Protein 2PJU (pdb70)

Organism: Escherichia coli (strain K12) (NCBI:txid83333)

InterPro domains:
  IPR002078 RNA polymerase sigma factor 54 interaction domain [PF00158] (219-393)
  IPR002078 RNA polymerase sigma factor 54 interaction domain [PS50045] (218-460)
  IPR002197 DNA binding HTH domain, Fis-type [PF02954] (498-527)
  IPR003593 AAA+ ATPase domain [SM00382] (238-391)
  IPR009057 Homedomain-like superfamily [SSF46689] (444-527)
  IPR010524 Signal transduction response regulator, propionate catabolism activator, N-terminal [PF06506] (35-196)
  IPR012704 Signal transduction response regulator, propionate catabolism, transcriptional regulator PrpR [TIGR02329] (8-528)
  IPR025943 Sigma-54 interaction domain, ATP-binding site 2 [PS00676] (313-328)
  IPR025944 Sigma-54 interaction domain, conserved site [PS00688] (444-453)
  IPR027417 P-loop containing nucleoside triphosphate hydrolase [G3DSA:3.40.50.300] (220-397)
  IPR027417 P-loop containing nucleoside triphosphate hydrolase [SSF52540] (217-461)
  IPR058031 NorR-like, AAA+ ATPase lid domain [PF25601] (399-461)

Sequence (766 aa):
KPVIWTVSVTRLFELFRDISLEFDHLANITPIQLGFEKAVTYIRKKLANERCDAIIAAGSNGAYLKSRLSVPVILIKPSGYDDVLQFLAKAGKLTSSIGVVTYQETIPALVAFQKTFNLRLDQRSYITEEDARGQINELKANGTEAVVGAGLITDLAEEAGMTGIFIYSAATVRQAFSDALDMTRMSKPVIWTVSVTRLFELFRDISLEFDHLANITPIQLGFEKAVTYIRKKLANERCDAIIAAGSNGAYLKSRLSVPVILIKPSGYDVLQFLAKAGKLTSSIGVVTYQETIPALVAFQKTRLDQRSYITEEDARGQINELKANGTEAVVGAGLITDLAEEAGMTGIFIYSAATVRQAFSDALDMTRMSLKPVIWTVSVTRLFELFRDISLEFDHLANITPIQLGFEKAVTYIRKKLANERCDAIIAAGSNGAYLKSRLSVVPVILIKPSGYDVLQFLAKAGKLTSSIGVVTYQETIPALVAFQKTFNLRLDQRSYITEEDARGQINELKANGTEAVVGAGLITDLAEEAGMTGIFIYSAATVRQAFSDALDMTRMSLRKPVIWTVSVTRLFELFRDISLEFDHLANITPIQLGFEKAVTYIRKKLANERCDAIIAAGSNGAYLKSRLSVPVILIKPSGYDVLQFLAKAGKLTSSIGVVTYQETIPALVAFQKTFNLRLDQRSYITEEDARGQINELKANGTEAVVGAGLITDLAEEAGMTGIFIYSAATVRQAFSDALDMTRMSLRHNTHDATTRYVLEGHHHHHH

Solvent-accessible surface area: 36904 Å² total; per-residue (Å²): 119,35,18,0,3,2,0,5,75,93,70,19,41,94,27,4,129,75,8,14,122,75,17,70,131,79,1,73,31,50,78,5,106,56,21,96,124,157,0,9,79,102,0,132,157,29,58,84,134,88,157,16,41,0,0,0,0,8,30,58,21,0,51,51,0,53,88,110,17,126,18,29,2,11,34,10,154,28,52,0,52,11,5,0,35,85,0,6,113,78,49,17,5,85,25,25,1,0,2,1,17,99,115,130,48,26,105,36,0,49,38,4,46,162,61,48,134,37,136,7,50,36,45,46,31,114,68,94,142,60,0,108,28,39,3,94,91,0,98,95,83,56,8,91,6,0,1,0,38,17,59,0,0,61,12,0,93,145,27,62,11,75,16,24,33,12,20,1,30,54,26,0,91,91,5,0,37,40,0,25,58,4,32,181,35,101,137,2,27,0,2,2,1,5,72,78,77,21,27,84,25,3,121,74,2,16,127,74,20,90,117,80,1,78,35,50,75,10,99,52,15,77,97,140,0,5,69,98,0,134,136,31,55,84,139,85,136,18,17,0,0,1,0,10,26,22,20,0,27,54,0,113,84,110,19,121,14,39,10,36,59,7,159,39,11,0,27,2,0,16,27,71,2,27,169,46,62,50,79,126,12,21,5,0,3,1,8,54,106,128,53,10,109,7,0,95,15,12,81,181,77,167,36,51,44,46,44,18,110,69,97,139,59,0,105,32,34,5,92,93,0,74,90,99,50,9,78,0,0,0,0,33,18,58,1,4,49,10,0,48,36,23,37,11,45,15,11,30,1,8,10,43,65,30,0,95,102,20,0,45,75,3,4,32,26,0,121,27,12,117,152,4,28,0,1,4,1,6,70,67,82,22,28,81,28,3,103,70,1,19,132,76,19,92,103,79,1,83,37,48,76,11,102,53,18,93,127,150,0,10,74,92,0,123,124,26,46,75,60,67,134,5,3,0,0,0,0,9,26,22,20,0,29,59,0,112,88,107,9,63,2,4,14,34,53,6,154,36,11,0,19,1,0,0,21,52,0,26,132,44,58,50,40,120,15,23,2,0,2,1,8,56,112,118,62,7,115,13,0,85,26,1,50,144,33,45,133,13,134,37,51,48,45,45,19,114,70,107,143,56,0,104,31,39,5,84,89,0,100,86,102,49,12,75,0,0,0,0,36,14,56,2,3,70,5,0,91,122,17,70,15,48,15,11,28,1,6,12,39,59,27,0,97,105,24,0,47,78,3,2,30,27,0,109,10,6,69,131,123,34,23,0,2,4,1,6,80,87,92,6,40,96,29,2,118,70,6,13,125,76,17,68,134,74,1,74,32,50,80,5,52,10,13,85,122,134,0,2,93,44,0,116,122,34,54,84,142,84,147,13,37,0,0,0,0,11,33,61,14,0,50,66,0,45,96,104,10,89,13,15,0,11,47,5,152,38,44,0,53,18,5,1,52,71,0,7,131,38,58,64,0,85,24,15,1,0,3,1,15,101,96,126,59,19,104,37,0,62,44,0,38,156,54,37,119,25,136,7,56,34,49,44,28,94,53,95,140,57,0,112,31,41,3,94,90,0,91,92,103,49,9,86,1,0,2,0,41,10,58,1,10,62,13,0,102,148,29,63,6,51,21,19,46,11,24,3,32,50,21,0,94,104,4,0,39,41,0,22,54,4,15,146,11,42,104,85,27,119,78,43,122,90,146,112,163,103,36,89,112,21,65,48,119,127,133,221

CATH classification: 3.40.50.2300 (+1 more: 3.40.50.10660)

Foldseek 3Di:
DAEEEEEEADPVLVLLVVLCVVCVVPYNYHYDDDFAPVCLVVVVVVVVPDDHQEYEYEDPRQVRVCVRDPRHYLYQDFALVLVCVLCVVVVNFQPQEEEEEEPDWHVNNVVVCVVVVGNYHYYYAHDLVRLLVVLVVCLVVPRAEYEYDDSNQVSCVVSVHHYDYRQDSVSSNVSVVVSSVVSVVD/DAEEEEEEADPVLVLLVVLVVVCVVLYNYHYDHDFAPRVLVVVVVVVVPDDHLEYEYEFQRQVRDCVRDPHHYQYQYFDLVLVVVQCVVVVNPPFQEEEEGEPDWDPVNVVVVVCNYHYYYANDLVRLLVVLVVCVVVRGAEYEYADSNQVSNVVSPHHYTYRDDSVSSNVSVVVVSVVSVVVD/DAEEEEEEADPVLVLCVVQVVVCVVLYPYDYDHDFAPVCLVVVVVVVVPDDHQEYEYEFQRLVNNCVRDDHHYQYQDQDPVLVVVQCVVVVNQAFQEEEEGEPDWDPVVVVVCVVSVGNYDYYYDNDLVRLLVVLVVCVVVPGAEYEYDDSNLVNCVVSPHHYTYRDDSVSVNVSVVVVSVVSVVVVD/DAAEEEEEQACVLVLLVVLVVVCVVPYHYHYDNDFAPVVLVVVVVVVVPDDHQEYEYEDPRQVRNCVRDPRHYLYQYQALVVQCVQCVVVPNQQDQEEEEEEPDWHPSVVVVCVVVVHNYHYYYAHDLVRLLVVLVVCLVVPRAEYEYDDSNQVSNVVSNHHYDYRDDSVSSNVSSVVSSVVSVVVVCPVVVVPVPPCVVVPVCVVVD

Radius of gyration: 39.36 Å; Cα contacts (8 Å, |Δi|>4): 1333; chains: 4; bounding box: 69×87×114 Å

Secondary structure (DSSP, 8-state):
--EEEEE--HHHHHHHHHHHTTTTTT-EEEEE---HHHHHHHHHHHTTTS--SEEEEEHHHHHHHHTT-SS-EEEE---HHHHHHHHHHTT-TTS-EEEEEESS--HHHHHHHHHHT--EEEEEESSHHHHHHHHHHHHHTT--EEEESHHHHHHHHHTTSEEEESS-HHHHHHHHHHHHHHHHH-/--EEEEE--HHHHHHHHHHHHHHTTTSEEEEE---HHHHHHHHHHHHTTS--SEEEEEHHHHHHHHHH-SS-EEEEPP-HHHHHHHHHHHT-TTS-EEEEEESS--TTHHHHHH--EEEEEESSHHHHHHHHHHHHTTT--EEEESHHHHHHHHHHTSEEEES--HHHHHHHHHHHHHHHHHH-/--EEEEE--HHHHHHHHHHHHHHTTTSEEEEE---HHHHHHHHHHHHHHS--SEEEEEHHHHHHHHHH-SS-EEEEPPPHHHHHHHHHHHT-TTSEEEEEEESS--TTHHHHHHHHT-EEEEEEESSHHHHHHHHHHHHHTT--EEEESHHHHHHHHHTTSEEEES--HHHHHHHHHHHHHHHHHHH-/--EEEEE-SSTHHHHHHHHHTTTTTTSEEEEE---HHHHHHHHHHHHTT---SEEEEEHHHHHHHHTT-SS-EEEE---HHHHHHHHHHTT-TTSEEEEEEESS--HHHHHHHHHHT-EEEEEEESSHHHHHHHHHHHHHTT--EEEESHHHHHHHHHTTSEEEESS-HHHHHHHHHHHHHHHHHHHHHHHHHH--HHHHTTGGGG--

Nearest PDB structures (foldseek):
  2pju-assembly1_B  TM=1.005E+00  e=1.654E-36  Escherichia coli
  2pju-assembly1_A  TM=8.634E-01  e=1.116E-32  Escherichia coli
  2pju-assembly2_D  TM=8.473E-01  e=3.843E-31  Escherichia coli
  2q5c-assembly1_A  TM=7.437E-01  e=3.460E-11  Clostridium acetobutylicum ATCC 824
  6bxm-assembly1_A  TM=3.015E-01  e=1.559E-01  Candidatus Methanoperedens nitratireducens

GO terms:
  GO:0003700 DNA-binding transcription factor activity (F, IDA)
  GO:0045892 negative regulation of DNA-templated transcription (P, IDA)
  GO:0045893 positive regulation of DNA-templated transcription (P, IDA)
  GO:0009314 response to radiation (P, IMP)

Structure (mmCIF, N/CA/C/O backbone):
data_2PJU
#
_entry.id   2PJU
#
_cell.length_a   35.657
_cell.length_b   58.545
_cell.length_c   103.576
_cell.angle_alpha   85.030
_cell.angle_beta   88.560
_cell.angle_gamma   86.940
#
_symmetry.space_group_name_H-M   'P 1'
#
loop_
_entity.id
_entity.type
_entity.pdbx_description
1 polymer 'Propionate catabolism operon regulatory protein'
2 water water
#
loop_
_atom_site.group_PDB
_atom_site.id
_atom_site.type_symbol
_atom_site.label_atom_id
_atom_site.label_alt_id
_atom_site.label_comp_id
_atom_site.label_asym_id
_atom_site.label_entity_id
_atom_site.label_seq_id
_atom_site.pdbx_PDB_ins_code
_atom_site.Cartn_x
_atom_site.Cartn_y
_atom_site.Cartn_z
_atom_site.occupancy
_atom_site.B_iso_or_equiv
_atom_site.auth_seq_id
_atom_site.auth_comp_id
_atom_site.auth_asym_id
_atom_site.auth_atom_id
_atom_site.pdbx_PDB_model_num
ATOM 1 N N . LYS A 1 13 ? 45.481 2.585 88.759 1.00 42.29 11 LYS A N 1
ATOM 2 C CA . LYS A 1 13 ? 44.984 3.964 89.048 1.00 42.43 11 LYS A CA 1
ATOM 3 C C . LYS A 1 13 ? 43.483 3.889 89.329 1.00 41.36 11 LYS A C 1
ATOM 4 O O . LYS A 1 13 ? 42.772 3.172 88.638 1.00 41.53 11 LYS A O 1
ATOM 10 N N . PRO A 1 14 ? 42.991 4.636 90.332 1.00 40.71 12 PRO A N 1
ATOM 11 C CA . PRO A 1 14 ? 41.530 4.753 90.499 1.00 39.78 12 PRO A CA 1
ATOM 12 C C . PRO A 1 14 ? 40.780 5.100 89.189 1.00 38.76 12 PRO A C 1
ATOM 13 O O . PRO A 1 14 ? 41.263 5.878 88.355 1.00 37.44 12 PRO A O 1
ATOM 17 N N . VAL A 1 15 ? 39.605 4.506 89.021 1.00 38.36 13 VAL A N 1
ATOM 18 C CA . VAL A 1 15 ? 38.755 4.747 87.859 1.00 37.41 13 VAL A CA 1
ATOM 19 C C . VAL A 1 15 ? 37.644 5.730 88.237 1.00 37.21 13 VAL A C 1
ATOM 20 O O . VAL A 1 15 ? 36.867 5.458 89.150 1.00 37.45 13 VAL A O 1
ATOM 24 N N . ILE A 1 16 ? 37.588 6.868 87.538 1.00 36.19 14 ILE A N 1
ATOM 25 C CA . ILE A 1 16 ? 36.581 7.913 87.775 1.00 34.54 14 ILE A CA 1
ATOM 26 C C . ILE A 1 16 ? 35.763 8.178 86.521 1.00 35.14 14 ILE A C 1
ATOM 27 O O . ILE A 1 16 ? 36.326 8.424 85.447 1.00 35.68 14 ILE A O 1
ATOM 32 N N . TRP A 1 17 ? 34.441 8.147 86.649 1.00 34.65 15 TRP A N 1
ATOM 33 C CA . TRP A 1 17 ? 33.564 8.558 85.552 1.00 34.75 15 TRP A CA 1
ATOM 34 C C . TRP A 1 17 ? 32.893 9.843 85.949 1.00 34.47 15 TRP A C 1
ATOM 35 O O . TRP A 1 17 ? 32.298 9.901 87.000 1.00 34.39 15 TRP A O 1
ATOM 46 N N . THR A 1 18 ? 33.014 10.883 85.118 1.00 34.56 16 THR A N 1
ATOM 47 C CA . THR A 1 18 ? 32.359 12.150 85.414 1.00 34.76 16 THR A CA 1
ATOM 48 C C . THR A 1 18 ? 31.058 12.137 84.610 1.00 34.71 16 THR A C 1
ATOM 49 O O . THR A 1 18 ? 31.040 11.617 83.510 1.00 34.38 16 THR A O 1
ATOM 53 N N . VAL A 1 19 ? 29.977 12.675 85.175 1.00 34.96 17 VAL A N 1
ATOM 54 C CA . VAL A 1 19 ? 28.696 12.776 84.468 1.00 35.33 17 VAL A CA 1
ATOM 55 C C . VAL A 1 19 ? 28.246 14.235 84.456 1.00 35.64 17 VAL A C 1
ATOM 56 O O . VAL A 1 19 ? 27.994 14.808 85.502 1.00 35.28 17 VAL A O 1
ATOM 60 N N . SER A 1 20 ? 28.146 14.808 83.257 1.00 36.76 18 SER A N 1
ATOM 61 C CA . SER A 1 20 ? 27.851 16.237 83.056 1.00 37.53 18 SER A CA 1
ATOM 62 C C . SER A 1 20 ? 27.451 16.589 81.619 1.00 37.20 18 SER A C 1
ATOM 63 O O . SER A 1 20 ? 27.651 15.807 80.684 1.00 37.93 18 SER A O 1
ATOM 66 N N . VAL A 1 21 ? 26.871 17.771 81.446 1.00 37.32 19 VAL A N 1
ATOM 67 C CA . VAL A 1 21 ? 26.581 18.312 80.115 1.00 38.49 19 VAL A CA 1
ATOM 68 C C . VAL A 1 21 ? 27.055 19.771 80.043 1.00 38.97 19 VAL A C 1
ATOM 69 O O . VAL A 1 21 ? 27.341 20.374 81.075 1.00 39.02 19 VAL A O 1
ATOM 73 N N . THR A 1 22 ? 27.096 20.305 78.818 1.00 39.68 20 THR A N 1
ATOM 74 C CA . THR A 1 22 ? 27.300 21.717 78.497 1.00 40.99 20 THR A CA 1
ATOM 75 C C . THR A 1 22 ? 28.500 22.363 79.213 1.00 41.02 20 THR A C 1
ATOM 76 O O . THR A 1 22 ? 29.601 21.844 79.118 1.00 40.84 20 THR A O 1
ATOM 80 N N . ARG A 1 23 ? 28.298 23.481 79.907 1.00 41.47 21 ARG A N 1
ATOM 81 C CA . ARG A 1 23 ? 29.425 24.181 80.568 1.00 41.77 21 ARG A CA 1
ATOM 82 C C . ARG A 1 23 ? 30.156 23.311 81.564 1.00 40.99 21 ARG A C 1
ATOM 83 O O . ARG A 1 23 ? 31.372 23.395 81.676 1.00 40.35 21 ARG A O 1
ATOM 91 N N . LEU A 1 24 ? 29.397 22.530 82.352 1.00 40.87 22 LEU A N 1
ATOM 92 C CA . LEU A 1 24 ? 30.028 21.677 83.371 1.00 39.92 22 LEU A CA 1
ATOM 93 C C . LEU A 1 24 ? 30.870 20.592 82.722 1.00 38.91 22 LEU A C 1
ATOM 94 O O . LEU A 1 24 ? 31.966 20.292 83.185 1.00 38.60 22 LEU A O 1
ATOM 99 N N . PHE A 1 25 ? 30.357 20.001 81.646 1.00 38.91 23 PHE A N 1
ATOM 100 C CA . PHE A 1 25 ? 31.145 19.059 80.845 1.00 38.77 23 PHE A CA 1
ATOM 101 C C . PHE A 1 25 ? 32.473 19.667 80.390 1.00 39.27 23 PHE A C 1
ATOM 102 O O . PHE A 1 25 ? 33.517 19.007 80.477 1.00 38.14 23 PHE A O 1
ATOM 110 N N . GLU A 1 26 ? 32.422 20.917 79.892 1.00 40.10 24 GLU A N 1
ATOM 111 C CA . GLU A 1 26 ? 33.623 21.674 79.454 1.00 41.53 24 GLU A CA 1
ATOM 112 C C . GLU A 1 26 ? 34.612 21.854 80.619 1.00 40.05 24 GLU A C 1
ATOM 113 O O . GLU A 1 26 ? 35.799 21.608 80.490 1.00 38.84 24 GLU A O 1
ATOM 119 N N . LEU A 1 27 ? 34.095 22.309 81.758 1.00 39.43 25 LEU A N 1
ATOM 120 C CA . LEU A 1 27 ? 34.909 22.487 82.959 1.00 39.13 25 LEU A CA 1
ATOM 121 C C . LEU A 1 27 ? 35.536 21.180 83.455 1.00 39.14 25 LEU A C 1
ATOM 122 O O . LEU A 1 27 ? 36.730 21.152 83.740 1.00 38.84 25 LEU A O 1
ATOM 127 N N . PHE A 1 28 ? 34.731 20.118 83.553 1.00 39.18 26 PHE A N 1
ATOM 128 C CA . PHE A 1 28 ? 35.230 18.776 83.940 1.00 39.50 26 PHE A CA 1
ATOM 129 C C . PHE A 1 28 ? 36.378 18.324 83.042 1.00 39.56 26 PHE A C 1
ATOM 130 O O . PHE A 1 28 ? 37.379 17.819 83.523 1.00 39.07 26 PHE A O 1
ATOM 138 N N . ARG A 1 29 ? 36.232 18.504 81.726 1.00 39.95 27 ARG A N 1
ATOM 139 C CA . ARG A 1 29 ? 37.281 18.175 80.764 1.00 41.19 27 ARG A CA 1
ATOM 140 C C . ARG A 1 29 ? 38.571 18.951 81.060 1.00 40.72 27 ARG A C 1
ATOM 141 O O . ARG A 1 29 ? 39.654 18.360 81.111 1.00 40.27 27 ARG A O 1
ATOM 149 N N . ASP A 1 30 ? 38.440 20.274 81.234 1.00 40.71 28 ASP A N 1
ATOM 150 C CA . ASP A 1 30 ? 39.563 21.183 81.581 1.00 40.70 28 ASP A CA 1
ATOM 151 C C . ASP A 1 30 ? 40.309 20.701 82.819 1.00 39.49 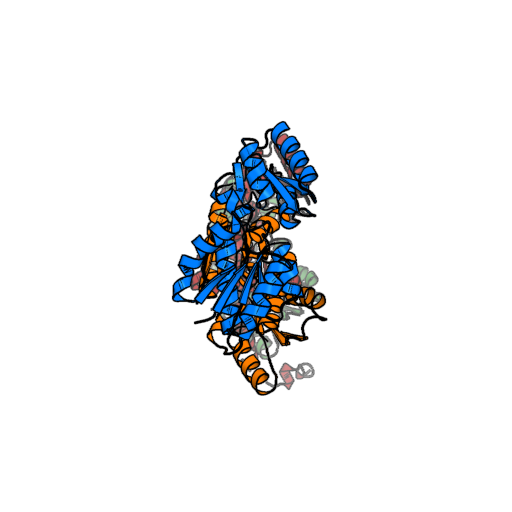28 ASP A C 1
ATOM 152 O O . ASP A 1 30 ? 41.518 20.508 82.800 1.00 39.11 28 ASP A O 1
ATOM 157 N N . ILE A 1 31 ? 39.559 20.499 83.898 1.00 38.68 29 ILE A N 1
ATOM 158 C CA . ILE A 1 31 ? 40.157 20.124 85.169 1.00 38.09 29 ILE A CA 1
ATOM 159 C C . ILE A 1 31 ? 40.725 18.696 85.185 1.00 38.36 29 ILE A C 1
ATOM 160 O O . ILE A 1 31 ? 41.769 18.453 85.791 1.00 36.63 29 ILE A O 1
ATOM 165 N N . SER A 1 32 ? 40.054 17.756 84.511 1.00 38.11 30 SER A N 1
ATOM 166 C CA . SER A 1 32 ? 40.524 16.362 84.504 1.00 38.96 30 SER A CA 1
ATOM 167 C C . SER A 1 32 ? 41.954 16.184 83.923 1.00 40.05 30 SER A C 1
ATOM 168 O O . SER A 1 32 ? 42.655 15.206 84.251 1.00 39.91 30 SER A O 1
ATOM 171 N N . LEU A 1 33 ? 42.385 17.149 83.102 1.00 40.14 31 LEU A N 1
ATOM 172 C CA . LEU A 1 33 ? 43.724 17.183 82.517 1.00 41.42 31 LEU A CA 1
ATOM 173 C C . LEU A 1 33 ? 44.788 17.269 83.613 1.00 40.55 31 LEU A C 1
ATOM 174 O O . LEU A 1 33 ? 45.908 16.802 83.437 1.00 39.81 31 LEU A O 1
ATOM 179 N N . GLU A 1 34 ? 44.390 17.838 84.754 1.00 39.83 32 GLU A N 1
ATOM 180 C CA . GLU A 1 34 ? 45.237 17.981 85.933 1.00 38.96 32 GLU A CA 1
ATOM 181 C C . GLU A 1 34 ? 45.350 16.661 86.704 1.00 37.84 32 GLU A C 1
ATOM 182 O O . GLU A 1 34 ? 46.230 16.511 87.552 1.00 37.71 32 GLU A O 1
ATOM 188 N N . PHE A 1 35 ? 44.426 15.734 86.447 1.00 36.60 33 PHE A N 1
ATOM 189 C CA . PHE A 1 35 ? 44.362 14.461 87.192 1.00 35.73 33 PHE A CA 1
ATOM 190 C C . PHE A 1 35 ? 44.588 13.203 86.369 1.00 34.91 33 PHE A C 1
ATOM 191 O O . PHE A 1 35 ? 44.575 12.116 86.924 1.00 35.00 33 PHE A O 1
ATOM 199 N N . ASP A 1 36 ? 44.806 13.352 85.066 1.00 34.84 34 ASP A N 1
ATOM 200 C CA . ASP A 1 36 ? 45.050 12.217 84.148 1.00 35.23 34 ASP A CA 1
ATOM 201 C C . ASP A 1 36 ? 46.124 11.232 84.590 1.00 34.21 34 ASP A C 1
ATOM 202 O O . ASP A 1 36 ? 46.022 10.033 84.346 1.00 33.49 34 ASP A O 1
ATOM 207 N N . HIS A 1 37 ? 47.152 11.742 85.250 1.00 34.05 35 HIS A N 1
ATOM 208 C CA . HIS A 1 37 ? 48.229 10.904 85.735 1.00 33.62 35 HIS A CA 1
ATOM 209 C C . HIS A 1 37 ? 47.874 10.196 87.031 1.00 33.98 35 HIS A C 1
ATOM 210 O O . HIS A 1 37 ? 48.591 9.300 87.448 1.00 33.81 35 HIS A O 1
ATOM 217 N N . LEU A 1 38 ? 46.779 10.611 87.670 1.00 34.66 36 LEU A N 1
ATOM 218 C CA . LEU A 1 38 ? 46.371 10.053 88.968 1.00 35.51 36 LEU A CA 1
ATOM 219 C C . LEU A 1 38 ? 45.138 9.145 88.880 1.00 35.94 36 LEU A C 1
ATOM 220 O O . LEU A 1 38 ? 44.915 8.287 89.748 1.00 36.68 36 LEU A O 1
ATOM 225 N N . ALA A 1 39 ? 44.352 9.318 87.827 1.00 35.78 37 ALA A N 1
ATOM 226 C CA . ALA A 1 39 ? 43.107 8.585 87.671 1.00 36.19 37 ALA A CA 1
ATOM 227 C C . ALA A 1 39 ? 42.847 8.281 86.216 1.00 36.44 37 ALA A C 1
ATOM 228 O O . ALA A 1 39 ? 43.309 9.022 85.331 1.00 36.48 37 ALA A O 1
ATOM 230 N N . ASN A 1 40 ? 42.130 7.178 85.969 1.00 36.98 38 ASN A N 1
ATOM 231 C CA . ASN A 1 40 ? 41.583 6.898 84.631 1.00 37.50 38 ASN A CA 1
ATOM 232 C C . ASN A 1 40 ? 40.184 7.525 84.594 1.00 36.77 38 ASN A C 1
ATOM 233 O O . ASN A 1 40 ? 39.256 7.025 85.203 1.00 36.63 38 ASN A O 1
ATOM 238 N N . ILE A 1 41 ? 40.071 8.667 83.926 1.00 36.33 39 ILE A N 1
ATOM 239 C CA . ILE A 1 41 ? 38.843 9.446 83.909 1.00 36.04 39 ILE A CA 1
ATOM 240 C C . ILE A 1 41 ? 38.124 9.211 82.569 1.00 36.39 39 ILE A C 1
ATOM 241 O O . ILE A 1 41 ? 38.739 9.327 81.524 1.00 35.92 39 ILE A O 1
ATOM 246 N N . THR A 1 42 ? 36.836 8.849 82.619 1.00 35.98 40 THR A N 1
ATOM 247 C CA . THR A 1 42 ? 36.019 8.758 81.420 1.00 36.02 40 THR A CA 1
ATOM 248 C C . THR A 1 42 ? 34.858 9.737 81.592 1.00 36.35 40 THR A C 1
ATOM 249 O O . THR A 1 42 ? 34.159 9.674 82.603 1.00 35.80 40 THR A O 1
ATOM 253 N N . PRO A 1 43 ? 34.683 10.672 80.627 1.00 36.66 41 PRO A N 1
ATOM 254 C CA . PRO A 1 43 ? 33.533 11.580 80.657 1.00 36.73 41 PRO A CA 1
ATOM 255 C C . PRO A 1 43 ? 32.243 10.923 80.130 1.00 37.04 41 PRO A C 1
ATOM 256 O O . PRO A 1 43 ? 32.255 10.268 79.082 1.00 35.43 41 PRO A O 1
ATOM 260 N N . ILE A 1 44 ? 31.143 11.080 80.869 1.00 37.15 42 ILE A N 1
ATOM 261 C CA . ILE A 1 44 ? 29.828 10.626 80.383 1.00 36.63 42 ILE A CA 1
ATOM 262 C C . ILE A 1 44 ? 28.946 11.870 80.175 1.00 37.03 42 ILE A C 1
ATOM 263 O O . ILE A 1 44 ? 28.799 12.690 81.070 1.00 37.45 42 ILE A O 1
ATOM 268 N N . GLN A 1 45 ? 28.391 12.024 78.990 1.00 36.10 43 GLN A N 1
ATOM 269 C CA . GLN A 1 45 ? 27.623 13.217 78.671 1.00 37.25 43 GLN A CA 1
ATOM 270 C C . GLN A 1 45 ? 26.123 12.873 78.627 1.00 36.04 43 GLN A C 1
ATOM 271 O O . GLN A 1 45 ? 25.480 12.872 77.561 1.00 36.15 43 GLN A O 1
ATOM 277 N N . LEU A 1 46 ? 25.580 12.562 79.817 1.00 35.04 44 LEU A N 1
ATOM 278 C CA . LEU A 1 46 ? 24.204 12.145 79.999 1.00 33.45 44 LEU A CA 1
ATOM 279 C C . LEU A 1 46 ? 23.693 12.668 81.338 1.00 33.97 44 LEU A C 1
ATOM 280 O O . LEU A 1 46 ? 24.408 13.350 82.048 1.00 32.71 44 LEU A O 1
ATOM 285 N N . GLY A 1 47 ? 22.451 12.335 81.674 1.00 33.76 45 GLY A N 1
ATOM 286 C CA . GLY A 1 47 ? 21.914 12.711 82.969 1.00 34.67 45 GLY A CA 1
ATOM 287 C C . GLY A 1 47 ? 20.752 11.834 83.323 1.00 34.66 45 GLY A C 1
ATOM 288 O O . GLY A 1 47 ? 20.202 11.155 82.458 1.00 34.99 45 GLY A O 1
ATOM 289 N N . PHE A 1 48 ? 20.411 11.821 84.612 1.00 35.16 46 PHE A N 1
ATOM 290 C CA . PHE A 1 48 ? 19.189 11.189 85.098 1.00 35.15 46 PHE A CA 1
ATOM 291 C C . PHE A 1 48 ? 19.064 9.711 84.696 1.00 35.13 46 PHE A C 1
ATOM 292 O O . PHE A 1 48 ? 20.057 8.986 84.793 1.00 35.89 46 PHE A O 1
ATOM 300 N N . GLU A 1 49 ? 17.886 9.251 84.256 1.00 34.93 47 GLU A N 1
ATOM 301 C CA . GLU A 1 49 ? 17.673 7.832 83.933 1.00 34.36 47 GLU A CA 1
ATOM 302 C C . GLU A 1 49 ? 18.558 7.242 82.853 1.00 33.39 47 GLU A C 1
ATOM 303 O O . GLU A 1 49 ? 18.869 6.043 82.883 1.00 33.41 47 GLU A O 1
ATOM 309 N N . LYS A 1 50 ? 18.847 8.046 81.840 1.00 32.73 48 LYS A N 1
ATOM 310 C CA . LYS A 1 50 ? 19.694 7.618 80.729 1.00 32.70 48 LYS A CA 1
ATOM 311 C C . LYS A 1 50 ? 21.125 7.381 81.210 1.00 32.06 48 LYS A C 1
ATOM 312 O O . LYS A 1 50 ? 21.759 6.404 80.808 1.00 31.02 48 LYS A O 1
ATOM 318 N N . ALA A 1 51 ? 21.615 8.278 82.075 1.00 31.80 49 ALA A N 1
ATOM 319 C CA . ALA A 1 51 ? 22.917 8.094 82.737 1.00 31.90 49 ALA A CA 1
ATOM 320 C C . ALA A 1 51 ? 22.913 6.841 83.606 1.00 32.20 49 ALA A C 1
ATOM 321 O O . ALA A 1 51 ? 23.821 6.023 83.531 1.00 32.33 49 ALA A O 1
ATOM 323 N N . VAL A 1 52 ? 21.871 6.660 84.416 1.00 33.21 50 VAL A N 1
ATOM 324 C CA . VAL A 1 52 ? 21.769 5.466 85.269 1.00 33.92 50 VAL A CA 1
ATOM 325 C C . VAL A 1 52 ? 21.842 4.165 84.453 1.00 34.74 50 VAL A C 1
ATOM 326 O O . VAL A 1 52 ? 22.575 3.249 84.807 1.00 35.16 50 VAL A O 1
ATOM 330 N N . THR A 1 53 ? 21.069 4.100 83.375 1.00 35.75 51 THR A N 1
ATOM 331 C CA . THR A 1 53 ? 21.027 2.950 82.466 1.00 36.29 51 THR A CA 1
ATOM 332 C C . THR A 1 53 ? 22.384 2.657 81.809 1.00 36.26 51 THR A C 1
ATOM 333 O O . THR A 1 53 ? 22.845 1.516 81.793 1.00 36.05 51 THR A O 1
ATOM 337 N N . TYR A 1 54 ? 23.011 3.704 81.273 1.00 36.87 52 TYR A N 1
ATOM 338 C CA . TYR A 1 54 ? 24.337 3.627 80.664 1.00 37.29 52 TYR A CA 1
ATOM 339 C C . TYR A 1 54 ? 25.382 3.145 81.671 1.00 37.58 52 TYR A C 1
ATOM 340 O O . TYR A 1 54 ? 26.192 2.263 81.366 1.00 37.32 52 TYR A O 1
ATOM 349 N N . ILE A 1 55 ? 25.363 3.749 82.863 1.00 37.97 53 ILE A N 1
ATOM 350 C CA . ILE A 1 55 ? 26.338 3.447 83.919 1.00 38.46 53 ILE A CA 1
ATOM 351 C C . ILE A 1 55 ? 26.169 2.008 84.427 1.00 38.43 53 ILE A C 1
ATOM 352 O O . ILE A 1 55 ? 27.160 1.302 84.626 1.00 37.61 53 ILE A O 1
ATOM 357 N N . ARG A 1 56 ? 24.920 1.587 84.628 1.00 38.92 54 ARG A N 1
ATOM 358 C CA . ARG A 1 56 ? 24.622 0.222 85.078 1.00 40.40 54 ARG A CA 1
ATOM 359 C C . ARG A 1 56 ? 25.068 -0.803 84.029 1.00 40.84 54 ARG A C 1
ATOM 360 O O . ARG A 1 56 ? 25.640 -1.843 84.381 1.00 40.34 54 ARG A O 1
ATOM 368 N N . LYS A 1 57 ? 24.827 -0.494 82.750 1.00 41.32 55 LYS A N 1
ATOM 369 C CA . LYS A 1 57 ? 25.281 -1.374 81.657 1.00 42.19 55 LYS A CA 1
ATOM 370 C C . LYS A 1 57 ? 26.791 -1.340 81.458 1.00 42.23 55 LYS A C 1
ATOM 371 O O . LYS A 1 57 ? 27.371 -2.311 80.986 1.00 42.87 55 LYS A O 1
ATOM 377 N N . LYS A 1 58 ? 27.422 -0.229 81.828 1.00 42.36 56 LYS A N 1
ATOM 378 C CA . LYS A 1 58 ? 28.868 -0.108 81.737 1.00 42.47 56 LYS A CA 1
ATOM 379 C C . LYS A 1 58 ? 29.537 -0.902 82.863 1.00 42.67 56 LYS A C 1
ATOM 380 O O . LYS A 1 58 ? 30.587 -1.512 82.661 1.00 42.69 56 LYS A O 1
ATOM 386 N N . LEU A 1 59 ? 28.905 -0.886 84.035 1.00 42.51 57 LEU A N 1
ATOM 387 C CA . LEU A 1 59 ? 29.381 -1.556 85.244 1.00 43.50 57 LEU A CA 1
ATOM 388 C C . LEU A 1 59 ? 29.295 -3.084 85.204 1.00 43.95 57 LEU A C 1
ATOM 389 O O . LEU A 1 59 ? 29.809 -3.755 86.101 1.00 43.74 57 LEU A O 1
ATOM 394 N N . ALA A 1 60 ? 28.609 -3.631 84.205 1.00 44.73 58 ALA A N 1
ATOM 395 C CA . ALA A 1 60 ? 28.602 -5.084 84.007 1.00 45.48 58 ALA A CA 1
ATOM 396 C C . ALA A 1 60 ? 29.964 -5.577 83.499 1.00 45.80 58 ALA A C 1
ATOM 397 O O . ALA A 1 60 ? 30.370 -6.700 83.783 1.00 45.99 58 ALA A O 1
ATOM 399 N N . ASN A 1 61 ? 30.674 -4.727 82.766 1.00 46.11 59 ASN A N 1
ATOM 400 C CA . ASN A 1 61 ? 31.935 -5.126 82.151 1.00 46.81 59 ASN A CA 1
ATOM 401 C C . ASN A 1 61 ? 33.197 -4.512 82.777 1.00 46.86 59 ASN A C 1
ATOM 402 O O . ASN A 1 61 ? 34.280 -5.097 82.695 1.00 46.57 59 ASN A O 1
ATOM 407 N N . GLU A 1 62 ? 33.054 -3.345 83.409 1.00 46.80 60 GLU A N 1
ATOM 408 C CA . GLU A 1 62 ? 34.206 -2.632 83.962 1.00 47.11 60 GLU A CA 1
ATOM 409 C C . GLU A 1 62 ? 33.928 -2.008 85.320 1.00 46.96 60 GLU A C 1
ATOM 410 O O . GLU A 1 62 ? 32.781 -1.649 85.633 1.00 47.67 60 GLU A O 1
ATOM 416 N N . ARG A 1 63 ? 34.985 -1.907 86.122 1.00 46.32 61 ARG A N 1
ATOM 417 C CA . ARG A 1 63 ? 34.908 -1.338 87.464 1.00 46.57 61 ARG A CA 1
ATOM 418 C C . ARG A 1 63 ? 34.920 0.182 87.401 1.00 44.66 61 ARG A C 1
ATOM 419 O O . ARG A 1 63 ? 35.437 0.782 86.461 1.00 44.47 61 ARG A O 1
ATOM 427 N N . CYS A 1 64 ? 34.336 0.793 88.417 1.00 43.57 62 CYS A N 1
ATOM 428 C CA . CYS A 1 64 ? 34.416 2.233 88.608 1.00 42.27 62 CYS A CA 1
ATOM 429 C C . CYS A 1 64 ? 34.543 2.475 90.107 1.00 41.48 62 CYS A C 1
ATOM 430 O O . CYS A 1 64 ? 33.816 1.881 90.893 1.00 41.60 62 CYS A O 1
ATOM 433 N N . ASP A 1 65 ? 35.492 3.321 90.491 1.00 40.40 63 ASP A N 1
ATOM 434 C CA . ASP A 1 65 ? 35.743 3.630 91.892 1.00 39.39 63 ASP A CA 1
ATOM 435 C C . ASP A 1 65 ? 34.893 4.809 92.382 1.00 38.27 63 ASP A C 1
ATOM 436 O O . ASP A 1 65 ? 34.466 4.827 93.528 1.00 37.88 63 ASP A O 1
ATOM 441 N N . ALA A 1 66 ? 34.663 5.789 91.514 1.00 37.24 64 ALA A N 1
ATOM 442 C CA . ALA A 1 66 ? 33.830 6.945 91.863 1.00 36.48 64 ALA A CA 1
ATOM 443 C C . ALA A 1 66 ? 33.213 7.633 90.648 1.00 36.03 64 ALA A C 1
ATOM 444 O O . ALA A 1 66 ? 33.817 7.712 89.582 1.00 36.10 64 ALA A O 1
ATOM 446 N N . ILE A 1 67 ? 32.003 8.138 90.829 1.00 35.62 65 ILE A N 1
ATOM 447 C CA . ILE A 1 67 ? 31.357 9.037 89.878 1.00 34.88 65 ILE A CA 1
ATOM 448 C C . ILE A 1 67 ? 31.442 10.448 90.428 1.00 35.18 65 ILE A C 1
ATOM 449 O O . ILE A 1 67 ? 31.442 10.640 91.644 1.00 34.98 65 ILE A O 1
ATOM 454 N N . ILE A 1 68 ? 31.626 11.426 89.539 1.00 34.74 66 ILE A N 1
ATOM 455 C CA . ILE A 1 68 ? 31.560 12.827 89.941 1.00 34.12 66 ILE A CA 1
ATOM 456 C C . ILE A 1 68 ? 30.452 13.512 89.142 1.00 34.43 66 ILE A C 1
ATOM 457 O O . ILE A 1 68 ? 30.386 13.421 87.916 1.00 33.42 66 ILE A O 1
ATOM 462 N N . ALA A 1 69 ? 29.564 14.170 89.865 1.00 33.99 67 ALA A N 1
ATOM 463 C CA . ALA A 1 69 ? 28.416 14.815 89.256 1.00 35.87 67 ALA A CA 1
ATOM 464 C C . ALA A 1 69 ? 28.017 16.023 90.119 1.00 36.02 67 ALA A C 1
ATOM 465 O O . ALA A 1 69 ? 28.575 16.231 91.192 1.00 35.54 67 ALA A O 1
ATOM 467 N N . ALA A 1 70 ? 27.052 16.799 89.642 1.00 37.10 68 ALA A N 1
ATOM 468 C CA . ALA A 1 70 ? 26.693 18.066 90.280 1.00 37.31 68 ALA A CA 1
ATOM 469 C C . ALA A 1 70 ? 25.184 18.241 90.224 1.00 37.72 68 ALA A C 1
ATOM 470 O O . ALA A 1 70 ? 24.509 17.675 89.361 1.00 37.64 68 ALA A O 1
ATOM 472 N N . GLY A 1 71 ? 24.673 19.045 91.151 1.00 38.25 69 GLY A N 1
ATOM 473 C CA . GLY A 1 71 ? 23.300 19.538 91.136 1.00 37.08 69 GLY A CA 1
ATOM 474 C C . GLY A 1 71 ? 22.258 18.476 91.243 1.00 36.54 69 GLY A C 1
ATOM 475 O O . GLY A 1 71 ? 22.494 17.426 91.816 1.00 36.07 69 GLY A O 1
ATOM 476 N N . SER A 1 72 ? 21.107 18.758 90.632 1.00 36.95 70 SER A N 1
ATOM 477 C CA . SER A 1 72 ? 19.966 17.862 90.603 1.00 37.28 70 SER A CA 1
ATOM 478 C C . SER A 1 72 ? 20.295 16.527 89.927 1.00 35.70 70 SER A C 1
ATOM 479 O O . SER A 1 72 ? 19.908 15.471 90.420 1.00 35.20 70 SER A O 1
ATOM 482 N N . ASN A 1 73 ? 21.028 16.569 88.820 1.00 35.96 71 ASN A N 1
ATOM 483 C CA . ASN A 1 73 ? 21.517 15.340 88.164 1.00 34.65 71 ASN A CA 1
ATOM 484 C C . ASN A 1 73 ? 22.306 14.451 89.131 1.00 34.05 71 ASN A C 1
ATOM 485 O O . ASN A 1 73 ? 22.041 13.269 89.270 1.00 33.08 71 ASN A O 1
ATOM 490 N N . GLY A 1 74 ? 23.307 15.020 89.779 1.00 34.51 72 GLY A N 1
ATOM 491 C CA . GLY A 1 74 ? 24.154 14.243 90.695 1.00 33.79 72 GLY A CA 1
ATOM 492 C C . GLY A 1 74 ? 23.422 13.723 91.912 1.00 34.50 72 GLY A C 1
ATOM 493 O O . GLY A 1 74 ? 23.685 12.612 92.366 1.00 34.58 72 GLY A O 1
ATOM 494 N N . ALA A 1 75 ? 22.495 14.519 92.448 1.00 34.55 73 ALA A N 1
ATOM 495 C CA . ALA A 1 75 ? 21.663 14.075 93.571 1.00 35.26 73 ALA A CA 1
ATOM 496 C C . ALA A 1 75 ? 20.820 12.844 93.181 1.00 35.83 73 ALA A C 1
ATOM 497 O O . ALA A 1 75 ? 20.622 11.932 93.984 1.00 35.58 73 ALA A O 1
ATOM 499 N N . TYR A 1 76 ? 20.316 12.840 91.952 1.00 35.11 74 TYR A N 1
ATOM 500 C CA . TYR A 1 76 ? 19.539 11.704 91.457 1.00 35.08 74 TYR A CA 1
ATOM 501 C C . TYR A 1 76 ? 20.429 10.460 91.303 1.00 34.59 74 TYR A C 1
ATOM 502 O O . TYR A 1 76 ? 20.082 9.370 91.725 1.00 34.35 74 TYR A O 1
ATOM 511 N N . LEU A 1 77 ? 21.581 10.628 90.683 1.00 35.11 75 LEU A N 1
ATOM 512 C CA . LEU A 1 77 ? 22.547 9.518 90.537 1.00 36.85 75 LEU A CA 1
ATOM 513 C C . LEU A 1 77 ? 23.007 8.940 91.880 1.00 37.42 75 LEU A C 1
ATOM 514 O O . LEU A 1 77 ? 23.120 7.723 92.032 1.00 37.44 75 LEU A O 1
ATOM 519 N N . LYS A 1 78 ? 23.299 9.821 92.834 1.00 38.76 76 LYS A N 1
ATOM 520 C CA . LYS A 1 78 ? 23.733 9.401 94.179 1.00 40.63 76 LYS A CA 1
ATOM 521 C C . LYS A 1 78 ? 22.732 8.463 94.877 1.00 41.73 76 LYS A C 1
ATOM 522 O O . LYS A 1 78 ? 23.152 7.491 95.524 1.00 41.57 76 LYS A O 1
ATOM 528 N N . SER A 1 79 ? 21.425 8.716 94.729 1.00 42.31 77 SER A N 1
ATOM 529 C CA . SER A 1 79 ? 20.448 7.860 95.397 1.00 44.16 77 SER A CA 1
ATOM 530 C C . SER A 1 79 ? 20.118 6.576 94.630 1.00 44.52 77 SER A C 1
ATOM 531 O O . SER A 1 79 ? 19.356 5.751 95.124 1.00 44.89 77 SER A O 1
ATOM 534 N N . ARG A 1 80 ? 20.701 6.400 93.444 1.00 44.65 78 ARG A N 1
ATOM 535 C CA . ARG A 1 80 ? 20.330 5.270 92.578 1.00 44.39 78 ARG A CA 1
ATOM 536 C C . ARG A 1 80 ? 21.475 4.337 92.197 1.00 44.05 78 ARG A C 1
ATOM 537 O O . ARG A 1 80 ? 21.256 3.235 91.701 1.00 44.13 78 ARG A O 1
ATOM 545 N N . LEU A 1 81 ? 22.706 4.773 92.441 1.00 43.78 79 LEU A N 1
ATOM 546 C CA . LEU A 1 81 ? 23.859 3.948 92.135 1.00 43.61 79 LEU A CA 1
ATOM 547 C C . LEU A 1 81 ? 24.483 3.497 93.444 1.00 43.87 79 LEU A C 1
ATOM 548 O O . LEU A 1 81 ? 24.460 4.237 94.433 1.00 43.97 79 LEU A O 1
ATOM 553 N N . SER A 1 82 ? 25.046 2.295 93.456 1.00 44.04 80 SER A N 1
ATOM 554 C CA . SER A 1 82 ? 25.809 1.848 94.628 1.00 44.63 80 SER A CA 1
ATOM 555 C C . SER A 1 82 ? 27.326 2.088 94.459 1.00 44.23 80 SER A C 1
ATOM 556 O O . SER A 1 82 ? 28.120 1.786 95.355 1.00 44.90 80 SER A O 1
ATOM 559 N N . VAL A 1 83 ? 27.715 2.638 93.305 1.00 42.96 81 VAL A N 1
ATOM 560 C CA . VAL A 1 83 ? 29.032 3.271 93.139 1.00 41.73 81 VAL A CA 1
ATOM 561 C C . VAL A 1 83 ? 29.002 4.617 93.882 1.00 40.15 81 VAL A C 1
ATOM 562 O O . VAL A 1 83 ? 28.000 5.329 93.822 1.00 40.19 81 VAL A O 1
ATOM 566 N N . PRO A 1 84 ? 30.081 4.946 94.613 1.00 38.83 82 PRO A N 1
ATOM 567 C CA . PRO A 1 84 ? 30.146 6.260 95.272 1.00 37.90 82 PRO A CA 1
ATOM 568 C C . PRO A 1 84 ? 30.028 7.409 94.267 1.00 37.63 82 PRO A C 1
ATOM 569 O O . PRO A 1 84 ? 30.691 7.393 93.220 1.00 36.63 82 PRO A O 1
ATOM 573 N N . VAL A 1 85 ? 29.180 8.382 94.588 1.00 36.88 83 VAL A N 1
ATOM 574 C CA . VAL A 1 85 ? 29.027 9.571 93.781 1.00 37.56 83 VAL A CA 1
ATOM 575 C C . VAL A 1 85 ? 29.503 10.777 94.602 1.00 37.90 83 VAL A C 1
ATOM 576 O O . VAL A 1 85 ? 28.980 11.055 95.671 1.00 38.05 83 VAL A O 1
ATOM 580 N N . ILE A 1 86 ? 30.519 11.461 94.109 1.00 38.20 84 ILE A N 1
ATOM 581 C CA . ILE A 1 86 ? 30.976 12.691 94.737 1.00 38.84 84 ILE A CA 1
ATOM 582 C C . ILE A 1 86 ? 30.152 13.800 94.123 1.00 38.60 84 ILE A C 1
ATOM 583 O O . ILE A 1 86 ? 30.153 14.031 92.909 1.00 37.00 84 ILE A O 1
ATOM 588 N N . LEU A 1 87 ? 29.394 14.444 94.985 1.00 38.21 85 LEU A N 1
ATOM 589 C CA . LEU A 1 87 ? 28.386 15.346 94.521 1.00 40.03 85 LEU A CA 1
ATOM 590 C C . LEU A 1 87 ? 28.928 16.752 94.692 1.00 40.08 85 LEU A C 1
ATOM 591 O O . LEU A 1 87 ? 29.205 17.173 95.807 1.00 40.75 85 LEU A O 1
ATOM 596 N N . ILE A 1 88 ? 29.087 17.473 93.588 1.00 40.64 86 ILE A N 1
ATOM 597 C CA . ILE A 1 88 ? 29.477 18.872 93.662 1.00 41.99 86 ILE A CA 1
ATOM 598 C C . ILE A 1 88 ? 28.246 19.757 93.976 1.00 43.69 86 ILE A C 1
ATOM 599 O O . ILE A 1 88 ? 27.279 19.799 93.199 1.00 43.06 86 ILE A O 1
ATOM 604 N N . LYS A 1 89 ? 28.301 20.448 95.117 1.00 45.39 87 LYS A N 1
ATOM 605 C CA . LYS A 1 89 ? 27.318 21.476 95.484 1.00 47.42 87 LYS A CA 1
ATOM 606 C C . LYS A 1 89 ? 28.088 22.746 95.850 1.00 48.34 87 LYS A C 1
ATOM 607 O O . LYS A 1 89 ? 28.856 22.763 96.832 1.00 48.93 87 LYS A O 1
ATOM 613 N N . PRO A 1 90 ? 27.884 23.821 95.083 1.00 48.74 88 PRO A N 1
ATOM 614 C CA . PRO A 1 90 ? 28.569 25.104 95.315 1.00 49.16 88 PRO A CA 1
ATOM 615 C C . PRO A 1 90 ? 28.210 25.705 96.664 1.00 48.26 88 PRO A C 1
ATOM 616 O O . PRO A 1 90 ? 27.058 25.645 97.090 1.00 47.66 88 PRO A O 1
ATOM 620 N N . SER A 1 91 ? 29.217 26.197 97.369 1.00 48.04 89 SER A N 1
ATOM 621 C CA . SER A 1 91 ? 28.948 26.902 98.591 1.00 48.06 89 SER A CA 1
ATOM 622 C C . SER A 1 91 ? 29.000 28.385 98.261 1.00 46.66 89 SER A C 1
ATOM 623 O O . SER A 1 91 ? 29.587 28.783 97.243 1.00 45.66 89 SER A O 1
ATOM 626 N N . GLY A 1 92 ? 28.349 29.167 99.118 1.00 45.70 90 GLY A N 1
ATOM 627 C CA . GLY A 1 92 ? 28.508 30.612 99.168 1.00 44.87 90 GLY A CA 1
ATOM 628 C C . GLY A 1 92 ? 29.966 31.009 99.260 1.00 43.56 90 GLY A C 1
ATOM 629 O O . GLY A 1 92 ? 30.368 32.004 98.679 1.00 43.96 90 GLY A O 1
ATOM 630 N N . TYR A 1 93 ? 30.758 30.213 99.973 1.00 42.65 91 TYR A N 1
ATOM 631 C CA . TYR A 1 93 ? 32.165 30.530 100.213 1.00 41.46 91 TYR A CA 1
ATOM 632 C C . TYR A 1 93 ? 32.957 30.402 98.909 1.00 40.59 91 TYR A C 1
ATOM 633 O O . TYR A 1 93 ? 33.856 31.215 98.657 1.00 39.71 91 TYR A O 1
ATOM 642 N N A ASP A 1 94 ? 32.649 29.411 98.075 0.50 40.18 92 ASP A N 1
ATOM 643 N N B ASP A 1 94 ? 32.605 29.393 98.102 0.50 40.15 92 ASP A N 1
ATOM 644 C CA A ASP A 1 94 ? 33.305 29.371 96.765 0.50 39.83 92 ASP A CA 1
ATOM 645 C CA B ASP A 1 94 ? 33.139 29.206 96.739 0.50 39.86 92 ASP A CA 1
ATOM 646 C C A ASP A 1 94 ? 32.813 30.490 95.834 0.50 39.44 92 ASP A C 1
ATOM 647 C C B ASP A 1 94 ? 32.781 30.384 95.821 0.50 39.44 92 ASP A C 1
ATOM 648 O O A ASP A 1 94 ? 33.607 31.062 95.074 0.50 39.35 92 ASP A O 1
ATOM 649 O O B ASP A 1 94 ? 33.623 30.886 95.066 0.50 39.34 92 ASP A O 1
ATOM 658 N N . VAL A 1 95 ? 31.513 30.781 95.875 1.00 38.95 93 VAL A N 1
ATOM 659 C CA . VAL A 1 95 ? 30.973 31.902 95.098 1.00 39.01 93 VAL A CA 1
ATOM 660 C C . VAL A 1 95 ? 31.669 33.222 95.479 1.00 38.96 93 VAL A C 1
ATOM 661 O O . VAL A 1 95 ? 32.132 33.958 94.607 1.00 38.24 93 VAL A O 1
ATOM 665 N N . LEU A 1 96 ? 31.764 33.496 96.779 1.00 39.33 94 LEU A N 1
ATOM 666 C CA . LEU A 1 96 ? 32.383 34.718 97.258 1.00 40.45 94 LEU A CA 1
ATOM 667 C C . LEU A 1 96 ? 33.836 34.799 96.810 1.00 42.24 94 LEU A C 1
ATOM 668 O O . LEU A 1 96 ? 34.327 35.865 96.447 1.00 42.60 94 LEU A O 1
ATOM 673 N N . GLN A 1 97 ? 34.519 33.660 96.833 1.00 44.52 95 GLN A N 1
ATOM 674 C CA . GLN A 1 97 ? 35.916 33.596 96.420 1.00 46.79 95 GLN A CA 1
ATOM 675 C C . GLN A 1 97 ? 36.078 33.920 94.938 1.00 48.00 95 GLN A C 1
ATOM 676 O O . GLN A 1 97 ? 36.905 34.748 94.580 1.00 48.59 95 GLN A O 1
ATOM 682 N N . PHE A 1 98 ? 35.261 33.291 94.099 1.00 49.72 96 PHE A N 1
ATOM 683 C CA . PHE A 1 98 ? 35.262 33.567 92.664 1.00 51.50 96 PHE A CA 1
ATOM 684 C C . PHE A 1 98 ? 34.962 35.035 92.382 1.00 51.48 96 PHE A C 1
ATOM 685 O O . PHE A 1 98 ? 35.704 35.679 91.636 1.00 51.87 96 PHE A O 1
ATOM 693 N N . LEU A 1 99 ? 33.910 35.567 93.010 1.00 51.09 97 LEU A N 1
ATOM 694 C CA . LEU A 1 99 ? 33.618 37.002 92.940 1.00 50.60 97 LEU A CA 1
ATOM 695 C C . LEU A 1 99 ? 34.796 37.888 93.373 1.00 51.27 97 LEU A C 1
ATOM 696 O O . LEU A 1 99 ? 35.246 38.728 92.588 1.00 51.37 97 LEU A O 1
ATOM 701 N N . ALA A 1 100 ? 35.303 37.715 94.597 1.00 51.41 98 ALA A N 1
ATOM 702 C CA . ALA A 1 100 ? 36.379 38.601 95.090 1.00 52.08 98 ALA A CA 1
ATOM 703 C C . ALA A 1 100 ? 37.653 38.534 94.237 1.00 52.27 98 ALA A C 1
ATOM 704 O O . ALA A 1 100 ? 38.302 39.561 94.013 1.00 52.65 98 ALA A O 1
ATOM 706 N N . LYS A 1 101 ? 37.998 37.334 93.765 1.00 52.68 99 LYS A N 1
ATOM 707 C CA . LYS A 1 101 ? 39.118 37.153 92.837 1.00 52.93 99 LYS A CA 1
ATOM 708 C C . LYS A 1 101 ? 38.952 38.006 91.574 1.00 52.68 99 LYS A C 1
ATOM 709 O O . LYS A 1 101 ? 39.874 38.727 91.182 1.00 52.93 99 LYS A O 1
ATOM 715 N N . ALA A 1 102 ? 37.770 37.932 90.962 1.00 52.26 100 ALA A N 1
ATOM 716 C CA . ALA A 1 102 ? 37.423 38.743 89.795 1.00 51.30 100 ALA A CA 1
ATOM 717 C C . ALA A 1 102 ? 37.145 40.215 90.137 1.00 50.74 100 ALA A C 1
ATOM 718 O O . ALA A 1 102 ? 36.740 40.991 89.268 1.00 50.79 100 ALA A O 1
ATOM 720 N N . GLY A 1 103 ? 37.356 40.594 91.400 1.00 49.94 101 GLY A N 1
ATOM 721 C CA . GLY A 1 103 ? 37.103 41.963 91.880 1.00 48.76 101 GLY A CA 1
ATOM 722 C C . GLY A 1 103 ? 35.665 42.428 91.685 1.00 47.73 101 GLY A C 1
ATOM 723 O O . GLY A 1 103 ? 35.383 43.629 91.696 1.00 47.59 101 GLY A O 1
ATOM 724 N N . LYS A 1 104 ? 34.752 41.478 91.501 1.00 46.30 102 LYS A N 1
ATOM 725 C CA . LYS A 1 104 ? 33.343 41.807 91.321 1.00 45.16 102 LYS A CA 1
ATOM 726 C C . LYS A 1 104 ? 32.529 41.779 92.620 1.00 44.41 102 LYS A C 1
ATOM 727 O O . LYS A 1 104 ? 31.326 42.015 92.586 1.00 44.01 102 LYS A O 1
ATOM 729 N N . LEU A 1 105 ? 33.174 41.519 93.762 1.00 43.85 103 LEU A N 1
ATOM 730 C CA . LEU A 1 105 ? 32.443 41.304 95.023 1.00 43.62 103 LEU A CA 1
ATOM 731 C C . LEU A 1 105 ? 31.668 42.543 95.475 1.00 44.05 103 LEU A C 1
ATOM 732 O O . LEU A 1 105 ? 30.654 42.445 96.174 1.00 44.79 103 LEU A O 1
ATOM 737 N N . THR A 1 106 ? 32.141 43.709 95.054 1.00 43.87 104 THR A N 1
ATOM 738 C CA . THR A 1 106 ? 31.555 44.978 95.465 1.00 43.74 104 THR A CA 1
ATOM 739 C C . THR A 1 106 ? 30.710 45.622 94.343 1.00 43.07 104 THR A C 1
ATOM 740 O O . THR A 1 106 ? 30.290 46.787 94.436 1.00 42.93 104 THR A O 1
ATOM 744 N N . SER A 1 107 ? 30.455 44.843 93.293 1.00 42.49 105 SER A N 1
ATOM 745 C CA . SER A 1 107 ? 29.656 45.279 92.140 1.00 41.58 105 SER A CA 1
ATOM 746 C C . SER A 1 107 ? 28.196 44.885 92.303 1.00 41.23 105 SER A C 1
ATOM 747 O O . SER A 1 107 ? 27.817 44.291 93.320 1.00 41.13 105 SER A O 1
ATOM 750 N N . SER A 1 108 ? 27.376 45.202 91.298 1.00 40.18 106 SER A N 1
ATOM 751 C CA . SER A 1 108 ? 25.981 44.770 91.296 1.00 39.75 106 SER A CA 1
ATOM 752 C C . SER A 1 108 ? 25.879 43.330 90.777 1.00 38.98 106 SER A C 1
ATOM 753 O O . SER A 1 108 ? 25.837 43.088 89.569 1.00 38.98 106 SER A O 1
ATOM 756 N N . ILE A 1 109 ? 25.849 42.372 91.702 1.00 38.23 107 ILE A N 1
ATOM 757 C CA . ILE A 1 109 ? 25.825 40.971 91.359 1.00 37.26 107 ILE A CA 1
ATOM 758 C C . ILE A 1 109 ? 24.427 40.406 91.596 1.00 37.04 107 ILE A C 1
ATOM 759 O O . ILE A 1 109 ? 23.761 40.799 92.555 1.00 36.42 107 ILE A O 1
ATOM 764 N N . GLY A 1 110 ? 24.003 39.489 90.716 1.00 35.45 108 GLY A N 1
ATOM 765 C CA . GLY A 1 110 ? 22.799 38.694 90.913 1.00 34.17 108 GLY A CA 1
ATOM 766 C C . GLY A 1 110 ? 23.155 37.227 91.140 1.00 34.22 108 GLY A C 1
ATOM 767 O O . GLY A 1 110 ? 24.147 36.714 90.611 1.00 34.21 108 GLY A O 1
ATOM 768 N N . VAL A 1 111 ? 22.365 36.531 91.938 1.00 34.01 109 VAL A N 1
ATOM 769 C CA . VAL A 1 111 ? 22.584 35.088 92.082 1.00 34.57 109 VAL A CA 1
ATOM 770 C C . VAL A 1 111 ? 21.239 34.409 91.880 1.00 34.88 109 VAL A C 1
ATOM 771 O O . VAL A 1 111 ? 20.288 34.733 92.568 1.00 33.88 109 VAL A O 1
ATOM 775 N N . VAL A 1 112 ? 21.138 33.512 90.901 1.00 35.56 110 VAL A N 1
ATOM 776 C CA . VAL A 1 112 ? 19.862 32.788 90.705 1.00 35.93 110 VAL A CA 1
ATOM 777 C C . VAL A 1 112 ? 20.087 31.289 90.746 1.00 36.20 110 VAL A C 1
ATOM 778 O O . VAL A 1 112 ? 20.806 30.728 89.894 1.00 35.10 110 VAL A O 1
ATOM 782 N N . THR A 1 113 ? 19.474 30.648 91.749 1.00 35.85 111 THR A N 1
ATOM 783 C CA . THR A 1 113 ? 19.710 29.233 91.996 1.00 37.02 111 THR A CA 1
ATOM 784 C C . THR A 1 113 ? 18.410 28.412 91.983 1.00 37.38 111 THR A C 1
ATOM 785 O O . THR A 1 113 ? 17.320 28.919 92.252 1.00 36.95 111 THR A O 1
ATOM 789 N N . TYR A 1 114 ? 18.559 27.142 91.637 1.00 38.15 112 TYR A N 1
ATOM 790 C CA . TYR A 1 114 ? 17.459 26.199 91.527 1.00 38.61 112 TYR A CA 1
ATOM 791 C C . TYR A 1 114 ? 16.848 25.933 92.896 1.00 39.21 112 TYR A C 1
ATOM 792 O O . TYR A 1 114 ? 17.545 25.570 93.843 1.00 39.14 112 TYR A O 1
ATOM 801 N N . GLN A 1 115 ? 15.537 26.167 92.982 1.00 40.19 113 GLN A N 1
ATOM 802 C CA . GLN A 1 115 ? 14.689 25.813 94.123 1.00 42.15 113 GLN A CA 1
ATOM 803 C C . GLN A 1 115 ? 14.871 26.687 95.358 1.00 41.96 113 GLN A C 1
ATOM 804 O O . GLN A 1 115 ? 13.900 27.102 95.947 1.00 41.92 113 GLN A O 1
ATOM 810 N N . GLU A 1 116 ? 16.107 26.983 95.743 1.00 42.44 114 GLU A N 1
ATOM 811 C CA . GLU A 1 116 ? 16.334 27.819 96.926 1.00 43.25 114 GLU A CA 1
ATOM 812 C C . GLU A 1 116 ? 17.625 28.622 96.807 1.00 42.60 114 GLU A C 1
ATOM 813 O O . GLU A 1 116 ? 18.529 28.260 96.032 1.00 41.28 114 GLU A O 1
ATOM 819 N N . THR A 1 117 ? 17.690 29.730 97.542 1.00 41.73 115 THR A N 1
ATOM 820 C CA . THR A 1 117 ? 18.916 30.510 97.655 1.00 42.14 115 THR A CA 1
ATOM 821 C C . THR A 1 117 ? 19.940 29.778 98.555 1.00 42.56 115 THR A C 1
ATOM 822 O O . THR A 1 117 ? 19.634 28.722 99.113 1.00 42.46 115 THR A O 1
ATOM 826 N N . ILE A 1 118 ? 21.147 30.335 98.685 1.00 42.61 116 ILE A N 1
ATOM 827 C CA . ILE A 1 118 ? 22.213 29.744 99.501 1.00 42.32 116 ILE A CA 1
ATOM 828 C C . ILE A 1 118 ? 22.349 30.535 100.797 1.00 42.67 116 ILE A C 1
ATOM 829 O O . ILE A 1 118 ? 22.676 31.726 100.767 1.00 42.38 116 ILE A O 1
ATOM 834 N N . PRO A 1 119 ? 22.083 29.878 101.943 1.00 42.73 117 PRO A N 1
ATOM 835 C CA . PRO A 1 119 ? 22.036 30.571 103.250 1.00 42.71 117 PRO A CA 1
ATOM 836 C C . PRO A 1 119 ? 23.359 31.236 103.657 1.00 42.39 117 PRO A C 1
ATOM 837 O O . PRO A 1 119 ? 23.332 32.331 104.203 1.00 41.74 117 PRO A O 1
ATOM 841 N N . ALA A 1 120 ? 24.494 30.582 103.382 1.00 42.48 118 ALA A N 1
ATOM 842 C CA . ALA A 1 120 ? 25.814 31.187 103.623 1.00 42.17 118 ALA A CA 1
ATOM 843 C C . ALA A 1 120 ? 25.999 32.497 102.839 1.00 41.78 118 ALA A C 1
ATOM 844 O O . ALA A 1 120 ? 26.578 33.452 103.349 1.00 41.58 118 ALA A O 1
ATOM 846 N N . LEU A 1 121 ? 25.485 32.528 101.612 1.00 41.29 119 LEU A N 1
ATOM 847 C CA . LEU A 1 121 ? 25.484 33.732 100.780 1.00 41.14 119 LEU A CA 1
ATOM 848 C C . LEU A 1 121 ? 24.455 34.757 101.301 1.00 40.57 119 LEU A C 1
ATOM 849 O O . LEU A 1 121 ? 24.752 35.969 101.363 1.00 39.71 119 LEU A O 1
ATOM 854 N N . VAL A 1 122 ? 23.263 34.284 101.684 1.00 39.73 120 VAL A N 1
ATOM 855 C CA . VAL A 1 122 ? 22.240 35.186 102.215 1.00 39.87 120 VAL A CA 1
ATOM 856 C C . VAL A 1 122 ? 22.799 35.907 103.449 1.00 40.01 120 VAL A C 1
ATOM 857 O O . VAL A 1 122 ? 22.648 37.124 103.559 1.00 41.04 120 VAL A O 1
ATOM 861 N N . ALA A 1 123 ? 23.455 35.145 104.334 1.00 39.67 121 ALA A N 1
ATOM 862 C CA . ALA A 1 123 ? 24.082 35.646 105.576 1.00 39.84 121 ALA A CA 1
ATOM 863 C C . ALA A 1 123 ? 25.212 36.654 105.343 1.00 39.81 121 ALA A C 1
ATOM 864 O O . ALA A 1 123 ? 25.256 37.698 106.009 1.00 39.59 121 ALA A O 1
ATOM 866 N N . PHE A 1 124 ? 26.122 36.343 104.416 1.00 39.58 122 PHE A N 1
ATOM 867 C CA . PHE A 1 124 ? 27.244 37.227 104.098 1.00 40.00 122 PHE A CA 1
ATOM 868 C C . PHE A 1 124 ? 26.747 38.557 103.530 1.00 40.84 122 PHE A C 1
ATOM 869 O O . PHE A 1 124 ? 27.276 39.626 103.875 1.00 40.64 122 PHE A O 1
ATOM 877 N N . GLN A 1 125 ? 25.733 38.483 102.660 1.00 41.17 123 GLN A N 1
ATOM 878 C CA . GLN A 1 125 ? 25.022 39.655 102.172 1.00 41.96 123 GLN A CA 1
ATOM 879 C C . GLN A 1 125 ? 24.441 40.472 103.334 1.00 42.23 123 GLN A C 1
ATOM 880 O O . GLN A 1 125 ? 24.586 41.698 103.346 1.00 42.41 123 GLN A O 1
ATOM 886 N N . LYS A 1 126 ? 23.796 39.790 104.292 1.00 42.40 124 LYS A N 1
ATOM 887 C CA . LYS A 1 126 ? 23.248 40.412 105.517 1.00 43.17 124 LYS A CA 1
ATOM 888 C C . LYS A 1 126 ? 24.295 41.215 106.277 1.00 42.57 124 LYS A C 1
ATOM 889 O O . LYS A 1 126 ? 24.085 42.390 106.571 1.00 42.90 124 LYS A O 1
ATOM 895 N N . THR A 1 127 ? 25.415 40.560 106.587 1.00 42.09 125 THR A N 1
ATOM 896 C CA . THR A 1 127 ? 26.490 41.143 107.392 1.00 41.69 125 THR A CA 1
ATOM 897 C C . THR A 1 127 ? 27.231 42.269 106.674 1.00 41.46 125 THR A C 1
ATOM 898 O O . THR A 1 127 ? 27.457 43.329 107.258 1.00 40.47 125 THR A O 1
ATOM 902 N N . PHE A 1 128 ? 27.584 42.046 105.406 1.00 41.41 126 PHE A N 1
ATOM 903 C CA . PHE A 1 128 ? 28.435 42.994 104.678 1.00 41.82 126 PHE A CA 1
ATOM 904 C C . PHE A 1 128 ? 27.727 44.072 103.832 1.00 42.31 126 PHE A C 1
ATOM 905 O O . PHE A 1 128 ? 28.404 44.839 103.145 1.00 42.39 126 PHE A O 1
ATOM 913 N N . ASN A 1 129 ? 26.392 44.148 103.919 1.00 42.97 127 ASN A N 1
ATOM 914 C CA . ASN A 1 129 ? 25.566 45.106 103.137 1.00 43.40 127 ASN A CA 1
ATOM 915 C C . ASN A 1 129 ? 26.068 45.264 101.692 1.00 43.78 127 ASN A C 1
ATOM 916 O O . ASN A 1 129 ? 26.308 46.378 101.210 1.00 44.02 127 ASN A O 1
ATOM 921 N N . LEU A 1 130 ? 26.246 44.127 101.022 1.00 43.43 128 LEU A N 1
ATOM 922 C CA . LEU A 1 130 ? 26.808 44.091 99.679 1.00 43.86 128 LEU A CA 1
ATOM 923 C C . LEU A 1 130 ? 25.684 44.135 98.645 1.00 43.91 128 LEU A C 1
ATOM 924 O O . LEU A 1 130 ? 24.508 44.144 99.014 1.00 44.18 128 LEU A O 1
ATOM 929 N N . ARG A 1 131 ? 26.023 44.179 97.359 1.00 43.87 129 ARG A N 1
ATOM 930 C CA . ARG A 1 131 ? 24.978 44.214 96.338 1.00 43.75 129 ARG A CA 1
ATOM 931 C C . ARG A 1 131 ? 24.861 42.853 95.655 1.00 43.45 129 ARG A C 1
ATOM 932 O O . ARG A 1 131 ? 25.128 42.706 94.458 1.00 42.93 129 ARG A O 1
ATOM 940 N N . LEU A 1 132 ? 24.470 41.863 96.456 1.00 43.14 130 LEU A N 1
ATOM 941 C CA . LEU A 1 132 ? 24.275 40.480 95.994 1.00 43.23 130 LEU A CA 1
ATOM 942 C C . LEU A 1 132 ? 22.797 40.151 96.082 1.00 42.81 130 LEU A C 1
ATOM 943 O O . LEU A 1 132 ? 22.280 39.851 97.161 1.00 43.06 130 LEU A O 1
ATOM 948 N N . ASP A 1 133 ? 22.131 40.246 94.936 1.00 42.77 131 ASP A N 1
ATOM 949 C CA . ASP A 1 133 ? 20.673 40.099 94.785 1.00 42.65 131 ASP A CA 1
ATOM 950 C C . ASP A 1 133 ? 20.326 38.631 94.498 1.00 42.59 131 ASP A C 1
ATOM 951 O O . ASP A 1 133 ? 20.470 38.146 93.376 1.00 42.07 131 ASP A O 1
ATOM 956 N N . GLN A 1 134 ? 19.849 37.932 95.516 1.00 42.31 132 GLN A N 1
ATOM 957 C CA . GLN A 1 134 ? 19.755 36.474 95.442 1.00 41.68 132 GLN A CA 1
ATOM 958 C C . GLN A 1 134 ? 18.314 36.015 95.197 1.00 41.36 132 GLN A C 1
ATOM 959 O O . GLN A 1 134 ? 17.382 36.447 95.880 1.00 40.58 132 GLN A O 1
ATOM 965 N N . ARG A 1 135 ? 18.149 35.161 94.188 1.00 40.47 133 ARG A N 1
ATOM 966 C CA . ARG A 1 135 ? 16.842 34.725 93.712 1.00 40.29 133 ARG A CA 1
ATOM 967 C C . ARG A 1 135 ? 16.867 33.228 93.446 1.00 39.51 133 ARG A C 1
ATOM 968 O O . ARG A 1 135 ? 17.934 32.657 93.227 1.00 39.11 133 ARG A O 1
ATOM 976 N N . SER A 1 136 ? 15.694 32.606 93.440 1.00 39.03 134 SER A N 1
ATOM 977 C CA . SER A 1 136 ? 15.561 31.189 93.075 1.00 38.63 134 SER A CA 1
ATOM 978 C C . SER A 1 136 ? 14.630 30.998 91.861 1.00 38.28 134 SER A C 1
ATOM 979 O O . SER A 1 136 ? 13.917 31.938 91.459 1.00 37.80 134 SER A O 1
ATOM 982 N N . TYR A 1 137 ? 14.649 29.795 91.278 1.00 37.05 135 TYR A N 1
ATOM 983 C CA . TYR A 1 137 ? 13.754 29.452 90.159 1.00 36.23 135 TYR A CA 1
ATOM 984 C C . TYR A 1 137 ? 13.494 27.936 90.163 1.00 36.20 135 TYR A C 1
ATOM 985 O O . TYR A 1 137 ? 14.237 27.180 90.785 1.00 35.86 135 TYR A O 1
ATOM 994 N N . ILE A 1 138 ? 12.446 27.505 89.463 1.00 36.42 136 ILE A N 1
ATOM 995 C CA . ILE A 1 138 ? 12.187 26.079 89.206 1.00 36.33 136 ILE A CA 1
ATOM 996 C C . ILE A 1 138 ? 12.214 25.796 87.683 1.00 36.21 136 ILE A C 1
ATOM 997 O O . ILE A 1 138 ? 12.896 24.890 87.227 1.00 35.96 136 ILE A O 1
ATOM 1002 N N . THR A 1 139 ? 11.491 26.596 86.912 1.00 35.90 137 THR A N 1
ATOM 1003 C CA . THR A 1 139 ? 11.293 26.348 85.488 1.00 36.69 137 THR A CA 1
ATOM 1004 C C . THR A 1 139 ? 12.074 27.376 84.647 1.00 37.57 137 THR A C 1
ATOM 1005 O O . THR A 1 139 ? 12.499 28.409 85.167 1.00 37.26 137 THR A O 1
ATOM 1009 N N . GLU A 1 140 ? 12.243 27.092 83.358 1.00 38.00 138 GLU A N 1
ATOM 1010 C CA . GLU A 1 140 ? 12.904 28.033 82.445 1.00 40.53 138 GLU A CA 1
ATOM 1011 C C . GLU A 1 140 ? 12.196 29.394 82.397 1.00 39.38 138 GLU A C 1
ATOM 1012 O O . GLU A 1 140 ? 12.830 30.446 82.395 1.00 39.22 138 GLU A O 1
ATOM 1018 N N . GLU A 1 141 ? 10.873 29.351 82.349 1.00 39.28 139 GLU A N 1
ATOM 1019 C CA . GLU A 1 141 ? 10.038 30.538 82.425 1.00 39.04 139 GLU A CA 1
ATOM 1020 C C . GLU A 1 141 ? 10.323 31.365 83.691 1.00 38.17 139 GLU A C 1
ATOM 1021 O O . GLU A 1 141 ? 10.484 32.581 83.613 1.00 38.16 139 GLU A O 1
ATOM 1027 N N . ASP A 1 142 ? 10.416 30.695 84.842 1.00 37.55 140 ASP A N 1
ATOM 1028 C CA . ASP A 1 142 ? 10.838 31.306 86.118 1.00 37.50 140 ASP A CA 1
ATOM 1029 C C . ASP A 1 142 ? 12.192 32.018 85.969 1.00 36.70 140 ASP A C 1
ATOM 1030 O O . ASP A 1 142 ? 12.328 33.196 86.292 1.00 36.81 140 ASP A O 1
ATOM 1035 N N . ALA A 1 143 ? 13.177 31.272 85.494 1.00 35.21 141 ALA A N 1
ATOM 1036 C CA . ALA A 1 143 ? 14.548 31.756 85.319 1.00 35.36 141 ALA A CA 1
ATOM 1037 C C . ALA A 1 143 ? 14.616 32.988 84.378 1.00 35.17 141 ALA A C 1
ATOM 1038 O O . ALA A 1 143 ? 15.303 33.979 84.684 1.00 34.38 141 ALA A O 1
ATOM 1040 N N . ARG A 1 144 ? 13.907 32.911 83.250 1.00 34.69 142 ARG A N 1
ATOM 1041 C CA . ARG A 1 144 ? 13.775 34.048 82.330 1.00 35.22 142 ARG A CA 1
ATOM 1042 C C . ARG A 1 144 ? 13.280 35.313 82.995 1.00 35.20 142 ARG A C 1
ATOM 1043 O O . ARG A 1 144 ? 13.908 36.353 82.835 1.00 35.26 142 ARG A O 1
ATOM 1051 N N . GLY A 1 145 ? 12.175 35.221 83.745 1.00 35.09 143 GLY A N 1
ATOM 1052 C CA . GLY A 1 145 ? 11.657 36.353 84.494 1.00 35.35 143 GLY A CA 1
ATOM 1053 C C . GLY A 1 145 ? 12.606 36.889 85.555 1.00 35.67 143 GLY A C 1
ATOM 1054 O O . GLY A 1 145 ? 12.686 38.090 85.743 1.00 36.44 143 GLY A O 1
ATOM 1055 N N . GLN A 1 146 ? 13.326 36.018 86.263 1.00 35.20 144 GLN A N 1
ATOM 1056 C CA . GLN A 1 146 ? 14.305 36.494 87.252 1.00 35.14 144 GLN A CA 1
ATOM 1057 C C . GLN A 1 146 ? 15.469 37.232 86.593 1.00 34.93 144 GLN A C 1
ATOM 1058 O O . GLN A 1 146 ? 15.882 38.279 87.083 1.00 35.06 144 GLN A O 1
ATOM 1064 N N . ILE A 1 147 ? 15.976 36.689 85.483 1.00 33.47 145 ILE A N 1
ATOM 1065 C CA . ILE A 1 147 ? 16.962 37.374 84.640 1.00 33.68 145 ILE A CA 1
ATOM 1066 C C . ILE A 1 147 ? 16.472 38.739 84.102 1.00 33.90 145 ILE A C 1
ATOM 1067 O O . ILE A 1 147 ? 17.214 39.719 84.093 1.00 34.71 145 ILE A O 1
ATOM 1072 N N . ASN A 1 148 ? 15.245 38.794 83.617 1.00 34.37 146 ASN A N 1
ATOM 1073 C CA . ASN A 1 148 ? 14.702 40.042 83.084 1.00 35.37 146 ASN A CA 1
ATOM 1074 C C . ASN A 1 148 ? 14.592 41.077 84.185 1.00 34.83 146 ASN A C 1
ATOM 1075 O O . ASN A 1 148 ? 14.934 42.233 83.985 1.00 35.09 146 ASN A O 1
ATOM 1080 N N . GLU A 1 149 ? 14.181 40.639 85.373 1.00 35.55 147 GLU A N 1
ATOM 1081 C CA . GLU A 1 149 ? 14.135 41.519 86.542 1.00 35.91 147 GLU A CA 1
ATOM 1082 C C . GLU A 1 149 ? 15.525 42.032 86.942 1.00 35.32 147 GLU A C 1
ATOM 1083 O O . GLU A 1 149 ? 15.693 43.222 87.187 1.00 34.84 147 GLU A O 1
ATOM 1089 N N . LEU A 1 150 ? 16.521 41.146 86.996 1.00 34.60 148 LEU A N 1
ATOM 1090 C CA . LEU A 1 150 ? 17.903 41.591 87.258 1.00 34.92 148 LEU A CA 1
ATOM 1091 C C . LEU A 1 150 ? 18.463 42.566 86.194 1.00 35.06 148 LEU A C 1
ATOM 1092 O O . LEU A 1 150 ? 19.143 43.548 86.522 1.00 34.51 148 LEU A O 1
ATOM 1097 N N . LYS A 1 151 ? 18.208 42.277 84.921 1.00 35.09 149 LYS A N 1
ATOM 1098 C CA . LYS A 1 151 ? 18.633 43.166 83.849 1.00 35.93 149 LYS A CA 1
ATOM 1099 C C . LYS A 1 151 ? 18.044 44.555 84.093 1.00 36.87 149 LYS A C 1
ATOM 1100 O O . LYS A 1 151 ? 18.761 45.570 84.086 1.00 36.70 149 LYS A O 1
ATOM 1106 N N . ALA A 1 152 ? 16.739 44.585 84.357 1.00 37.41 150 ALA A N 1
ATOM 1107 C CA . ALA A 1 152 ? 16.005 45.853 84.470 1.00 37.96 150 ALA A CA 1
ATOM 1108 C C . ALA A 1 152 ? 16.433 46.709 85.675 1.00 38.29 150 ALA A C 1
ATOM 1109 O O . ALA A 1 152 ? 16.224 47.926 85.671 1.00 37.95 150 ALA A O 1
ATOM 1111 N N . ASN A 1 153 ? 17.046 46.093 86.687 1.00 39.07 151 ASN A N 1
ATOM 1112 C CA . ASN A 1 153 ? 17.599 46.869 87.815 1.00 39.64 151 ASN A CA 1
ATOM 1113 C C . ASN A 1 153 ? 19.130 47.145 87.846 1.00 39.11 151 ASN A C 1
ATOM 1114 O O . ASN A 1 153 ? 19.681 47.491 88.894 1.00 39.60 151 ASN A O 1
ATOM 1119 N N . GLY A 1 154 ? 19.796 47.034 86.698 1.00 38.33 152 GLY A N 1
ATOM 1120 C CA . GLY A 1 154 ? 21.207 47.420 86.577 1.00 37.77 152 GLY A CA 1
ATOM 1121 C C . GLY A 1 154 ? 22.226 46.360 86.985 1.00 37.99 152 GLY A C 1
ATOM 1122 O O . GLY A 1 154 ? 23.433 46.654 87.137 1.00 37.70 152 GLY A O 1
ATOM 1123 N N . THR A 1 155 ? 21.757 45.123 87.164 1.00 37.46 153 THR A N 1
ATOM 1124 C CA . THR A 1 155 ? 22.642 44.035 87.589 1.00 37.03 153 THR A CA 1
ATOM 1125 C C . THR A 1 155 ? 23.659 43.835 86.490 1.00 37.06 153 THR A C 1
ATOM 1126 O O . THR A 1 155 ? 23.302 43.844 85.315 1.00 37.05 153 THR A O 1
ATOM 1130 N N . GLU A 1 156 ? 24.933 43.710 86.852 1.00 36.99 154 GLU A N 1
ATOM 1131 C CA . GLU A 1 156 ? 25.974 43.514 85.832 1.00 37.14 154 GLU A CA 1
ATOM 1132 C C . GLU A 1 156 ? 26.428 42.082 85.621 1.00 36.04 154 GLU A C 1
ATOM 1133 O O . GLU A 1 156 ? 26.944 41.745 84.567 1.00 36.01 154 GLU A O 1
ATOM 1139 N N . ALA A 1 157 ? 26.261 41.241 86.626 1.00 35.27 155 ALA A N 1
ATOM 1140 C CA . ALA A 1 157 ? 26.792 39.882 86.544 1.00 35.05 155 ALA A CA 1
ATOM 1141 C C . ALA A 1 157 ? 25.854 38.963 87.292 1.00 34.71 155 ALA A C 1
ATOM 1142 O O . ALA A 1 157 ? 25.290 39.351 88.306 1.00 33.27 155 ALA A O 1
ATOM 1144 N N . VAL A 1 158 ? 25.657 37.756 86.779 1.00 34.42 156 VAL A N 1
ATOM 1145 C CA . VAL A 1 158 ? 24.753 36.836 87.458 1.00 34.47 156 VAL A CA 1
ATOM 1146 C C . VAL A 1 158 ? 25.456 35.523 87.649 1.00 34.89 156 VAL A C 1
ATOM 1147 O O . VAL A 1 158 ? 25.996 34.971 86.686 1.00 35.74 156 VAL A O 1
ATOM 1151 N N . VAL A 1 159 ? 25.409 35.021 88.887 1.00 34.71 157 VAL A N 1
ATOM 1152 C CA . VAL A 1 159 ? 25.948 33.726 89.235 1.00 34.08 157 VAL A CA 1
ATOM 1153 C C . VAL A 1 159 ? 24.873 32.649 89.165 1.00 33.99 157 VAL A C 1
ATOM 1154 O O . VAL A 1 159 ? 23.794 32.794 89.740 1.00 34.15 157 VAL A O 1
ATOM 1158 N N . GLY A 1 160 ? 25.174 31.564 88.466 1.00 34.08 158 GLY A N 1
ATOM 1159 C CA . GLY A 1 160 ? 24.237 30.449 88.379 1.00 34.75 158 GLY A CA 1
ATOM 1160 C C . GLY A 1 160 ? 24.834 29.309 87.595 1.00 35.52 158 GLY A C 1
ATOM 1161 O O . GLY A 1 160 ? 25.980 29.398 87.148 1.00 34.73 158 GLY A O 1
ATOM 1162 N N . ALA A 1 161 ? 24.045 28.240 87.445 1.00 36.26 159 ALA A N 1
ATOM 1163 C CA . ALA A 1 161 ? 24.415 27.064 86.661 1.00 37.53 159 ALA A CA 1
ATOM 1164 C C . ALA A 1 161 ? 24.200 27.329 85.168 1.00 37.84 159 ALA A C 1
ATOM 1165 O O . ALA A 1 161 ? 24.213 28.485 84.732 1.00 37.94 159 ALA A O 1
ATOM 1167 N N . GLY A 1 162 ? 24.044 26.285 84.363 1.00 37.78 160 GLY A N 1
ATOM 1168 C CA . GLY A 1 162 ? 24.149 26.454 82.911 1.00 37.69 160 GLY A CA 1
ATOM 1169 C C . GLY A 1 162 ? 23.126 27.374 82.257 1.00 38.02 160 GLY A C 1
ATOM 1170 O O . GLY A 1 162 ? 23.492 28.288 81.514 1.00 38.24 160 GLY A O 1
ATOM 1171 N N . LEU A 1 163 ? 21.846 27.113 82.529 1.00 37.14 161 LEU A N 1
ATOM 1172 C CA . LEU A 1 163 ? 20.748 27.917 82.047 1.00 36.98 161 LEU A CA 1
ATOM 1173 C C . LEU A 1 163 ? 20.846 29.393 82.478 1.00 36.70 161 LEU A C 1
ATOM 1174 O O . LEU A 1 163 ? 20.658 30.282 81.670 1.00 36.62 161 LEU A O 1
ATOM 1179 N N . ILE A 1 164 ? 21.105 29.638 83.757 1.00 36.87 162 ILE A N 1
ATOM 1180 C CA . ILE A 1 164 ? 21.221 31.017 84.270 1.00 37.11 162 ILE A CA 1
ATOM 1181 C C . ILE A 1 164 ? 22.410 31.771 83.658 1.00 36.87 162 ILE A C 1
ATOM 1182 O O . ILE A 1 164 ? 22.264 32.922 83.242 1.00 36.00 162 ILE A O 1
ATOM 1187 N N . THR A 1 165 ? 23.570 31.120 83.547 1.00 36.87 163 THR A N 1
ATOM 1188 C CA . THR A 1 165 ? 24.723 31.814 82.959 1.00 37.05 163 THR A CA 1
ATOM 1189 C C . THR A 1 165 ? 24.514 32.155 81.472 1.00 36.35 163 THR A C 1
ATOM 1190 O O . THR A 1 165 ? 24.913 33.233 81.029 1.00 35.22 163 THR A O 1
ATOM 1194 N N . ASP A 1 166 ? 23.873 31.241 80.731 1.00 35.68 164 ASP A N 1
ATOM 1195 C CA . ASP A 1 166 ? 23.515 31.441 79.329 1.00 35.69 164 ASP A CA 1
ATOM 1196 C C . ASP A 1 166 ? 22.531 32.625 79.178 1.00 35.30 164 ASP A C 1
ATOM 1197 O O . ASP A 1 166 ? 22.752 33.518 78.396 1.00 35.20 164 ASP A O 1
ATOM 1202 N N . LEU A 1 167 ? 21.433 32.580 79.926 1.00 33.42 165 LEU A N 1
ATOM 1203 C CA . LEU A 1 167 ? 20.427 33.632 79.921 1.00 33.04 165 LEU A CA 1
ATOM 1204 C C . LEU A 1 167 ? 20.988 35.000 80.261 1.00 32.53 165 LEU A C 1
ATOM 1205 O O . LEU A 1 167 ? 20.620 35.999 79.646 1.00 32.26 165 LEU A O 1
ATOM 1210 N N . ALA A 1 168 ? 21.868 35.035 81.258 1.00 32.31 166 ALA A N 1
ATOM 1211 C CA . ALA A 1 168 ? 22.576 36.239 81.652 1.00 32.11 166 ALA A CA 1
ATOM 1212 C C . ALA A 1 168 ? 23.407 36.800 80.496 1.00 32.63 166 ALA A C 1
ATOM 1213 O O . ALA A 1 168 ? 23.323 37.996 80.200 1.00 31.16 166 ALA A O 1
ATOM 1215 N N . GLU A 1 169 ? 24.201 35.948 79.844 1.00 33.09 167 GLU A N 1
ATOM 1216 C CA . GLU A 1 169 ? 24.982 36.392 78.661 1.00 34.29 167 GLU A CA 1
ATOM 1217 C C . GLU A 1 169 ? 24.109 36.937 77.499 1.00 33.48 167 GLU A C 1
ATOM 1218 O O . GLU A 1 169 ? 24.395 37.991 76.924 1.00 32.00 167 GLU A O 1
ATOM 1224 N N . GLU A 1 170 ? 23.025 36.231 77.187 1.00 34.19 168 GLU A N 1
ATOM 1225 C CA . GLU A 1 170 ? 22.091 36.685 76.151 1.00 35.20 168 GLU A CA 1
ATOM 1226 C C . GLU A 1 170 ? 21.457 38.030 76.517 1.00 34.60 168 GLU A C 1
ATOM 1227 O O . GLU A 1 170 ? 21.113 38.820 75.629 1.00 34.07 168 GLU A O 1
ATOM 1233 N N . ALA A 1 171 ? 21.297 38.266 77.821 1.00 33.68 169 ALA A N 1
ATOM 1234 C CA . ALA A 1 171 ? 20.704 39.496 78.333 1.00 33.72 169 ALA A CA 1
ATOM 1235 C C . ALA A 1 171 ? 21.727 40.636 78.393 1.00 33.83 169 ALA A C 1
ATOM 1236 O O . ALA A 1 171 ? 21.376 41.753 78.725 1.00 34.96 169 ALA A O 1
ATOM 1238 N N . GLY A 1 172 ? 22.974 40.367 78.022 1.00 32.83 170 GLY A N 1
ATOM 1239 C CA . GLY A 1 172 ? 24.019 41.404 78.028 1.00 33.56 170 GLY A CA 1
ATOM 1240 C C . GLY A 1 172 ? 24.689 41.651 79.384 1.00 32.97 170 GLY A C 1
ATOM 1241 O O . GLY A 1 172 ? 25.328 42.677 79.580 1.00 33.78 170 GLY A O 1
ATOM 1242 N N . MET A 1 173 ? 24.534 40.709 80.313 1.00 32.56 171 MET A N 1
ATOM 1243 C CA . MET A 1 173 ? 25.217 40.741 81.607 1.00 31.46 171 MET A CA 1
ATOM 1244 C C . MET A 1 173 ? 26.371 39.711 81.609 1.00 32.78 171 MET A C 1
ATOM 1245 O O . MET A 1 173 ? 26.454 38.885 80.718 1.00 33.55 171 MET A O 1
ATOM 1250 N N . THR A 1 174 ? 27.270 39.777 82.587 1.00 33.49 172 THR A N 1
ATOM 1251 C CA . THR A 1 174 ? 28.299 38.751 82.732 1.00 34.10 172 THR A CA 1
ATOM 1252 C C . THR A 1 174 ? 27.664 37.543 83.401 1.00 34.58 172 THR A C 1
ATOM 1253 O O . THR A 1 174 ? 27.006 37.676 84.424 1.00 35.74 172 THR A O 1
ATOM 1257 N N . GLY A 1 175 ? 27.789 36.377 82.773 1.00 34.87 173 GLY A N 1
ATOM 1258 C CA . GLY A 1 175 ? 27.439 35.102 83.424 1.00 34.74 173 GLY A CA 1
ATOM 1259 C C . GLY A 1 175 ? 28.633 34.491 84.133 1.00 35.25 173 GLY A C 1
ATOM 1260 O O . GLY A 1 175 ? 29.696 34.242 83.525 1.00 35.21 173 GLY A O 1
ATOM 1261 N N . ILE A 1 176 ? 28.474 34.257 85.430 1.00 35.14 174 ILE A N 1
ATOM 1262 C CA . ILE A 1 176 ? 29.534 33.645 86.231 1.00 35.47 174 ILE A CA 1
ATOM 1263 C C . ILE A 1 176 ? 29.072 32.226 86.613 1.00 35.64 174 ILE A C 1
ATOM 1264 O O . ILE A 1 176 ? 28.129 32.061 87.380 1.00 35.01 174 ILE A O 1
ATOM 1269 N N . PHE A 1 177 ? 29.728 31.215 86.055 1.00 35.30 175 PHE A N 1
ATOM 1270 C CA . PHE A 1 177 ? 29.298 29.845 86.245 1.00 36.31 175 PHE A CA 1
ATOM 1271 C C . PHE A 1 177 ? 29.498 29.502 87.729 1.00 36.67 175 PHE A C 1
ATOM 1272 O O . PHE A 1 177 ? 30.557 29.776 88.304 1.00 37.22 175 PHE A O 1
ATOM 1280 N N . ILE A 1 178 ? 28.456 28.984 88.366 1.00 36.53 176 ILE A N 1
ATOM 1281 C CA . ILE A 1 178 ? 28.480 28.796 89.820 1.00 37.49 176 ILE A CA 1
ATOM 1282 C C . ILE A 1 178 ? 29.492 27.729 90.249 1.00 37.67 176 ILE A C 1
ATOM 1283 O O . ILE A 1 178 ? 29.917 27.714 91.405 1.00 37.08 176 ILE A O 1
ATOM 1288 N N . TYR A 1 179 ? 29.874 26.849 89.324 1.00 37.82 177 TYR A N 1
ATOM 1289 C CA . TYR A 1 179 ? 30.907 25.846 89.635 1.00 40.21 177 TYR A CA 1
ATOM 1290 C C . TYR A 1 179 ? 32.251 26.410 89.203 1.00 39.87 177 TYR A C 1
ATOM 1291 O O . TYR A 1 179 ? 32.460 26.634 88.018 1.00 39.92 177 TYR A O 1
ATOM 1300 N N . SER A 1 180 ? 33.138 26.667 90.162 1.00 39.95 178 SER A N 1
ATOM 1301 C CA . SER A 1 180 ? 34.493 27.123 89.834 1.00 39.59 178 SER A CA 1
ATOM 1302 C C . SER A 1 180 ? 35.453 25.952 89.576 1.00 38.86 178 SER A C 1
ATOM 1303 O O . SER A 1 180 ? 35.157 24.792 89.916 1.00 38.82 178 SER A O 1
ATOM 1306 N N . ALA A 1 181 ? 36.598 26.275 88.977 1.00 37.26 179 ALA A N 1
ATOM 1307 C CA . ALA A 1 181 ? 37.716 25.353 88.817 1.00 36.22 179 ALA A CA 1
ATOM 1308 C C . ALA A 1 181 ? 38.120 24.711 90.152 1.00 36.07 179 ALA A C 1
ATOM 1309 O O . ALA A 1 181 ? 38.286 23.498 90.225 1.00 35.36 179 ALA A O 1
ATOM 1311 N N . ALA A 1 182 ? 38.289 25.549 91.188 1.00 35.06 180 ALA A N 1
ATOM 1312 C CA . ALA A 1 182 ? 38.588 25.108 92.549 1.00 35.25 180 ALA A CA 1
ATOM 1313 C C . ALA A 1 182 ? 37.607 24.057 93.092 1.00 34.91 180 ALA A C 1
ATOM 1314 O O . ALA A 1 182 ? 38.040 23.042 93.606 1.00 32.97 180 ALA A O 1
ATOM 1316 N N . THR A 1 183 ? 36.295 24.265 92.933 1.00 36.65 181 THR A N 1
ATOM 1317 C CA . THR A 1 183 ? 35.329 23.268 93.421 1.00 37.72 181 THR A CA 1
ATOM 1318 C C . THR A 1 183 ? 35.349 21.953 92.650 1.00 37.75 181 THR A C 1
ATOM 1319 O O . THR A 1 183 ? 35.165 20.886 93.242 1.00 38.84 181 THR A O 1
ATOM 1323 N N . VAL A 1 184 ? 35.560 22.014 91.341 1.00 37.31 182 VAL A N 1
ATOM 1324 C CA . VAL A 1 184 ? 35.725 20.796 90.545 1.00 37.12 182 VAL A CA 1
ATOM 1325 C C . VAL A 1 184 ? 37.037 20.065 90.936 1.00 36.56 182 VAL A C 1
ATOM 1326 O O . VAL A 1 184 ? 37.070 18.849 91.082 1.00 36.61 182 VAL A O 1
ATOM 1330 N N . ARG A 1 185 ? 38.107 20.827 91.122 1.00 36.02 183 ARG A N 1
ATOM 1331 C CA . ARG A 1 185 ? 39.398 20.276 91.482 1.00 35.78 183 ARG A CA 1
ATOM 1332 C C . ARG A 1 185 ? 39.337 19.515 92.822 1.00 36.22 183 ARG A C 1
ATOM 1333 O O . ARG A 1 185 ? 39.913 18.409 92.958 1.00 35.22 183 ARG A O 1
ATOM 1341 N N . GLN A 1 186 ? 38.651 20.128 93.799 1.00 36.18 184 GLN A N 1
ATOM 1342 C CA . GLN A 1 186 ? 38.332 19.523 95.095 1.00 36.37 184 GLN A CA 1
ATOM 1343 C C . GLN A 1 186 ? 37.558 18.195 94.961 1.00 36.04 184 GLN A C 1
ATOM 1344 O O . GLN A 1 186 ? 37.846 17.233 95.680 1.00 36.08 184 GLN A O 1
ATOM 1350 N N . ALA A 1 187 ? 36.589 18.147 94.055 1.00 34.98 185 ALA A N 1
ATOM 1351 C CA . ALA A 1 187 ? 35.829 16.925 93.799 1.00 35.45 185 ALA A CA 1
ATOM 1352 C C . ALA A 1 187 ? 36.716 15.786 93.294 1.00 35.00 185 ALA A C 1
ATOM 1353 O O . ALA A 1 187 ? 36.577 14.673 93.736 1.00 36.09 185 ALA A O 1
ATOM 1355 N N . PHE A 1 188 ? 37.623 16.071 92.364 1.00 35.48 186 PHE A N 1
ATOM 1356 C CA . PHE A 1 188 ? 38.633 15.080 91.953 1.00 35.50 186 PHE A CA 1
ATOM 1357 C C . PHE A 1 188 ? 39.499 14.614 93.107 1.00 35.38 186 PHE A C 1
ATOM 1358 O O . PHE A 1 188 ? 39.763 13.433 93.248 1.00 35.66 186 PHE A O 1
ATOM 1366 N N . SER A 1 189 ? 39.927 15.540 93.955 1.00 36.13 187 SER A N 1
ATOM 1367 C CA . SER A 1 189 ? 40.765 15.193 95.102 1.00 36.69 187 SER A CA 1
ATOM 1368 C C . SER A 1 189 ? 40.041 14.373 96.146 1.00 36.50 187 SER A C 1
ATOM 1369 O O . SER A 1 189 ? 40.635 13.494 96.755 1.00 36.67 187 SER A O 1
ATOM 1372 N N . ASP A 1 190 ? 38.771 14.692 96.374 1.00 37.34 188 ASP A N 1
ATOM 1373 C CA . ASP A 1 190 ? 37.913 13.921 97.281 1.00 37.69 188 ASP A CA 1
ATOM 1374 C C . ASP A 1 190 ? 37.689 12.479 96.780 1.00 37.40 188 ASP A C 1
ATOM 1375 O O . ASP A 1 190 ? 37.681 11.541 97.578 1.00 37.95 188 ASP A O 1
ATOM 1380 N N . ALA A 1 191 ? 37.469 12.316 95.471 1.00 36.92 189 ALA A N 1
ATOM 1381 C CA . ALA A 1 191 ? 37.334 10.981 94.858 1.00 36.34 189 ALA A CA 1
ATOM 1382 C C . ALA A 1 191 ? 38.601 10.150 95.053 1.00 35.94 189 ALA A C 1
ATOM 1383 O O . ALA A 1 191 ? 38.527 8.971 95.373 1.00 35.18 189 ALA A O 1
ATOM 1385 N N . LEU A 1 192 ? 39.759 10.778 94.862 1.00 35.66 190 LEU A N 1
ATOM 1386 C CA . LEU A 1 192 ? 41.057 10.115 95.080 1.00 36.13 190 LEU A CA 1
ATOM 1387 C C . LEU A 1 192 ? 41.272 9.755 96.547 1.00 36.09 190 LEU A C 1
ATOM 1388 O O . LEU A 1 192 ? 41.608 8.617 96.868 1.00 35.51 190 LEU A O 1
ATOM 1393 N N . ASP A 1 193 ? 41.082 10.725 97.434 1.00 36.35 191 ASP A N 1
ATOM 1394 C CA . ASP A 1 193 ? 41.100 10.477 98.876 1.00 37.24 191 ASP A CA 1
ATOM 1395 C C . ASP A 1 193 ? 40.165 9.326 99.325 1.00 37.14 191 ASP A C 1
ATOM 1396 O O . ASP A 1 193 ? 40.596 8.405 100.028 1.00 37.03 191 ASP A O 1
ATOM 1401 N N . MET A 1 194 ? 38.890 9.397 98.944 1.00 36.62 192 MET A N 1
ATOM 1402 C CA . MET A 1 194 ? 37.912 8.324 99.257 1.00 36.88 192 MET A CA 1
ATOM 1403 C C . MET A 1 194 ? 38.453 6.960 98.801 1.00 37.62 192 MET A C 1
ATOM 1404 O O . MET A 1 194 ? 38.445 5.995 99.558 1.00 36.99 192 MET A O 1
ATOM 1409 N N . THR A 1 195 ? 38.888 6.894 97.538 1.00 38.57 193 THR A N 1
ATOM 1410 C CA . THR A 1 195 ? 39.423 5.679 96.944 1.00 40.02 193 THR A CA 1
ATOM 1411 C C . THR A 1 195 ? 40.596 5.129 97.770 1.00 40.19 193 THR A C 1
ATOM 1412 O O . THR A 1 195 ? 40.669 3.934 98.028 1.00 40.65 193 THR A O 1
ATOM 1416 N N . ARG A 1 196 ? 41.482 6.023 98.196 1.00 40.30 194 ARG A N 1
ATOM 1417 C CA . ARG A 1 196 ? 42.583 5.705 99.077 1.00 41.51 194 ARG A CA 1
ATOM 1418 C C . ARG A 1 196 ? 42.111 5.165 100.441 1.00 40.98 194 ARG A C 1
ATOM 1419 O O . ARG A 1 196 ? 42.703 4.217 100.969 1.00 40.99 194 ARG A O 1
ATOM 1427 N N . MET A 1 197 ? 41.048 5.753 100.995 1.00 40.23 195 MET A N 1
ATOM 1428 C CA . MET A 1 197 ? 40.447 5.273 102.241 1.00 39.68 195 MET A CA 1
ATOM 1429 C C . MET A 1 197 ? 39.986 3.807 102.174 1.00 41.52 195 MET A C 1
ATOM 1430 O O . MET A 1 197 ? 40.130 3.072 103.159 1.00 41.50 195 MET A O 1
ATOM 1435 N N . SER A 1 198 ? 39.437 3.373 101.035 1.00 43.32 196 SER A N 1
ATOM 1436 C CA . SER A 1 198 ? 39.031 1.953 100.868 1.00 44.78 196 SER A CA 1
ATOM 1437 C C . SER A 1 198 ? 40.234 1.012 100.902 1.00 45.24 196 SER A C 1
ATOM 1438 O O . SER A 1 198 ? 40.656 0.548 101.968 1.00 46.25 196 SER A O 1
ATOM 1441 N N . LYS B 1 13 ? 27.405 1.480 108.656 1.00 46.41 11 LYS B N 1
ATOM 1442 C CA . LYS B 1 13 ? 27.346 2.749 109.472 1.00 45.60 11 LYS B CA 1
ATOM 1443 C C . LYS B 1 13 ? 28.717 3.095 110.069 1.00 44.10 11 LYS B C 1
ATOM 1444 O O . LYS B 1 13 ? 29.223 2.366 110.942 1.00 44.08 11 LYS B O 1
ATOM 1450 N N . PRO B 1 14 ? 29.298 4.228 109.637 1.00 42.30 12 PRO B N 1
ATOM 1451 C CA . PRO B 1 14 ? 30.668 4.600 109.987 1.00 41.11 12 PRO B CA 1
ATOM 1452 C C . PRO B 1 14 ? 30.942 4.651 111.486 1.00 39.31 12 PRO B C 1
ATOM 1453 O O . PRO B 1 14 ? 30.091 5.056 112.264 1.00 37.99 12 PRO B O 1
ATOM 1457 N N . VAL B 1 15 ? 32.155 4.258 111.861 1.00 38.74 13 VAL B N 1
ATOM 1458 C CA . VAL B 1 15 ? 32.662 4.411 113.226 1.00 37.84 13 VAL B CA 1
ATOM 1459 C C . VAL B 1 15 ? 33.677 5.579 113.153 1.00 37.77 13 VAL B C 1
ATOM 1460 O O . VAL B 1 15 ? 34.704 5.479 112.502 1.00 38.00 13 VAL B O 1
ATOM 1464 N N . ILE B 1 16 ? 33.366 6.683 113.816 1.00 37.14 14 ILE B N 1
ATOM 1465 C CA . ILE B 1 16 ? 34.164 7.906 113.756 1.00 36.35 14 ILE B CA 1
ATOM 1466 C C . ILE B 1 16 ? 34.671 8.279 115.139 1.00 36.45 14 ILE B C 1
ATOM 1467 O O . ILE B 1 16 ? 33.894 8.265 116.114 1.00 36.73 14 ILE B O 1
ATOM 1472 N N . TRP B 1 17 ? 35.969 8.583 115.237 1.00 35.75 15 TRP B N 1
ATOM 1473 C CA . TRP B 1 17 ? 36.507 9.162 116.471 1.00 35.82 15 TRP B CA 1
ATOM 1474 C C . TRP B 1 17 ? 36.851 10.634 116.251 1.00 35.31 15 TRP B C 1
ATOM 1475 O O . TRP B 1 17 ? 37.577 10.981 115.359 1.00 36.45 15 TRP B O 1
ATOM 1486 N N . THR B 1 18 ? 36.323 11.495 117.090 1.00 35.25 16 THR B N 1
ATOM 1487 C CA . THR B 1 18 ? 36.623 12.900 116.955 1.00 34.95 16 THR B CA 1
ATOM 1488 C C . THR B 1 18 ? 37.711 13.118 117.975 1.00 35.21 16 THR B C 1
ATOM 1489 O O . THR B 1 18 ? 37.672 12.525 119.056 1.00 35.14 16 THR B O 1
ATOM 1493 N N . VAL B 1 19 ? 38.732 13.880 117.593 1.00 34.78 17 VAL B N 1
ATOM 1494 C CA . VAL B 1 19 ? 39.846 14.158 118.487 1.00 35.35 17 VAL B CA 1
ATOM 1495 C C . VAL B 1 19 ? 40.070 15.668 118.562 1.00 36.41 17 VAL B C 1
ATOM 1496 O O . VAL B 1 19 ? 40.402 16.327 117.551 1.00 35.46 17 VAL B O 1
ATOM 1500 N N . SER B 1 20 ? 39.863 16.198 119.765 1.00 37.90 18 SER B N 1
ATOM 1501 C CA . SER B 1 20 ? 39.951 17.634 120.024 1.00 40.58 18 SER B CA 1
ATOM 1502 C C . SER B 1 20 ? 39.979 17.914 121.528 1.00 42.03 18 SER B C 1
ATOM 1503 O O . SER B 1 20 ? 39.696 17.036 122.348 1.00 41.62 18 SER B O 1
ATOM 1506 N N . VAL B 1 21 ? 40.325 19.147 121.873 1.00 43.69 19 VAL B N 1
ATOM 1507 C CA . VAL B 1 21 ? 40.336 19.600 123.259 1.00 45.02 19 VAL B CA 1
ATOM 1508 C C . VAL B 1 21 ? 39.546 20.924 123.365 1.00 45.29 19 VAL B C 1
ATOM 1509 O O . VAL B 1 21 ? 39.271 21.575 122.351 1.00 44.86 19 VAL B O 1
ATOM 1513 N N . THR B 1 22 ? 39.169 21.280 124.593 1.00 45.52 20 THR B N 1
ATOM 1514 C CA . THR B 1 22 ? 38.556 22.579 124.955 1.00 46.08 20 THR B CA 1
ATOM 1515 C C . THR B 1 22 ? 37.495 23.167 123.976 1.00 45.82 20 THR B C 1
ATOM 1516 O O . THR B 1 22 ? 36.425 22.562 123.804 1.00 45.66 20 THR B O 1
ATOM 1520 N N . ARG B 1 23 ? 37.773 24.328 123.360 1.00 44.61 21 ARG B N 1
ATOM 1521 C CA . ARG B 1 23 ? 36.772 25.023 122.521 1.00 44.12 21 ARG B CA 1
ATOM 1522 C C . ARG B 1 23 ? 36.273 24.196 121.350 1.00 42.62 21 ARG B C 1
ATOM 1523 O O . ARG B 1 23 ? 35.066 24.103 121.122 1.00 42.75 21 ARG B O 1
ATOM 1531 N N . LEU B 1 24 ? 37.202 23.620 120.597 1.00 41.00 22 LEU B N 1
ATOM 1532 C CA . LEU B 1 24 ? 36.845 22.785 119.456 1.00 40.68 22 LEU B CA 1
ATOM 1533 C C . LEU B 1 24 ? 36.114 21.506 119.897 1.00 39.58 22 LEU B C 1
ATOM 1534 O O . LEU B 1 24 ? 35.172 21.078 119.252 1.00 38.31 22 LEU B O 1
ATOM 1539 N N . PHE B 1 25 ? 36.575 20.898 120.987 1.00 39.75 23 PHE B N 1
ATOM 1540 C CA . PHE B 1 25 ? 35.870 19.776 121.609 1.00 39.31 23 PHE B CA 1
ATOM 1541 C C . PHE B 1 25 ? 34.368 20.065 121.855 1.00 39.52 23 PHE B C 1
ATOM 1542 O O . PHE B 1 25 ? 33.507 19.221 121.576 1.00 38.42 23 PHE B O 1
ATOM 1550 N N . GLU B 1 26 ? 34.077 21.254 122.389 1.00 40.34 24 GLU B N 1
ATOM 1551 C CA . GLU B 1 26 ? 32.713 21.698 122.696 1.00 41.44 24 GLU B CA 1
ATOM 1552 C C . GLU B 1 26 ? 31.859 21.778 121.431 1.00 39.62 24 GLU B C 1
ATOM 1553 O O . GLU B 1 26 ? 30.703 21.361 121.410 1.00 38.64 24 GLU B O 1
ATOM 1559 N N . LEU B 1 27 ? 32.460 22.312 120.373 1.00 39.40 25 LEU B N 1
ATOM 1560 C CA . LEU B 1 27 ? 31.824 22.412 119.051 1.00 38.50 25 LEU B CA 1
ATOM 1561 C C . LEU B 1 27 ? 31.566 21.033 118.449 1.00 37.63 25 LEU B C 1
ATOM 1562 O O . LEU B 1 27 ? 30.463 20.758 117.962 1.00 37.22 25 LEU B O 1
ATOM 1567 N N . PHE B 1 28 ? 32.588 20.175 118.463 1.00 36.12 26 PHE B N 1
ATOM 1568 C CA . PHE B 1 28 ? 32.439 18.800 117.981 1.00 36.16 26 PHE B CA 1
ATOM 1569 C C . PHE B 1 28 ? 31.314 18.066 118.732 1.00 35.78 26 PHE B C 1
ATOM 1570 O O . PHE B 1 28 ? 30.576 17.296 118.136 1.00 35.86 26 PHE B O 1
ATOM 1578 N N . ARG B 1 29 ? 31.202 18.301 120.042 1.00 36.38 27 ARG B N 1
ATOM 1579 C CA . ARG B 1 29 ? 30.194 17.636 120.898 1.00 36.69 27 ARG B CA 1
ATOM 1580 C C . ARG B 1 29 ? 28.768 17.998 120.490 1.00 36.94 27 ARG B C 1
ATOM 1581 O O . ARG B 1 29 ? 27.908 17.114 120.361 1.00 36.85 27 ARG B O 1
ATOM 1589 N N . ASP B 1 30 ? 28.547 19.300 120.301 1.00 37.04 28 ASP B N 1
ATOM 1590 C CA . ASP B 1 30 ? 27.291 19.875 119.811 1.00 37.52 28 ASP B CA 1
ATOM 1591 C C . ASP B 1 30 ? 26.941 19.315 118.434 1.00 36.23 28 ASP B C 1
ATOM 1592 O O . ASP B 1 30 ? 25.824 18.843 118.204 1.00 35.56 28 ASP B O 1
ATOM 1597 N N . ILE B 1 31 ? 27.920 19.306 117.531 1.00 36.81 29 ILE B N 1
ATOM 1598 C CA . ILE B 1 31 ? 27.683 18.867 116.142 1.00 37.11 29 ILE B CA 1
ATOM 1599 C C . ILE B 1 31 ? 27.485 17.342 116.024 1.00 37.16 29 ILE B C 1
ATOM 1600 O O . ILE B 1 31 ? 26.661 16.872 115.225 1.00 36.09 29 ILE B O 1
ATOM 1605 N N . SER B 1 32 ? 28.224 16.566 116.823 1.00 36.81 30 SER B N 1
ATOM 1606 C CA . SER B 1 32 ? 27.996 15.110 116.862 1.00 36.12 30 SER B CA 1
ATOM 1607 C C . SER B 1 32 ? 26.530 14.742 117.207 1.00 36.19 30 SER B C 1
ATOM 1608 O O . SER B 1 32 ? 26.027 13.747 116.709 1.00 36.39 30 SER B O 1
ATOM 1611 N N . LEU B 1 33 ? 25.863 15.518 118.055 1.00 36.47 31 LEU B N 1
ATOM 1612 C CA . LEU B 1 33 ? 24.438 15.277 118.380 1.00 36.94 31 LEU B CA 1
ATOM 1613 C C . LEU B 1 33 ? 23.533 15.290 117.142 1.00 36.91 31 LEU B C 1
ATOM 1614 O O . LEU B 1 33 ? 22.455 14.718 117.152 1.00 37.47 31 LEU B O 1
ATOM 1619 N N . GLU B 1 34 ? 23.969 15.956 116.080 1.00 36.53 32 GLU B N 1
ATOM 1620 C CA . GLU B 1 34 ? 23.160 16.078 114.863 1.00 37.08 32 GLU B CA 1
ATOM 1621 C C . GLU B 1 34 ? 23.415 14.912 113.930 1.00 36.69 32 GLU B C 1
ATOM 1622 O O . GLU B 1 34 ? 22.641 14.679 113.007 1.00 36.42 32 GLU B O 1
ATOM 1628 N N . PHE B 1 35 ? 24.505 14.188 114.187 1.00 36.08 33 PHE B N 1
ATOM 1629 C CA . PHE B 1 35 ? 24.965 13.099 113.323 1.00 36.66 33 PHE B CA 1
ATOM 1630 C C . PHE B 1 35 ? 24.887 11.702 113.948 1.00 37.84 33 PHE B C 1
ATOM 1631 O O . PHE B 1 35 ? 25.292 10.724 113.329 1.00 37.67 33 PHE B O 1
ATOM 1639 N N . ASP B 1 36 ? 24.301 11.601 115.144 1.00 39.64 34 ASP B N 1
ATOM 1640 C CA . ASP B 1 36 ? 24.373 10.363 115.936 1.00 41.70 34 ASP B CA 1
ATOM 1641 C C . ASP B 1 36 ? 23.599 9.153 115.370 1.00 41.34 34 ASP B C 1
ATOM 1642 O O . ASP B 1 36 ? 23.825 8.017 115.779 1.00 42.08 34 ASP B O 1
ATOM 1647 N N . HIS B 1 37 ? 22.703 9.405 114.430 1.00 41.06 35 HIS B N 1
ATOM 1648 C CA . HIS B 1 37 ? 21.935 8.361 113.773 1.00 40.72 35 HIS B CA 1
ATOM 1649 C C . HIS B 1 37 ? 22.653 7.858 112.518 1.00 40.95 35 HIS B C 1
ATOM 1650 O O . HIS B 1 37 ? 22.264 6.822 111.938 1.00 40.65 35 HIS B O 1
ATOM 1657 N N . LEU B 1 38 ? 23.682 8.604 112.109 1.00 39.78 36 LEU B N 1
ATOM 1658 C CA . LEU B 1 38 ? 24.396 8.385 110.855 1.00 40.37 36 LEU B CA 1
ATOM 1659 C C . LEU B 1 38 ? 25.788 7.776 111.076 1.00 40.02 36 LEU B C 1
ATOM 1660 O O . LEU B 1 38 ? 26.320 7.128 110.194 1.00 41.38 36 LEU B O 1
ATOM 1665 N N . ALA B 1 39 ? 26.358 7.967 112.260 1.00 39.11 37 ALA B N 1
ATOM 1666 C CA . ALA B 1 39 ? 27.645 7.364 112.618 1.00 38.66 37 ALA B CA 1
ATOM 1667 C C . ALA B 1 39 ? 27.633 6.981 114.087 1.00 38.25 37 ALA B C 1
ATOM 1668 O O . ALA B 1 39 ? 26.827 7.517 114.865 1.00 37.41 37 ALA B O 1
ATOM 1670 N N . ASN B 1 40 ? 28.520 6.052 114.453 1.00 38.01 38 ASN B N 1
ATOM 1671 C CA . ASN B 1 40 ? 28.843 5.787 115.856 1.00 37.78 38 ASN B CA 1
ATOM 1672 C C . ASN B 1 40 ? 30.045 6.658 116.227 1.00 36.98 38 ASN B C 1
ATOM 1673 O O . ASN B 1 40 ? 31.183 6.365 115.864 1.00 36.02 38 ASN B O 1
ATOM 1678 N N . ILE B 1 41 ? 29.785 7.752 116.927 1.00 36.59 39 ILE B N 1
ATOM 1679 C CA . ILE B 1 41 ? 30.830 8.732 117.208 1.00 37.28 39 ILE B CA 1
ATOM 1680 C C . ILE B 1 41 ? 31.359 8.595 118.638 1.00 36.77 39 ILE B C 1
ATOM 1681 O O . ILE B 1 41 ? 30.584 8.500 119.586 1.00 36.58 39 ILE B O 1
ATOM 1686 N N . THR B 1 42 ? 32.680 8.569 118.776 1.00 35.95 40 THR B N 1
ATOM 1687 C CA . THR B 1 42 ? 33.329 8.563 120.083 1.00 36.02 40 THR B CA 1
ATOM 1688 C C . THR B 1 42 ? 34.253 9.782 120.163 1.00 35.59 40 THR B C 1
ATOM 1689 O O . THR B 1 42 ? 35.157 9.916 119.360 1.00 34.78 40 THR B O 1
ATOM 1693 N N . PRO B 1 43 ? 33.991 10.679 121.127 1.00 36.12 41 PRO B N 1
ATOM 1694 C CA . PRO B 1 43 ? 34.866 11.816 121.338 1.00 36.26 41 PRO B CA 1
ATOM 1695 C C . PRO B 1 43 ? 36.138 11.456 122.111 1.00 36.59 41 PRO B C 1
ATOM 1696 O O . PRO B 1 43 ? 36.086 10.757 123.132 1.00 36.34 41 PRO B O 1
ATOM 1700 N N . ILE B 1 44 ? 37.286 11.929 121.632 1.00 36.75 42 ILE B N 1
ATOM 1701 C CA . ILE B 1 44 ? 38.540 11.723 122.386 1.00 37.46 42 ILE B CA 1
ATOM 1702 C C . ILE B 1 44 ? 39.165 13.084 122.690 1.00 37.24 42 ILE B C 1
ATOM 1703 O O . ILE B 1 44 ? 39.516 13.821 121.778 1.00 38.01 42 ILE B O 1
ATOM 1708 N N . GLN B 1 45 ? 39.265 13.415 123.971 1.00 36.66 43 GLN B N 1
ATOM 1709 C CA . GLN B 1 45 ? 39.707 14.741 124.385 1.00 36.24 43 GLN B CA 1
ATOM 1710 C C . GLN B 1 45 ? 41.197 14.745 124.692 1.00 35.21 43 GLN B C 1
ATOM 1711 O O . GLN B 1 45 ? 41.585 14.825 125.832 1.00 33.87 43 GLN B O 1
ATOM 1717 N N . LEU B 1 46 ? 42.012 14.601 123.643 1.00 34.31 44 LEU B N 1
ATOM 1718 C CA . LEU B 1 46 ? 43.455 14.430 123.755 1.00 34.44 44 LEU B CA 1
ATOM 1719 C C . LEU B 1 46 ? 44.122 15.141 122.592 1.00 34.42 44 LEU B C 1
ATOM 1720 O O . LEU B 1 46 ? 43.469 15.439 121.599 1.00 34.95 44 LEU B O 1
ATOM 1725 N N . GLY B 1 47 ? 45.418 15.404 122.706 1.00 35.50 45 GLY B N 1
ATOM 1726 C CA . GLY B 1 47 ? 46.175 16.006 121.613 1.00 35.62 45 GLY B CA 1
ATOM 1727 C C . GLY B 1 47 ? 47.579 15.430 121.565 1.00 36.50 45 GLY B C 1
ATOM 1728 O O . GLY B 1 47 ? 48.128 15.062 122.597 1.00 36.50 45 GLY B O 1
ATOM 1729 N N . PHE B 1 48 ? 48.136 15.335 120.352 1.00 36.84 46 PHE B N 1
ATOM 1730 C CA . PHE B 1 48 ? 49.561 15.085 120.117 1.00 36.94 46 PHE B CA 1
ATOM 1731 C C . PHE B 1 48 ? 50.019 13.715 120.549 1.00 37.38 46 PHE B C 1
ATOM 1732 O O . PHE B 1 48 ? 49.339 12.748 120.271 1.00 37.19 46 PHE B O 1
ATOM 1740 N N . GLU B 1 49 ? 51.183 13.630 121.183 1.00 37.88 47 GLU B N 1
ATOM 1741 C CA . GLU B 1 49 ? 51.749 12.358 121.622 1.00 38.50 47 GLU B CA 1
ATOM 1742 C C . GLU B 1 49 ? 50.784 11.528 122.518 1.00 37.69 47 GLU B C 1
ATOM 1743 O O . GLU B 1 49 ? 50.601 10.327 122.304 1.00 36.58 47 GLU B O 1
ATOM 1749 N N . LYS B 1 50 ? 50.177 12.196 123.497 1.00 37.44 48 LYS B N 1
ATOM 1750 C CA . LYS B 1 50 ? 49.172 11.615 124.386 1.00 37.45 48 LYS B CA 1
ATOM 1751 C C . LYS B 1 50 ? 47.980 11.014 123.600 1.00 36.79 48 LYS B C 1
ATOM 1752 O O . LYS B 1 50 ? 47.523 9.898 123.906 1.00 36.77 48 LYS B O 1
ATOM 1758 N N . ALA B 1 51 ? 47.509 11.743 122.584 1.00 35.41 49 ALA B N 1
ATOM 1759 C CA . ALA B 1 51 ? 46.432 11.278 121.678 1.00 35.34 49 ALA B CA 1
ATOM 1760 C C . ALA B 1 51 ? 46.861 10.088 120.848 1.00 34.77 49 ALA B C 1
ATOM 1761 O O . ALA B 1 51 ? 46.136 9.096 120.761 1.00 35.14 49 ALA B O 1
ATOM 1763 N N . VAL B 1 52 ? 48.045 10.167 120.250 1.00 33.74 50 VAL B N 1
ATOM 1764 C CA . VAL B 1 52 ? 48.523 9.068 119.429 1.00 33.49 50 VAL B CA 1
ATOM 1765 C C . VAL B 1 52 ? 48.733 7.802 120.260 1.00 33.31 50 VAL B C 1
ATOM 1766 O O . VAL B 1 52 ? 48.326 6.711 119.855 1.00 32.59 50 VAL B O 1
ATOM 1770 N N . THR B 1 53 ? 49.352 7.961 121.425 1.00 33.32 51 THR B N 1
ATOM 1771 C CA . THR B 1 53 ? 49.583 6.846 122.351 1.00 34.05 51 THR B CA 1
ATOM 1772 C C . THR B 1 53 ? 48.267 6.131 122.719 1.00 33.69 51 THR B C 1
ATOM 1773 O O . THR B 1 53 ? 48.155 4.905 122.616 1.00 33.93 51 THR B O 1
ATOM 1777 N N . TYR B 1 54 ? 47.279 6.900 123.150 1.00 33.91 52 TYR B N 1
ATOM 1778 C CA . TYR B 1 54 ? 45.986 6.332 123.477 1.00 34.75 52 TYR B CA 1
ATOM 1779 C C . TYR B 1 54 ? 45.243 5.739 122.266 1.00 34.66 52 TYR B C 1
ATOM 1780 O O . TYR B 1 54 ? 44.727 4.621 122.331 1.00 35.42 52 TYR B O 1
ATOM 1789 N N . ILE B 1 55 ? 45.172 6.481 121.178 1.00 34.83 53 ILE B N 1
ATOM 1790 C CA . ILE B 1 55 ? 44.466 6.005 119.995 1.00 35.23 53 ILE B CA 1
ATOM 1791 C C . ILE B 1 55 ? 45.038 4.679 119.498 1.00 36.12 53 ILE B C 1
ATOM 1792 O O . ILE B 1 55 ? 44.266 3.781 119.150 1.00 35.69 53 ILE B O 1
ATOM 1797 N N . ARG B 1 56 ? 46.376 4.556 119.487 1.00 36.37 54 ARG B N 1
ATOM 1798 C CA . ARG B 1 56 ? 47.035 3.299 119.117 1.00 37.62 54 ARG B CA 1
ATOM 1799 C C . ARG B 1 56 ? 46.595 2.116 119.987 1.00 37.72 54 ARG B C 1
ATOM 1800 O O . ARG B 1 56 ? 46.409 1.001 119.480 1.00 37.87 54 ARG B O 1
ATOM 1808 N N . LYS B 1 57 ? 46.453 2.357 121.291 1.00 37.68 55 LYS B N 1
ATOM 1809 C CA . LYS B 1 57 ? 45.976 1.336 122.210 1.00 38.54 55 LYS B CA 1
ATOM 1810 C C . LYS B 1 57 ? 44.531 0.972 121.902 1.00 38.34 55 LYS B C 1
ATOM 1811 O O . LYS B 1 57 ? 44.194 -0.203 121.794 1.00 37.63 55 LYS B O 1
ATOM 1817 N N . LYS B 1 58 ? 43.682 1.988 121.739 1.00 38.42 56 LYS B N 1
ATOM 1818 C CA . LYS B 1 58 ? 42.266 1.760 121.401 1.00 38.22 56 LYS B CA 1
ATOM 1819 C C . LYS B 1 58 ? 42.067 0.990 120.080 1.00 38.72 56 LYS B C 1
ATOM 1820 O O . LYS B 1 58 ? 41.215 0.107 120.002 1.00 37.57 56 LYS B O 1
ATOM 1826 N N . LEU B 1 59 ? 42.829 1.351 119.047 1.00 39.91 57 LEU B N 1
ATOM 1827 C CA . LEU B 1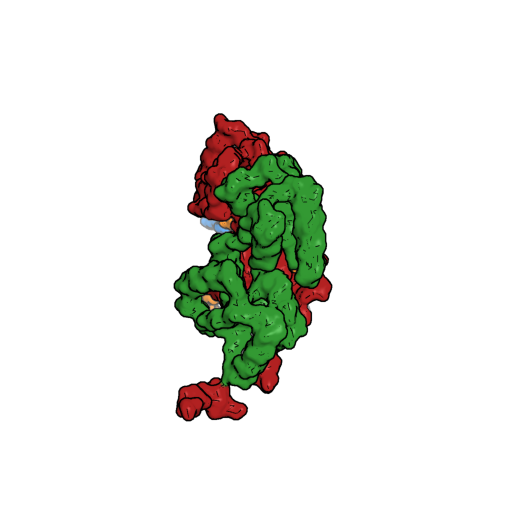 59 ? 42.775 0.663 117.745 1.00 42.00 57 LEU B CA 1
ATOM 1828 C C . LEU B 1 59 ? 43.050 -0.832 117.817 1.00 43.17 57 LEU B C 1
ATOM 1829 O O . LEU B 1 59 ? 42.540 -1.599 116.995 1.00 43.86 57 LEU B O 1
ATOM 1834 N N . ALA B 1 60 ? 43.854 -1.239 118.798 1.00 44.04 58 ALA B N 1
ATOM 1835 C CA . ALA B 1 60 ? 44.160 -2.648 119.030 1.00 44.43 58 ALA B CA 1
ATOM 1836 C C . ALA B 1 60 ? 42.935 -3.464 119.478 1.00 45.24 58 ALA B C 1
ATOM 1837 O O . ALA B 1 60 ? 42.934 -4.685 119.352 1.00 44.83 58 ALA B O 1
ATOM 1839 N N . ASN B 1 61 ? 41.892 -2.800 119.986 1.00 45.57 59 ASN B N 1
ATOM 1840 C CA . ASN B 1 61 ? 40.690 -3.520 120.451 1.00 45.91 59 ASN B CA 1
ATOM 1841 C C . ASN B 1 61 ? 39.395 -3.163 119.714 1.00 46.07 59 ASN B C 1
ATOM 1842 O O . ASN B 1 61 ? 38.426 -3.940 119.743 1.00 46.02 59 ASN B O 1
ATOM 1847 N N . GLU B 1 62 ? 39.386 -1.996 119.069 1.00 45.83 60 GLU B N 1
ATOM 1848 C CA . GLU B 1 62 ? 38.185 -1.438 118.419 1.00 46.52 60 GLU B CA 1
ATOM 1849 C C . GLU B 1 62 ? 38.417 -0.927 116.984 1.00 45.42 60 GLU B C 1
ATOM 1850 O O . GLU B 1 62 ? 39.484 -0.394 116.666 1.00 44.90 60 GLU B O 1
ATOM 1856 N N . ARG B 1 63 ? 37.388 -1.079 116.147 1.00 44.93 61 ARG B N 1
ATOM 1857 C CA . ARG B 1 63 ? 37.370 -0.563 114.774 1.00 44.79 61 ARG B CA 1
ATOM 1858 C C . ARG B 1 63 ? 37.306 0.956 114.793 1.00 43.20 61 ARG B C 1
ATOM 1859 O O . ARG B 1 63 ? 36.628 1.544 115.624 1.00 42.93 61 ARG B O 1
ATOM 1867 N N . CYS B 1 64 ? 38.029 1.589 113.885 1.00 42.11 62 CYS B N 1
ATOM 1868 C CA . CYS B 1 64 ? 37.806 3.001 113.611 1.00 41.00 62 CYS B CA 1
ATOM 1869 C C . CYS B 1 64 ? 37.792 3.183 112.110 1.00 40.01 62 CYS B C 1
ATOM 1870 O O . CYS B 1 64 ? 38.730 2.759 111.440 1.00 39.71 62 CYS B O 1
ATOM 1873 N N . ASP B 1 65 ? 36.751 3.823 111.578 1.00 38.30 63 ASP B N 1
ATOM 1874 C CA . ASP B 1 65 ? 36.709 4.071 110.146 1.00 37.47 63 ASP B CA 1
ATOM 1875 C C . ASP B 1 65 ? 37.418 5.354 109.747 1.00 36.98 63 ASP B C 1
ATOM 1876 O O . ASP B 1 65 ? 38.031 5.413 108.692 1.00 35.83 63 ASP B O 1
ATOM 1881 N N . ALA B 1 66 ? 37.277 6.391 110.563 1.00 35.56 64 ALA B N 1
ATOM 1882 C CA . ALA B 1 66 ? 38.003 7.651 110.339 1.00 35.40 64 ALA B CA 1
ATOM 1883 C C . ALA B 1 66 ? 38.053 8.482 111.605 1.00 34.71 64 ALA B C 1
ATOM 1884 O O . ALA B 1 66 ? 37.226 8.360 112.490 1.00 33.19 64 ALA B O 1
ATOM 1886 N N . ILE B 1 67 ? 39.057 9.334 111.659 1.00 35.61 65 ILE B N 1
ATOM 1887 C CA . ILE B 1 67 ? 39.176 10.299 112.721 1.00 36.19 65 ILE B CA 1
ATOM 1888 C C . ILE B 1 67 ? 38.865 11.664 112.182 1.00 36.64 65 ILE B C 1
ATOM 1889 O O . ILE B 1 67 ? 39.237 12.002 111.048 1.00 37.24 65 ILE B O 1
ATOM 1894 N N . ILE B 1 68 ? 38.179 12.469 112.979 1.00 37.14 66 ILE B N 1
ATOM 1895 C CA . ILE B 1 68 ? 37.968 13.862 112.563 1.00 37.46 66 ILE B CA 1
ATOM 1896 C C . ILE B 1 68 ? 38.794 14.749 113.500 1.00 37.34 66 ILE B C 1
ATOM 1897 O O . ILE B 1 68 ? 38.686 14.626 114.707 1.00 36.44 66 ILE B O 1
ATOM 1902 N N . ALA B 1 69 ? 39.617 15.631 112.934 1.00 36.77 67 ALA B N 1
ATOM 1903 C CA . ALA B 1 69 ? 40.472 16.491 113.747 1.00 36.86 67 ALA B CA 1
ATOM 1904 C C . ALA B 1 69 ? 40.750 17.776 112.977 1.00 36.65 67 ALA B C 1
ATOM 1905 O O . ALA B 1 69 ? 40.153 18.009 111.904 1.00 36.76 67 ALA B O 1
ATOM 1907 N N . ALA B 1 70 ? 41.663 18.591 113.502 1.00 35.70 68 ALA B N 1
ATOM 1908 C CA . ALA B 1 70 ? 41.870 19.937 112.995 1.00 35.72 68 ALA B CA 1
ATOM 1909 C C . ALA B 1 70 ? 43.233 20.479 113.413 1.00 35.51 68 ALA B C 1
ATOM 1910 O O . ALA B 1 70 ? 43.818 20.044 114.411 1.00 35.36 68 ALA B O 1
ATOM 1912 N N . GLY B 1 71 ? 43.705 21.431 112.629 1.00 35.00 69 GLY B N 1
ATOM 1913 C CA . GLY B 1 71 ? 44.933 22.158 112.882 1.00 36.43 69 GLY B CA 1
ATOM 1914 C C . GLY B 1 71 ? 46.171 21.338 113.172 1.00 36.69 69 GLY B C 1
ATOM 1915 O O . GLY B 1 71 ? 46.398 20.258 112.584 1.00 35.91 69 GLY B O 1
ATOM 1916 N N . SER B 1 72 ? 46.927 21.860 114.126 1.00 36.37 70 SER B N 1
ATOM 1917 C CA . SER B 1 72 ? 48.221 21.320 114.518 1.00 37.85 70 SER B CA 1
ATOM 1918 C C . SER B 1 72 ? 48.098 19.893 115.036 1.00 37.67 70 SER B C 1
ATOM 1919 O O . SER B 1 72 ? 48.875 19.018 114.649 1.00 36.79 70 SER B O 1
ATOM 1922 N N . ASN B 1 73 ? 47.143 19.683 115.944 1.00 36.88 71 ASN B N 1
ATOM 1923 C CA . ASN B 1 73 ? 46.852 18.333 116.446 1.00 37.78 71 ASN B CA 1
ATOM 1924 C C . ASN B 1 73 ? 46.444 17.367 115.325 1.00 36.85 71 ASN B C 1
ATOM 1925 O O . ASN B 1 73 ? 46.933 16.234 115.243 1.00 36.83 71 ASN B O 1
ATOM 1930 N N . GLY B 1 74 ? 45.558 17.828 114.453 1.00 36.57 72 GLY B N 1
ATOM 1931 C CA . GLY B 1 74 ? 45.082 17.010 113.340 1.00 35.59 72 GLY B CA 1
ATOM 1932 C C . GLY B 1 74 ? 46.220 16.564 112.430 1.00 35.38 72 GLY B C 1
ATOM 1933 O O . GLY B 1 74 ? 46.248 15.416 111.969 1.00 35.62 72 GLY B O 1
ATOM 1934 N N . ALA B 1 75 ? 47.160 17.467 112.149 1.00 34.35 73 ALA B N 1
ATOM 1935 C CA . ALA B 1 75 ? 48.310 17.114 111.313 1.00 34.47 73 ALA B CA 1
ATOM 1936 C C . ALA B 1 75 ? 49.226 16.121 112.028 1.00 34.62 73 ALA B C 1
ATOM 1937 O O . ALA B 1 75 ? 49.781 15.250 111.388 1.00 34.35 73 ALA B O 1
ATOM 1939 N N . TYR B 1 76 ? 49.395 16.274 113.352 1.00 34.45 74 TYR B N 1
ATOM 1940 C CA . TYR B 1 76 ? 50.226 15.345 114.129 1.00 34.59 74 TYR B CA 1
ATOM 1941 C C . TYR B 1 76 ? 49.644 13.919 114.064 1.00 35.39 74 TYR B C 1
ATOM 1942 O O . TYR B 1 76 ? 50.375 12.979 113.847 1.00 35.05 74 TYR B O 1
ATOM 1951 N N . LEU B 1 77 ? 48.323 13.784 114.217 1.00 35.62 75 LEU B N 1
ATOM 1952 C CA . LEU B 1 77 ? 47.656 12.481 114.138 1.00 36.21 75 LEU B CA 1
ATOM 1953 C C . LEU B 1 77 ? 47.765 11.840 112.764 1.00 36.55 75 LEU B C 1
ATOM 1954 O O . LEU B 1 77 ? 48.028 10.633 112.648 1.00 36.41 75 LEU B O 1
ATOM 1959 N N . LYS B 1 78 ? 47.517 12.641 111.730 1.00 36.41 76 LYS B N 1
ATOM 1960 C CA . LYS B 1 78 ? 47.513 12.170 110.362 1.00 36.31 76 LYS B CA 1
ATOM 1961 C C . LYS B 1 78 ? 48.884 11.623 109.946 1.00 36.62 76 LYS B C 1
ATOM 1962 O O . LYS B 1 78 ? 48.962 10.604 109.245 1.00 35.61 76 LYS B O 1
ATOM 1968 N N . SER B 1 79 ? 49.961 12.295 110.373 1.00 36.30 77 SER B N 1
ATOM 1969 C CA . SER B 1 79 ? 51.299 11.795 110.089 1.00 37.00 77 SER B CA 1
ATOM 1970 C C . SER B 1 79 ? 51.681 10.557 110.921 1.00 36.69 77 SER B C 1
ATOM 1971 O O . SER B 1 79 ? 52.631 9.877 110.582 1.00 36.69 77 SER B O 1
ATOM 1974 N N . ARG B 1 80 ? 50.965 10.279 112.009 1.00 36.86 78 ARG B N 1
ATOM 1975 C CA . ARG B 1 80 ? 51.360 9.170 112.910 1.00 37.61 78 ARG B CA 1
ATOM 1976 C C . ARG B 1 80 ? 50.515 7.898 112.805 1.00 37.78 78 ARG B C 1
ATOM 1977 O O . ARG B 1 80 ? 50.950 6.828 113.251 1.00 37.82 78 ARG B O 1
ATOM 1985 N N . LEU B 1 81 ? 49.327 8.016 112.230 1.00 37.74 79 LEU B N 1
ATOM 1986 C CA . LEU B 1 81 ? 48.316 6.958 112.305 1.00 38.86 79 LEU B CA 1
ATOM 1987 C C . LEU B 1 81 ? 47.972 6.327 110.953 1.00 39.97 79 LEU B C 1
ATOM 1988 O O . LEU B 1 81 ? 47.975 6.992 109.922 1.00 39.86 79 LEU B O 1
ATOM 1993 N N . SER B 1 82 ? 47.676 5.033 110.979 1.00 41.79 80 SER B N 1
ATOM 1994 C CA . SER B 1 82 ? 47.295 4.294 109.775 1.00 43.55 80 SER B CA 1
ATOM 1995 C C . SER B 1 82 ? 45.767 4.292 109.544 1.00 43.88 80 SER B C 1
ATOM 1996 O O . SER B 1 82 ? 45.283 3.683 108.581 1.00 44.93 80 SER B O 1
ATOM 1999 N N . VAL B 1 83 ? 45.018 4.957 110.422 1.00 42.64 81 VAL B N 1
ATOM 2000 C CA . VAL B 1 83 ? 43.596 5.205 110.192 1.00 42.43 81 VAL B CA 1
ATOM 2001 C C . VAL B 1 83 ? 43.421 6.557 109.453 1.00 41.38 81 VAL B C 1
ATOM 2002 O O . VAL B 1 83 ? 44.211 7.477 109.678 1.00 41.91 81 VAL B O 1
ATOM 2006 N N . PRO B 1 84 ? 42.431 6.661 108.537 1.00 40.06 82 PRO B N 1
ATOM 2007 C CA . PRO B 1 84 ? 42.195 7.952 107.882 1.00 39.47 82 PRO B CA 1
ATOM 2008 C C . PRO B 1 84 ? 41.901 9.062 108.882 1.00 38.48 82 PRO B C 1
ATOM 2009 O O . PRO B 1 84 ? 41.153 8.852 109.831 1.00 36.84 82 PRO B O 1
ATOM 2013 N N . VAL B 1 85 ? 42.528 10.220 108.674 1.00 38.81 83 VAL B N 1
ATOM 2014 C CA . VAL B 1 85 ? 42.305 11.399 109.528 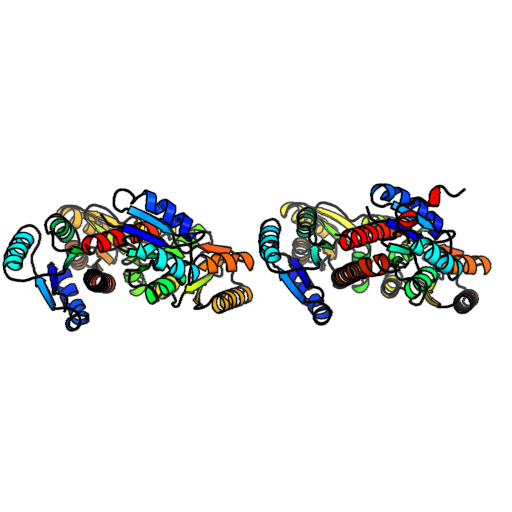1.00 38.74 83 VAL B CA 1
ATOM 2015 C C . VAL B 1 85 ? 41.726 12.475 108.609 1.00 39.09 83 VAL B C 1
ATOM 2016 O O . VAL B 1 85 ? 42.345 12.833 107.582 1.00 37.25 83 VAL B O 1
ATOM 2020 N N . ILE B 1 86 ? 40.516 12.944 108.946 1.00 39.09 84 ILE B N 1
ATOM 2021 C CA . ILE B 1 86 ? 39.869 14.014 108.152 1.00 38.69 84 ILE B CA 1
ATOM 2022 C C . ILE B 1 86 ? 40.010 15.352 108.843 1.00 38.95 84 ILE B C 1
ATOM 2023 O O . ILE B 1 86 ? 39.549 15.530 109.963 1.00 38.14 84 ILE B O 1
ATOM 2028 N N . LEU B 1 87 ? 40.642 16.298 108.165 1.00 39.16 85 LEU B N 1
ATOM 2029 C CA . LEU B 1 87 ? 40.983 17.578 108.788 1.00 40.23 85 LEU B CA 1
ATOM 2030 C C . LEU B 1 87 ? 40.029 18.698 108.412 1.00 40.77 85 LEU B C 1
ATOM 2031 O O . LEU B 1 87 ? 39.727 18.912 107.241 1.00 41.49 85 LEU B O 1
ATOM 2036 N N . ILE B 1 88 ? 39.567 19.424 109.414 1.00 41.77 86 ILE B N 1
ATOM 2037 C CA . ILE B 1 88 ? 38.759 20.596 109.168 1.00 42.62 86 ILE B CA 1
ATOM 2038 C C . ILE B 1 88 ? 39.688 21.785 109.005 1.00 42.52 86 ILE B C 1
ATOM 2039 O O . ILE B 1 88 ? 40.475 22.114 109.898 1.00 43.27 86 ILE B O 1
ATOM 2044 N N . LYS B 1 89 ? 39.565 22.424 107.860 1.00 43.17 87 LYS B N 1
ATOM 2045 C CA . LYS B 1 89 ? 40.383 23.563 107.487 1.00 44.27 87 LYS B CA 1
ATOM 2046 C C . LYS B 1 89 ? 39.685 24.805 107.982 1.00 43.66 87 LYS B C 1
ATOM 2047 O O . LYS B 1 89 ? 38.456 24.875 107.917 1.00 44.16 87 LYS B O 1
ATOM 2053 N N . PRO B 1 90 ? 40.455 25.781 108.500 1.00 42.78 88 PRO B N 1
ATOM 2054 C CA . PRO B 1 90 ? 39.871 27.094 108.792 1.00 42.15 88 PRO B CA 1
ATOM 2055 C C . PRO B 1 90 ? 39.389 27.812 107.510 1.00 41.55 88 PRO B C 1
ATOM 2056 O O . PRO B 1 90 ? 40.028 27.723 106.467 1.00 41.31 88 PRO B O 1
ATOM 2060 N N . SER B 1 91 ? 38.267 28.512 107.617 1.00 40.43 89 SER B N 1
ATOM 2061 C CA . SER B 1 91 ? 37.640 29.165 106.486 1.00 40.27 89 SER B CA 1
ATOM 2062 C C . SER B 1 91 ? 37.792 30.692 106.571 1.00 39.18 89 SER B C 1
ATOM 2063 O O . SER B 1 91 ? 37.551 31.285 107.614 1.00 39.99 89 SER B O 1
ATOM 2066 N N . GLY B 1 92 ? 38.195 31.316 105.476 1.00 38.37 90 GLY B N 1
ATOM 2067 C CA . GLY B 1 92 ? 38.213 32.785 105.369 1.00 37.50 90 GLY B CA 1
ATOM 2068 C C . GLY B 1 92 ? 36.844 33.421 105.547 1.00 36.85 90 GLY B C 1
ATOM 2069 O O . GLY B 1 92 ? 36.731 34.586 105.941 1.00 36.40 90 GLY B O 1
ATOM 2070 N N . TYR B 1 93 ? 35.806 32.655 105.230 1.00 36.45 91 TYR B N 1
ATOM 2071 C CA . TYR B 1 93 ? 34.413 33.029 105.488 1.00 36.60 91 TYR B CA 1
ATOM 2072 C C . TYR B 1 93 ? 34.112 33.156 106.983 1.00 36.53 91 TYR B C 1
ATOM 2073 O O . TYR B 1 93 ? 33.406 34.082 107.382 1.00 36.17 91 TYR B O 1
ATOM 2082 N N . ASP B 1 94 ? 34.607 32.201 107.781 1.00 36.28 92 ASP B N 1
ATOM 2083 C CA . ASP B 1 94 ? 34.504 32.239 109.245 1.00 36.73 92 ASP B CA 1
ATOM 2084 C C . ASP B 1 94 ? 35.291 33.405 109.851 1.00 36.76 92 ASP B C 1
ATOM 2085 O O . ASP B 1 94 ? 34.814 34.058 110.778 1.00 36.08 92 ASP B O 1
ATOM 2090 N N . VAL B 1 95 ? 36.506 33.636 109.347 1.00 36.96 93 VAL B N 1
ATOM 2091 C CA . VAL B 1 95 ? 37.299 34.804 109.747 1.00 36.95 93 VAL B CA 1
ATOM 2092 C C . VAL B 1 95 ? 36.468 36.090 109.591 1.00 37.56 93 VAL B C 1
ATOM 2093 O O . VAL B 1 95 ? 36.369 36.898 110.526 1.00 37.68 93 VAL B O 1
ATOM 2097 N N . LEU B 1 96 ? 35.843 36.275 108.433 1.00 37.59 94 LEU B N 1
ATOM 2098 C CA . LEU B 1 96 ? 35.076 37.507 108.195 1.00 37.89 94 LEU B CA 1
ATOM 2099 C C . LEU B 1 96 ? 33.802 37.590 109.039 1.00 38.02 94 LEU B C 1
ATOM 2100 O O . LEU B 1 96 ? 33.576 38.589 109.715 1.00 37.71 94 LEU B O 1
ATOM 2105 N N . GLN B 1 97 ? 33.011 36.526 109.034 1.00 38.65 95 GLN B N 1
ATOM 2106 C CA . GLN B 1 97 ? 31.770 36.456 109.811 1.00 39.66 95 GLN B CA 1
ATOM 2107 C C . GLN B 1 97 ? 31.946 36.595 111.320 1.00 40.17 95 GLN B C 1
ATOM 2108 O O . GLN B 1 97 ? 31.173 37.302 111.966 1.00 39.67 95 GLN B O 1
ATOM 2114 N N . PHE B 1 98 ? 32.944 35.915 111.886 1.00 40.83 96 PHE B N 1
ATOM 2115 C CA . PHE B 1 98 ? 33.220 36.070 113.319 1.00 41.72 96 PHE B CA 1
ATOM 2116 C C . PHE B 1 98 ? 33.887 37.387 113.724 1.00 41.06 96 PHE B C 1
ATOM 2117 O O . PHE B 1 98 ? 33.611 37.900 114.805 1.00 41.15 96 PHE B O 1
ATOM 2125 N N . LEU B 1 99 ? 34.704 37.964 112.847 1.00 40.62 97 LEU B N 1
ATOM 2126 C CA . LEU B 1 99 ? 35.120 39.370 112.990 1.00 40.77 97 LEU B CA 1
ATOM 2127 C C . LEU B 1 99 ? 33.918 40.320 113.043 1.00 41.33 97 LEU B C 1
ATOM 2128 O O . LEU B 1 99 ? 33.845 41.195 113.909 1.00 41.52 97 LEU B O 1
ATOM 2133 N N . ALA B 1 100 ? 32.981 40.142 112.113 1.00 41.83 98 ALA B N 1
ATOM 2134 C CA . ALA B 1 100 ? 31.761 40.937 112.071 1.00 42.43 98 ALA B CA 1
ATOM 2135 C C . ALA B 1 100 ? 30.943 40.753 113.351 1.00 42.83 98 ALA B C 1
ATOM 2136 O O . ALA B 1 100 ? 30.410 41.719 113.906 1.00 42.67 98 ALA B O 1
ATOM 2138 N N . LYS B 1 101 ? 30.885 39.514 113.826 1.00 42.87 99 LYS B N 1
ATOM 2139 C CA . LYS B 1 101 ? 30.101 39.164 115.006 1.00 43.97 99 LYS B CA 1
ATOM 2140 C C . LYS B 1 101 ? 30.679 39.783 116.298 1.00 43.84 99 LYS B C 1
ATOM 2141 O O . LYS B 1 101 ? 29.928 40.178 117.198 1.00 43.51 99 LYS B O 1
ATOM 2147 N N . ALA B 1 102 ? 32.008 39.886 116.350 1.00 43.89 100 ALA B N 1
ATOM 2148 C CA . ALA B 1 102 ? 32.728 40.405 117.514 1.00 44.25 100 ALA B CA 1
ATOM 2149 C C . ALA B 1 102 ? 32.775 41.930 117.566 1.00 44.17 100 ALA B C 1
ATOM 2150 O O . ALA B 1 102 ? 33.175 42.507 118.574 1.00 44.27 100 ALA B O 1
ATOM 2152 N N . GLY B 1 103 ? 32.380 42.571 116.470 1.00 44.19 101 GLY B N 1
ATOM 2153 C CA . GLY B 1 103 ? 32.445 44.017 116.339 1.00 44.15 101 GLY B CA 1
ATOM 2154 C C . GLY B 1 103 ? 33.868 44.500 116.133 1.00 44.35 101 GLY B C 1
ATOM 2155 O O . GLY B 1 103 ? 34.258 45.556 116.660 1.00 44.10 101 GLY B O 1
ATOM 2156 N N . LYS B 1 104 ? 34.636 43.737 115.350 1.00 44.48 102 LYS B N 1
ATOM 2157 C CA . LYS B 1 104 ? 36.068 44.006 115.152 1.00 44.61 102 LYS B CA 1
ATOM 2158 C C . LYS B 1 104 ? 36.517 44.309 113.715 1.00 44.26 102 LYS B C 1
ATOM 2159 O O . LYS B 1 104 ? 37.720 44.395 113.465 1.00 44.23 102 LYS B O 1
ATOM 2165 N N . LEU B 1 105 ? 35.577 44.485 112.783 1.00 44.08 103 LEU B N 1
ATOM 2166 C CA . LEU B 1 105 ? 35.933 44.652 111.359 1.00 43.85 103 LEU B CA 1
ATOM 2167 C C . LEU B 1 105 ? 36.796 45.879 111.072 1.00 43.68 103 LEU B C 1
ATOM 2168 O O . LEU B 1 105 ? 37.533 45.906 110.087 1.00 43.65 103 LEU B O 1
ATOM 2173 N N . THR B 1 106 ? 36.710 46.881 111.944 1.00 43.21 104 THR B N 1
ATOM 2174 C CA . THR B 1 106 ? 37.488 48.105 111.801 1.00 42.93 104 THR B CA 1
ATOM 2175 C C . THR B 1 106 ? 38.608 48.216 112.848 1.00 42.34 104 THR B C 1
ATOM 2176 O O . THR B 1 106 ? 39.173 49.289 113.062 1.00 42.40 104 THR B O 1
ATOM 2180 N N . SER B 1 107 ? 38.930 47.088 113.478 1.00 41.71 105 SER B N 1
ATOM 2181 C CA . SER B 1 107 ? 40.026 47.002 114.448 1.00 40.62 105 SER B CA 1
ATOM 2182 C C . SER B 1 107 ? 41.311 46.518 113.787 1.00 39.54 105 SER B C 1
ATOM 2183 O O . SER B 1 107 ? 41.290 46.024 112.658 1.00 39.44 105 SER B O 1
ATOM 2186 N N . SER B 1 108 ? 42.428 46.685 114.489 1.00 38.73 106 SER B N 1
ATOM 2187 C CA . SER B 1 108 ? 43.705 46.147 114.048 1.00 37.89 106 SER B CA 1
ATOM 2188 C C . SER B 1 108 ? 43.663 44.638 114.280 1.00 37.21 106 SER B C 1
ATOM 2189 O O . SER B 1 108 ? 43.610 44.185 115.422 1.00 37.36 106 SER B O 1
ATOM 2192 N N . ILE B 1 109 ? 43.646 43.866 113.194 1.00 36.35 107 ILE B N 1
ATOM 2193 C CA . ILE B 1 109 ? 43.419 42.409 113.267 1.00 35.40 107 ILE B CA 1
ATOM 2194 C C . ILE B 1 109 ? 44.624 41.556 112.887 1.00 34.62 107 ILE B C 1
ATOM 2195 O O . ILE B 1 109 ? 45.309 41.832 111.909 1.00 34.16 107 ILE B O 1
ATOM 2200 N N . GLY B 1 110 ? 44.849 40.499 113.667 1.00 33.99 108 GLY B N 1
ATOM 2201 C CA . GLY B 1 110 ? 45.791 39.452 113.320 1.00 33.09 108 GLY B CA 1
ATOM 2202 C C . GLY B 1 110 ? 45.035 38.162 113.081 1.00 33.06 108 GLY B C 1
ATOM 2203 O O . GLY B 1 110 ? 43.984 37.927 113.688 1.00 33.44 108 GLY B O 1
ATOM 2204 N N . VAL B 1 111 ? 45.549 37.335 112.179 1.00 31.99 109 VAL B N 1
ATOM 2205 C CA . VAL B 1 111 ? 45.030 35.983 111.985 1.00 32.54 109 VAL B CA 1
ATOM 2206 C C . VAL B 1 111 ? 46.230 35.054 112.028 1.00 32.32 109 VAL B C 1
ATOM 2207 O O . VAL B 1 111 ? 47.211 35.286 111.307 1.00 32.36 109 VAL B O 1
ATOM 2211 N N . VAL B 1 112 ? 46.182 34.032 112.886 1.00 32.40 110 VAL B N 1
ATOM 2212 C CA . VAL B 1 112 ? 47.289 33.074 112.988 1.00 32.14 110 VAL B CA 1
ATOM 2213 C C . VAL B 1 112 ? 46.770 31.642 112.878 1.00 33.07 110 VAL B C 1
ATOM 2214 O O . VAL B 1 112 ? 45.987 31.166 113.727 1.00 31.43 110 VAL B O 1
ATOM 2218 N N . THR B 1 113 ? 47.241 30.959 111.834 1.00 33.50 111 THR B N 1
ATOM 2219 C CA . THR B 1 113 ? 46.836 29.585 111.557 1.00 34.27 111 THR B CA 1
ATOM 2220 C C . THR B 1 113 ? 48.057 28.670 111.506 1.00 35.32 111 THR B C 1
ATOM 2221 O O . THR B 1 113 ? 49.171 29.114 111.215 1.00 35.23 111 THR B O 1
ATOM 2225 N N . TYR B 1 114 ? 47.832 27.392 111.793 1.00 36.89 112 TYR B N 1
ATOM 2226 C CA . TYR B 1 114 ? 48.875 26.390 111.716 1.00 38.37 112 TYR B CA 1
ATOM 2227 C C . TYR B 1 114 ? 49.384 26.243 110.280 1.00 39.66 112 TYR B C 1
ATOM 2228 O O . TYR B 1 114 ? 48.589 26.078 109.360 1.00 39.87 112 TYR B O 1
ATOM 2237 N N . GLN B 1 115 ? 50.706 26.368 110.109 1.00 41.09 113 GLN B N 1
ATOM 2238 C CA . GLN B 1 115 ? 51.432 25.963 108.883 1.00 42.56 113 GLN B CA 1
ATOM 2239 C C . GLN B 1 115 ? 51.248 26.915 107.709 1.00 43.07 113 GLN B C 1
ATOM 2240 O O . GLN B 1 115 ? 52.212 27.329 107.076 1.00 42.66 113 GLN B O 1
ATOM 2246 N N . GLU B 1 116 ? 49.998 27.249 107.428 1.00 44.02 114 GLU B N 1
ATOM 2247 C CA . GLU B 1 116 ? 49.665 28.057 106.278 1.00 45.42 114 GLU B CA 1
ATOM 2248 C C . GLU B 1 116 ? 48.685 29.148 106.653 1.00 44.57 114 GLU B C 1
ATOM 2249 O O . GLU B 1 116 ? 47.809 28.956 107.502 1.00 44.24 114 GLU B O 1
ATOM 2255 N N . THR B 1 117 ? 48.883 30.288 106.004 1.00 43.85 115 THR B N 1
ATOM 2256 C CA . THR B 1 117 ? 47.923 31.371 105.845 1.00 43.65 115 THR B CA 1
ATOM 2257 C C . THR B 1 117 ? 46.674 30.871 105.085 1.00 43.28 115 THR B C 1
ATOM 2258 O O . THR B 1 117 ? 46.714 29.806 104.458 1.00 43.46 115 THR B O 1
ATOM 2262 N N . ILE B 1 118 ? 45.566 31.606 105.174 1.00 42.72 116 ILE B N 1
ATOM 2263 C CA . ILE B 1 118 ? 44.338 31.247 104.465 1.00 42.39 116 ILE B CA 1
ATOM 2264 C C . ILE B 1 118 ? 44.316 31.982 103.114 1.00 42.91 116 ILE B C 1
ATOM 2265 O O . ILE B 1 118 ? 44.112 33.199 103.069 1.00 42.40 116 ILE B O 1
ATOM 2270 N N . PRO B 1 119 ? 44.504 31.238 102.005 1.00 43.30 117 PRO B N 1
ATOM 2271 C CA . PRO B 1 119 ? 44.763 31.895 100.716 1.00 43.66 117 PRO B CA 1
ATOM 2272 C C . PRO B 1 119 ? 43.578 32.745 100.257 1.00 43.49 117 PRO B C 1
ATOM 2273 O O . PRO B 1 119 ? 43.769 33.769 99.623 1.00 43.54 117 PRO B O 1
ATOM 2277 N N . ALA B 1 120 ? 42.371 32.321 100.617 1.00 43.98 118 ALA B N 1
ATOM 2278 C CA . ALA B 1 120 ? 41.140 33.047 100.301 1.00 44.51 118 ALA B CA 1
ATOM 2279 C C . ALA B 1 120 ? 41.034 34.459 100.905 1.00 44.95 118 ALA B C 1
ATOM 2280 O O . ALA B 1 120 ? 40.334 35.305 100.360 1.00 44.52 118 ALA B O 1
ATOM 2282 N N . LEU B 1 121 ? 41.721 34.701 102.029 1.00 45.75 119 LEU B N 1
ATOM 2283 C CA . LEU B 1 121 ? 41.622 35.970 102.752 1.00 46.33 119 LEU B CA 1
ATOM 2284 C C . LEU B 1 121 ? 42.333 37.125 102.079 1.00 47.05 119 LEU B C 1
ATOM 2285 O O . LEU B 1 121 ? 41.970 38.278 102.293 1.00 47.24 119 LEU B O 1
ATOM 2290 N N . VAL B 1 122 ? 43.346 36.807 101.275 1.00 47.93 120 VAL B N 1
ATOM 2291 C CA . VAL B 1 122 ? 44.123 37.790 100.514 1.00 48.77 120 VAL B CA 1
ATOM 2292 C C . VAL B 1 122 ? 43.287 38.591 99.506 1.00 49.25 120 VAL B C 1
ATOM 2293 O O . VAL B 1 122 ? 43.564 39.771 99.252 1.00 49.51 120 VAL B O 1
ATOM 2297 N N . ALA B 1 123 ? 42.272 37.945 98.934 1.00 49.66 121 ALA B N 1
ATOM 2298 C CA . ALA B 1 123 ? 41.355 38.609 98.009 1.00 49.69 121 ALA B CA 1
ATOM 2299 C C . ALA B 1 123 ? 40.250 39.357 98.760 1.00 49.73 121 ALA B C 1
ATOM 2300 O O . ALA B 1 123 ? 39.823 40.422 98.324 1.00 49.72 121 ALA B O 1
ATOM 2302 N N . PHE B 1 124 ? 39.791 38.797 99.881 1.00 49.90 122 PHE B N 1
ATOM 2303 C CA . PHE B 1 124 ? 38.729 39.421 100.680 1.00 50.04 122 PHE B CA 1
ATOM 2304 C C . PHE B 1 124 ? 39.146 40.725 101.369 1.00 50.34 122 PHE B C 1
ATOM 2305 O O . PHE B 1 124 ? 38.350 41.665 101.429 1.00 50.29 122 PHE B O 1
ATOM 2313 N N . GLN B 1 125 ? 40.369 40.782 101.902 1.00 50.47 123 GLN B N 1
ATOM 2314 C CA . GLN B 1 125 ? 40.840 42.007 102.571 1.00 50.69 123 GLN B CA 1
ATOM 2315 C C . GLN B 1 125 ? 41.309 43.050 101.556 1.00 50.72 123 GLN B C 1
ATOM 2316 O O . GLN B 1 125 ? 41.282 44.257 101.837 1.00 50.62 123 GLN B O 1
ATOM 2322 N N . LYS B 1 126 ? 41.718 42.573 100.377 1.00 50.75 124 LYS B N 1
ATOM 2323 C CA . LYS B 1 126 ? 41.914 43.426 99.203 1.00 50.74 124 LYS B CA 1
ATOM 2324 C C . LYS B 1 126 ? 40.593 44.017 98.706 1.00 50.37 124 LYS B C 1
ATOM 2325 O O . LYS B 1 126 ? 40.593 45.047 98.040 1.00 50.51 124 LYS B O 1
ATOM 2331 N N . THR B 1 127 ? 39.484 43.344 99.006 1.00 49.96 125 THR B N 1
ATOM 2332 C CA . THR B 1 127 ? 38.149 43.879 98.760 1.00 49.51 125 THR B CA 1
ATOM 2333 C C . THR B 1 127 ? 37.681 44.579 100.039 1.00 49.45 125 THR B C 1
ATOM 2334 O O . THR B 1 127 ? 37.051 45.651 99.946 1.00 49.36 125 THR B O 1
ATOM 2338 N N . ARG B 1 131 ? 42.521 46.033 107.673 1.00 40.60 129 ARG B N 1
ATOM 2339 C CA . ARG B 1 131 ? 43.657 46.106 108.590 1.00 41.38 129 ARG B CA 1
ATOM 2340 C C . ARG B 1 131 ? 43.909 44.740 109.221 1.00 41.66 129 ARG B C 1
ATOM 2341 O O . ARG B 1 131 ? 43.506 44.496 110.360 1.00 41.79 129 ARG B O 1
ATOM 2349 N N . LEU B 1 132 ? 44.610 43.879 108.479 1.00 42.08 130 LEU B N 1
ATOM 2350 C CA . LEU B 1 132 ? 44.645 42.439 108.730 1.00 42.44 130 LEU B CA 1
ATOM 2351 C C . LEU B 1 132 ? 46.039 41.839 108.505 1.00 42.46 130 LEU B C 1
ATOM 2352 O O . LEU B 1 132 ? 46.518 41.775 107.370 1.00 42.74 130 LEU B O 1
ATOM 2357 N N . ASP B 1 133 ? 46.662 41.378 109.588 1.00 41.76 131 ASP B N 1
ATOM 2358 C CA . ASP B 1 133 ? 48.012 40.813 109.561 1.00 41.20 131 ASP B CA 1
ATOM 2359 C C . ASP B 1 133 ? 47.935 39.285 109.658 1.00 40.84 131 ASP B C 1
ATOM 2360 O O . ASP B 1 133 ? 47.650 38.730 110.732 1.00 40.82 131 ASP B O 1
ATOM 2365 N N . GLN B 1 134 ? 48.201 38.613 108.538 1.00 39.90 132 GLN B N 1
ATOM 2366 C CA . GLN B 1 134 ? 48.060 37.164 108.450 1.00 39.00 132 GLN B CA 1
ATOM 2367 C C . GLN B 1 134 ? 49.384 36.437 108.652 1.00 38.28 132 GLN B C 1
ATOM 2368 O O . GLN B 1 134 ? 50.341 36.652 107.897 1.00 37.37 132 GLN B O 1
ATOM 2374 N N . ARG B 1 135 ? 49.408 35.582 109.681 1.00 37.11 133 ARG B N 1
ATOM 2375 C CA . ARG B 1 135 ? 50.598 34.870 110.126 1.00 37.01 133 ARG B CA 1
ATOM 2376 C C . ARG B 1 135 ? 50.308 33.363 110.217 1.00 37.05 133 ARG B C 1
ATOM 2377 O O . ARG B 1 135 ? 49.145 32.927 110.173 1.00 35.93 133 ARG B O 1
ATOM 2385 N N . SER B 1 136 ? 51.379 32.584 110.354 1.00 37.19 134 SER B N 1
ATOM 2386 C CA . SER B 1 136 ? 51.287 31.140 110.542 1.00 38.25 134 SER B CA 1
ATOM 2387 C C . SER B 1 136 ? 52.281 30.672 111.603 1.00 38.19 134 SER B C 1
ATOM 2388 O O . SER B 1 136 ? 53.257 31.363 111.899 1.00 38.29 134 SER B O 1
ATOM 2391 N N . TYR B 1 137 ? 52.031 29.497 112.167 1.00 38.42 135 TYR B N 1
ATOM 2392 C CA . TYR B 1 137 ? 52.938 28.904 113.146 1.00 38.84 135 TYR B CA 1
ATOM 2393 C C . TYR B 1 137 ? 53.069 27.40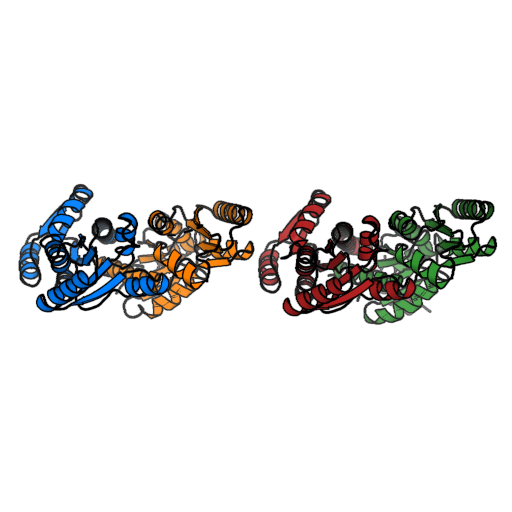0 112.887 1.00 39.19 135 TYR B C 1
ATOM 2394 O O . TYR B 1 137 ? 52.243 26.815 112.199 1.00 39.40 135 TYR B O 1
ATOM 2403 N N . ILE B 1 138 ? 54.113 26.795 113.443 1.00 40.00 136 ILE B N 1
ATOM 2404 C CA . ILE B 1 138 ? 54.327 25.349 113.381 1.00 40.56 136 ILE B CA 1
ATOM 2405 C C . ILE B 1 138 ? 54.291 24.807 114.812 1.00 40.42 136 ILE B C 1
ATOM 2406 O O . ILE B 1 138 ? 53.532 23.871 115.112 1.00 41.11 136 ILE B O 1
ATOM 2411 N N . THR B 1 139 ? 55.094 25.425 115.682 1.00 40.02 137 THR B N 1
ATOM 2412 C CA . THR B 1 139 ? 55.264 25.002 117.066 1.00 39.56 137 THR B CA 1
ATOM 2413 C C . THR B 1 139 ? 54.551 25.971 118.016 1.00 40.28 137 THR B C 1
ATOM 2414 O O . THR B 1 139 ? 54.140 27.049 117.612 1.00 40.08 137 THR B O 1
ATOM 2418 N N . GLU B 1 140 ? 54.421 25.585 119.278 1.00 40.71 138 GLU B N 1
ATOM 2419 C CA . GLU B 1 140 ? 53.885 26.473 120.297 1.00 41.77 138 GLU B CA 1
ATOM 2420 C C . GLU B 1 140 ? 54.772 27.725 120.520 1.00 41.67 138 GLU B C 1
ATOM 2421 O O . GLU B 1 140 ? 54.259 28.843 120.652 1.00 41.25 138 GLU B O 1
ATOM 2427 N N . GLU B 1 141 ? 56.096 27.547 120.526 1.00 41.87 139 GLU B N 1
ATOM 2428 C CA . GLU B 1 141 ? 57.021 28.693 120.576 1.00 41.50 139 GLU B CA 1
ATOM 2429 C C . GLU B 1 141 ? 56.815 29.646 119.399 1.00 40.74 139 GLU B C 1
ATOM 2430 O O . GLU B 1 141 ? 56.775 30.857 119.600 1.00 40.88 139 GLU B O 1
ATOM 2436 N N . ASP B 1 142 ? 56.662 29.117 118.182 1.00 39.88 140 ASP B N 1
ATOM 2437 C CA . ASP B 1 142 ? 56.274 29.967 117.041 1.00 39.45 140 ASP B CA 1
ATOM 2438 C C . ASP B 1 142 ? 55.003 30.762 117.371 1.00 38.90 140 ASP B C 1
ATOM 2439 O O . ASP B 1 142 ? 54.950 31.969 117.148 1.00 38.43 140 ASP B O 1
ATOM 2444 N N . ALA B 1 143 ? 53.987 30.071 117.895 1.00 38.39 141 ALA B N 1
ATOM 2445 C CA . ALA B 1 143 ? 52.675 30.681 118.181 1.00 38.18 141 ALA B CA 1
ATOM 2446 C C . ALA B 1 143 ? 52.794 31.873 119.143 1.00 38.31 141 ALA B C 1
ATOM 2447 O O . ALA B 1 143 ? 52.276 32.963 118.865 1.00 37.74 141 ALA B O 1
ATOM 2449 N N . ARG B 1 144 ? 53.486 31.653 120.261 1.00 38.55 142 ARG B N 1
ATOM 2450 C CA . ARG B 1 144 ? 53.761 32.707 121.255 1.00 39.16 142 ARG B CA 1
ATOM 2451 C C . ARG B 1 144 ? 54.572 33.843 120.637 1.00 39.09 142 ARG B C 1
ATOM 2452 O O . ARG B 1 144 ? 54.299 35.017 120.890 1.00 39.31 142 ARG B O 1
ATOM 2460 N N . GLY B 1 145 ? 55.544 33.488 119.800 1.00 38.60 143 GLY B N 1
ATOM 2461 C CA . GLY B 1 145 ? 56.288 34.475 119.022 1.00 39.44 143 GLY B CA 1
ATOM 2462 C C . GLY B 1 145 ? 55.443 35.401 118.158 1.00 39.52 143 GLY B C 1
ATOM 2463 O O . GLY B 1 145 ? 55.675 36.608 118.142 1.00 39.47 143 GLY B O 1
ATOM 2464 N N . GLN B 1 146 ? 54.466 34.833 117.446 1.00 39.81 144 GLN B N 1
ATOM 2465 C CA . GLN B 1 146 ? 53.560 35.601 116.587 1.00 40.15 144 GLN B CA 1
ATOM 2466 C C . GLN B 1 146 ? 52.609 36.451 117.416 1.00 39.76 144 GLN B C 1
ATOM 2467 O O . GLN B 1 146 ? 52.341 37.603 117.074 1.00 39.87 144 GLN B O 1
ATOM 2473 N N . ILE B 1 147 ? 52.101 35.868 118.498 1.00 39.25 145 ILE B N 1
ATOM 2474 C CA . ILE B 1 147 ? 51.193 36.559 119.407 1.00 38.85 145 ILE B CA 1
ATOM 2475 C C . ILE B 1 147 ? 51.902 37.761 120.017 1.00 39.38 145 ILE B C 1
ATOM 2476 O O . ILE B 1 147 ? 51.345 38.856 120.045 1.00 38.99 145 ILE B O 1
ATOM 2481 N N . ASN B 1 148 ? 53.140 37.555 120.466 1.00 39.95 146 ASN B N 1
ATOM 2482 C CA . ASN B 1 148 ? 53.968 38.644 120.994 1.00 40.73 146 ASN B CA 1
ATOM 2483 C C . ASN B 1 148 ? 54.302 39.744 120.000 1.00 40.77 146 ASN B C 1
ATOM 2484 O O . ASN B 1 148 ? 54.276 40.919 120.360 1.00 40.96 146 ASN B O 1
ATOM 2489 N N . GLU B 1 149 ? 54.606 39.370 118.759 1.00 41.19 147 GLU B N 1
ATOM 2490 C CA . GLU B 1 149 ? 54.826 40.357 117.693 1.00 41.92 147 GLU B CA 1
ATOM 2491 C C . GLU B 1 149 ? 53.555 41.143 117.387 1.00 41.49 147 GLU B C 1
ATOM 2492 O O . GLU B 1 149 ? 53.610 42.347 117.138 1.00 41.76 147 GLU B O 1
ATOM 2498 N N . LEU B 1 150 ? 52.414 40.453 117.424 1.00 41.09 148 LEU B N 1
ATOM 2499 C CA . LEU B 1 150 ? 51.113 41.078 117.181 1.00 40.51 148 LEU B CA 1
ATOM 2500 C C . LEU B 1 150 ? 50.752 42.093 118.272 1.00 40.00 148 LEU B C 1
ATOM 2501 O O . LEU B 1 150 ? 50.359 43.222 117.965 1.00 39.78 148 LEU B O 1
ATOM 2506 N N . LYS B 1 151 ? 50.919 41.698 119.534 1.00 39.73 149 LYS B N 1
ATOM 2507 C CA . LYS B 1 151 ? 50.739 42.602 120.675 1.00 39.56 149 LYS B CA 1
ATOM 2508 C C . LYS B 1 151 ? 51.645 43.843 120.556 1.00 39.44 149 LYS B C 1
ATOM 2509 O O . LYS B 1 151 ? 51.201 44.955 120.841 1.00 39.22 149 LYS B O 1
ATOM 2515 N N . ALA B 1 152 ? 52.884 43.639 120.097 1.00 39.15 150 ALA B N 1
ATOM 2516 C CA . ALA B 1 152 ? 53.880 44.716 119.927 1.00 39.66 150 ALA B CA 1
ATOM 2517 C C . ALA B 1 152 ? 53.595 45.667 118.758 1.00 39.64 150 ALA B C 1
ATOM 2518 O O . ALA B 1 152 ? 54.229 46.711 118.635 1.00 40.01 150 ALA B O 1
ATOM 2520 N N . ASN B 1 153 ? 52.657 45.293 117.895 1.00 39.82 151 ASN B N 1
ATOM 2521 C CA . ASN B 1 153 ? 52.294 46.108 116.735 1.00 39.74 151 ASN B CA 1
ATOM 2522 C C . ASN B 1 153 ? 50.983 46.866 116.930 1.00 39.14 151 ASN B C 1
ATOM 2523 O O . ASN B 1 153 ? 50.474 47.474 115.990 1.00 39.08 151 ASN B O 1
ATOM 2528 N N . GLY B 1 154 ? 50.438 46.811 118.144 1.00 38.53 152 GLY B N 1
ATOM 2529 C CA . GLY B 1 154 ? 49.141 47.423 118.462 1.00 37.88 152 GLY B CA 1
ATOM 2530 C C . GLY B 1 154 ? 47.914 46.679 117.940 1.00 37.17 152 GLY B C 1
ATOM 2531 O O . GLY B 1 154 ? 46.872 47.286 117.692 1.00 37.51 152 GLY B O 1
ATOM 2532 N N . THR B 1 155 ? 48.027 45.364 117.773 1.00 36.56 153 THR B N 1
ATOM 2533 C CA . THR B 1 155 ? 46.904 44.549 117.305 1.00 35.13 153 THR B CA 1
ATOM 2534 C C . THR B 1 155 ? 45.879 44.407 118.430 1.00 34.92 153 THR B C 1
ATOM 2535 O O . THR B 1 155 ? 46.259 44.216 119.573 1.00 35.05 153 THR B O 1
ATOM 2539 N N . GLU B 1 156 ? 44.590 44.510 118.106 1.00 34.79 154 GLU B N 1
ATOM 2540 C CA . GLU B 1 156 ? 43.514 44.467 119.120 1.00 34.76 154 GLU B CA 1
ATOM 2541 C C . GLU B 1 156 ? 42.826 43.121 119.254 1.00 34.43 154 GLU B C 1
ATOM 2542 O O . GLU B 1 156 ? 42.439 42.726 120.354 1.00 34.04 154 GLU B O 1
ATOM 2548 N N . ALA B 1 157 ? 42.638 42.440 118.127 1.00 34.09 155 ALA B N 1
ATOM 2549 C CA . ALA B 1 157 ? 41.972 41.146 118.113 1.00 34.08 155 ALA B CA 1
ATOM 2550 C C . ALA B 1 157 ? 42.719 40.150 117.223 1.00 33.78 155 ALA B C 1
ATOM 2551 O O . ALA B 1 157 ? 43.301 40.522 116.206 1.00 33.63 155 ALA B O 1
ATOM 2553 N N . VAL B 1 158 ? 42.725 38.888 117.633 1.00 33.39 156 VAL B N 1
ATOM 2554 C CA . VAL B 1 158 ? 43.428 37.854 116.895 1.00 33.50 156 VAL B CA 1
ATOM 2555 C C . VAL B 1 158 ? 42.501 36.672 116.709 1.00 33.43 156 VAL B C 1
ATOM 2556 O O . VAL B 1 158 ? 41.962 36.139 117.693 1.00 33.54 156 VAL B O 1
ATOM 2560 N N . VAL B 1 159 ? 42.349 36.261 115.451 1.00 33.54 157 VAL B N 1
ATOM 2561 C CA . VAL B 1 159 ? 41.509 35.122 115.073 1.00 33.27 157 VAL B CA 1
ATOM 2562 C C . VAL B 1 159 ? 42.415 33.917 114.863 1.00 33.69 157 VAL B C 1
ATOM 2563 O O . VAL B 1 159 ? 43.408 33.993 114.159 1.00 33.43 157 VAL B O 1
ATOM 2567 N N . GLY B 1 160 ? 42.067 32.801 115.497 1.00 34.16 158 GLY B N 1
ATOM 2568 C CA . GLY B 1 160 ? 42.803 31.564 115.330 1.00 34.45 158 GLY B CA 1
ATOM 2569 C C . GLY B 1 160 ? 42.005 30.486 116.021 1.00 34.86 158 GLY B C 1
ATOM 2570 O O . GLY B 1 160 ? 40.872 30.726 116.468 1.00 35.28 158 GLY B O 1
ATOM 2571 N N . ALA B 1 161 ? 42.589 29.299 116.084 1.00 34.31 159 ALA B N 1
ATOM 2572 C CA . ALA B 1 161 ? 42.006 28.189 116.786 1.00 34.46 159 ALA B CA 1
ATOM 2573 C C . ALA B 1 161 ? 42.286 28.248 118.312 1.00 34.94 159 ALA B C 1
ATOM 2574 O O . ALA B 1 161 ? 42.562 29.321 118.875 1.00 34.70 159 ALA B O 1
ATOM 2576 N N . GLY B 1 162 ? 42.185 27.105 118.990 1.00 35.63 160 GLY B N 1
ATOM 2577 C CA . GLY B 1 162 ? 42.196 27.085 120.467 1.00 36.24 160 GLY B CA 1
ATOM 2578 C C . GLY B 1 162 ? 43.436 27.687 121.112 1.00 36.22 160 GLY B C 1
ATOM 2579 O O . GLY B 1 162 ? 43.340 28.481 122.037 1.00 36.49 160 GLY B O 1
ATOM 2580 N N . LEU B 1 163 ? 44.604 27.324 120.601 1.00 36.35 161 LEU B N 1
ATOM 2581 C CA . LEU B 1 163 ? 45.855 27.766 121.179 1.00 36.12 161 LEU B CA 1
ATOM 2582 C C . LEU B 1 163 ? 46.057 29.281 121.006 1.00 35.76 161 LEU B C 1
ATOM 2583 O O . LEU B 1 163 ? 46.320 30.005 121.984 1.00 36.47 161 LEU B O 1
ATOM 2588 N N . ILE B 1 164 ? 45.903 29.752 119.768 1.00 34.77 162 ILE B N 1
ATOM 2589 C CA . ILE B 1 164 ? 46.037 31.176 119.416 1.00 33.52 162 ILE B CA 1
ATOM 2590 C C . ILE B 1 164 ? 45.016 32.048 120.155 1.00 33.60 162 ILE B C 1
ATOM 2591 O O . ILE B 1 164 ? 45.339 33.147 120.596 1.00 33.64 162 ILE B O 1
ATOM 2596 N N . THR B 1 165 ? 43.789 31.551 120.280 1.00 33.04 163 THR B N 1
ATOM 2597 C CA . THR B 1 165 ? 42.730 32.252 121.009 1.00 33.95 163 THR B CA 1
ATOM 2598 C C . THR B 1 165 ? 43.083 32.426 122.488 1.00 33.75 163 THR B C 1
ATOM 2599 O O . THR B 1 165 ? 42.937 33.529 123.029 1.00 32.73 163 THR B O 1
ATOM 2603 N N . ASP B 1 166 ? 43.546 31.345 123.126 1.00 33.96 164 ASP B N 1
ATOM 2604 C CA . ASP B 1 166 ? 44.038 31.393 124.524 1.00 34.15 164 ASP B CA 1
ATOM 2605 C C . ASP B 1 166 ? 45.180 32.398 124.672 1.00 33.55 164 ASP B C 1
ATOM 2606 O O . ASP B 1 166 ? 45.149 33.269 125.544 1.00 32.72 164 ASP B O 1
ATOM 2611 N N . LEU B 1 167 ? 46.191 32.255 123.815 1.00 33.53 165 LEU B N 1
ATOM 2612 C CA . LEU B 1 167 ? 47.361 33.136 123.829 1.00 33.37 165 LEU B CA 1
ATOM 2613 C C . LEU B 1 167 ? 46.996 34.608 123.646 1.00 33.03 165 LEU B C 1
ATOM 2614 O O . LEU B 1 167 ? 47.502 35.460 124.370 1.00 32.87 165 LEU B O 1
ATOM 2619 N N . ALA B 1 168 ? 46.123 34.902 122.677 1.00 33.16 166 ALA B N 1
ATOM 2620 C CA . ALA B 1 168 ? 45.699 36.275 122.417 1.00 32.68 166 ALA B CA 1
ATOM 2621 C C . ALA B 1 168 ? 45.068 36.879 123.668 1.00 32.83 166 ALA B C 1
ATOM 2622 O O . ALA B 1 168 ? 45.394 37.988 124.051 1.00 31.74 166 ALA B O 1
ATOM 2624 N N . GLU B 1 169 ? 44.163 36.124 124.288 1.00 33.79 167 GLU B N 1
ATOM 2625 C CA . GLU B 1 169 ? 43.445 36.551 125.492 1.00 34.37 167 GLU B CA 1
ATOM 2626 C C . GLU B 1 169 ? 44.437 36.783 126.616 1.00 34.29 167 GLU B C 1
ATOM 2627 O O . GLU B 1 169 ? 44.407 37.832 127.283 1.00 34.28 167 GLU B O 1
ATOM 2633 N N . GLU B 1 170 ? 45.348 35.825 126.810 1.00 34.37 168 GLU B N 1
ATOM 2634 C CA . GLU B 1 170 ? 46.320 35.928 127.911 1.00 35.02 168 GLU B CA 1
ATOM 2635 C C . GLU B 1 170 ? 47.275 37.116 127.731 1.00 34.83 168 GLU B C 1
ATOM 2636 O O . GLU B 1 170 ? 47.772 37.660 128.712 1.00 34.60 168 GLU B O 1
ATOM 2642 N N . ALA B 1 171 ? 47.465 37.522 126.473 1.00 34.55 169 ALA B N 1
ATOM 2643 C CA . ALA B 1 171 ? 48.329 38.625 126.083 1.00 34.61 169 ALA B CA 1
ATOM 2644 C C . ALA B 1 171 ? 47.650 39.977 126.277 1.00 34.47 169 ALA B C 1
ATOM 2645 O O . ALA B 1 171 ? 48.321 41.014 126.278 1.00 34.51 169 ALA B O 1
ATOM 2647 N N . GLY B 1 172 ? 46.323 39.958 126.433 1.00 33.71 170 GLY B N 1
ATOM 2648 C CA . GLY B 1 172 ? 45.560 41.180 126.673 1.00 32.89 170 GLY B CA 1
ATOM 2649 C C . GLY B 1 172 ? 44.796 41.651 125.453 1.00 32.48 170 GLY B C 1
ATOM 2650 O O . GLY B 1 172 ? 44.268 42.758 125.435 1.00 31.60 170 GLY B O 1
ATOM 2651 N N . MET B 1 173 ? 44.728 40.784 124.443 1.00 32.54 171 MET B N 1
ATOM 2652 C CA . MET B 1 173 ? 43.967 41.050 123.223 1.00 32.28 171 MET B CA 1
ATOM 2653 C C . MET B 1 173 ? 42.641 40.314 123.243 1.00 33.11 171 MET B C 1
ATOM 2654 O O . MET B 1 173 ? 42.387 39.484 124.126 1.00 32.98 171 MET B O 1
ATOM 2659 N N . THR B 1 174 ? 41.787 40.635 122.273 1.00 34.07 172 THR B N 1
ATOM 2660 C CA . THR B 1 174 ? 40.575 39.875 122.031 1.00 34.67 172 THR B CA 1
ATOM 2661 C C . THR B 1 174 ? 40.917 38.642 121.192 1.00 34.87 172 THR B C 1
ATOM 2662 O O . THR B 1 174 ? 41.359 38.753 120.044 1.00 35.61 172 THR B O 1
ATOM 2666 N N . GLY B 1 175 ? 40.678 37.469 121.754 1.00 35.09 173 GLY B N 1
ATOM 2667 C CA . GLY B 1 175 ? 40.816 36.222 121.011 1.00 35.12 173 GLY B CA 1
ATOM 2668 C C . GLY B 1 175 ? 39.472 35.858 120.417 1.00 35.54 173 GLY B C 1
ATOM 2669 O O . GLY B 1 175 ? 38.464 35.865 121.121 1.00 35.54 173 GLY B O 1
ATOM 2670 N N . ILE B 1 176 ? 39.469 35.557 119.113 1.00 35.65 174 ILE B N 1
ATOM 2671 C CA . ILE B 1 176 ? 38.264 35.177 118.361 1.00 35.67 174 ILE B CA 1
ATOM 2672 C C . ILE B 1 176 ? 38.459 33.803 117.740 1.00 35.18 174 ILE B C 1
ATOM 2673 O O . ILE B 1 176 ? 39.342 33.613 116.922 1.00 35.08 174 ILE B O 1
ATOM 2678 N N . PHE B 1 177 ? 37.638 32.846 118.163 1.00 35.20 175 PHE B N 1
ATOM 2679 C CA . PHE B 1 177 ? 37.780 31.458 117.734 1.00 35.05 175 PHE B CA 1
ATOM 2680 C C . PHE B 1 177 ? 37.355 31.329 116.269 1.00 34.91 175 PHE B C 1
ATOM 2681 O O . PHE B 1 177 ? 36.279 31.782 115.859 1.00 34.14 175 PHE B O 1
ATOM 2689 N N . ILE B 1 178 ? 38.234 30.714 115.494 1.00 35.15 176 ILE B N 1
ATOM 2690 C CA . ILE B 1 178 ? 38.146 30.709 114.036 1.00 36.37 176 ILE B CA 1
ATOM 2691 C C . ILE B 1 178 ? 37.080 29.744 113.443 1.00 37.21 176 ILE B C 1
ATOM 2692 O O . ILE B 1 178 ? 36.696 29.879 112.292 1.00 37.87 176 ILE B O 1
ATOM 2697 N N . TYR B 1 179 ? 36.600 28.793 114.231 1.00 38.24 177 TYR B N 1
ATOM 2698 C CA . TYR B 1 179 ? 35.572 27.837 113.742 1.00 38.50 177 TYR B CA 1
ATOM 2699 C C . TYR B 1 179 ? 34.165 28.152 114.206 1.00 38.27 177 TYR B C 1
ATOM 2700 O O . TYR B 1 179 ? 33.934 28.483 115.369 1.00 38.90 177 TYR B O 1
ATOM 2709 N N . SER B 1 180 ? 33.227 28.068 113.269 1.00 37.67 178 SER B N 1
ATOM 2710 C CA . SER B 1 180 ? 31.817 28.250 113.567 1.00 36.97 178 SER B CA 1
ATOM 2711 C C . SER B 1 180 ? 31.073 26.908 113.501 1.00 37.36 178 SER B C 1
ATOM 2712 O O . SER B 1 180 ? 31.522 25.972 112.825 1.00 36.57 178 SER B O 1
ATOM 2715 N N . ALA B 1 181 ? 29.924 26.850 114.169 1.00 36.72 179 ALA B N 1
ATOM 2716 C CA . ALA B 1 181 ? 29.019 25.704 114.105 1.00 37.25 179 ALA B CA 1
ATOM 2717 C C . ALA B 1 181 ? 28.796 25.249 112.658 1.00 37.29 179 ALA B C 1
ATOM 2718 O O . ALA B 1 181 ? 28.933 24.067 112.340 1.00 37.65 179 ALA B O 1
ATOM 2720 N N . ALA B 1 182 ? 28.437 26.202 111.804 1.00 37.07 180 ALA B N 1
ATOM 2721 C CA . ALA B 1 182 ? 28.138 25.956 110.389 1.00 37.86 180 ALA B CA 1
ATOM 2722 C C . ALA B 1 182 ? 29.267 25.252 109.623 1.00 37.49 180 ALA B C 1
ATOM 2723 O O . ALA B 1 182 ? 29.015 24.275 108.921 1.00 38.60 180 ALA B O 1
ATOM 2725 N N . THR B 1 183 ? 30.505 25.715 109.777 1.00 37.92 181 THR B N 1
ATOM 2726 C CA . THR B 1 183 ? 31.661 25.064 109.132 1.00 37.60 181 THR B CA 1
ATOM 2727 C C . THR B 1 183 ? 31.887 23.665 109.692 1.00 37.50 181 THR B C 1
ATOM 2728 O O . THR B 1 183 ? 32.163 22.723 108.951 1.00 37.44 181 THR B O 1
ATOM 2732 N N . VAL B 1 184 ? 31.796 23.527 111.011 1.00 36.25 182 VAL B N 1
ATOM 2733 C CA . VAL B 1 184 ? 31.974 22.230 111.613 1.00 36.19 182 VAL B CA 1
ATOM 2734 C C . VAL B 1 184 ? 30.889 21.238 111.153 1.00 35.67 182 VAL B C 1
ATOM 2735 O O . VAL B 1 184 ? 31.211 20.109 110.795 1.00 35.56 182 VAL B O 1
ATOM 2739 N N . ARG B 1 185 ? 29.630 21.680 111.157 1.00 35.42 183 ARG B N 1
ATOM 2740 C CA . ARG B 1 185 ? 28.482 20.909 110.666 1.00 35.91 183 ARG B CA 1
ATOM 2741 C C . ARG B 1 185 ? 28.702 20.421 109.235 1.00 36.40 183 ARG B C 1
ATOM 2742 O O . ARG B 1 185 ? 28.493 19.229 108.937 1.00 36.35 183 ARG B O 1
ATOM 2750 N N . GLN B 1 186 ? 29.095 21.333 108.342 1.00 37.05 184 GLN B N 1
ATOM 2751 C CA . GLN B 1 186 ? 29.353 20.933 106.943 1.00 37.44 184 GLN B CA 1
ATOM 2752 C C . GLN B 1 186 ? 30.506 19.932 106.863 1.00 36.75 184 GLN B C 1
ATOM 2753 O O . GLN B 1 186 ? 30.419 18.967 106.124 1.00 36.47 184 GLN B O 1
ATOM 2759 N N . ALA B 1 187 ? 31.583 20.171 107.616 1.00 36.02 185 ALA B N 1
ATOM 2760 C CA . ALA B 1 187 ? 32.736 19.275 107.577 1.00 36.22 185 ALA B CA 1
ATOM 2761 C C . ALA B 1 187 ? 32.331 17.887 108.074 1.00 36.41 185 ALA B C 1
ATOM 2762 O O . ALA B 1 187 ? 32.760 16.897 107.505 1.00 36.68 185 ALA B O 1
ATOM 2764 N N . PHE B 1 188 ? 31.492 17.820 109.114 1.00 35.82 186 PHE B N 1
ATOM 2765 C CA . PHE B 1 188 ? 31.009 16.531 109.633 1.00 36.16 186 PHE B CA 1
ATOM 2766 C C . PHE B 1 188 ? 30.197 15.804 108.600 1.00 35.43 186 PHE B C 1
ATOM 2767 O O . PHE B 1 188 ? 30.389 14.624 108.413 1.00 35.53 186 PHE B O 1
ATOM 2775 N N . SER B 1 189 ? 29.291 16.525 107.941 1.00 35.50 187 SER B N 1
ATOM 2776 C CA . SER B 1 189 ? 28.465 15.977 106.845 1.00 36.65 187 SER B CA 1
ATOM 2777 C C . SER B 1 189 ? 29.321 15.397 105.713 1.00 36.47 187 SER B C 1
ATOM 2778 O O . SER B 1 189 ? 29.080 14.282 105.248 1.00 36.36 187 SER B O 1
ATOM 2781 N N . ASP B 1 190 ? 30.325 16.158 105.271 1.00 36.75 188 ASP B N 1
ATOM 2782 C CA . ASP B 1 190 ? 31.192 15.682 104.195 1.00 36.95 188 ASP B CA 1
ATOM 2783 C C . ASP B 1 190 ? 32.024 14.490 104.634 1.00 35.60 188 ASP B C 1
ATOM 2784 O O . ASP B 1 190 ? 32.171 13.546 103.875 1.00 35.90 188 ASP B O 1
ATOM 2789 N N . ALA B 1 191 ? 32.555 14.535 105.851 1.00 35.36 189 ALA B N 1
ATOM 2790 C CA . ALA B 1 191 ? 33.375 13.437 106.377 1.00 36.01 189 ALA B CA 1
ATOM 2791 C C . ALA B 1 191 ? 32.604 12.117 106.528 1.00 36.12 189 ALA B C 1
ATOM 2792 O O . ALA B 1 191 ? 33.138 11.037 106.219 1.00 35.85 189 ALA B O 1
ATOM 2794 N N . LEU B 1 192 ? 31.371 12.198 107.017 1.00 36.23 190 LEU B N 1
ATOM 2795 C CA . LEU B 1 192 ? 30.545 10.985 107.108 1.00 38.83 190 LEU B CA 1
ATOM 2796 C C . LEU B 1 192 ? 30.196 10.422 105.732 1.00 38.03 190 LEU B C 1
ATOM 2797 O O . LEU B 1 192 ? 30.238 9.201 105.528 1.00 39.15 190 LEU B O 1
ATOM 2802 N N . ASP B 1 193 ? 29.862 11.300 104.792 1.00 37.88 191 ASP B N 1
ATOM 2803 C CA . ASP B 1 193 ? 29.668 10.913 103.372 1.00 38.46 191 ASP B CA 1
ATOM 2804 C C . ASP B 1 193 ? 30.894 10.168 102.818 1.00 37.54 191 ASP B C 1
ATOM 2805 O O . ASP B 1 193 ? 30.789 9.030 102.361 1.00 38.04 191 ASP B O 1
ATOM 2810 N N . MET B 1 194 ? 32.060 10.791 102.896 1.00 38.06 192 MET B N 1
ATOM 2811 C CA . MET B 1 194 ? 33.328 10.170 102.458 1.00 38.89 192 MET B CA 1
ATOM 2812 C C . MET B 1 194 ? 33.601 8.793 103.100 1.00 37.47 192 MET B C 1
ATOM 2813 O O . MET B 1 194 ? 33.971 7.819 102.409 1.00 37.15 192 MET B O 1
ATOM 2818 N N . THR B 1 195 ? 33.421 8.730 104.412 1.00 36.63 193 THR B N 1
ATOM 2819 C CA . THR B 1 195 ? 33.612 7.486 105.165 1.00 37.07 193 THR B CA 1
ATOM 2820 C C . THR B 1 195 ? 32.602 6.437 104.739 1.00 36.74 193 THR B C 1
ATOM 2821 O O . THR B 1 195 ? 32.970 5.320 104.511 1.00 36.70 193 THR B O 1
ATOM 2825 N N . ARG B 1 196 ? 31.338 6.822 104.582 1.00 37.38 194 ARG B N 1
ATOM 2826 C CA . ARG B 1 196 ? 30.297 5.905 104.123 1.00 38.83 194 ARG B CA 1
ATOM 2827 C C . ARG B 1 196 ? 30.611 5.436 102.703 1.00 38.35 194 ARG B C 1
ATOM 2828 O O . ARG B 1 196 ? 30.581 4.234 102.422 1.00 38.46 194 ARG B O 1
ATOM 2836 N N . MET B 1 197 ? 30.951 6.368 101.811 1.00 38.28 195 MET B N 1
ATOM 2837 C CA . MET B 1 197 ? 31.351 5.979 100.440 1.00 38.25 195 MET B CA 1
ATOM 2838 C C . MET B 1 197 ? 32.532 5.004 100.496 1.00 38.92 195 MET B C 1
ATOM 2839 O O . MET B 1 197 ? 32.559 4.009 99.798 1.00 38.44 195 MET B O 1
ATOM 2844 N N . SER B 1 198 ? 33.481 5.286 101.376 1.00 40.77 196 SER B N 1
ATOM 2845 C CA . SER B 1 198 ? 34.668 4.447 101.558 1.00 42.32 196 SER B CA 1
ATOM 2846 C C . SER B 1 198 ? 34.442 2.996 102.031 1.00 43.41 196 SER B C 1
ATOM 2847 O O . SER B 1 198 ? 35.305 2.130 101.832 1.00 42.82 196 SER B O 1
ATOM 2850 N N . LEU B 1 199 ? 33.293 2.733 102.652 1.00 44.68 197 LEU B N 1
ATOM 2851 C CA . LEU B 1 199 ? 32.997 1.401 103.200 1.00 45.81 197 LEU B CA 1
ATOM 2852 C C . LEU B 1 199 ? 32.421 0.400 102.196 1.00 46.33 197 LEU B C 1
ATOM 2853 O O . LEU B 1 199 ? 31.475 0.695 101.459 1.00 47.43 197 LEU B O 1
ATOM 2858 N N . LYS C 1 13 ? 48.207 35.291 163.378 1.00 40.73 11 LYS C N 1
ATOM 2859 C CA . LYS C 1 13 ? 48.545 36.686 163.782 1.00 40.14 11 LYS C CA 1
ATOM 2860 C C . LYS C 1 13 ? 50.063 36.809 163.916 1.00 39.29 11 LYS C C 1
ATOM 2861 O O . LYS C 1 13 ? 50.694 35.983 164.596 1.00 39.48 11 LYS C O 1
ATOM 2867 N N . PRO C 1 14 ? 50.666 37.813 163.250 1.00 38.21 12 PRO C N 1
ATOM 2868 C CA . PRO C 1 14 ? 52.107 38.049 163.491 1.00 37.60 12 PRO C CA 1
ATOM 2869 C C . PRO C 1 14 ? 52.437 38.369 164.959 1.00 36.90 12 PRO C C 1
ATOM 2870 O O . PRO C 1 14 ? 51.677 39.042 165.646 1.00 36.02 12 PRO C O 1
ATOM 2874 N N . VAL C 1 15 ? 53.564 37.856 165.436 1.00 37.02 13 VAL C N 1
ATOM 2875 C CA . VAL C 1 15 ? 54.079 38.213 166.766 1.00 36.49 13 VAL C CA 1
ATOM 2876 C C . VAL C 1 15 ? 55.049 39.387 166.581 1.00 36.41 13 VAL C C 1
ATOM 2877 O O . VAL C 1 15 ? 56.108 39.236 165.946 1.00 36.11 13 VAL C O 1
ATOM 2881 N N . ILE C 1 16 ? 54.720 40.547 167.148 1.00 36.08 14 ILE C N 1
ATOM 2882 C CA . ILE C 1 16 ? 55.523 41.760 166.905 1.00 34.71 14 ILE C CA 1
ATOM 2883 C C . ILE C 1 16 ? 56.072 42.373 168.195 1.00 35.09 14 ILE C C 1
ATOM 2884 O O . ILE C 1 16 ? 55.303 42.637 169.119 1.00 33.30 14 ILE C O 1
ATOM 2889 N N . TRP C 1 17 ? 57.391 42.629 168.269 1.00 33.95 15 TRP C N 1
ATOM 2890 C CA . TRP C 1 17 ? 57.895 43.441 169.392 1.00 34.39 15 TRP C CA 1
ATOM 2891 C C . TRP C 1 17 ? 58.227 44.877 169.001 1.00 34.63 15 TRP C C 1
ATOM 2892 O O . TRP C 1 17 ? 58.893 45.108 167.999 1.00 33.08 15 TRP C O 1
ATOM 2903 N N . THR C 1 18 ? 57.737 45.856 169.772 1.00 34.36 16 THR C N 1
ATOM 2904 C CA . THR C 1 18 ? 58.059 47.259 169.447 1.00 35.60 16 THR C CA 1
ATOM 2905 C C . THR C 1 18 ? 59.093 47.755 170.462 1.00 36.12 16 THR C C 1
ATOM 2906 O O . THR C 1 18 ? 59.011 47.417 171.639 1.00 37.06 16 THR C O 1
ATOM 2910 N N . VAL C 1 19 ? 60.118 48.459 169.995 1.00 36.31 17 VAL C N 1
ATOM 2911 C CA . VAL C 1 19 ? 61.222 48.845 170.884 1.00 36.59 17 VAL C CA 1
ATOM 2912 C C . VAL C 1 19 ? 61.435 50.318 170.715 1.00 37.09 17 VAL C C 1
ATOM 2913 O O . VAL C 1 19 ? 61.708 50.813 169.603 1.00 36.59 17 VAL C O 1
ATOM 2917 N N . SER C 1 20 ? 61.254 51.019 171.823 1.00 38.71 18 SER C N 1
ATOM 2918 C CA . SER C 1 20 ? 61.255 52.483 171.856 1.00 40.48 18 SER C CA 1
ATOM 2919 C C . SER C 1 20 ? 61.274 52.939 173.292 1.00 41.68 18 SER C C 1
ATOM 2920 O O . SER C 1 20 ? 61.044 52.158 174.207 1.00 41.33 18 SER C O 1
ATOM 2923 N N . VAL C 1 21 ? 61.582 54.212 173.479 1.00 43.18 19 VAL C N 1
ATOM 2924 C CA . VAL C 1 21 ? 61.576 54.831 174.806 1.00 44.68 19 VAL C CA 1
ATOM 2925 C C . VAL C 1 21 ? 60.851 56.166 174.665 1.00 44.75 19 VAL C C 1
ATOM 2926 O O . VAL C 1 21 ? 60.671 56.680 173.545 1.00 43.57 19 VAL C O 1
ATOM 2930 N N . THR C 1 22 ? 60.404 56.676 175.804 1.00 45.35 20 THR C N 1
ATOM 2931 C CA . THR C 1 22 ? 59.900 58.043 175.955 1.00 47.04 20 THR C CA 1
ATOM 2932 C C . THR C 1 22 ? 58.806 58.448 174.942 1.00 46.35 20 THR C C 1
ATOM 2933 O O . THR C 1 22 ? 57.728 57.864 174.990 1.00 46.07 20 THR C O 1
ATOM 2937 N N . ARG C 1 23 ? 59.061 59.429 174.056 1.00 45.59 21 ARG C N 1
ATOM 2938 C CA . ARG C 1 23 ? 58.008 59.980 173.178 1.00 45.55 21 ARG C CA 1
ATOM 2939 C C . ARG C 1 23 ? 57.555 58.976 172.141 1.00 43.54 21 ARG C C 1
ATOM 2940 O O . ARG C 1 23 ? 56.360 58.769 171.955 1.00 43.47 21 ARG C O 1
ATOM 2948 N N . LEU C 1 24 ? 58.511 58.368 171.449 1.00 42.41 22 LEU C N 1
ATOM 2949 C CA . LEU C 1 24 ? 58.188 57.352 170.478 1.00 42.30 22 LEU C CA 1
ATOM 2950 C C . LEU C 1 24 ? 57.435 56.209 171.168 1.00 41.87 22 LEU C C 1
ATOM 2951 O O . LEU C 1 24 ? 56.474 55.709 170.605 1.00 41.83 22 LEU C O 1
ATOM 2956 N N . PHE C 1 25 ? 57.828 55.865 172.409 1.00 41.64 23 PHE C N 1
ATOM 2957 C CA . PHE C 1 25 ? 57.177 54.797 173.174 1.00 41.22 23 PHE C CA 1
ATOM 2958 C C . PHE C 1 25 ? 55.683 55.072 173.345 1.00 40.85 23 PHE C C 1
ATOM 2959 O O . PHE C 1 25 ? 54.862 54.159 173.238 1.00 40.37 23 PHE C O 1
ATOM 2967 N N . GLU C 1 26 ? 55.338 56.331 173.607 1.00 40.07 24 GLU C N 1
ATOM 2968 C CA . GLU C 1 26 ? 53.953 56.714 173.883 1.00 40.10 24 GLU C CA 1
ATOM 2969 C C . GLU C 1 26 ? 53.099 56.591 172.631 1.00 38.63 24 GLU C C 1
ATOM 2970 O O . GLU C 1 26 ? 51.966 56.090 172.707 1.00 36.88 24 GLU C O 1
ATOM 2976 N N . LEU C 1 27 ? 53.671 57.037 171.503 1.00 36.29 25 LEU C N 1
ATOM 2977 C CA . LEU C 1 27 ? 53.084 56.909 170.168 1.00 37.27 25 LEU C CA 1
ATOM 2978 C C . LEU C 1 27 ? 52.916 55.443 169.770 1.00 36.19 25 LEU C C 1
ATOM 2979 O O . LEU C 1 27 ? 51.868 55.069 169.296 1.00 36.38 25 LEU C O 1
ATOM 2984 N N . PHE C 1 28 ? 53.963 54.635 169.950 1.00 35.62 26 PHE C N 1
ATOM 2985 C CA . PHE C 1 28 ? 53.881 53.185 169.722 1.00 36.23 26 PHE C CA 1
ATOM 2986 C C . PHE C 1 28 ? 52.718 52.563 170.504 1.00 37.42 26 PHE C C 1
ATOM 2987 O O . PHE C 1 28 ? 51.932 51.785 169.958 1.00 37.63 26 PHE C O 1
ATOM 2995 N N . ARG C 1 29 ? 52.593 52.954 171.769 1.00 37.78 27 ARG C N 1
ATOM 2996 C CA . ARG C 1 29 ? 51.567 52.451 172.671 1.00 39.50 27 ARG C CA 1
ATOM 2997 C C . ARG C 1 29 ? 50.141 52.813 172.219 1.00 38.93 27 ARG C C 1
ATOM 2998 O O . ARG C 1 29 ? 49.270 51.951 172.156 1.00 38.01 27 ARG C O 1
ATOM 3006 N N . ASP C 1 30 ? 49.908 54.086 171.915 1.00 39.37 28 ASP C N 1
ATOM 3007 C CA . ASP C 1 30 ? 48.644 54.533 171.326 1.00 40.00 28 ASP C CA 1
ATOM 3008 C C . ASP C 1 30 ? 48.272 53.703 170.073 1.00 38.87 28 ASP C C 1
ATOM 3009 O O . ASP C 1 30 ? 47.171 53.177 169.988 1.00 37.93 28 ASP C O 1
ATOM 3014 N N . ILE C 1 31 ? 49.202 53.607 169.116 1.00 38.36 29 ILE C N 1
ATOM 3015 C CA . ILE C 1 31 ? 48.955 52.970 167.813 1.00 37.60 29 ILE C CA 1
ATOM 3016 C C . ILE C 1 31 ? 48.744 51.464 167.883 1.00 37.93 29 ILE C C 1
ATOM 3017 O O . ILE C 1 31 ? 47.908 50.914 167.175 1.00 36.50 29 ILE C O 1
ATOM 3022 N N . SER C 1 32 ? 49.521 50.793 168.723 1.00 37.88 30 SER C N 1
ATOM 3023 C CA . SER C 1 32 ? 49.402 49.362 168.857 1.00 39.32 30 SER C CA 1
ATOM 3024 C C . SER C 1 32 ? 48.010 48.928 169.414 1.00 39.16 30 SER C C 1
ATOM 3025 O O . SER C 1 32 ? 47.529 47.852 169.101 1.00 38.54 30 SER C O 1
ATOM 3028 N N . LEU C 1 33 ? 47.333 49.797 170.167 1.00 39.11 31 LEU C N 1
ATOM 3029 C CA . LEU C 1 33 ? 45.946 49.554 170.561 1.00 39.82 31 LEU C CA 1
ATOM 3030 C C . LEU C 1 33 ? 45.005 49.416 169.354 1.00 39.27 31 LEU C C 1
ATOM 3031 O O . LEU C 1 33 ? 43.944 48.807 169.456 1.00 39.24 31 LEU C O 1
ATOM 3036 N N . GLU C 1 34 ? 45.380 50.017 168.226 1.00 38.62 32 GLU C N 1
ATOM 3037 C CA . GLU C 1 34 ? 44.560 49.968 167.005 1.00 38.08 32 GLU C CA 1
ATOM 3038 C C . GLU C 1 34 ? 44.756 48.653 166.247 1.00 37.30 32 GLU C C 1
ATOM 3039 O O . GLU C 1 34 ? 43.903 48.270 165.446 1.00 36.86 32 GLU C O 1
ATOM 3045 N N . PHE C 1 35 ? 45.872 47.977 166.521 1.00 36.05 33 PHE C N 1
ATOM 3046 C CA . PHE C 1 35 ? 46.277 46.767 165.787 1.00 36.49 33 PHE C CA 1
ATOM 3047 C C . PHE C 1 35 ? 46.324 45.517 166.642 1.00 37.26 33 PHE C C 1
ATOM 3048 O O . PHE C 1 35 ? 46.736 44.453 166.158 1.00 36.53 33 PHE C O 1
ATOM 3056 N N . ASP C 1 36 ? 45.867 45.650 167.893 1.00 38.39 34 ASP C N 1
ATOM 3057 C CA . ASP C 1 36 ? 45.979 44.615 168.933 1.00 40.65 34 ASP C CA 1
ATOM 3058 C C . ASP C 1 36 ? 45.237 43.337 168.566 1.00 40.24 34 ASP C C 1
ATOM 3059 O O . ASP C 1 36 ? 45.539 42.264 169.085 1.00 41.18 34 ASP C O 1
ATOM 3064 N N . HIS C 1 37 ? 44.254 43.474 167.688 1.00 39.73 35 HIS C N 1
ATOM 3065 C CA . HIS C 1 37 ? 43.457 42.357 167.199 1.00 39.50 35 HIS C CA 1
ATOM 3066 C C . HIS C 1 37 ? 44.071 41.727 165.946 1.00 39.38 35 HIS C C 1
ATOM 3067 O O . HIS C 1 37 ? 43.615 40.683 165.503 1.00 40.11 35 HIS C O 1
ATOM 3074 N N . LEU C 1 38 ? 45.067 42.384 165.359 1.00 39.33 36 LEU C N 1
ATOM 3075 C CA . LEU C 1 38 ? 45.712 41.935 164.107 1.00 39.00 36 LEU C CA 1
ATOM 3076 C C . LEU C 1 38 ? 47.115 41.340 164.318 1.00 38.78 36 LEU C C 1
ATOM 3077 O O . LEU C 1 38 ? 47.657 40.662 163.435 1.00 39.45 36 LEU C O 1
ATOM 3082 N N . ALA C 1 39 ? 47.701 41.600 165.482 1.00 37.82 37 ALA C N 1
ATOM 3083 C CA . ALA C 1 39 ? 49.023 41.088 165.853 1.00 36.94 37 ALA C CA 1
ATOM 3084 C C . ALA C 1 39 ? 49.068 40.925 167.365 1.00 37.32 37 ALA C C 1
ATOM 3085 O O . ALA C 1 39 ? 48.299 41.569 168.086 1.00 37.59 37 ALA C O 1
ATOM 3087 N N . ASN C 1 40 ? 49.953 40.059 167.843 1.00 37.04 38 ASN C N 1
ATOM 3088 C CA . ASN C 1 40 ? 50.293 39.991 169.254 1.00 37.03 38 ASN C CA 1
ATOM 3089 C C . ASN C 1 40 ? 51.508 40.895 169.493 1.00 35.85 38 ASN C C 1
ATOM 3090 O O . ASN C 1 40 ? 52.617 40.559 169.105 1.00 34.24 38 ASN C O 1
ATOM 3095 N N . ILE C 1 41 ? 51.285 42.059 170.098 1.00 35.29 39 ILE C N 1
ATOM 3096 C CA . ILE C 1 41 ? 52.321 43.099 170.186 1.00 34.59 39 ILE C CA 1
ATOM 3097 C C . ILE C 1 41 ? 52.834 43.155 171.620 1.00 34.95 39 ILE C C 1
ATOM 3098 O O . ILE C 1 41 ? 52.048 43.222 172.577 1.00 32.82 39 ILE C O 1
ATOM 3103 N N . THR C 1 42 ? 54.152 43.071 171.772 1.00 34.36 40 THR C N 1
ATOM 3104 C CA . THR C 1 42 ? 54.753 43.245 173.071 1.00 34.58 40 THR C CA 1
ATOM 3105 C C . THR C 1 42 ? 55.615 44.507 172.991 1.00 35.34 40 THR C C 1
ATOM 3106 O O . THR C 1 42 ? 56.571 44.535 172.218 1.00 34.60 40 THR C O 1
ATOM 3110 N N . PRO C 1 43 ? 55.310 45.531 173.807 1.00 35.67 41 PRO C N 1
ATOM 3111 C CA . PRO C 1 43 ? 56.222 46.693 173.846 1.00 36.09 41 PRO C CA 1
ATOM 3112 C C . PRO C 1 43 ? 57.475 46.470 174.745 1.00 36.31 41 PRO C C 1
ATOM 3113 O O . PRO C 1 43 ? 57.392 45.834 175.808 1.00 34.95 41 PRO C O 1
ATOM 3117 N N . ILE C 1 44 ? 58.633 46.949 174.285 1.00 36.33 42 ILE C N 1
ATOM 3118 C CA . ILE C 1 44 ? 59.870 46.866 175.062 1.00 35.66 42 ILE C CA 1
ATOM 3119 C C . ILE C 1 44 ? 60.474 48.276 175.151 1.00 37.38 42 ILE C C 1
ATOM 3120 O O . ILE C 1 44 ? 60.782 48.913 174.133 1.00 37.82 42 ILE C O 1
ATOM 3125 N N . GLN C 1 45 ? 60.582 48.774 176.375 1.00 37.14 43 GLN C N 1
ATOM 3126 C CA . GLN C 1 45 ? 60.934 50.156 176.596 1.00 37.46 43 GLN C CA 1
ATOM 3127 C C . GLN C 1 45 ? 62.430 50.266 176.932 1.00 36.75 43 GLN C C 1
ATOM 3128 O O . GLN C 1 45 ? 62.787 50.578 178.055 1.00 36.77 43 GLN C O 1
ATOM 3134 N N . LEU C 1 46 ? 63.267 49.941 175.949 1.00 35.98 44 LEU C N 1
ATOM 3135 C CA . LEU C 1 46 ? 64.718 49.853 176.085 1.00 35.76 44 LEU C CA 1
ATOM 3136 C C . LEU C 1 46 ? 65.395 50.389 174.828 1.00 36.15 44 LEU C C 1
ATOM 3137 O O . LEU C 1 46 ? 64.751 50.506 173.777 1.00 35.99 44 LEU C O 1
ATOM 3142 N N . GLY C 1 47 ? 66.689 50.693 174.914 1.00 36.14 45 GLY C N 1
ATOM 3143 C CA . GLY C 1 47 ? 67.465 51.096 173.725 1.00 36.36 45 GLY C CA 1
ATOM 3144 C C . GLY C 1 47 ? 68.877 50.532 173.713 1.00 36.80 45 GLY C C 1
ATOM 3145 O O . GLY C 1 47 ? 69.380 50.095 174.740 1.00 36.22 45 GLY C O 1
ATOM 3146 N N . PHE C 1 48 ? 69.482 50.484 172.524 1.00 37.15 46 PHE C N 1
ATOM 3147 C CA . PHE C 1 48 ? 70.916 50.205 172.367 1.00 37.29 46 PHE C CA 1
ATOM 3148 C C . PHE C 1 48 ? 71.377 48.926 173.081 1.00 37.27 46 PHE C C 1
ATOM 3149 O O . PHE C 1 48 ? 70.724 47.890 172.905 1.00 37.01 46 PHE C O 1
ATOM 3157 N N . GLU C 1 49 ? 72.466 48.964 173.863 1.00 37.82 47 GLU C N 1
ATOM 3158 C CA . GLU C 1 49 ? 73.023 47.705 174.425 1.00 38.86 47 GLU C CA 1
ATOM 3159 C C . GLU C 1 49 ? 72.064 46.933 175.353 1.00 36.78 47 GLU C C 1
ATOM 3160 O O . GLU C 1 49 ? 71.961 45.723 175.257 1.00 35.44 47 GLU C O 1
ATOM 3166 N N . LYS C 1 50 ? 71.369 47.654 176.230 1.00 36.63 48 LYS C N 1
ATOM 3167 C CA . LYS C 1 50 ? 70.337 47.096 177.130 1.00 36.82 48 LYS C CA 1
ATOM 3168 C C . LYS C 1 50 ? 69.208 46.391 176.398 1.00 34.83 48 LYS C C 1
ATOM 3169 O O . LYS C 1 50 ? 68.777 45.333 176.801 1.00 33.92 48 LYS C O 1
ATOM 3175 N N . ALA C 1 51 ? 68.721 47.004 175.330 1.00 34.48 49 ALA C N 1
ATOM 3176 C CA . ALA C 1 51 ? 67.695 46.401 174.478 1.00 33.89 49 ALA C CA 1
ATOM 3177 C C . ALA C 1 51 ? 68.200 45.111 173.842 1.00 33.89 49 ALA C C 1
ATOM 3178 O O . ALA C 1 51 ? 67.543 44.084 173.953 1.00 34.54 49 ALA C O 1
ATOM 3180 N N . VAL C 1 52 ? 69.365 45.154 173.184 1.00 33.84 50 VAL C N 1
ATOM 3181 C CA . VAL C 1 52 ? 69.930 43.950 172.552 1.00 32.83 50 VAL C CA 1
ATOM 3182 C C . VAL C 1 52 ? 70.137 42.825 173.560 1.00 33.21 50 VAL C C 1
ATOM 3183 O O . VAL C 1 52 ? 69.788 41.675 173.291 1.00 32.15 50 VAL C O 1
ATOM 3187 N N . THR C 1 53 ? 70.701 43.155 174.718 1.00 34.32 51 THR C N 1
ATOM 3188 C CA . THR C 1 53 ? 70.970 42.141 175.751 1.00 35.01 51 THR C CA 1
ATOM 3189 C C . THR C 1 53 ? 69.653 41.465 176.175 1.00 34.96 51 THR C C 1
ATOM 3190 O O . THR C 1 53 ? 69.575 40.248 176.197 1.00 34.74 51 THR C O 1
ATOM 3194 N N . TYR C 1 54 ? 68.614 42.257 176.457 1.00 34.50 52 TYR C N 1
ATOM 3195 C CA . TYR C 1 54 ? 67.337 41.697 176.884 1.00 34.26 52 TYR C CA 1
ATOM 3196 C C . TYR C 1 54 ? 66.631 40.917 175.752 1.00 34.50 52 TYR C C 1
ATOM 3197 O O . TYR C 1 54 ? 66.140 39.787 175.964 1.00 33.47 52 TYR C O 1
ATOM 3206 N N . ILE C 1 55 ? 66.613 41.512 174.555 1.00 34.18 53 ILE C N 1
ATOM 3207 C CA . ILE C 1 55 ? 65.933 40.919 173.397 1.00 34.05 53 ILE C CA 1
ATOM 3208 C C . ILE C 1 55 ? 66.514 39.547 173.018 1.00 33.66 53 ILE C C 1
ATOM 3209 O O . ILE C 1 55 ? 65.767 38.619 172.753 1.00 33.54 53 ILE C O 1
ATOM 3214 N N . ARG C 1 56 ? 67.826 39.400 173.054 1.00 34.07 54 ARG C N 1
ATOM 3215 C CA . ARG C 1 56 ? 68.470 38.080 172.808 1.00 34.78 54 ARG C CA 1
ATOM 3216 C C . ARG C 1 56 ? 68.002 36.999 173.780 1.00 34.72 54 ARG C C 1
ATOM 3217 O O . ARG C 1 56 ? 67.801 35.834 173.384 1.00 34.59 54 ARG C O 1
ATOM 3225 N N . LYS C 1 57 ? 67.881 37.369 175.060 1.00 34.64 55 LYS C N 1
ATOM 3226 C CA . LYS C 1 57 ? 67.370 36.455 176.090 1.00 33.91 55 LYS C CA 1
ATOM 3227 C C . LYS C 1 57 ? 65.934 36.060 175.777 1.00 33.29 55 LYS C C 1
ATOM 3228 O O . LYS C 1 57 ? 65.578 34.895 175.828 1.00 33.16 55 LYS C O 1
ATOM 3234 N N . LYS C 1 58 ? 65.097 37.058 175.492 1.00 33.15 56 LYS C N 1
ATOM 3235 C CA . LYS C 1 58 ? 63.701 36.830 175.157 1.00 33.35 56 LYS C CA 1
ATOM 3236 C C . LYS C 1 58 ? 63.542 35.966 173.892 1.00 34.32 56 LYS C C 1
ATOM 3237 O O . LYS C 1 58 ? 62.662 35.085 173.845 1.00 34.46 56 LYS C O 1
ATOM 3243 N N . LEU C 1 59 ? 64.374 36.241 172.886 1.00 34.14 57 LEU C N 1
ATOM 3244 C CA . LEU C 1 59 ? 64.414 35.474 171.613 1.00 35.50 57 LEU C CA 1
ATOM 3245 C C . LEU C 1 59 ? 64.809 34.002 171.779 1.00 36.20 57 LEU C C 1
ATOM 3246 O O . LEU C 1 59 ? 64.337 33.127 171.030 1.00 36.02 57 LEU C O 1
ATOM 3251 N N . ALA C 1 60 ? 65.682 33.735 172.745 1.00 37.07 58 ALA C N 1
ATOM 3252 C CA . ALA C 1 60 ? 66.032 32.349 173.098 1.00 38.37 58 ALA C CA 1
ATOM 3253 C C . ALA C 1 60 ? 64.812 31.576 173.622 1.00 39.32 58 ALA C C 1
ATOM 3254 O O . ALA C 1 60 ? 64.795 30.348 173.567 1.00 40.37 58 ALA C O 1
ATOM 3256 N N . ASN C 1 61 ? 63.800 32.290 174.127 1.00 40.04 59 ASN C N 1
ATOM 3257 C CA . ASN C 1 61 ? 62.638 31.664 174.759 1.00 41.46 59 ASN C CA 1
ATOM 3258 C C . ASN C 1 61 ? 61.354 31.756 173.928 1.00 42.14 59 ASN C C 1
ATOM 3259 O O . ASN C 1 61 ? 60.515 30.859 173.993 1.00 42.80 59 ASN C O 1
ATOM 3264 N N . GLU C 1 62 ? 61.188 32.835 173.165 1.00 42.63 60 GLU C N 1
ATOM 3265 C CA . GLU C 1 62 ? 59.911 33.099 172.458 1.00 43.27 60 GLU C CA 1
ATOM 3266 C C . GLU C 1 62 ? 60.052 33.457 171.003 1.00 42.69 60 GLU C C 1
ATOM 3267 O O . GLU C 1 62 ? 61.052 34.051 170.593 1.00 41.87 60 GLU C O 1
ATOM 3273 N N . ARG C 1 63 ? 58.996 33.146 170.249 1.00 42.93 61 ARG C N 1
ATOM 3274 C CA . ARG C 1 63 ? 58.840 33.572 168.860 1.00 43.54 61 ARG C CA 1
ATOM 3275 C C . ARG C 1 63 ? 58.745 35.090 168.785 1.00 42.20 61 ARG C C 1
ATOM 3276 O O . ARG C 1 63 ? 58.069 35.738 169.587 1.00 41.47 61 ARG C O 1
ATOM 3284 N N . CYS C 1 64 ? 59.437 35.647 167.812 1.00 41.61 62 CYS C N 1
ATOM 3285 C CA . CYS C 1 64 ? 59.195 37.001 167.382 1.00 40.48 62 CYS C CA 1
ATOM 3286 C C . CYS C 1 64 ? 59.244 36.980 165.867 1.00 40.23 62 CYS C C 1
ATOM 3287 O O . CYS C 1 64 ? 60.226 36.484 165.277 1.00 39.80 62 CYS C O 1
ATOM 3290 N N . ASP C 1 65 ? 58.198 37.496 165.222 1.00 38.54 63 ASP C N 1
ATOM 3291 C CA . ASP C 1 65 ? 58.213 37.532 163.767 1.00 37.78 63 ASP C CA 1
ATOM 3292 C C . ASP C 1 65 ? 58.952 38.773 163.238 1.00 37.06 63 ASP C C 1
ATOM 3293 O O . ASP C 1 65 ? 59.593 38.705 162.207 1.00 36.06 63 ASP C O 1
ATOM 3298 N N . ALA C 1 66 ? 58.797 39.908 163.922 1.00 36.03 64 ALA C N 1
ATOM 3299 C CA . ALA C 1 66 ? 59.436 41.136 163.515 1.00 35.70 64 ALA C CA 1
ATOM 3300 C C . ALA C 1 66 ? 59.474 42.101 164.680 1.00 35.42 64 ALA C C 1
ATOM 3301 O O . ALA C 1 66 ? 58.638 42.046 165.589 1.00 34.69 64 ALA C O 1
ATOM 3303 N N . ILE C 1 67 ? 60.461 42.988 164.646 1.00 35.64 65 ILE C N 1
ATOM 3304 C CA . ILE C 1 67 ? 60.566 44.094 165.616 1.00 36.47 65 ILE C CA 1
ATOM 3305 C C . ILE C 1 67 ? 60.271 45.379 164.862 1.00 36.03 65 ILE C C 1
ATOM 3306 O O . ILE C 1 67 ? 60.692 45.527 163.720 1.00 36.52 65 ILE C O 1
ATOM 3311 N N . ILE C 1 68 ? 59.548 46.291 165.486 1.00 36.18 66 ILE C N 1
ATOM 3312 C CA . ILE C 1 68 ? 59.361 47.619 164.923 1.00 37.25 66 ILE C CA 1
ATOM 3313 C C . ILE C 1 68 ? 60.185 48.606 165.767 1.00 37.09 66 ILE C C 1
ATOM 3314 O O . ILE C 1 68 ? 60.048 48.671 166.982 1.00 36.07 66 ILE C O 1
ATOM 3319 N N . ALA C 1 69 ? 61.052 49.363 165.102 1.00 37.57 67 ALA C N 1
ATOM 3320 C CA . ALA C 1 69 ? 61.848 50.371 165.802 1.00 37.36 67 ALA C CA 1
ATOM 3321 C C . ALA C 1 69 ? 62.128 51.549 164.885 1.00 37.49 67 ALA C C 1
ATOM 3322 O O . ALA C 1 69 ? 61.554 51.649 163.781 1.00 36.33 67 ALA C O 1
ATOM 3324 N N . ALA C 1 70 ? 62.985 52.455 165.333 1.00 37.53 68 ALA C N 1
ATOM 3325 C CA . ALA C 1 70 ? 63.279 53.658 164.544 1.00 38.30 68 ALA C CA 1
ATOM 3326 C C . ALA C 1 70 ? 64.647 54.234 164.870 1.00 38.51 68 ALA C C 1
ATOM 3327 O O . ALA C 1 70 ? 65.227 53.954 165.937 1.00 38.29 68 ALA C O 1
ATOM 3329 N N . GLY C 1 71 ? 65.129 55.053 163.937 1.00 38.60 69 GLY C N 1
ATOM 3330 C CA . GLY C 1 71 ? 66.360 55.824 164.067 1.00 38.20 69 GLY C CA 1
ATOM 3331 C C . GLY C 1 71 ? 67.584 55.070 164.547 1.00 37.54 69 GLY C C 1
ATOM 3332 O O . GLY C 1 71 ? 67.796 53.921 164.172 1.00 36.76 69 GLY C O 1
ATOM 3333 N N . SER C 1 72 ? 68.356 55.737 165.401 1.00 36.71 70 SER C N 1
ATOM 3334 C CA . SER C 1 72 ? 69.649 55.232 165.887 1.00 37.47 70 SER C CA 1
ATOM 3335 C C . SER C 1 72 ? 69.517 53.890 166.597 1.00 36.18 70 SER C C 1
ATOM 3336 O O . SER C 1 72 ? 70.288 52.982 166.338 1.00 35.35 70 SER C O 1
ATOM 3339 N N . ASN C 1 73 ? 68.536 53.804 167.506 1.00 35.75 71 ASN C N 1
ATOM 3340 C CA . ASN C 1 73 ? 68.214 52.587 168.245 1.00 36.12 71 ASN C CA 1
ATOM 3341 C C . ASN C 1 73 ? 67.810 51.451 167.321 1.00 35.89 71 ASN C C 1
ATOM 3342 O O . ASN C 1 73 ? 68.342 50.343 167.408 1.00 35.10 71 ASN C O 1
ATOM 3347 N N . GLY C 1 74 ? 66.899 51.749 166.389 1.00 36.01 72 GLY C N 1
ATOM 3348 C CA . GLY C 1 74 ? 66.472 50.770 165.411 1.00 35.12 72 GLY C CA 1
ATOM 3349 C C . GLY C 1 74 ? 67.613 50.202 164.574 1.00 36.18 72 GLY C C 1
ATOM 3350 O O . GLY C 1 74 ? 67.662 48.986 164.288 1.00 35.10 72 GLY C O 1
ATOM 3351 N N . ALA C 1 75 ? 68.531 51.078 164.170 1.00 35.62 73 ALA C N 1
ATOM 3352 C CA . ALA C 1 75 ? 69.690 50.664 163.398 1.00 35.96 73 ALA C CA 1
ATOM 3353 C C . ALA C 1 75 ? 70.643 49.808 164.225 1.00 35.67 73 ALA C C 1
ATOM 3354 O O . ALA C 1 75 ? 71.230 48.862 163.697 1.00 35.53 73 ALA C O 1
ATOM 3356 N N . TYR C 1 76 ? 70.793 50.146 165.508 1.00 35.53 74 TYR C N 1
ATOM 3357 C CA . TYR C 1 76 ? 71.625 49.362 166.460 1.00 34.55 74 TYR C CA 1
ATOM 3358 C C . TYR C 1 76 ? 71.048 47.946 166.577 1.00 34.70 74 TYR C C 1
ATOM 3359 O O . TYR C 1 76 ? 71.775 46.952 166.511 1.00 34.29 74 TYR C O 1
ATOM 3368 N N . LEU C 1 77 ? 69.731 47.859 166.708 1.00 34.64 75 LEU C N 1
ATOM 3369 C CA . LEU C 1 77 ? 69.040 46.580 166.811 1.00 35.52 75 LEU C CA 1
ATOM 3370 C C . LEU C 1 77 ? 69.195 45.743 165.547 1.00 35.78 75 LEU C C 1
ATOM 3371 O O . LEU C 1 77 ? 69.465 44.530 165.599 1.00 35.14 75 LEU C O 1
ATOM 3376 N N . LYS C 1 78 ? 68.983 46.391 164.410 1.00 36.27 76 LYS C N 1
ATOM 3377 C CA . LYS C 1 78 ? 69.032 45.731 163.113 1.00 37.47 76 LYS C CA 1
ATOM 3378 C C . LYS C 1 78 ? 70.379 45.037 162.808 1.00 37.88 76 LYS C C 1
ATOM 3379 O O . LYS C 1 78 ? 70.416 43.894 162.303 1.00 37.88 76 LYS C O 1
ATOM 3385 N N . SER C 1 79 ? 71.480 45.706 163.135 1.00 37.82 77 SER C N 1
ATOM 3386 C CA . SER C 1 79 ? 72.800 45.111 162.899 1.00 38.90 77 SER C CA 1
ATOM 3387 C C . SER C 1 79 ? 73.118 43.981 163.877 1.00 38.62 77 SER C C 1
ATOM 3388 O O . SER C 1 79 ? 73.927 43.120 163.565 1.00 39.02 77 SER C O 1
ATOM 3391 N N . ARG C 1 80 ? 72.460 43.961 165.038 1.00 38.44 78 ARG C N 1
ATOM 3392 C CA . ARG C 1 80 ? 72.826 42.997 166.088 1.00 38.98 78 ARG C CA 1
ATOM 3393 C C . ARG C 1 80 ? 71.954 41.745 166.255 1.00 39.14 78 ARG C C 1
ATOM 3394 O O . ARG C 1 80 ? 72.412 40.739 166.808 1.00 39.78 78 ARG C O 1
ATOM 3402 N N . LEU C 1 81 ? 70.725 41.787 165.760 1.00 38.85 79 LEU C N 1
ATOM 3403 C CA . LEU C 1 81 ? 69.773 40.704 166.007 1.00 39.46 79 LEU C CA 1
ATOM 3404 C C . LEU C 1 81 ? 69.436 39.927 164.743 1.00 40.62 79 LEU C C 1
ATOM 3405 O O . LEU C 1 81 ? 69.514 40.446 163.641 1.00 40.21 79 LEU C O 1
ATOM 3410 N N . SER C 1 82 ? 69.036 38.676 164.921 1.00 42.44 80 SER C N 1
ATOM 3411 C CA . SER C 1 82 ? 68.720 37.822 163.779 1.00 44.10 80 SER C CA 1
ATOM 3412 C C . SER C 1 82 ? 67.313 38.101 163.173 1.00 43.74 80 SER C C 1
ATOM 3413 O O . SER C 1 82 ? 67.126 38.017 161.938 1.00 45.48 80 SER C O 1
ATOM 3416 N N A VAL C 1 83 ? 66.370 38.445 164.044 0.50 42.52 81 VAL C N 1
ATOM 3417 N N B VAL C 1 83 ? 66.354 38.426 164.037 0.50 42.64 81 VAL C N 1
ATOM 3418 C CA A VAL C 1 83 ? 64.984 38.812 163.714 0.50 40.93 81 VAL C CA 1
ATOM 3419 C CA B VAL C 1 83 ? 64.977 38.722 163.623 0.50 41.15 81 VAL C CA 1
ATOM 3420 C C A VAL C 1 83 ? 64.876 40.034 162.781 0.50 40.52 81 VAL C C 1
ATOM 3421 C C B VAL C 1 83 ? 64.863 39.997 162.783 0.50 40.65 81 VAL C C 1
ATOM 3422 O O A VAL C 1 83 ? 65.687 40.956 162.881 0.50 40.36 81 VAL C O 1
ATOM 3423 O O B VAL C 1 83 ? 65.656 40.924 162.956 0.50 40.50 81 VAL C O 1
ATOM 3430 N N . PRO C 1 84 ? 63.890 40.025 161.847 1.00 39.89 82 PRO C N 1
ATOM 3431 C CA . PRO C 1 84 ? 63.610 41.194 161.014 1.00 39.09 82 PRO C CA 1
ATOM 3432 C C . PRO C 1 84 ? 63.315 42.427 161.873 1.00 37.88 82 PRO C C 1
ATOM 3433 O O . PRO C 1 84 ? 62.577 42.337 162.855 1.00 37.10 82 PRO C O 1
ATOM 3437 N N . VAL C 1 85 ? 63.956 43.539 161.532 1.00 37.40 83 VAL C N 1
ATOM 3438 C CA . VAL C 1 85 ? 63.752 44.789 162.242 1.00 37.62 83 VAL C CA 1
ATOM 3439 C C . VAL C 1 85 ? 63.201 45.722 161.188 1.00 38.27 83 VAL C C 1
ATOM 3440 O O . VAL C 1 85 ? 63.784 45.886 160.114 1.00 38.78 83 VAL C O 1
ATOM 3444 N N . ILE C 1 86 ? 62.034 46.291 161.477 1.00 38.31 84 ILE C N 1
ATOM 3445 C CA . ILE C 1 86 ? 61.365 47.163 160.532 1.00 38.35 84 ILE C CA 1
ATOM 3446 C C . ILE C 1 86 ? 61.483 48.581 161.085 1.00 38.89 84 ILE C C 1
ATOM 3447 O O . ILE C 1 86 ? 61.019 48.882 162.188 1.00 37.72 84 ILE C O 1
ATOM 3452 N N . LEU C 1 87 ? 62.115 49.450 160.301 1.00 39.44 85 LEU C N 1
ATOM 3453 C CA . LEU C 1 87 ? 62.386 50.819 160.758 1.00 40.79 85 LEU C CA 1
ATOM 3454 C C . LEU C 1 87 ? 61.344 51.769 160.255 1.00 40.99 85 LEU C C 1
ATOM 3455 O O . LEU C 1 87 ? 60.937 51.698 159.087 1.00 41.56 85 LEU C O 1
ATOM 3460 N N . ILE C 1 88 ? 60.928 52.671 161.128 1.00 42.02 86 ILE C N 1
ATOM 3461 C CA . ILE C 1 88 ? 60.053 53.751 160.728 1.00 43.43 86 ILE C CA 1
ATOM 3462 C C . ILE C 1 88 ? 60.903 54.947 160.374 1.00 44.36 86 ILE C C 1
ATOM 3463 O O . ILE C 1 88 ? 61.670 55.458 161.206 1.00 45.03 86 ILE C O 1
ATOM 3468 N N . LYS C 1 89 ? 60.744 55.383 159.135 1.00 43.98 87 LYS C N 1
ATOM 3469 C CA . LYS C 1 89 ? 61.543 56.435 158.561 1.00 44.41 87 LYS C CA 1
ATOM 3470 C C . LYS C 1 89 ? 60.905 57.777 158.871 1.00 43.18 87 LYS C C 1
ATOM 3471 O O . LYS C 1 89 ? 59.673 57.896 158.873 1.00 42.30 87 LYS C O 1
ATOM 3477 N N . PRO C 1 90 ? 61.746 58.779 159.173 1.00 42.43 88 PRO C N 1
ATOM 3478 C CA . PRO C 1 90 ? 61.233 60.123 159.417 1.00 41.73 88 PRO C CA 1
ATOM 3479 C C . PRO C 1 90 ? 60.721 60.689 158.077 1.00 41.94 88 PRO C C 1
ATOM 3480 O O . PRO C 1 90 ? 61.389 60.535 157.044 1.00 40.32 88 PRO C O 1
ATOM 3484 N N . SER C 1 91 ? 59.548 61.322 158.129 1.00 41.43 89 SER C N 1
ATOM 3485 C CA . SER C 1 91 ? 58.834 61.842 156.957 1.00 41.76 89 SER C CA 1
ATOM 3486 C C . SER C 1 91 ? 58.956 63.360 156.788 1.00 40.67 89 SER C C 1
ATOM 3487 O O . SER C 1 91 ? 58.764 64.109 157.741 1.00 40.92 89 SER C O 1
ATOM 3490 N N . GLY C 1 92 ? 59.255 63.791 155.567 1.00 40.35 90 GLY C N 1
ATOM 3491 C CA . GLY C 1 92 ? 59.180 65.204 155.164 1.00 39.62 90 GLY C CA 1
ATOM 3492 C C . GLY C 1 92 ? 57.797 65.790 155.395 1.00 39.36 90 GLY C C 1
ATOM 3493 O O . GLY C 1 92 ? 57.650 66.973 155.713 1.00 38.21 90 GLY C O 1
ATOM 3494 N N . TYR C 1 93 ? 56.786 64.934 155.269 1.00 39.06 91 TYR C N 1
ATOM 3495 C CA . TYR C 1 93 ? 55.401 65.299 155.504 1.00 39.56 91 TYR C CA 1
ATOM 3496 C C . TYR C 1 93 ? 55.157 65.762 156.946 1.00 39.14 91 TYR C C 1
ATOM 3497 O O . TYR C 1 93 ? 54.535 66.813 157.170 1.00 38.53 91 TYR C O 1
ATOM 3506 N N . ASP C 1 94 ? 55.636 64.960 157.904 1.00 38.10 92 ASP C N 1
ATOM 3507 C CA . ASP C 1 94 ? 55.601 65.296 159.322 1.00 37.67 92 ASP C CA 1
ATOM 3508 C C . ASP C 1 94 ? 56.410 66.540 159.672 1.00 36.58 92 ASP C C 1
ATOM 3509 O O . ASP C 1 94 ? 55.958 67.347 160.481 1.00 35.99 92 ASP C O 1
ATOM 3514 N N . VAL C 1 95 ? 57.616 66.662 159.113 1.00 36.20 93 VAL C N 1
ATOM 3515 C CA . VAL C 1 95 ? 58.437 67.847 159.354 1.00 36.45 93 VAL C CA 1
ATOM 3516 C C . VAL C 1 95 ? 57.576 69.078 159.075 1.00 36.80 93 VAL C C 1
ATOM 3517 O O . VAL C 1 95 ? 57.472 69.956 159.918 1.00 36.78 93 VAL C O 1
ATOM 3521 N N . LEU C 1 96 ? 56.897 69.094 157.930 1.00 37.05 94 LEU C N 1
ATOM 3522 C CA . LEU C 1 96 ? 56.099 70.248 157.519 1.00 37.88 94 LEU C CA 1
ATOM 3523 C C . LEU C 1 96 ? 54.880 70.500 158.401 1.00 38.08 94 LEU C C 1
ATOM 3524 O O . LEU C 1 96 ? 54.673 71.617 158.890 1.00 37.31 94 LEU C O 1
ATOM 3529 N N . GLN C 1 97 ? 54.094 69.450 158.605 1.00 38.57 95 GLN C N 1
ATOM 3530 C CA . GLN C 1 97 ? 52.882 69.507 159.424 1.00 40.02 95 GLN C CA 1
ATOM 3531 C C . GLN C 1 97 ? 53.186 69.893 160.858 1.00 40.17 95 GLN C C 1
ATOM 3532 O O . GLN C 1 97 ? 52.458 70.660 161.478 1.00 39.94 95 GLN C O 1
ATOM 3538 N N . PHE C 1 98 ? 54.266 69.353 161.393 1.00 40.48 96 PHE C N 1
ATOM 3539 C CA . PHE C 1 98 ? 54.592 69.692 162.756 1.00 41.65 96 PHE C CA 1
ATOM 3540 C C . PHE C 1 98 ? 55.182 71.065 162.953 1.00 41.19 96 PHE C C 1
ATOM 3541 O O . PHE C 1 98 ? 54.902 71.692 163.966 1.00 41.41 96 PHE C O 1
ATOM 3549 N N . LEU C 1 99 ? 55.886 71.582 161.942 1.00 40.98 97 LEU C N 1
ATOM 3550 C CA . LEU C 1 99 ? 56.294 73.002 161.930 1.00 40.70 97 LEU C CA 1
ATOM 3551 C C . LEU C 1 99 ? 55.080 73.938 161.888 1.00 41.15 97 LEU C C 1
ATOM 3552 O O . LEU C 1 99 ? 55.034 74.933 162.616 1.00 41.61 97 LEU C O 1
ATOM 3557 N N . ALA C 1 100 ? 54.094 73.621 161.046 1.00 42.03 98 ALA C N 1
ATOM 3558 C CA . ALA C 1 100 ? 52.853 74.415 160.963 1.00 43.02 98 ALA C CA 1
ATOM 3559 C C . ALA C 1 100 ? 52.049 74.414 162.267 1.00 43.80 98 ALA C C 1
ATOM 3560 O O . ALA C 1 100 ? 51.551 75.456 162.693 1.00 44.14 98 ALA C O 1
ATOM 3562 N N . LYS C 1 101 ? 51.918 73.235 162.875 1.00 44.33 99 LYS C N 1
ATOM 3563 C CA . LYS C 1 101 ? 51.266 73.063 164.170 1.00 45.36 99 LYS C CA 1
ATOM 3564 C C . LYS C 1 101 ? 51.974 73.838 165.302 1.00 45.26 99 LYS C C 1
ATOM 3565 O O . LYS C 1 101 ? 51.320 74.439 166.166 1.00 45.76 99 LYS C O 1
ATOM 3571 N N . ALA C 1 102 ? 53.305 73.837 165.280 1.00 44.61 100 ALA C N 1
ATOM 3572 C CA . ALA C 1 102 ? 54.099 74.525 166.293 1.00 43.87 100 ALA C CA 1
ATOM 3573 C C . ALA C 1 102 ? 54.204 76.037 166.065 1.00 43.39 100 ALA C C 1
ATOM 3574 O O . ALA C 1 102 ? 54.661 76.764 166.945 1.00 43.81 100 ALA C O 1
ATOM 3576 N N . GLY C 1 103 ? 53.774 76.508 164.896 1.00 42.71 101 GLY C N 1
ATOM 3577 C CA . GLY C 1 103 ? 53.827 77.929 164.552 1.00 41.44 101 GLY C CA 1
ATOM 3578 C C . GLY C 1 103 ? 55.183 78.441 164.076 1.00 40.88 101 GLY C C 1
ATOM 3579 O O . GLY C 1 103 ? 55.440 79.645 164.135 1.00 41.15 101 GLY C O 1
ATOM 3580 N N . LYS C 1 104 ? 56.023 77.540 163.555 1.00 40.03 102 LYS C N 1
ATOM 3581 C CA . LYS C 1 104 ? 57.433 77.830 163.252 1.00 39.35 102 LYS C CA 1
ATOM 3582 C C . LYS C 1 104 ? 57.834 77.807 161.768 1.00 39.27 102 LYS C C 1
ATOM 3583 O O . LYS C 1 104 ? 59.016 77.655 161.449 1.00 38.55 102 LYS C O 1
ATOM 3589 N N . LEU C 1 105 ? 56.876 77.943 160.857 1.00 39.53 103 LEU C N 1
ATOM 3590 C CA . LEU C 1 105 ? 57.204 77.908 159.427 1.00 40.24 103 LEU C CA 1
ATOM 3591 C C . LEU C 1 105 ? 58.117 79.043 158.983 1.00 40.18 103 LEU C C 1
ATOM 3592 O O . LEU C 1 105 ? 59.002 78.833 158.150 1.00 40.63 103 LEU C O 1
ATOM 3597 N N . THR C 1 106 ? 57.880 80.240 159.525 1.00 39.91 104 THR C N 1
ATOM 3598 C CA . THR C 1 106 ? 58.620 81.442 159.142 1.00 39.50 104 THR C CA 1
ATOM 3599 C C . THR C 1 106 ? 59.894 81.608 159.971 1.00 38.87 104 THR C C 1
ATOM 3600 O O . THR C 1 106 ? 60.595 82.601 159.826 1.00 38.58 104 THR C O 1
ATOM 3604 N N . SER C 1 107 ? 60.169 80.629 160.833 1.00 38.29 105 SER C N 1
ATOM 3605 C CA . SER C 1 107 ? 61.298 80.669 161.769 1.00 37.95 105 SER C CA 1
ATOM 3606 C C . SER C 1 107 ? 62.585 80.136 161.156 1.00 37.09 105 SER C C 1
ATOM 3607 O O . SER C 1 107 ? 62.577 79.565 160.068 1.00 37.50 105 SER C O 1
ATOM 3610 N N . SER C 1 108 ? 63.687 80.304 161.873 1.00 36.17 106 SER C N 1
ATOM 3611 C CA . SER C 1 108 ? 64.915 79.620 161.523 1.00 36.03 106 SER C CA 1
ATOM 3612 C C . SER C 1 108 ? 64.820 78.174 162.038 1.00 35.47 106 SER C C 1
ATOM 3613 O O . SER C 1 108 ? 64.677 77.945 163.243 1.00 34.65 106 SER C O 1
ATOM 3616 N N . ILE C 1 109 ? 64.886 77.216 161.112 1.00 34.84 107 ILE C N 1
ATOM 3617 C CA . ILE C 1 109 ? 64.638 75.809 161.411 1.00 33.82 107 ILE C CA 1
ATOM 3618 C C . ILE C 1 109 ? 65.876 74.940 161.171 1.00 33.62 107 ILE C C 1
ATOM 3619 O O . ILE C 1 109 ? 66.577 75.120 160.181 1.00 33.59 107 ILE C O 1
ATOM 3624 N N . GLY C 1 110 ? 66.127 73.995 162.076 1.00 32.66 108 GLY C N 1
ATOM 3625 C CA . GLY C 1 110 ? 67.045 72.895 161.824 1.00 32.53 108 GLY C CA 1
ATOM 3626 C C . GLY C 1 110 ? 66.305 71.555 161.830 1.00 32.60 108 GLY C C 1
ATOM 3627 O O . GLY C 1 110 ? 65.261 71.408 162.483 1.00 31.80 108 GLY C O 1
ATOM 3628 N N . VAL C 1 111 ? 66.834 70.592 161.086 1.00 32.88 109 VAL C N 1
ATOM 3629 C CA . VAL C 1 111 ? 66.360 69.200 161.124 1.00 34.15 109 VAL C CA 1
ATOM 3630 C C . VAL C 1 111 ? 67.596 68.319 161.318 1.00 34.29 109 VAL C C 1
ATOM 3631 O O . VAL C 1 111 ? 68.600 68.511 160.636 1.00 35.26 109 VAL C O 1
ATOM 3635 N N . VAL C 1 112 ? 67.560 67.391 162.275 1.00 34.31 110 VAL C N 1
ATOM 3636 C CA . VAL C 1 112 ? 68.721 66.528 162.506 1.00 33.28 110 VAL C CA 1
ATOM 3637 C C . VAL C 1 112 ? 68.193 65.110 162.648 1.00 34.24 110 VAL C C 1
ATOM 3638 O O . VAL C 1 112 ? 67.379 64.836 163.537 1.00 34.03 110 VAL C O 1
ATOM 3642 N N . THR C 1 113 ? 68.668 64.239 161.757 1.00 33.90 111 THR C N 1
ATOM 3643 C CA . THR C 1 113 ? 68.182 62.874 161.643 1.00 34.98 111 THR C CA 1
ATOM 3644 C C . THR C 1 113 ? 69.389 61.960 161.633 1.00 35.48 111 THR C C 1
ATOM 3645 O O . THR C 1 113 ? 70.526 62.390 161.377 1.00 34.47 111 THR C O 1
ATOM 3649 N N . TYR C 1 114 ? 69.135 60.714 161.990 1.00 36.81 112 TYR C N 1
ATOM 3650 C CA . TYR C 1 114 ? 70.180 59.729 162.097 1.00 37.87 112 TYR C CA 1
ATOM 3651 C C . TYR C 1 114 ? 70.669 59.402 160.700 1.00 38.83 112 TYR C C 1
ATOM 3652 O O . TYR C 1 114 ? 69.865 59.154 159.809 1.00 39.34 112 TYR C O 1
ATOM 3661 N N . GLN C 1 115 ? 71.990 59.450 160.531 1.00 39.65 113 GLN C N 1
ATOM 3662 C CA . GLN C 1 115 ? 72.697 58.937 159.362 1.00 41.94 113 GLN C CA 1
ATOM 3663 C C . GLN C 1 115 ? 72.437 59.668 158.036 1.00 42.64 113 GLN C C 1
ATOM 3664 O O . GLN C 1 115 ? 73.373 59.954 157.287 1.00 42.92 113 GLN C O 1
ATOM 3670 N N . GLU C 1 116 ? 71.175 59.945 157.742 1.00 43.53 114 GLU C N 1
ATOM 3671 C CA . GLU C 1 116 ? 70.819 60.650 156.513 1.00 44.87 114 GLU C CA 1
ATOM 3672 C C . GLU C 1 116 ? 69.804 61.740 156.763 1.00 44.25 114 GLU C C 1
ATOM 3673 O O . GLU C 1 116 ? 68.941 61.607 157.633 1.00 44.22 114 GLU C O 1
ATOM 3679 N N . THR C 1 117 ? 69.924 62.813 155.990 1.00 44.04 115 THR C N 1
ATOM 3680 C CA . THR C 1 117 ? 68.878 63.822 155.873 1.00 43.62 115 THR C CA 1
ATOM 3681 C C . THR C 1 117 ? 67.647 63.221 155.167 1.00 43.69 115 THR C C 1
ATOM 3682 O O . THR C 1 117 ? 67.631 62.033 154.800 1.00 43.69 115 THR C O 1
ATOM 3686 N N . ILE C 1 118 ? 66.605 64.030 155.024 1.00 43.36 116 ILE C N 1
ATOM 3687 C CA . ILE C 1 118 ? 65.362 63.604 154.407 1.00 43.29 116 ILE C CA 1
ATOM 3688 C C . ILE C 1 118 ? 65.340 64.178 152.999 1.00 43.64 116 ILE C C 1
ATOM 3689 O O . ILE C 1 118 ? 65.298 65.400 152.826 1.00 43.38 116 ILE C O 1
ATOM 3694 N N . PRO C 1 119 ? 65.378 63.294 151.981 1.00 44.38 117 PRO C N 1
ATOM 3695 C CA . PRO C 1 119 ? 65.565 63.730 150.575 1.00 44.23 117 PRO C CA 1
ATOM 3696 C C . PRO C 1 119 ? 64.443 64.658 150.105 1.00 43.86 117 PRO C C 1
ATOM 3697 O O . PRO C 1 119 ? 64.696 65.668 149.457 1.00 44.00 117 PRO C O 1
ATOM 3701 N N . ALA C 1 120 ? 63.216 64.328 150.490 1.00 44.06 118 ALA C N 1
ATOM 3702 C CA . ALA C 1 120 ? 62.022 65.105 150.149 1.00 43.86 118 ALA C CA 1
ATOM 3703 C C . ALA C 1 120 ? 62.055 66.577 150.579 1.00 43.72 118 ALA C C 1
ATOM 3704 O O . ALA C 1 120 ? 61.437 67.418 149.930 1.00 44.23 118 ALA C O 1
ATOM 3706 N N . LEU C 1 121 ? 62.744 66.891 151.679 1.00 43.16 119 LEU C N 1
ATOM 3707 C CA . LEU C 1 121 ? 62.765 68.272 152.191 1.00 42.62 119 LEU C CA 1
ATOM 3708 C C . LEU C 1 121 ? 63.417 69.297 151.260 1.00 42.41 119 LEU C C 1
ATOM 3709 O O . LEU C 1 121 ? 63.058 70.489 151.277 1.00 41.66 119 LEU C O 1
ATOM 3714 N N . VAL C 1 122 ? 64.363 68.829 150.447 1.00 42.91 120 VAL C N 1
ATOM 3715 C CA . VAL C 1 122 ? 65.086 69.686 149.491 1.00 43.07 120 VAL C CA 1
ATOM 3716 C C . VAL C 1 122 ? 64.100 70.453 148.611 1.00 43.32 120 VAL C C 1
ATOM 3717 O O . VAL C 1 122 ? 64.213 71.661 148.471 1.00 43.55 120 VAL C O 1
ATOM 3721 N N . ALA C 1 123 ? 63.136 69.735 148.034 1.00 43.61 121 ALA C N 1
ATOM 3722 C CA . ALA C 1 123 ? 62.107 70.318 147.180 1.00 43.60 121 ALA C CA 1
ATOM 3723 C C . ALA C 1 123 ? 61.072 71.117 147.966 1.00 43.71 121 ALA C C 1
ATOM 3724 O O . ALA C 1 123 ? 60.575 72.134 147.481 1.00 43.84 121 ALA C O 1
ATOM 3726 N N . PHE C 1 124 ? 60.739 70.645 149.162 1.00 43.80 122 PHE C N 1
ATOM 3727 C CA . PHE C 1 124 ? 59.752 71.310 150.022 1.00 44.29 122 PHE C CA 1
ATOM 3728 C C . PHE C 1 124 ? 60.195 72.697 150.514 1.00 44.40 122 PHE C C 1
ATOM 3729 O O . PHE C 1 124 ? 59.384 73.621 150.586 1.00 44.39 122 PHE C O 1
ATOM 3737 N N . GLN C 1 125 ? 61.475 72.841 150.846 1.00 44.93 123 GLN C N 1
ATOM 3738 C CA . GLN C 1 125 ? 61.999 74.140 151.273 1.00 45.93 123 GLN C CA 1
ATOM 3739 C C . GLN C 1 125 ? 61.980 75.158 150.134 1.00 46.11 123 GLN C C 1
ATOM 3740 O O . GLN C 1 125 ? 61.841 76.360 150.373 1.00 46.34 123 GLN C O 1
ATOM 3746 N N . LYS C 1 126 ? 62.091 74.667 148.898 1.00 46.33 124 LYS C N 1
ATOM 3747 C CA . LYS C 1 126 ? 61.993 75.505 147.697 1.00 46.45 124 LYS C CA 1
ATOM 3748 C C . LYS C 1 126 ? 60.583 76.066 147.530 1.00 46.23 124 LYS C C 1
ATOM 3749 O O . LYS C 1 126 ? 60.417 77.256 147.268 1.00 45.73 124 LYS C O 1
ATOM 3755 N N . THR C 1 127 ? 59.578 75.204 147.700 1.00 45.72 125 THR C N 1
ATOM 3756 C CA . THR C 1 127 ? 58.166 75.583 147.547 1.00 45.52 125 THR C CA 1
ATOM 3757 C C . THR C 1 127 ? 57.697 76.606 148.582 1.00 45.31 125 THR C C 1
ATOM 3758 O O . THR C 1 127 ? 56.906 77.498 148.269 1.00 45.38 125 THR C O 1
ATOM 3762 N N . PHE C 1 128 ? 58.181 76.464 149.813 1.00 45.10 126 PHE C N 1
ATOM 3763 C CA . PHE C 1 128 ? 57.710 77.285 150.920 1.00 44.82 126 PHE C CA 1
ATOM 3764 C C . PHE C 1 128 ? 58.737 78.327 151.364 1.00 44.76 126 PHE C C 1
ATOM 3765 O O . PHE C 1 128 ? 58.441 79.141 152.234 1.00 45.17 126 PHE C O 1
ATOM 3773 N N . ASN C 1 129 ? 59.910 78.334 150.722 1.00 44.38 127 ASN C N 1
ATOM 3774 C CA . ASN C 1 129 ? 60.999 79.276 151.046 1.00 44.13 127 ASN C CA 1
ATOM 3775 C C . ASN C 1 129 ? 61.317 79.247 152.548 1.00 43.75 127 ASN C C 1
ATOM 3776 O O . ASN C 1 129 ? 61.345 80.282 153.219 1.00 43.17 127 ASN C O 1
ATOM 3781 N N . LEU C 1 130 ? 61.520 78.041 153.077 1.00 43.16 128 LEU C N 1
ATOM 3782 C CA . LEU C 1 130 ? 61.834 77.889 154.488 1.00 43.27 128 LEU C CA 1
ATOM 3783 C C . LEU C 1 130 ? 63.307 78.186 154.743 1.00 43.23 128 LEU C C 1
ATOM 3784 O O . LEU C 1 130 ? 64.154 77.956 153.871 1.00 42.64 128 LEU C O 1
ATOM 3789 N N . ARG C 1 131 ? 63.603 78.716 155.930 1.00 43.37 129 ARG C N 1
ATOM 3790 C CA . ARG C 1 131 ? 64.982 78.823 156.391 1.00 43.57 129 ARG C CA 1
ATOM 3791 C C . ARG C 1 131 ? 65.244 77.502 157.104 1.00 43.73 129 ARG C C 1
ATOM 3792 O O . ARG C 1 131 ? 64.740 77.273 158.203 1.00 43.77 129 ARG C O 1
ATOM 3800 N N . LEU C 1 132 ? 66.005 76.631 156.450 1.00 43.71 130 LEU C N 1
ATOM 3801 C CA . LEU C 1 132 ? 66.165 75.237 156.868 1.00 44.23 130 LEU C CA 1
ATOM 3802 C C . LEU C 1 132 ? 67.639 74.847 156.791 1.00 43.89 130 LEU C C 1
ATOM 3803 O O . LEU C 1 132 ? 68.300 75.074 155.770 1.00 44.01 130 LEU C O 1
ATOM 3808 N N . ASP C 1 133 ? 68.155 74.291 157.884 1.00 43.16 131 ASP C N 1
ATOM 3809 C CA . ASP C 1 133 ? 69.490 73.719 157.898 1.00 42.04 131 ASP C CA 1
ATOM 3810 C C . ASP C 1 133 ? 69.284 72.248 158.211 1.00 41.87 131 ASP C C 1
ATOM 3811 O O . ASP C 1 133 ? 68.823 71.898 159.304 1.00 42.37 131 ASP C O 1
ATOM 3816 N N . GLN C 1 134 ? 69.574 71.400 157.229 1.00 40.70 132 GLN C N 1
ATOM 3817 C CA . GLN C 1 134 ? 69.372 69.961 157.357 1.00 40.44 132 GLN C CA 1
ATOM 3818 C C . GLN C 1 134 ? 70.680 69.272 157.716 1.00 39.77 132 GLN C C 1
ATOM 3819 O O . GLN C 1 134 ? 71.724 69.432 157.030 1.00 39.01 132 GLN C O 1
ATOM 3825 N N . ARG C 1 135 ? 70.632 68.548 158.824 1.00 38.57 133 ARG C N 1
ATOM 3826 C CA . ARG C 1 135 ? 71.815 67.881 159.344 1.00 38.42 133 ARG C CA 1
ATOM 3827 C C . ARG C 1 135 ? 71.574 66.439 159.723 1.00 38.36 133 ARG C C 1
ATOM 3828 O O . ARG C 1 135 ? 70.419 65.988 159.828 1.00 37.24 133 ARG C O 1
ATOM 3836 N N . SER C 1 136 ? 72.683 65.712 159.877 1.00 38.24 134 SER C N 1
ATOM 3837 C CA . SER C 1 136 ? 72.640 64.323 160.285 1.00 38.21 134 SER C CA 1
ATOM 3838 C C . SER C 1 136 ? 73.686 64.036 161.368 1.00 37.59 134 SER C C 1
ATOM 3839 O O . SER C 1 136 ? 74.608 64.816 161.577 1.00 36.78 134 SER C O 1
ATOM 3842 N N . TYR C 1 137 ? 73.499 62.924 162.077 1.00 37.14 135 TYR C N 1
ATOM 3843 C CA . TYR C 1 137 ? 74.388 62.526 163.148 1.00 36.64 135 TYR C CA 1
ATOM 3844 C C . TYR C 1 137 ? 74.442 61.001 163.199 1.00 36.66 135 TYR C C 1
ATOM 3845 O O . TYR C 1 137 ? 73.509 60.332 162.774 1.00 36.77 135 TYR C O 1
ATOM 3854 N N . ILE C 1 138 ? 75.529 60.470 163.749 1.00 37.41 136 ILE C N 1
ATOM 3855 C CA . ILE C 1 138 ? 75.694 59.025 163.983 1.00 37.96 136 ILE C CA 1
ATOM 3856 C C . ILE C 1 138 ? 75.721 58.756 165.486 1.00 38.05 136 ILE C C 1
ATOM 3857 O O . ILE C 1 138 ? 74.920 57.971 166.000 1.00 38.39 136 ILE C O 1
ATOM 3862 N N . THR C 1 139 ? 76.620 59.437 166.187 1.00 38.40 137 THR C N 1
ATOM 3863 C CA . THR C 1 139 ? 76.749 59.256 167.630 1.00 38.89 137 THR C CA 1
ATOM 3864 C C . THR C 1 139 ? 76.043 60.376 168.425 1.00 39.65 137 THR C C 1
ATOM 3865 O O . THR C 1 139 ? 75.662 61.410 167.860 1.00 38.84 137 THR C O 1
ATOM 3869 N N . GLU C 1 140 ? 75.895 60.162 169.738 1.00 40.68 138 GLU C N 1
ATOM 3870 C CA . GLU C 1 140 ? 75.441 61.203 170.660 1.00 41.72 138 GLU C CA 1
ATOM 3871 C C . GLU C 1 140 ? 76.318 62.432 170.539 1.00 41.59 138 GLU C C 1
ATOM 3872 O O . GLU C 1 140 ? 75.810 63.562 170.512 1.00 41.49 138 GLU C O 1
ATOM 3878 N N . GLU C 1 141 ? 77.635 62.209 170.487 1.00 40.99 139 GLU C N 1
ATOM 3879 C CA . GLU C 1 141 ? 78.602 63.285 170.359 1.00 41.00 139 GLU C CA 1
ATOM 3880 C C . GLU C 1 141 ? 78.369 64.121 169.094 1.00 40.44 139 GLU C C 1
ATOM 3881 O O . GLU C 1 141 ? 78.411 65.346 169.166 1.00 40.40 139 GLU C O 1
ATOM 3887 N N . ASP C 1 142 ? 78.126 63.467 167.953 1.00 39.75 140 ASP C N 1
ATOM 3888 C CA . ASP C 1 142 ? 77.792 64.172 166.715 1.00 39.38 140 ASP C CA 1
ATOM 3889 C C . ASP C 1 142 ? 76.485 64.964 166.910 1.00 39.40 140 ASP C C 1
ATOM 3890 O O . ASP C 1 142 ? 76.416 66.132 166.533 1.00 39.86 140 ASP C O 1
ATOM 3895 N N . ALA C 1 143 ? 75.460 64.324 167.477 1.00 38.46 141 ALA C N 1
ATOM 3896 C CA . ALA C 1 143 ? 74.183 64.988 167.776 1.00 38.67 141 ALA C CA 1
ATOM 3897 C C . ALA C 1 143 ? 74.377 66.289 168.566 1.00 38.81 141 ALA C C 1
ATOM 3898 O O . ALA C 1 143 ? 73.855 67.324 168.190 1.00 38.18 141 ALA C O 1
ATOM 3900 N N . ARG C 1 144 ? 75.129 66.207 169.663 1.00 39.13 142 ARG C N 1
ATOM 3901 C CA . ARG C 1 144 ? 75.414 67.357 170.514 1.00 39.28 142 ARG C CA 1
ATOM 3902 C C . ARG C 1 144 ? 76.150 68.455 169.758 1.00 39.07 142 ARG C C 1
ATOM 3903 O O . ARG C 1 144 ? 75.767 69.628 169.837 1.00 38.03 142 ARG C O 1
ATOM 3911 N N . GLY C 1 145 ? 77.186 68.055 169.012 1.00 38.80 143 GLY C N 1
ATOM 3912 C CA . GLY C 1 145 ? 77.928 68.950 168.131 1.00 38.65 143 GLY C CA 1
ATOM 3913 C C . GLY C 1 145 ? 77.066 69.637 167.090 1.00 38.77 143 GLY C C 1
ATOM 3914 O O . GLY C 1 145 ? 77.204 70.834 166.867 1.00 39.17 143 GLY C O 1
ATOM 3915 N N . GLN C 1 146 ? 76.170 68.880 166.456 1.00 38.73 144 GLN C N 1
ATOM 3916 C CA . GLN C 1 146 ? 75.233 69.435 165.480 1.00 38.77 144 GLN C CA 1
ATOM 3917 C C . GLN C 1 146 ? 74.226 70.408 166.104 1.00 38.46 144 GLN C C 1
ATOM 3918 O O . GLN C 1 146 ? 73.912 71.430 165.503 1.00 38.00 144 GLN C O 1
ATOM 3924 N N . ILE C 1 147 ? 73.705 70.095 167.291 1.00 38.00 145 ILE C N 1
ATOM 3925 C CA . ILE C 1 147 ? 72.762 71.026 167.896 1.00 37.75 145 ILE C CA 1
ATOM 3926 C C . ILE C 1 147 ? 73.440 72.301 168.430 1.00 38.06 145 ILE C C 1
ATOM 3927 O O . ILE C 1 147 ? 72.830 73.373 168.406 1.00 38.29 145 ILE C O 1
ATOM 3932 N N . ASN C 1 148 ? 74.691 72.190 168.887 1.00 37.88 146 ASN C N 1
ATOM 3933 C CA . ASN C 1 148 ? 75.485 73.372 169.296 1.00 38.58 146 ASN C CA 1
ATOM 3934 C C . ASN C 1 148 ? 75.777 74.339 168.139 1.00 38.22 146 ASN C C 1
ATOM 3935 O O . ASN C 1 148 ? 75.751 75.560 168.329 1.00 38.07 146 ASN C O 1
ATOM 3940 N N . GLU C 1 149 ? 76.057 73.788 166.952 1.00 38.14 147 GLU C N 1
ATOM 3941 C CA . GLU C 1 149 ? 76.220 74.586 165.723 1.00 38.74 147 GLU C CA 1
ATOM 3942 C C . GLU C 1 149 ? 74.923 75.327 165.345 1.00 37.59 147 GLU C C 1
ATOM 3943 O O . GLU C 1 149 ? 74.933 76.549 165.165 1.00 37.75 147 GLU C O 1
ATOM 3949 N N . LEU C 1 150 ? 73.811 74.590 165.261 1.00 36.07 148 LEU C N 1
ATOM 3950 C CA . LEU C 1 150 ? 72.479 75.188 165.069 1.00 34.63 148 LEU C CA 1
ATOM 3951 C C . LEU C 1 150 ? 72.165 76.343 166.045 1.00 33.89 148 LEU C C 1
ATOM 3952 O O . LEU C 1 150 ? 71.679 77.385 165.628 1.00 32.87 148 LEU C O 1
ATOM 3957 N N . LYS C 1 151 ? 72.442 76.153 167.332 1.00 33.68 149 LYS C N 1
ATOM 3958 C CA . LYS C 1 151 ? 72.212 77.206 168.323 1.00 33.98 149 LYS C CA 1
ATOM 3959 C C . LYS C 1 151 ? 73.034 78.473 168.020 1.00 33.87 149 LYS C C 1
ATOM 3960 O O . LYS C 1 151 ? 72.505 79.598 168.061 1.00 32.09 149 LYS C O 1
ATOM 3966 N N . ALA C 1 152 ? 74.313 78.267 167.709 1.00 33.83 150 ALA C N 1
ATOM 3967 C CA . ALA C 1 152 ? 75.240 79.356 167.406 1.00 34.60 150 ALA C CA 1
ATOM 3968 C C . ALA C 1 152 ? 74.817 80.139 166.177 1.00 34.92 150 ALA C C 1
ATOM 3969 O O . ALA C 1 152 ? 75.088 81.319 166.090 1.00 34.88 150 ALA C O 1
ATOM 3971 N N . ASN C 1 153 ? 74.148 79.481 165.229 1.00 35.42 151 ASN C N 1
ATOM 3972 C CA . ASN C 1 153 ? 73.642 80.168 164.036 1.00 35.76 151 ASN C CA 1
ATOM 3973 C C . ASN C 1 153 ? 72.294 80.880 164.243 1.00 35.18 151 ASN C C 1
ATOM 3974 O O . ASN C 1 153 ? 71.768 81.469 163.309 1.00 34.97 151 ASN C O 1
ATOM 3979 N N . GLY C 1 154 ? 71.730 80.817 165.448 1.00 35.15 152 GLY C N 1
ATOM 3980 C CA . GLY C 1 154 ? 70.432 81.473 165.736 1.00 34.57 152 GLY C CA 1
ATOM 3981 C C . GLY C 1 154 ? 69.193 80.677 165.307 1.00 33.99 152 GLY C C 1
ATOM 3982 O O . GLY C 1 154 ? 68.123 81.229 165.035 1.00 33.63 152 GLY C O 1
ATOM 3983 N N . THR C 1 155 ? 69.335 79.367 165.235 1.00 33.88 153 THR C N 1
ATOM 3984 C CA . THR C 1 155 ? 68.196 78.499 164.960 1.00 33.50 153 THR C CA 1
ATOM 3985 C C . THR C 1 155 ? 67.220 78.575 166.150 1.00 34.24 153 THR C C 1
ATOM 3986 O O . THR C 1 155 ? 67.648 78.554 167.301 1.00 33.67 153 THR C O 1
ATOM 3990 N N . GLU C 1 156 ? 65.919 78.684 165.885 1.00 35.02 154 GLU C N 1
ATOM 3991 C CA . GLU C 1 156 ? 64.944 78.704 166.985 1.00 36.18 154 GLU C CA 1
ATOM 3992 C C . GLU C 1 156 ? 64.225 77.387 167.238 1.00 36.45 154 GLU C C 1
ATOM 3993 O O . GLU C 1 156 ? 63.897 77.090 168.384 1.00 36.97 154 GLU C O 1
ATOM 3999 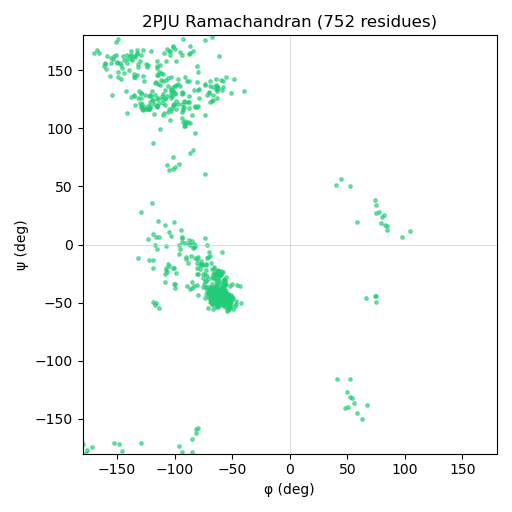N N . ALA C 1 157 ? 63.969 76.620 166.175 1.00 35.73 155 ALA C N 1
ATOM 4000 C CA . ALA C 1 157 ? 63.303 75.331 166.291 1.00 35.89 155 ALA C CA 1
ATOM 4001 C C . ALA C 1 157 ? 64.109 74.231 165.616 1.00 35.35 155 ALA C C 1
ATOM 4002 O O . ALA C 1 157 ? 64.692 74.444 164.552 1.00 35.33 155 ALA C O 1
ATOM 4004 N N . VAL C 1 158 ? 64.145 73.061 166.249 1.00 35.23 156 VAL C N 1
ATOM 4005 C CA . VAL C 1 158 ? 64.788 71.882 165.678 1.00 34.44 156 VAL C CA 1
ATOM 4006 C C . VAL C 1 158 ? 63.783 70.742 165.669 1.00 34.27 156 VAL C C 1
ATOM 4007 O O . VAL C 1 158 ? 63.176 70.423 166.696 1.00 35.12 156 VAL C O 1
ATOM 4011 N N . VAL C 1 159 ? 63.629 70.124 164.506 1.00 33.48 157 VAL C N 1
ATOM 4012 C CA . VAL C 1 159 ? 62.791 68.956 164.332 1.00 33.20 157 VAL C CA 1
ATOM 4013 C C . VAL C 1 159 ? 63.681 67.702 164.330 1.00 33.90 157 VAL C C 1
ATOM 4014 O O . VAL C 1 159 ? 64.688 67.627 163.605 1.00 34.25 157 VAL C O 1
ATOM 4018 N N . GLY C 1 160 ? 63.307 66.715 165.134 1.00 33.53 158 GLY C N 1
ATOM 4019 C CA . GLY C 1 160 ? 64.039 65.468 165.182 1.00 33.97 158 GLY C CA 1
ATOM 4020 C C . GLY C 1 160 ? 63.365 64.482 166.102 1.00 34.59 158 GLY C C 1
ATOM 4021 O O . GLY C 1 160 ? 62.296 64.757 166.676 1.00 34.60 158 GLY C O 1
ATOM 4022 N N . ALA C 1 161 ? 63.992 63.330 166.274 1.00 34.01 159 ALA C N 1
ATOM 4023 C CA . ALA C 1 161 ? 63.422 62.342 167.161 1.00 34.47 159 ALA C CA 1
ATOM 4024 C C . ALA C 1 161 ? 63.780 62.665 168.612 1.00 35.65 159 ALA C C 1
ATOM 4025 O O . ALA C 1 161 ? 64.149 63.809 168.940 1.00 36.00 159 ALA C O 1
ATOM 4027 N N . GLY C 1 162 ? 63.645 61.667 169.475 1.00 36.71 160 GLY C N 1
ATOM 4028 C CA . GLY C 1 162 ? 63.797 61.815 170.911 1.00 37.71 160 GLY C CA 1
ATOM 4029 C C . GLY C 1 162 ? 65.031 62.532 171.385 1.00 37.34 160 GLY C C 1
ATOM 4030 O O . GLY C 1 162 ? 64.915 63.498 172.126 1.00 37.29 160 GLY C O 1
ATOM 4031 N N . LEU C 1 163 ? 66.212 62.052 170.981 1.00 37.13 161 LEU C N 1
ATOM 4032 C CA . LEU C 1 163 ? 67.471 62.622 171.475 1.00 37.61 161 LEU C CA 1
ATOM 4033 C C . LEU C 1 163 ? 67.650 64.077 171.032 1.00 36.73 161 LEU C C 1
ATOM 4034 O O . LEU C 1 163 ? 67.991 64.939 171.819 1.00 36.37 161 LEU C O 1
ATOM 4039 N N . ILE C 1 164 ? 67.422 64.318 169.748 1.00 36.44 162 ILE C N 1
ATOM 4040 C CA . ILE C 1 164 ? 67.586 65.629 169.144 1.00 35.99 162 ILE C CA 1
ATOM 4041 C C . ILE C 1 164 ? 66.618 66.649 169.767 1.00 35.81 162 ILE C C 1
ATOM 4042 O O . ILE C 1 164 ? 67.012 67.789 170.021 1.00 35.43 162 ILE C O 1
ATOM 4047 N N . THR C 1 165 ? 65.381 66.215 170.017 1.00 36.26 163 THR C N 1
ATOM 4048 C CA . THR C 1 165 ? 64.363 67.031 170.692 1.00 38.40 163 THR C CA 1
ATOM 4049 C C . THR C 1 165 ? 64.779 67.404 172.119 1.00 38.95 163 THR C C 1
ATOM 4050 O O . THR C 1 165 ? 64.661 68.567 172.519 1.00 39.14 163 THR C O 1
ATOM 4054 N N . ASP C 1 166 ? 65.276 66.411 172.857 1.00 39.13 164 ASP C N 1
ATOM 4055 C CA . ASP C 1 166 ? 65.778 66.595 174.214 1.00 39.83 164 ASP C CA 1
ATOM 4056 C C . ASP C 1 166 ? 66.959 67.547 174.196 1.00 39.00 164 ASP C C 1
ATOM 4057 O O . ASP C 1 166 ? 66.981 68.493 174.961 1.00 38.12 164 ASP C O 1
ATOM 4062 N N . LEU C 1 167 ? 67.919 67.328 173.290 1.00 38.04 165 LEU C N 1
ATOM 4063 C CA . LEU C 1 167 ? 69.078 68.235 173.192 1.00 37.00 165 LEU C CA 1
ATOM 4064 C C . LEU C 1 167 ? 68.743 69.675 172.798 1.00 36.28 165 LEU C C 1
ATOM 4065 O O . LEU C 1 167 ? 69.309 70.617 173.349 1.00 35.76 165 LEU C O 1
ATOM 4070 N N . ALA C 1 168 ? 67.835 69.853 171.844 1.00 36.19 166 ALA C N 1
ATOM 4071 C CA . ALA C 1 168 ? 67.388 71.202 171.451 1.00 36.34 166 ALA C CA 1
ATOM 4072 C C . ALA C 1 168 ? 66.749 71.969 172.606 1.00 36.61 166 ALA C C 1
ATOM 4073 O O . ALA C 1 168 ? 67.021 73.149 172.787 1.00 36.05 166 ALA C O 1
ATOM 4075 N N . GLU C 1 169 ? 65.886 71.304 173.378 1.00 37.56 167 GLU C N 1
ATOM 4076 C CA . GLU C 1 169 ? 65.233 71.940 174.536 1.00 37.81 167 GLU C CA 1
ATOM 4077 C C . GLU C 1 169 ? 66.281 72.282 175.581 1.00 38.02 167 GLU C C 1
ATOM 4078 O O . GLU C 1 169 ? 66.343 73.409 176.068 1.00 37.09 167 GLU C O 1
ATOM 4084 N N . GLU C 1 170 ? 67.131 71.307 175.900 1.00 38.02 168 GLU C N 1
ATOM 4085 C CA . GLU C 1 170 ? 68.225 71.529 176.849 1.00 38.85 168 GLU C CA 1
ATOM 4086 C C . GLU C 1 170 ? 69.118 72.699 176.411 1.00 36.97 168 GLU C C 1
ATOM 4087 O O . GLU C 1 170 ? 69.612 73.458 177.253 1.00 36.52 168 GLU C O 1
ATOM 4093 N N . ALA C 1 171 ? 69.291 72.882 175.098 1.00 35.17 169 ALA C N 1
ATOM 4094 C CA . ALA C 1 171 ? 70.102 73.996 174.612 1.00 34.49 169 ALA C CA 1
ATOM 4095 C C . ALA C 1 171 ? 69.343 75.324 174.512 1.00 33.97 169 ALA C C 1
ATOM 4096 O O . ALA C 1 171 ? 69.923 76.334 174.149 1.00 33.55 169 ALA C O 1
ATOM 4098 N N . GLY C 1 172 ? 68.048 75.324 174.810 1.00 33.34 170 GLY C N 1
ATOM 4099 C CA . GLY C 1 172 ? 67.303 76.580 174.802 1.00 33.09 170 GLY C CA 1
ATOM 4100 C C . GLY C 1 172 ? 66.509 76.899 173.548 1.00 32.57 170 GLY C C 1
ATOM 4101 O O . GLY C 1 172 ? 65.944 77.996 173.447 1.00 32.56 170 GLY C O 1
ATOM 4102 N N . MET C 1 173 ? 66.453 75.952 172.605 1.00 32.32 171 MET C N 1
ATOM 4103 C CA . MET C 1 173 ? 65.653 76.080 171.380 1.00 31.74 171 MET C CA 1
ATOM 4104 C C . MET C 1 173 ? 64.359 75.270 171.540 1.00 33.51 171 MET C C 1
ATOM 4105 O O . MET C 1 173 ? 64.216 74.502 172.501 1.00 33.82 171 MET C O 1
ATOM 4110 N N . THR C 1 174 ? 63.422 75.434 170.600 1.00 33.99 172 THR C N 1
ATOM 4111 C CA . THR C 1 174 ? 62.199 74.614 170.575 1.00 34.18 172 THR C CA 1
ATOM 4112 C C . THR C 1 174 ? 62.482 73.279 169.898 1.00 34.31 172 THR C C 1
ATOM 4113 O O . THR C 1 174 ? 62.852 73.247 168.733 1.00 35.35 172 THR C O 1
ATOM 4117 N N . GLY C 1 175 ? 62.288 72.192 170.637 1.00 35.01 173 GLY C N 1
ATOM 4118 C CA . GLY C 1 175 ? 62.388 70.819 170.128 1.00 35.39 173 GLY C CA 1
ATOM 4119 C C . GLY C 1 175 ? 61.034 70.456 169.575 1.00 35.80 173 GLY C C 1
ATOM 4120 O O . GLY C 1 175 ? 60.02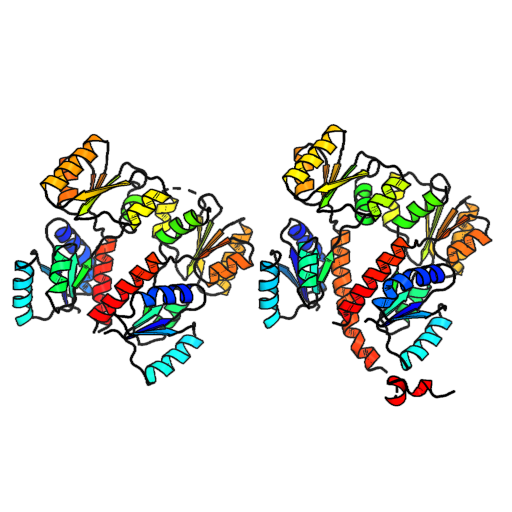0 70.673 170.226 1.00 36.98 173 GLY C O 1
ATOM 4121 N N . ILE C 1 176 ? 60.998 69.985 168.337 1.00 35.71 174 ILE C N 1
ATOM 4122 C CA . ILE C 1 176 ? 59.743 69.573 167.722 1.00 35.86 174 ILE C CA 1
ATOM 4123 C C . ILE C 1 176 ? 59.887 68.131 167.327 1.00 36.00 174 ILE C C 1
ATOM 4124 O O . ILE C 1 176 ? 60.758 67.795 166.524 1.00 35.94 174 ILE C O 1
ATOM 4129 N N . PHE C 1 177 ? 59.058 67.277 167.926 1.00 36.35 175 PHE C N 1
ATOM 4130 C CA . PHE C 1 177 ? 59.178 65.822 167.733 1.00 36.73 175 PHE C CA 1
ATOM 4131 C C . PHE C 1 177 ? 58.769 65.433 166.309 1.00 36.28 175 PHE C C 1
ATOM 4132 O O . PHE C 1 177 ? 57.728 65.879 165.809 1.00 36.71 175 PHE C O 1
ATOM 4140 N N . ILE C 1 178 ? 59.610 64.632 165.654 1.00 36.12 176 ILE C N 1
ATOM 4141 C CA . ILE C 1 178 ? 59.498 64.394 164.212 1.00 36.13 176 ILE C CA 1
ATOM 4142 C C . ILE C 1 178 ? 58.407 63.408 163.727 1.00 37.04 176 ILE C C 1
ATOM 4143 O O . ILE C 1 178 ? 58.011 63.459 162.546 1.00 37.22 176 ILE C O 1
ATOM 4148 N N . TYR C 1 179 ? 57.930 62.526 164.606 1.00 37.07 177 TYR C N 1
ATOM 4149 C CA . TYR C 1 179 ? 56.927 61.525 164.224 1.00 37.85 177 TYR C CA 1
ATOM 4150 C C . TYR C 1 179 ? 55.509 61.858 164.699 1.00 39.05 177 TYR C C 1
ATOM 4151 O O . TYR C 1 179 ? 55.301 62.218 165.868 1.00 39.14 177 TYR C O 1
ATOM 4160 N N . SER C 1 180 ? 54.526 61.719 163.809 1.00 38.38 178 SER C N 1
ATOM 4161 C CA . SER C 1 180 ? 53.122 61.924 164.202 1.00 38.55 178 SER C CA 1
ATOM 4162 C C . SER C 1 180 ? 52.453 60.561 164.344 1.00 38.11 178 SER C C 1
ATOM 4163 O O . SER C 1 180 ? 53.002 59.561 163.857 1.00 38.11 178 SER C O 1
ATOM 4166 N N . ALA C 1 181 ? 51.298 60.528 165.021 1.00 36.70 179 ALA C N 1
ATOM 4167 C CA . ALA C 1 181 ? 50.416 59.347 165.076 1.00 36.54 179 ALA C CA 1
ATOM 4168 C C . ALA C 1 181 ? 50.070 58.821 163.664 1.00 37.21 179 ALA C C 1
ATOM 4169 O O . ALA C 1 181 ? 50.104 57.608 163.447 1.00 36.62 179 ALA C O 1
ATOM 4171 N N . ALA C 1 182 ? 49.752 59.715 162.712 1.00 36.47 180 ALA C N 1
ATOM 4172 C CA . ALA C 1 182 ? 49.378 59.272 161.343 1.00 37.64 180 ALA C CA 1
ATOM 4173 C C . ALA C 1 182 ? 50.478 58.488 160.608 1.00 37.81 180 ALA C C 1
ATOM 4174 O O . ALA C 1 182 ? 50.224 57.441 160.003 1.00 39.08 180 ALA C O 1
ATOM 4176 N N . THR C 1 183 ? 51.706 58.973 160.705 1.00 37.82 181 THR C N 1
ATOM 4177 C CA . THR C 1 183 ? 52.880 58.291 160.162 1.00 38.05 181 THR C CA 1
ATOM 4178 C C . THR C 1 183 ? 53.164 56.957 160.854 1.00 37.37 181 THR C C 1
ATOM 4179 O O . THR C 1 183 ? 53.414 55.937 160.185 1.00 36.82 181 THR C O 1
ATOM 4183 N N . VAL C 1 184 ? 53.109 56.941 162.185 1.00 36.05 182 VAL C N 1
ATOM 4184 C CA . VAL C 1 184 ? 53.302 55.685 162.920 1.00 35.43 182 VAL C CA 1
ATOM 4185 C C . VAL C 1 184 ? 52.214 54.642 162.573 1.00 34.96 182 VAL C C 1
ATOM 4186 O O . VAL C 1 184 ? 52.519 53.486 162.381 1.00 35.49 182 VAL C O 1
ATOM 4190 N N . ARG C 1 185 ? 50.958 55.064 162.517 1.00 34.07 183 ARG C N 1
ATOM 4191 C CA . ARG C 1 185 ? 49.822 54.202 162.156 1.00 34.32 183 ARG C CA 1
ATOM 4192 C C . ARG C 1 185 ? 49.989 53.535 160.782 1.00 34.80 183 ARG C C 1
ATOM 4193 O O . ARG C 1 185 ? 49.749 52.343 160.658 1.00 36.24 183 ARG C O 1
ATOM 4201 N N . GLN C 1 186 ? 50.371 54.316 159.763 1.00 35.38 184 GLN C N 1
ATOM 4202 C CA . GLN C 1 186 ? 50.630 53.802 158.418 1.00 36.80 184 GLN C CA 1
ATOM 4203 C C . GLN C 1 186 ? 51.783 52.791 158.439 1.00 36.55 184 GLN C C 1
ATOM 4204 O O . GLN C 1 186 ? 51.671 51.697 157.917 1.00 37.36 184 GLN C O 1
ATOM 4210 N N . ALA C 1 187 ? 52.883 53.163 159.076 1.00 37.13 185 ALA C N 1
ATOM 4211 C CA . ALA C 1 187 ? 54.020 52.276 159.238 1.00 37.07 185 ALA C CA 1
ATOM 4212 C C . ALA C 1 187 ? 53.657 50.950 159.937 1.00 37.18 185 ALA C C 1
ATOM 4213 O O . ALA C 1 187 ? 54.071 49.895 159.463 1.00 38.29 185 ALA C O 1
ATOM 4215 N N . PHE C 1 188 ? 52.890 50.992 161.035 1.00 36.25 186 PHE C N 1
ATOM 4216 C CA . PHE C 1 188 ? 52.381 49.765 161.700 1.00 35.74 186 PHE C CA 1
ATOM 4217 C C . PHE C 1 188 ? 51.524 48.900 160.761 1.00 35.25 186 PHE C C 1
ATOM 4218 O O . PHE C 1 188 ? 51.710 47.679 160.674 1.00 36.19 186 PHE C O 1
ATOM 4226 N N . SER C 1 189 ? 50.587 49.535 160.069 1.00 34.61 187 SER C N 1
ATOM 4227 C CA . SER C 1 189 ? 49.755 48.853 159.061 1.00 35.44 187 SER C CA 1
ATOM 4228 C C . SER C 1 189 ? 50.615 48.143 157.998 1.00 34.66 187 SER C C 1
ATOM 4229 O O . SER C 1 189 ? 50.400 46.963 157.701 1.00 35.59 187 SER C O 1
ATOM 4232 N N . ASP C 1 190 ? 51.602 48.841 157.453 1.00 34.37 188 ASP C N 1
ATOM 4233 C CA . ASP C 1 190 ? 52.453 48.272 156.399 1.00 34.27 188 ASP C CA 1
ATOM 4234 C C . ASP C 1 190 ? 53.331 47.139 156.944 1.00 33.24 188 ASP C C 1
ATOM 4235 O O . ASP C 1 190 ? 53.506 46.115 156.288 1.00 32.09 188 ASP C O 1
ATOM 4240 N N . ALA C 1 191 ? 53.884 47.341 158.139 1.00 33.22 189 ALA C N 1
ATOM 4241 C CA . ALA C 1 191 ? 54.735 46.327 158.793 1.00 33.83 189 ALA C CA 1
ATOM 4242 C C . ALA C 1 191 ? 53.958 45.081 159.145 1.00 34.34 189 ALA C C 1
ATOM 4243 O O . ALA C 1 191 ? 54.466 43.976 158.958 1.00 34.09 189 ALA C O 1
ATOM 4245 N N . LEU C 1 192 ? 52.734 45.241 159.661 1.00 34.93 190 LEU C N 1
ATOM 4246 C CA . LEU C 1 192 ? 51.904 44.066 159.909 1.00 36.09 190 LEU C CA 1
ATOM 4247 C C . LEU C 1 192 ? 51.547 43.324 158.626 1.00 36.53 190 LEU C C 1
ATOM 4248 O O . LEU C 1 192 ? 51.506 42.083 158.617 1.00 36.36 190 LEU C O 1
ATOM 4253 N N . ASP C 1 193 ? 51.283 44.071 157.552 1.00 37.45 191 ASP C N 1
ATOM 4254 C CA . ASP C 1 193 ? 50.966 43.469 156.238 1.00 38.23 191 ASP C CA 1
ATOM 4255 C C . ASP C 1 193 ? 52.193 42.703 155.741 1.00 37.48 191 ASP C C 1
ATOM 4256 O O . ASP C 1 193 ? 52.102 41.540 155.421 1.00 36.99 191 ASP C O 1
ATOM 4261 N N . MET C 1 194 ? 53.341 43.366 155.692 1.00 37.43 192 MET C N 1
ATOM 4262 C CA . MET C 1 194 ? 54.578 42.700 155.283 1.00 37.80 192 MET C CA 1
ATOM 4263 C C . MET C 1 194 ? 54.898 41.431 156.097 1.00 36.20 192 MET C C 1
ATOM 4264 O O . MET C 1 194 ? 55.256 40.386 155.506 1.00 35.28 192 MET C O 1
ATOM 4269 N N . THR C 1 195 ? 54.799 41.527 157.424 1.00 35.34 193 THR C N 1
ATOM 4270 C CA . THR C 1 195 ? 55.069 40.378 158.315 1.00 35.55 193 THR C CA 1
ATOM 4271 C C . THR C 1 195 ? 54.059 39.244 158.055 1.00 36.11 193 THR C C 1
ATOM 4272 O O . THR C 1 195 ? 54.435 38.076 157.898 1.00 35.01 193 THR C O 1
ATOM 4276 N N . ARG C 1 196 ? 52.781 39.608 157.974 1.00 36.04 194 ARG C N 1
ATOM 4277 C CA . ARG C 1 196 ? 51.726 38.665 157.640 1.00 38.27 194 ARG C CA 1
ATOM 4278 C C . ARG C 1 196 ? 52.006 37.977 156.298 1.00 38.06 194 ARG C C 1
ATOM 4279 O O . ARG C 1 196 ? 51.907 36.765 156.220 1.00 38.74 194 ARG C O 1
ATOM 4287 N N . MET C 1 197 ? 52.353 38.740 155.255 1.00 37.94 195 MET C N 1
ATOM 4288 C CA . MET C 1 197 ? 52.748 38.147 153.962 1.00 38.10 195 MET C CA 1
ATOM 4289 C C . MET C 1 197 ? 53.999 37.236 154.060 1.00 38.65 195 MET C C 1
ATOM 4290 O O . MET C 1 197 ? 54.052 36.194 153.416 1.00 37.76 195 MET C O 1
ATOM 4295 N N . SER C 1 198 ? 54.997 37.642 154.844 1.00 39.47 196 SER C N 1
ATOM 4296 C CA . SER C 1 198 ? 56.230 36.873 154.963 1.00 41.46 196 SER C CA 1
ATOM 4297 C C . SER C 1 198 ? 56.004 35.505 155.627 1.00 42.84 196 SER C C 1
ATOM 4298 O O . SER C 1 198 ? 56.718 34.544 155.328 1.00 43.08 196 SER C O 1
ATOM 4301 N N . LEU C 1 199 ? 54.989 35.430 156.488 1.00 44.47 197 LEU C N 1
ATOM 4302 C CA . LEU C 1 199 ? 54.586 34.176 157.156 1.00 45.90 197 LEU C CA 1
ATOM 4303 C C . LEU C 1 199 ? 53.878 33.211 156.207 1.00 47.11 197 LEU C C 1
ATOM 4304 O O . LEU C 1 199 ? 54.184 32.021 156.192 1.00 47.22 197 LEU C O 1
ATOM 4309 N N . ARG C 1 200 ? 52.931 33.730 155.427 1.00 48.80 198 ARG C N 1
ATOM 4310 C CA . ARG C 1 200 ? 52.205 32.941 154.432 1.00 50.22 198 ARG C CA 1
ATOM 4311 C C . ARG C 1 200 ? 53.084 32.638 153.230 1.00 50.09 198 ARG C C 1
ATOM 4312 O O . ARG C 1 200 ? 53.300 31.471 152.902 1.00 50.39 198 ARG C O 1
ATOM 4320 N N . LYS D 1 13 ? 66.966 33.678 143.426 1.00 45.42 11 LYS D N 1
ATOM 4321 C CA . LYS D 1 13 ? 66.392 34.934 142.835 1.00 45.74 11 LYS D CA 1
ATOM 4322 C C . LYS D 1 13 ? 64.864 34.957 143.029 1.00 44.82 11 LYS D C 1
ATOM 4323 O O . LYS D 1 13 ? 64.172 34.061 142.540 1.00 44.84 11 LYS D O 1
ATOM 4329 N N . PRO D 1 14 ? 64.337 35.970 143.758 1.00 44.02 12 PRO D N 1
ATOM 4330 C CA . PRO D 1 14 ? 62.874 36.141 143.912 1.00 42.88 12 PRO D CA 1
ATOM 4331 C C . PRO D 1 14 ? 62.144 36.299 142.562 1.00 41.38 12 PRO D C 1
ATOM 4332 O O . PRO D 1 14 ? 62.664 36.916 141.632 1.00 41.03 12 PRO D O 1
ATOM 4336 N N . VAL D 1 15 ? 60.968 35.690 142.463 1.00 40.42 13 VAL D N 1
ATOM 4337 C CA . VAL D 1 15 ? 60.090 35.839 141.297 1.00 38.64 13 VAL D CA 1
ATOM 4338 C C . VAL D 1 15 ? 58.968 36.851 141.616 1.00 37.68 13 VAL D C 1
ATOM 4339 O O . VAL D 1 15 ? 58.180 36.655 142.537 1.00 36.36 13 VAL D O 1
ATOM 4343 N N . ILE D 1 16 ? 58.921 37.927 140.831 1.00 36.78 14 ILE D N 1
ATOM 4344 C CA . ILE D 1 16 ? 57.902 38.968 140.943 1.00 35.02 14 ILE D CA 1
ATOM 4345 C C . ILE D 1 16 ? 57.084 39.017 139.647 1.00 35.10 14 ILE D C 1
ATOM 4346 O O . ILE D 1 16 ? 57.652 39.057 138.543 1.00 33.98 14 ILE D O 1
ATOM 4351 N N . TRP D 1 17 ? 55.759 38.960 139.793 1.00 33.70 15 TRP D N 1
ATOM 4352 C CA . TRP D 1 17 ? 54.860 39.140 138.677 1.00 34.33 15 TRP D CA 1
ATOM 4353 C C . TRP D 1 17 ? 54.167 40.482 138.886 1.00 34.74 15 TRP D C 1
ATOM 4354 O O . TRP D 1 17 ? 53.566 40.699 139.927 1.00 35.08 15 TRP D O 1
ATOM 4365 N N . THR D 1 18 ? 54.303 41.388 137.915 1.00 34.44 16 THR D N 1
ATOM 4366 C CA . THR D 1 18 ? 53.656 42.702 137.987 1.00 34.51 16 THR D CA 1
ATOM 4367 C C . THR D 1 18 ? 52.393 42.637 137.138 1.00 34.42 16 THR D C 1
ATOM 4368 O O . THR D 1 18 ? 52.390 42.016 136.051 1.00 34.30 16 THR D O 1
ATOM 4372 N N . VAL D 1 19 ? 51.299 43.186 137.663 1.00 33.45 17 VAL D N 1
ATOM 4373 C CA . VAL D 1 19 ? 50.004 43.065 136.984 1.00 34.02 17 VAL D CA 1
ATOM 4374 C C . VAL D 1 19 ? 49.417 44.468 136.855 1.00 35.67 17 VAL D C 1
ATOM 4375 O O . VAL D 1 19 ? 49.171 45.134 137.876 1.00 33.22 17 VAL D O 1
ATOM 4379 N N . SER D 1 20 ? 49.247 44.905 135.600 1.00 37.39 18 SER D N 1
ATOM 4380 C CA . SER D 1 20 ? 48.569 46.166 135.266 1.00 40.80 18 SER D CA 1
ATOM 4381 C C . SER D 1 20 ? 47.852 46.097 133.922 1.00 42.49 18 SER D C 1
ATOM 4382 O O . SER D 1 20 ? 48.307 45.446 132.984 1.00 42.63 18 SER D O 1
ATOM 4385 N N . VAL D 1 21 ? 46.707 46.766 133.856 1.00 44.98 19 VAL D N 1
ATOM 4386 C CA . VAL D 1 21 ? 45.936 46.882 132.622 1.00 47.48 19 VAL D CA 1
ATOM 4387 C C . VAL D 1 21 ? 45.603 48.367 132.389 1.00 47.86 19 VAL D C 1
ATOM 4388 O O . VAL D 1 21 ? 44.594 48.717 131.803 1.00 48.98 19 VAL D O 1
ATOM 4392 N N . THR D 1 22 ? 46.472 49.233 132.897 1.00 49.13 20 THR D N 1
ATOM 4393 C CA . THR D 1 22 ? 46.433 50.680 132.632 1.00 49.50 20 THR D CA 1
ATOM 4394 C C . THR D 1 22 ? 47.848 51.081 132.180 1.00 49.34 20 THR D C 1
ATOM 4395 O O . THR D 1 22 ? 48.669 50.187 131.931 1.00 49.01 20 THR D O 1
ATOM 4399 N N . ARG D 1 23 ? 48.120 52.394 132.060 1.00 48.90 21 ARG D N 1
ATOM 4400 C CA . ARG D 1 23 ? 49.461 52.931 131.679 1.00 47.96 21 ARG D CA 1
ATOM 4401 C C . ARG D 1 23 ? 50.503 52.782 132.812 1.00 46.51 21 ARG D C 1
ATOM 4402 O O . ARG D 1 23 ? 51.674 53.183 132.690 1.00 46.48 21 ARG D O 1
ATOM 4410 N N . LEU D 1 24 ? 50.039 52.225 133.921 1.00 44.32 22 LEU D N 1
ATOM 4411 C CA . LEU D 1 24 ? 50.880 51.803 135.013 1.00 42.80 22 LEU D CA 1
ATOM 4412 C C . LEU D 1 24 ? 51.793 50.697 134.531 1.00 41.41 22 LEU D C 1
ATOM 4413 O O . LEU D 1 24 ? 52.938 50.624 134.949 1.00 40.61 22 LEU D O 1
ATOM 4418 N N . PHE D 1 25 ? 51.287 49.868 133.613 1.00 40.99 23 PHE D N 1
ATOM 4419 C CA . PHE D 1 25 ? 52.092 48.854 132.931 1.00 40.14 23 PHE D CA 1
ATOM 4420 C C . PHE D 1 25 ? 53.416 49.444 132.430 1.00 40.34 23 PHE D C 1
ATOM 4421 O O . PHE D 1 25 ? 54.492 48.866 132.640 1.00 40.02 23 PHE D O 1
ATOM 4429 N N . GLU D 1 26 ? 53.325 50.588 131.752 1.00 40.25 24 GLU D N 1
ATOM 4430 C CA . GLU D 1 26 ? 54.490 51.267 131.203 1.00 40.96 24 GLU D CA 1
ATOM 4431 C C . GLU D 1 26 ? 55.493 51.629 132.285 1.00 39.67 24 GLU D C 1
ATOM 4432 O O . GLU D 1 26 ? 56.695 51.445 132.109 1.00 39.08 24 GLU D O 1
ATOM 4438 N N . LEU D 1 27 ? 54.981 52.169 133.387 1.00 38.77 25 LEU D N 1
ATOM 4439 C CA . LEU D 1 27 ? 55.791 52.532 134.548 1.00 38.73 25 LEU D CA 1
ATOM 4440 C C . LEU D 1 27 ? 56.394 51.316 135.272 1.00 38.09 25 LEU D C 1
ATOM 4441 O O . LEU D 1 27 ? 57.551 51.379 135.685 1.00 38.04 25 LEU D O 1
ATOM 4446 N N . PHE D 1 28 ? 55.630 50.221 135.410 1.00 37.33 26 PHE D N 1
ATOM 4447 C CA . PHE D 1 28 ? 56.184 48.963 135.960 1.00 37.02 26 PHE D CA 1
ATOM 4448 C C . PHE D 1 28 ? 57.334 48.473 135.085 1.00 37.62 26 PHE D C 1
ATOM 4449 O O . PHE D 1 28 ? 58.341 47.970 135.596 1.00 38.53 26 PHE D O 1
ATOM 4457 N N . ARG D 1 29 ? 57.186 48.606 133.764 1.00 37.76 27 ARG D N 1
ATOM 4458 C CA . ARG D 1 29 ? 58.226 48.151 132.824 1.00 38.54 27 ARG D CA 1
ATOM 4459 C C . ARG D 1 29 ? 59.528 48.922 133.034 1.00 38.32 27 ARG D C 1
ATOM 4460 O O . ARG D 1 29 ? 60.594 48.324 133.171 1.00 38.32 27 ARG D O 1
ATOM 4468 N N . ASP D 1 30 ? 59.421 50.250 133.059 1.00 38.71 28 ASP D N 1
ATOM 4469 C CA . ASP D 1 30 ? 60.573 51.139 133.271 1.00 39.08 28 ASP D CA 1
ATOM 4470 C C . ASP D 1 30 ? 61.325 50.831 134.569 1.00 38.37 28 ASP D C 1
ATOM 4471 O O . ASP D 1 30 ? 62.553 50.679 134.573 1.00 38.73 28 ASP D O 1
ATOM 4476 N N . ILE D 1 31 ? 60.582 50.724 135.664 1.00 37.57 29 ILE D N 1
ATOM 4477 C CA . ILE D 1 31 ? 61.176 50.447 136.977 1.00 37.20 29 ILE D CA 1
ATOM 4478 C C . ILE D 1 31 ? 61.679 49.008 137.089 1.00 37.07 29 ILE D C 1
ATOM 4479 O O . ILE D 1 31 ? 62.737 48.789 137.649 1.00 36.59 29 ILE D O 1
ATOM 4484 N N . SER D 1 32 ? 60.942 48.036 136.533 1.00 37.39 30 SER D N 1
ATOM 4485 C CA . SER D 1 32 ? 61.445 46.646 136.433 1.00 37.22 30 SER D CA 1
ATOM 4486 C C . SER D 1 32 ? 62.880 46.562 135.921 1.00 37.40 30 SER D C 1
ATOM 4487 O O . SER D 1 32 ? 63.632 45.695 136.350 1.00 37.50 30 SER D O 1
ATOM 4490 N N . LEU D 1 33 ? 63.250 47.470 135.015 1.00 37.67 31 LEU D N 1
ATOM 4491 C CA . LEU D 1 33 ? 64.619 47.589 134.505 1.00 37.91 31 LEU D CA 1
ATOM 4492 C C . LEU D 1 33 ? 65.682 47.771 135.606 1.00 37.42 31 LEU D C 1
ATOM 4493 O O . LEU D 1 33 ? 66.833 47.361 135.442 1.00 36.95 31 LEU D O 1
ATOM 4498 N N . GLU D 1 34 ? 65.286 48.362 136.728 1.00 37.13 32 GLU D N 1
ATOM 4499 C CA . GLU D 1 34 ? 66.206 48.604 137.845 1.00 37.08 32 GLU D CA 1
ATOM 4500 C C . GLU D 1 34 ? 66.353 47.426 138.819 1.00 36.37 32 GLU D C 1
ATOM 4501 O O . GLU D 1 34 ? 67.221 47.460 139.686 1.00 35.87 32 GLU D O 1
ATOM 4507 N N . PHE D 1 35 ? 65.499 46.411 138.677 1.00 35.69 33 PHE D N 1
ATOM 4508 C CA . PHE D 1 35 ? 65.453 45.258 139.586 1.00 35.43 33 PHE D CA 1
ATOM 4509 C C . PHE D 1 35 ? 65.643 43.905 138.885 1.00 35.40 33 PHE D C 1
ATOM 4510 O O . PHE D 1 35 ? 65.512 42.859 139.511 1.00 36.04 33 PHE D O 1
ATOM 4518 N N . ASP D 1 36 ? 65.927 43.931 137.591 1.00 35.78 34 ASP D N 1
ATOM 4519 C CA . ASP D 1 36 ? 66.187 42.713 136.804 1.00 36.50 34 ASP D CA 1
ATOM 4520 C C . ASP D 1 36 ? 67.342 41.841 137.304 1.00 35.93 34 ASP D C 1
ATOM 4521 O O . ASP D 1 36 ? 67.300 40.612 137.182 1.00 35.61 34 ASP D O 1
ATOM 4526 N N . HIS D 1 37 ? 68.356 42.481 137.873 1.00 35.49 35 HIS D N 1
ATOM 4527 C CA . HIS D 1 37 ? 69.484 41.782 138.482 1.00 35.54 35 HIS D CA 1
ATOM 4528 C C . HIS D 1 37 ? 69.142 41.195 139.869 1.00 35.50 35 HIS D C 1
ATOM 4529 O O . HIS D 1 37 ? 69.875 40.361 140.378 1.00 34.60 35 HIS D O 1
ATOM 4536 N N . LEU D 1 38 ? 68.017 41.624 140.451 1.00 35.86 36 LEU D N 1
ATOM 4537 C CA . LEU D 1 38 ? 67.601 41.236 141.813 1.00 36.02 36 LEU D CA 1
ATOM 4538 C C . LEU D 1 38 ? 66.428 40.255 141.852 1.00 36.30 36 LEU D C 1
ATOM 4539 O O . LEU D 1 38 ? 66.207 39.600 142.864 1.00 36.10 36 LEU D O 1
ATOM 4544 N N . ALA D 1 39 ? 65.659 40.173 140.770 1.00 35.92 37 ALA D N 1
ATOM 4545 C CA . ALA D 1 39 ? 64.511 39.281 140.753 1.00 36.19 37 ALA D CA 1
ATOM 4546 C C . ALA D 1 39 ? 64.155 38.891 139.330 1.00 36.16 37 ALA D C 1
ATOM 4547 O O . ALA D 1 39 ? 64.490 39.605 138.396 1.00 36.35 37 ALA D O 1
ATOM 4549 N N . ASN D 1 40 ? 63.492 37.747 139.171 1.00 36.34 38 ASN D N 1
ATOM 4550 C CA . ASN D 1 40 ? 62.940 37.376 137.872 1.00 36.86 38 ASN D CA 1
ATOM 4551 C C . ASN D 1 40 ? 61.506 37.900 137.710 1.00 36.49 38 ASN D C 1
ATOM 4552 O O . ASN D 1 40 ? 60.562 37.365 138.277 1.00 36.74 38 ASN D O 1
ATOM 4557 N N . ILE D 1 41 ? 61.378 38.957 136.917 1.00 36.55 39 ILE D N 1
ATOM 4558 C CA . ILE D 1 41 ? 60.166 39.762 136.822 1.00 36.20 39 ILE D CA 1
ATOM 4559 C C . ILE D 1 41 ? 59.381 39.429 135.539 1.00 35.91 39 ILE D C 1
ATOM 4560 O O . ILE D 1 41 ? 59.937 39.458 134.452 1.00 36.01 39 ILE D O 1
ATOM 4565 N N . THR D 1 42 ? 58.103 39.091 135.677 1.00 34.73 40 THR D N 1
ATOM 4566 C CA . THR D 1 42 ? 57.263 38.799 134.506 1.00 34.33 40 THR D CA 1
ATOM 4567 C C . THR D 1 42 ? 56.072 39.749 134.505 1.00 33.07 40 THR D C 1
ATOM 4568 O O . THR D 1 42 ? 55.356 39.825 135.489 1.00 33.63 40 THR D O 1
ATOM 4572 N N . PRO D 1 43 ? 55.896 40.525 133.417 1.00 33.08 41 PRO D N 1
ATOM 4573 C CA . PRO D 1 43 ? 54.719 41.418 133.348 1.00 32.10 41 PRO D CA 1
ATOM 4574 C C . PRO D 1 43 ? 53.451 40.715 132.859 1.00 32.21 41 PRO D C 1
ATOM 4575 O O . PRO D 1 43 ? 53.484 39.988 131.866 1.00 31.64 41 PRO D O 1
ATOM 4579 N N . ILE D 1 44 ? 52.347 40.931 133.570 1.00 32.19 42 ILE D N 1
ATOM 4580 C CA . ILE D 1 44 ? 51.035 40.434 133.148 1.00 32.07 42 ILE D CA 1
ATOM 4581 C C . ILE D 1 44 ? 50.191 41.655 132.825 1.00 32.48 42 ILE D C 1
ATOM 4582 O O . ILE D 1 44 ? 50.021 42.554 133.678 1.00 32.58 42 ILE D O 1
ATOM 4587 N N . GLN D 1 45 ? 49.701 41.721 131.600 1.00 32.60 43 GLN D N 1
ATOM 4588 C CA . GLN D 1 45 ? 48.819 42.822 131.201 1.00 33.94 43 GLN D CA 1
ATOM 4589 C C . GLN D 1 45 ? 47.369 42.345 131.206 1.00 33.25 43 GLN D C 1
ATOM 4590 O O . GLN D 1 45 ? 46.710 42.268 130.159 1.00 33.69 43 GLN D O 1
ATOM 4596 N N . LEU D 1 46 ? 46.874 42.011 132.396 1.00 33.54 44 LEU D N 1
ATOM 4597 C CA . LEU D 1 46 ? 45.506 41.522 132.562 1.00 33.07 44 LEU D CA 1
ATOM 4598 C C . LEU D 1 46 ? 44.851 42.152 133.790 1.00 33.76 44 LEU D C 1
ATOM 4599 O O . LEU D 1 46 ? 45.534 42.703 134.651 1.00 34.02 44 LEU D O 1
ATOM 4604 N N . GLY D 1 47 ? 43.525 42.077 133.879 1.00 34.05 45 GLY D N 1
ATOM 4605 C CA . GLY D 1 47 ? 42.837 42.600 135.059 1.00 34.31 45 GLY D CA 1
ATOM 4606 C C . GLY D 1 47 ? 41.824 41.638 135.653 1.00 35.03 45 GLY D C 1
ATOM 4607 O O . GLY D 1 47 ? 41.289 40.767 134.964 1.00 34.83 45 GLY D O 1
ATOM 4608 N N . PHE D 1 48 ? 41.564 41.813 136.947 1.00 35.65 46 PHE D N 1
ATOM 4609 C CA . PHE D 1 48 ? 40.419 41.208 137.619 1.00 35.90 46 PHE D CA 1
ATOM 4610 C C . PHE D 1 48 ? 40.319 39.701 137.458 1.00 35.93 46 PHE D C 1
ATOM 4611 O O . PHE D 1 48 ? 41.310 39.006 137.676 1.00 35.23 46 PHE D O 1
ATOM 4619 N N . GLU D 1 49 ? 39.131 39.196 137.108 1.00 36.52 47 GLU D N 1
ATOM 4620 C CA . GLU D 1 49 ? 38.896 37.760 136.949 1.00 37.18 47 GLU D CA 1
ATOM 4621 C C . GLU D 1 49 ? 39.798 37.103 135.890 1.00 37.53 47 GLU D C 1
ATOM 4622 O O . GLU D 1 49 ? 40.221 35.959 136.061 1.00 37.33 47 GLU D O 1
ATOM 4628 N N . LYS D 1 50 ? 40.094 37.822 134.804 1.00 38.12 48 LYS D N 1
ATOM 4629 C CA . LYS D 1 50 ? 41.017 37.297 133.783 1.00 38.23 48 LYS D CA 1
ATOM 4630 C C . LYS D 1 50 ? 42.440 37.167 134.349 1.00 36.87 48 LYS D C 1
ATOM 4631 O O . LYS D 1 50 ? 43.103 36.173 134.129 1.00 37.05 48 LYS D O 1
ATOM 4637 N N . ALA D 1 51 ? 42.899 38.167 135.087 1.00 36.13 49 ALA D N 1
ATOM 4638 C CA . ALA D 1 51 ? 44.208 38.092 135.730 1.00 35.99 49 ALA D CA 1
ATOM 4639 C C . ALA D 1 51 ? 44.291 36.937 136.729 1.00 35.79 49 ALA D C 1
ATOM 4640 O O . ALA D 1 51 ? 45.251 36.157 136.698 1.00 36.08 49 ALA D O 1
ATOM 4642 N N . VAL D 1 52 ? 43.268 36.811 137.583 1.00 35.62 50 VAL D N 1
ATOM 4643 C CA . VAL D 1 52 ? 43.210 35.774 138.624 1.00 35.19 50 VAL D CA 1
ATOM 4644 C C . VAL D 1 52 ? 43.261 34.383 138.012 1.00 34.49 50 VAL D C 1
ATOM 4645 O O . VAL D 1 52 ? 44.041 33.548 138.457 1.00 33.98 50 VAL D O 1
ATOM 4649 N N . THR D 1 53 ? 42.442 34.143 136.983 1.00 34.51 51 THR D N 1
ATOM 4650 C CA . THR D 1 53 ? 42.422 32.856 136.270 1.00 33.96 51 THR D CA 1
ATOM 4651 C C . THR D 1 53 ? 43.796 32.468 135.710 1.00 33.56 51 THR D C 1
ATOM 4652 O O . THR D 1 53 ? 44.296 31.378 135.972 1.00 33.43 51 THR D O 1
ATOM 4656 N N . TYR D 1 54 ? 44.392 33.374 134.938 1.00 33.87 52 TYR D N 1
ATOM 4657 C CA . TYR D 1 54 ? 45.707 33.173 134.341 1.00 34.57 52 TYR D CA 1
ATOM 4658 C C . TYR D 1 54 ? 46.771 32.931 135.400 1.00 34.55 52 TYR D C 1
ATOM 4659 O O . TYR D 1 54 ? 47.642 32.091 135.215 1.00 34.57 52 TYR D O 1
ATOM 4668 N N . ILE D 1 55 ? 46.695 33.671 136.508 1.00 35.10 53 ILE D N 1
ATOM 4669 C CA . ILE D 1 55 ? 47.689 33.566 137.571 1.00 35.31 53 ILE D CA 1
ATOM 4670 C C . ILE D 1 55 ? 47.568 32.210 138.286 1.00 36.17 53 ILE D C 1
ATOM 4671 O O . ILE D 1 55 ? 48.572 31.534 138.489 1.00 35.65 53 ILE D O 1
ATOM 4676 N N . ARG D 1 56 ? 46.350 31.791 138.622 1.00 37.06 54 ARG D N 1
ATOM 4677 C CA . ARG D 1 56 ? 46.156 30.475 139.254 1.00 38.22 54 ARG D CA 1
ATOM 4678 C C . ARG D 1 56 ? 46.649 29.356 138.340 1.00 38.64 54 ARG D C 1
ATOM 4679 O O . ARG D 1 56 ? 47.264 28.393 138.799 1.00 38.58 54 ARG D O 1
ATOM 4687 N N . LYS D 1 57 ? 46.369 29.499 137.047 1.00 39.03 55 LYS D N 1
ATOM 4688 C CA . LYS D 1 57 ? 46.811 28.554 136.019 1.00 39.57 55 LYS D CA 1
ATOM 4689 C C . LYS D 1 57 ? 48.335 28.470 135.998 1.00 39.57 55 LYS D C 1
ATOM 4690 O O . LYS D 1 57 ? 48.908 27.378 135.956 1.00 39.63 55 LYS D O 1
ATOM 4696 N N . LYS D 1 58 ? 48.970 29.638 136.045 1.00 39.65 56 LYS D N 1
ATOM 4697 C CA . LYS D 1 58 ? 50.421 29.783 135.970 1.00 40.44 56 LYS D CA 1
ATOM 4698 C C . LYS D 1 58 ? 51.111 29.241 137.218 1.00 41.08 56 LYS D C 1
ATOM 4699 O O . LYS D 1 58 ? 52.154 28.599 137.122 1.00 42.00 56 LYS D O 1
ATOM 4705 N N . LEU D 1 59 ? 50.514 29.493 138.381 1.00 41.61 57 LEU D N 1
ATOM 4706 C CA . LEU D 1 59 ? 50.986 28.978 139.672 1.00 42.42 57 LEU D CA 1
ATOM 4707 C C . LEU D 1 59 ? 51.050 27.452 139.801 1.00 43.36 57 LEU D C 1
ATOM 4708 O O . LEU D 1 59 ? 51.830 26.934 140.619 1.00 43.38 57 LEU D O 1
ATOM 4713 N N . ALA D 1 60 ? 50.247 26.737 139.009 1.00 44.23 58 ALA D N 1
ATOM 4714 C CA . ALA D 1 60 ? 50.216 25.265 139.067 1.00 45.30 58 ALA D CA 1
ATOM 4715 C C . ALA D 1 60 ? 51.555 24.628 138.695 1.00 46.12 58 ALA D C 1
ATOM 4716 O O . ALA D 1 60 ? 51.853 23.491 139.104 1.00 46.37 58 ALA D O 1
ATOM 4718 N N . ASN D 1 61 ? 52.371 25.376 137.953 1.00 46.77 59 ASN D N 1
ATOM 4719 C CA . ASN D 1 61 ? 53.634 24.869 137.423 1.00 47.26 59 ASN D CA 1
ATOM 4720 C C . ASN D 1 61 ? 54.829 25.790 137.665 1.00 47.34 59 ASN D C 1
ATOM 4721 O O . ASN D 1 61 ? 55.976 25.402 137.440 1.00 47.73 59 ASN D O 1
ATOM 4726 N N . GLU D 1 62 ? 54.559 27.015 138.098 1.00 47.16 60 GLU D N 1
ATOM 4727 C CA . GLU D 1 62 ? 55.618 27.979 138.390 1.00 46.95 60 GLU D CA 1
ATOM 4728 C C . GLU D 1 62 ? 55.428 28.520 139.793 1.00 46.05 60 GLU D C 1
ATOM 4729 O O . GLU D 1 62 ? 54.295 28.695 140.244 1.00 45.92 60 GLU D O 1
ATOM 4735 N N . ARG D 1 63 ? 56.527 28.795 140.485 1.00 45.26 61 ARG D N 1
ATOM 4736 C CA . ARG D 1 63 ? 56.412 29.542 141.732 1.00 44.29 61 ARG D CA 1
ATOM 4737 C C . ARG D 1 63 ? 56.454 31.047 141.468 1.00 42.51 61 ARG D C 1
ATOM 4738 O O . ARG D 1 63 ? 56.817 31.512 140.377 1.00 41.07 61 ARG D O 1
ATOM 4746 N N . CYS D 1 64 ? 56.035 31.801 142.476 1.00 40.99 62 CYS D N 1
ATOM 4747 C CA . CYS D 1 64 ? 56.052 33.252 142.407 1.00 39.47 62 CYS D CA 1
ATOM 4748 C C . CYS D 1 64 ? 56.147 33.726 143.833 1.00 38.17 62 CYS D C 1
ATOM 4749 O O . CYS D 1 64 ? 55.387 33.269 144.667 1.00 37.71 62 CYS D O 1
ATOM 4752 N N . ASP D 1 65 ? 57.092 34.607 144.124 1.00 36.47 63 ASP D N 1
ATOM 4753 C CA . ASP D 1 65 ? 57.271 35.074 145.502 1.00 36.18 63 ASP D CA 1
ATOM 4754 C C . ASP D 1 65 ? 56.348 36.235 145.869 1.00 35.68 63 ASP D C 1
ATOM 4755 O O . ASP D 1 65 ? 55.921 36.348 147.016 1.00 35.78 63 ASP D O 1
ATOM 4760 N N . ALA D 1 66 ? 56.034 37.075 144.890 1.00 34.62 64 ALA D N 1
ATOM 4761 C CA . ALA D 1 66 ? 55.200 38.271 145.114 1.00 35.13 64 ALA D CA 1
ATOM 4762 C C . ALA D 1 66 ? 54.572 38.794 143.829 1.00 34.52 64 ALA D C 1
ATOM 4763 O O . ALA D 1 66 ? 55.097 38.626 142.735 1.00 34.21 64 ALA D O 1
ATOM 4765 N N . ILE D 1 67 ? 53.418 39.414 143.989 1.00 34.49 65 ILE D N 1
ATOM 4766 C CA . ILE D 1 67 ? 52.756 40.102 142.907 1.00 34.02 65 ILE D CA 1
ATOM 4767 C C . ILE D 1 67 ? 52.738 41.576 143.318 1.00 33.64 65 ILE D C 1
ATOM 4768 O O . ILE D 1 67 ? 52.518 41.896 144.484 1.00 33.89 65 ILE D O 1
ATOM 4773 N N . ILE D 1 68 ? 52.980 42.442 142.347 1.00 33.27 66 ILE D N 1
ATOM 4774 C CA . ILE D 1 68 ? 52.870 43.883 142.518 1.00 32.58 66 ILE D CA 1
ATOM 4775 C C . ILE D 1 68 ? 51.729 44.345 141.616 1.00 33.09 66 ILE D C 1
ATOM 4776 O O . ILE D 1 68 ? 51.706 44.059 140.413 1.00 31.00 66 ILE D O 1
ATOM 4781 N N . ALA D 1 69 ? 50.766 45.031 142.225 1.00 33.56 67 ALA D N 1
ATOM 4782 C CA . ALA D 1 69 ? 49.589 45.530 141.516 1.00 35.23 67 ALA D CA 1
ATOM 4783 C C . ALA D 1 69 ? 49.120 46.816 142.185 1.00 36.05 67 ALA 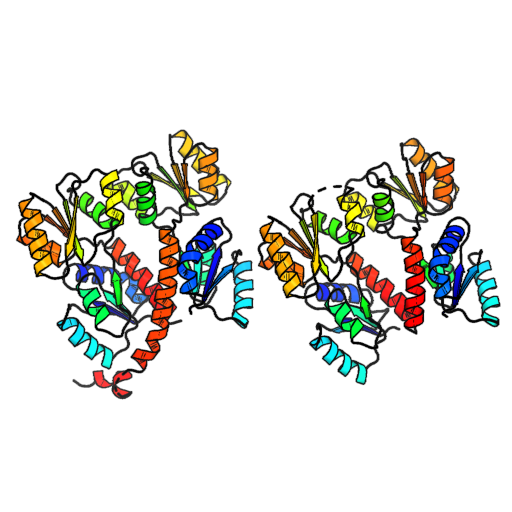D C 1
ATOM 4784 O O . ALA D 1 69 ? 49.674 47.232 143.191 1.00 36.59 67 ALA D O 1
ATOM 4786 N N . ALA D 1 70 ? 48.095 47.442 141.633 1.00 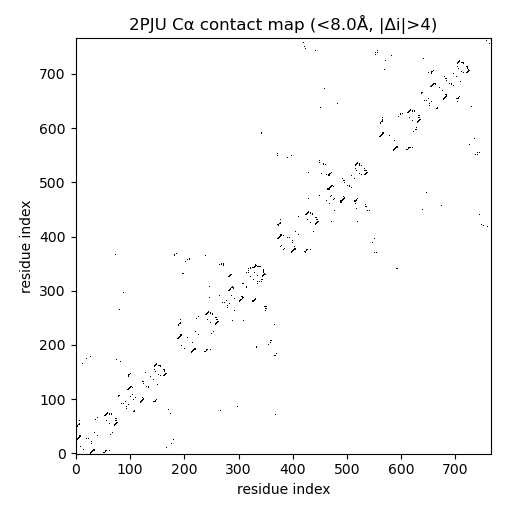37.65 68 ALA D N 1
ATOM 4787 C CA . ALA D 1 70 ? 47.695 48.760 142.102 1.00 39.30 68 ALA D CA 1
ATOM 4788 C C . ALA D 1 70 ? 46.211 48.997 141.914 1.00 40.22 68 ALA D C 1
ATOM 4789 O O . ALA D 1 70 ? 45.525 48.257 141.184 1.00 40.72 68 ALA D O 1
ATOM 4791 N N . GLY D 1 71 ? 45.702 50.010 142.615 1.00 41.34 69 GLY D N 1
ATOM 4792 C CA . GLY D 1 71 ? 44.310 50.433 142.477 1.00 41.06 69 GLY D CA 1
ATOM 4793 C C . GLY D 1 71 ? 43.346 49.324 142.796 1.00 41.10 69 GLY D C 1
ATOM 4794 O O . GLY D 1 71 ? 43.608 48.489 143.659 1.00 41.39 69 GLY D O 1
ATOM 4795 N N . SER D 1 72 ? 42.232 49.301 142.075 1.00 40.86 70 SER D N 1
ATOM 4796 C CA . SER D 1 72 ? 41.159 48.364 142.357 1.00 40.50 70 SER D CA 1
ATOM 4797 C C . SER D 1 72 ? 41.429 46.978 141.786 1.00 39.27 70 SER D C 1
ATOM 4798 O O . SER D 1 72 ? 40.874 45.996 142.260 1.00 38.24 70 SER D O 1
ATOM 4801 N N . ASN D 1 73 ? 42.250 46.908 140.739 1.00 38.71 71 ASN D N 1
ATOM 4802 C CA . ASN D 1 73 ? 42.708 45.617 140.225 1.00 38.14 71 ASN D CA 1
ATOM 4803 C C . ASN D 1 73 ? 43.523 44.913 141.294 1.00 37.47 71 ASN D C 1
ATOM 4804 O O . ASN D 1 73 ? 43.254 43.762 141.613 1.00 37.26 71 ASN D O 1
ATOM 4809 N N . GLY D 1 74 ? 44.500 45.630 141.847 1.00 37.78 72 GLY D N 1
ATOM 4810 C CA . GLY D 1 74 ? 45.368 45.131 142.928 1.00 37.07 72 GLY D CA 1
ATOM 4811 C C . GLY D 1 74 ? 44.612 44.698 144.169 1.00 37.05 72 GLY D C 1
ATOM 4812 O O . GLY D 1 74 ? 44.815 43.582 144.677 1.00 36.60 72 GLY D O 1
ATOM 4813 N N . ALA D 1 75 ? 43.738 45.591 144.656 1.00 37.01 73 ALA D N 1
ATOM 4814 C CA . ALA D 1 75 ? 42.846 45.296 145.782 1.00 36.69 73 ALA D CA 1
ATOM 4815 C C . ALA D 1 75 ? 42.079 43.999 145.558 1.00 36.19 73 ALA D C 1
ATOM 4816 O O . ALA D 1 75 ? 41.977 43.164 146.459 1.00 36.63 73 ALA D O 1
ATOM 4818 N N . TYR D 1 76 ? 41.547 43.840 144.350 1.00 36.25 74 TYR D N 1
ATOM 4819 C CA . TYR D 1 76 ? 40.822 42.634 143.951 1.00 36.34 74 TYR D CA 1
ATOM 4820 C C . TYR D 1 76 ? 41.687 41.366 143.947 1.00 36.47 74 TYR D C 1
ATOM 4821 O O . TYR D 1 76 ? 41.272 40.314 144.434 1.00 36.51 74 TYR D O 1
ATOM 4830 N N . LEU D 1 77 ? 42.888 41.461 143.384 1.00 36.80 75 LEU D N 1
ATOM 4831 C CA . LEU D 1 77 ? 43.827 40.332 143.371 1.00 36.93 75 LEU D CA 1
ATOM 4832 C C . LEU D 1 77 ? 44.248 39.916 144.793 1.00 37.32 75 LEU D C 1
ATOM 4833 O O . LEU D 1 77 ? 44.309 38.712 145.117 1.00 35.69 75 LEU D O 1
ATOM 4838 N N . LYS D 1 78 ? 44.533 40.913 145.636 1.00 38.07 76 LYS D N 1
ATOM 4839 C CA . LYS D 1 78 ? 44.960 40.650 147.020 1.00 40.08 76 LYS D CA 1
ATOM 4840 C C . LYS D 1 78 ? 43.969 39.785 147.788 1.00 41.05 76 LYS D C 1
ATOM 4841 O O . LYS D 1 78 ? 44.372 38.787 148.387 1.00 41.03 76 LYS D O 1
ATOM 4847 N N . SER D 1 79 ? 42.676 40.128 147.731 1.00 42.35 77 SER D N 1
ATOM 4848 C CA . SER D 1 79 ? 41.652 39.355 148.447 1.00 43.39 77 SER D CA 1
ATOM 4849 C C . SER D 1 79 ? 41.420 37.961 147.862 1.00 44.08 77 SER D C 1
ATOM 4850 O O . SER D 1 79 ? 40.754 37.135 148.476 1.00 44.27 77 SER D O 1
ATOM 4853 N N . ARG D 1 80 ? 41.984 37.683 146.692 1.00 44.78 78 ARG D N 1
ATOM 4854 C CA . ARG D 1 80 ? 41.608 36.462 145.969 1.00 45.19 78 ARG D CA 1
ATOM 4855 C C . ARG D 1 80 ? 42.732 35.466 145.723 1.00 44.93 78 ARG D C 1
ATOM 4856 O O . ARG D 1 80 ? 42.485 34.313 145.363 1.00 45.12 78 ARG D O 1
ATOM 4864 N N . LEU D 1 81 ? 43.967 35.908 145.925 1.00 44.57 79 LEU D N 1
ATOM 4865 C CA . LEU D 1 81 ? 45.124 35.053 145.707 1.00 44.66 79 LEU D CA 1
ATOM 4866 C C . LEU D 1 81 ? 45.823 34.820 147.036 1.00 44.92 79 LEU D C 1
ATOM 4867 O O . LEU D 1 81 ? 45.665 35.605 147.982 1.00 45.02 79 LEU D O 1
ATOM 4872 N N . SER D 1 82 ? 46.589 33.740 147.094 1.00 44.98 80 SER D N 1
ATOM 4873 C CA . SER D 1 82 ? 47.317 33.361 148.300 1.00 45.31 80 SER D CA 1
ATOM 4874 C C . SER D 1 82 ? 48.795 33.759 148.213 1.00 44.24 80 SER D C 1
ATOM 4875 O O . SER D 1 82 ? 49.478 33.869 149.244 1.00 44.96 80 SER D O 1
ATOM 4878 N N . VAL D 1 83 ? 49.284 33.985 146.991 1.00 42.55 81 VAL D N 1
ATOM 4879 C CA . VAL D 1 83 ? 50.570 34.644 146.780 1.00 40.45 81 VAL D CA 1
ATOM 4880 C C . VAL D 1 83 ? 50.461 36.078 147.347 1.00 39.37 81 VAL D C 1
ATOM 4881 O O . VAL D 1 83 ? 49.435 36.744 147.154 1.00 39.02 81 VAL D O 1
ATOM 4885 N N . PRO D 1 84 ? 51.500 36.531 148.083 1.00 37.82 82 PRO D N 1
ATOM 4886 C CA . PRO D 1 84 ? 51.570 37.891 148.589 1.00 36.29 82 PRO D CA 1
ATOM 4887 C C . PRO D 1 84 ? 51.316 38.930 147.494 1.00 35.41 82 PRO D C 1
ATOM 4888 O O . PRO D 1 84 ? 51.924 38.846 146.435 1.00 34.22 82 PRO D O 1
ATOM 4892 N N . VAL D 1 85 ? 50.431 39.890 147.754 1.00 33.93 83 VAL D N 1
ATOM 4893 C CA . VAL D 1 85 ? 50.199 40.973 146.794 1.00 34.97 83 VAL D CA 1
ATOM 4894 C C . VAL D 1 85 ? 50.629 42.291 147.420 1.00 35.40 83 VAL D C 1
ATOM 4895 O O . VAL D 1 85 ? 50.109 42.705 148.442 1.00 35.81 83 VAL D O 1
ATOM 4899 N N . ILE D 1 86 ? 51.604 42.927 146.805 1.00 36.77 84 ILE D N 1
ATOM 4900 C CA . ILE D 1 86 ? 52.078 44.244 147.254 1.00 37.33 84 ILE D CA 1
ATOM 4901 C C . ILE D 1 86 ? 51.265 45.271 146.511 1.00 37.14 84 ILE D C 1
ATOM 4902 O O . ILE D 1 86 ? 51.393 45.426 145.313 1.00 37.05 84 ILE D O 1
ATOM 4907 N N . LEU D 1 87 ? 50.356 45.892 147.231 1.00 37.69 85 LEU D N 1
ATOM 4908 C CA . LEU D 1 87 ? 49.384 46.779 146.647 1.00 38.78 85 LEU D CA 1
ATOM 4909 C C . LEU D 1 87 ? 49.951 48.179 146.677 1.00 39.36 85 LEU D C 1
ATOM 4910 O O . LEU D 1 87 ? 50.345 48.688 147.736 1.00 39.88 85 LEU D O 1
ATOM 4915 N N . ILE D 1 88 ? 50.021 48.797 145.513 1.00 39.44 86 ILE D N 1
ATOM 4916 C CA . ILE D 1 88 ? 50.423 50.177 145.477 1.00 40.39 86 ILE D CA 1
ATOM 4917 C C . ILE D 1 88 ? 49.164 51.015 145.659 1.00 41.67 86 ILE D C 1
ATOM 4918 O O . ILE D 1 88 ? 48.216 50.887 144.887 1.00 40.06 86 ILE D O 1
ATOM 4923 N N . LYS D 1 89 ? 49.163 51.859 146.690 1.00 43.78 87 LYS D N 1
ATOM 4924 C CA . LYS D 1 89 ? 48.125 52.876 146.854 1.00 46.88 87 LYS D CA 1
ATOM 4925 C C . LYS D 1 89 ? 48.780 54.251 146.722 1.00 48.51 87 LYS D C 1
ATOM 4926 O O . LYS D 1 89 ? 49.878 54.464 147.253 1.00 49.62 87 LYS D O 1
ATOM 4932 N N . PRO D 1 90 ? 48.124 55.196 146.020 1.00 49.69 88 PRO D N 1
ATOM 4933 C CA . PRO D 1 90 ? 48.723 56.545 145.956 1.00 50.04 88 PRO D CA 1
ATOM 4934 C C . PRO D 1 90 ? 48.794 57.196 147.345 1.00 49.79 88 PRO D C 1
ATOM 4935 O O . PRO D 1 90 ? 47.813 57.185 148.097 1.00 49.05 88 PRO D O 1
ATOM 4939 N N . SER D 1 91 ? 49.954 57.749 147.673 1.00 50.28 89 SER D N 1
ATOM 4940 C CA . SER D 1 91 ? 50.124 58.497 148.914 1.00 51.20 89 SER D CA 1
ATOM 4941 C C . SER D 1 91 ? 49.957 60.013 148.752 1.00 50.79 89 SER D C 1
ATOM 4942 O O . SER D 1 91 ? 50.486 60.599 147.809 1.00 51.35 89 SER D O 1
ATOM 4945 N N . GLY D 1 92 ? 49.237 60.622 149.693 1.00 50.29 90 GLY D N 1
ATOM 4946 C CA . GLY D 1 92 ? 49.257 62.069 149.905 1.00 49.99 90 GLY D CA 1
ATOM 4947 C C . GLY D 1 92 ? 50.655 62.661 149.819 1.00 49.45 90 GLY D C 1
ATOM 4948 O O . GLY D 1 92 ? 50.885 63.630 149.097 1.00 49.12 90 GLY D O 1
ATOM 4949 N N . TYR D 1 93 ? 51.586 62.051 150.550 1.00 48.55 91 TYR D N 1
ATOM 4950 C CA . TYR D 1 93 ? 52.983 62.478 150.606 1.00 47.67 91 TYR D CA 1
ATOM 4951 C C . TYR D 1 93 ? 53.741 62.330 149.270 1.00 47.10 91 TYR D C 1
ATOM 4952 O O . TYR D 1 93 ? 54.574 63.178 148.936 1.00 46.80 91 TYR D O 1
ATOM 4961 N N . ASP D 1 94 ? 53.464 61.278 148.506 1.00 46.65 92 ASP D N 1
ATOM 4962 C CA . ASP D 1 94 ? 54.170 61.117 147.229 1.00 46.46 92 ASP D CA 1
ATOM 4963 C C . ASP D 1 94 ? 53.645 62.101 146.197 1.00 44.78 92 ASP D C 1
ATOM 4964 O O . ASP D 1 94 ? 54.407 62.608 145.384 1.00 43.89 92 ASP D O 1
ATOM 4969 N N . VAL D 1 95 ? 52.348 62.377 146.276 1.00 43.81 93 VAL D N 1
ATOM 4970 C CA . VAL D 1 95 ? 51.702 63.410 145.473 1.00 44.32 93 VAL D CA 1
ATOM 4971 C C . VAL D 1 95 ? 52.292 64.810 145.749 1.00 44.04 93 VAL D C 1
ATOM 4972 O O . VAL D 1 95 ? 52.573 65.565 144.806 1.00 43.44 93 VAL D O 1
ATOM 4976 N N . LEU D 1 96 ? 52.501 65.124 147.032 1.00 43.64 94 LEU D N 1
ATOM 4977 C CA . LEU D 1 96 ? 53.016 66.419 147.436 1.00 44.16 94 LEU D CA 1
ATOM 4978 C C . LEU D 1 96 ? 54.457 66.558 146.977 1.00 45.43 94 LEU D C 1
ATOM 4979 O O . LEU D 1 96 ? 54.832 67.586 146.414 1.00 45.74 94 LEU D O 1
ATOM 4984 N N . GLN D 1 97 ? 55.255 65.514 147.201 1.00 46.77 95 GLN D N 1
ATOM 4985 C CA . GLN D 1 97 ? 56.639 65.473 146.722 1.00 47.92 95 GLN D CA 1
ATOM 4986 C C . GLN D 1 97 ? 56.728 65.740 145.224 1.00 48.44 95 GLN D C 1
ATOM 4987 O O . GLN D 1 97 ? 57.607 66.472 144.763 1.00 48.71 95 GLN D O 1
ATOM 4993 N N . PHE D 1 98 ? 55.812 65.131 144.482 1.00 48.92 96 PHE D N 1
ATOM 4994 C CA . PHE D 1 98 ? 55.794 65.225 143.035 1.00 49.96 96 PHE D CA 1
ATOM 4995 C C . PHE D 1 98 ? 55.368 66.617 142.573 1.00 49.62 96 PHE D C 1
ATOM 4996 O O . PHE D 1 98 ? 56.114 67.278 141.835 1.00 49.69 96 PHE D O 1
ATOM 5004 N N . LEU D 1 99 ? 54.204 67.082 143.031 1.00 49.05 97 LEU D N 1
ATOM 5005 C CA . LEU D 1 99 ? 53.824 68.495 142.848 1.00 48.52 97 LEU D CA 1
ATOM 5006 C C . LEU D 1 99 ? 54.971 69.469 143.132 1.00 48.84 97 LEU D C 1
ATOM 5007 O O . LEU D 1 99 ? 55.095 70.471 142.443 1.00 49.13 97 LEU D O 1
ATOM 5012 N N . ALA D 1 100 ? 55.813 69.156 144.122 1.00 49.11 98 ALA D N 1
ATOM 5013 C CA . ALA D 1 100 ? 56.927 70.026 144.552 1.00 49.57 98 ALA D CA 1
ATOM 5014 C C . ALA D 1 100 ? 58.190 69.944 143.679 1.00 49.90 98 ALA D C 1
ATOM 5015 O O . ALA D 1 100 ? 58.900 70.948 143.520 1.00 49.43 98 ALA D O 1
ATOM 5017 N N . LYS D 1 101 ? 58.486 68.750 143.149 1.00 50.61 99 LYS D N 1
ATOM 5018 C CA . LYS D 1 101 ? 59.550 68.589 142.138 1.00 51.08 99 LYS D CA 1
ATOM 5019 C C . LYS D 1 101 ? 59.250 69.501 140.953 1.00 50.83 99 LYS D C 1
ATOM 5020 O O . LYS D 1 101 ? 60.133 70.210 140.459 1.00 51.29 99 LYS D O 1
ATOM 5026 N N . ALA D 1 102 ? 57.981 69.488 140.544 1.00 50.30 100 ALA D N 1
ATOM 5027 C CA . ALA D 1 102 ? 57.477 70.201 139.381 1.00 49.95 100 ALA D CA 1
ATOM 5028 C C . ALA D 1 102 ? 57.344 71.707 139.615 1.00 49.48 100 ALA D C 1
ATOM 5029 O O . ALA D 1 102 ? 57.247 72.479 138.659 1.00 49.88 100 ALA D O 1
ATOM 5031 N N . GLY D 1 103 ? 57.345 72.126 140.880 1.00 48.91 101 GLY D N 1
ATOM 5032 C CA . GLY D 1 103 ? 57.153 73.539 141.226 1.00 47.95 101 GLY D CA 1
ATOM 5033 C C . GLY D 1 103 ? 55.694 73.942 141.058 1.00 47.15 101 GLY D C 1
ATOM 5034 O O . GLY D 1 103 ? 55.388 75.084 140.692 1.00 47.43 101 GLY D O 1
ATOM 5035 N N . LYS D 1 104 ? 54.799 72.997 141.335 1.00 45.83 102 LYS D N 1
ATOM 5036 C CA . LYS D 1 104 ? 53.355 73.194 141.167 1.00 44.73 102 LYS D CA 1
ATOM 5037 C C . LYS D 1 104 ? 52.533 73.151 142.459 1.00 43.57 102 LYS D C 1
ATOM 5038 O O . LYS D 1 104 ? 51.333 73.395 142.429 1.00 42.80 102 LYS D O 1
ATOM 5044 N N . LEU D 1 105 ? 53.190 72.861 143.586 1.00 43.01 103 LEU D N 1
ATOM 5045 C CA . LEU D 1 105 ? 52.547 72.825 144.905 1.00 42.03 103 LEU D CA 1
ATOM 5046 C C . LEU D 1 105 ? 51.853 74.138 145.305 1.00 41.96 103 LEU D C 1
ATOM 5047 O O . LEU D 1 105 ? 50.795 74.099 145.932 1.00 41.59 103 LEU D O 1
ATOM 5052 N N . THR D 1 106 ? 52.431 75.282 144.923 1.00 41.69 104 THR D N 1
ATOM 5053 C CA . THR D 1 106 ? 51.839 76.607 145.219 1.00 41.97 104 THR D CA 1
ATOM 5054 C C . THR D 1 106 ? 50.960 77.171 144.081 1.00 41.51 104 THR D C 1
ATOM 5055 O O . THR D 1 106 ? 50.578 78.343 144.090 1.00 41.37 104 THR D O 1
ATOM 5059 N N . SER D 1 107 ? 50.626 76.326 143.115 1.00 40.97 105 SER D N 1
ATOM 5060 C CA . SER D 1 107 ? 49.720 76.720 142.031 1.00 40.12 105 SER D CA 1
ATOM 5061 C C . SER D 1 107 ? 48.296 76.277 142.350 1.00 39.73 105 SER D C 1
ATOM 5062 O O . SER D 1 107 ? 48.019 75.770 143.446 1.00 39.64 105 SER D O 1
ATOM 5065 N N . SER D 1 108 ? 47.405 76.454 141.383 1.00 39.03 106 SER D N 1
ATOM 5066 C CA . SER D 1 108 ? 46.019 76.008 141.498 1.00 39.10 106 SER D CA 1
ATOM 5067 C C . SER D 1 108 ? 45.862 74.555 141.052 1.00 38.52 106 SER D C 1
ATOM 5068 O O . SER D 1 108 ? 45.874 74.254 139.862 1.00 38.13 106 SER D O 1
ATOM 5071 N N . ILE D 1 109 ? 45.706 73.659 142.027 1.00 38.20 107 ILE D N 1
ATOM 5072 C CA . ILE D 1 109 ? 45.796 72.220 141.785 1.00 37.78 107 ILE D CA 1
ATOM 5073 C C . ILE D 1 109 ? 44.455 71.506 141.948 1.00 37.16 107 ILE D C 1
ATOM 5074 O O . ILE D 1 109 ? 43.664 71.834 142.825 1.00 37.30 107 ILE D O 1
ATOM 5079 N N . GLY D 1 110 ? 44.199 70.536 141.083 1.00 35.75 108 GLY D N 1
ATOM 5080 C CA . GLY D 1 110 ? 43.075 69.635 141.303 1.00 34.72 108 GLY D CA 1
ATOM 5081 C C . GLY D 1 110 ? 43.593 68.228 141.549 1.00 33.29 108 GLY D C 1
ATOM 5082 O O . GLY D 1 110 ? 44.614 67.841 141.003 1.00 33.52 108 GLY D O 1
ATOM 5083 N N . VAL D 1 111 ? 42.908 67.474 142.394 1.00 33.38 109 VAL D N 1
ATOM 5084 C CA . VAL D 1 111 ? 43.187 66.040 142.548 1.00 33.21 109 VAL D CA 1
ATOM 5085 C C . VAL D 1 111 ? 41.849 65.323 142.378 1.00 33.07 109 VAL D C 1
ATOM 5086 O O . VAL D 1 111 ? 40.897 65.595 143.119 1.00 32.94 109 VAL D O 1
ATOM 5090 N N . VAL D 1 112 ? 41.759 64.435 141.393 1.00 33.18 110 VAL D N 1
ATOM 5091 C CA . VAL D 1 112 ? 40.520 63.654 141.176 1.00 33.29 110 VAL D CA 1
ATOM 5092 C C . VAL D 1 112 ? 40.861 62.169 141.225 1.00 33.49 110 VAL D C 1
ATOM 5093 O O . VAL D 1 112 ? 41.682 61.675 140.436 1.00 32.96 110 VAL D O 1
ATOM 5097 N N . THR D 1 113 ? 40.254 61.468 142.176 1.00 34.38 111 THR D N 1
ATOM 5098 C CA . THR D 1 113 ? 40.617 60.069 142.445 1.00 35.16 111 THR D CA 1
ATOM 5099 C C . THR D 1 113 ? 39.387 59.168 142.369 1.00 36.00 111 THR D C 1
ATOM 5100 O O . THR D 1 113 ? 38.240 59.620 142.552 1.00 35.00 111 THR D O 1
ATOM 5104 N N . TYR D 1 114 ? 39.620 57.886 142.092 1.00 37.82 112 TYR D N 1
ATOM 5105 C CA . TYR D 1 114 ? 38.509 56.958 141.975 1.00 39.69 112 TYR D CA 1
ATOM 5106 C C . TYR D 1 114 ? 37.822 56.744 143.333 1.00 40.47 112 TYR D C 1
ATOM 5107 O O . TYR D 1 114 ? 38.475 56.420 144.324 1.00 40.42 112 TYR D O 1
ATOM 5116 N N . GLN D 1 115 ? 36.516 57.002 143.377 1.00 41.98 113 GLN D N 1
ATOM 5117 C CA . GLN D 1 115 ? 35.661 56.593 144.509 1.00 44.08 113 GLN D CA 1
ATOM 5118 C C . GLN D 1 115 ? 35.821 57.447 145.783 1.00 44.14 113 GLN D C 1
ATOM 5119 O O . GLN D 1 115 ? 34.827 57.820 146.413 1.00 43.91 113 GLN D O 1
ATOM 5125 N N . GLU D 1 116 ? 37.066 57.751 146.154 1.00 45.05 114 GLU D N 1
ATOM 5126 C CA . GLU D 1 116 ? 37.376 58.447 147.416 1.00 46.08 114 GLU D CA 1
ATOM 5127 C C . GLU D 1 116 ? 38.584 59.372 147.306 1.00 45.71 114 GLU D C 1
ATOM 5128 O O . GLU D 1 116 ? 39.486 59.132 146.497 1.00 45.26 114 GLU D O 1
ATOM 5134 N N . THR D 1 117 ? 38.615 60.392 148.168 1.00 45.36 115 THR D N 1
ATOM 5135 C CA . THR D 1 117 ? 39.774 61.293 148.304 1.00 44.96 115 THR D CA 1
ATOM 5136 C C . THR D 1 117 ? 40.864 60.724 149.238 1.00 44.69 115 THR D C 1
ATOM 5137 O O . THR D 1 117 ? 40.628 59.748 149.945 1.00 44.99 115 THR D O 1
ATOM 5141 N N . ILE D 1 118 ? 42.056 61.327 149.214 1.00 43.99 116 ILE D N 1
ATOM 5142 C CA . ILE D 1 118 ? 43.221 60.858 149.978 1.00 43.61 116 ILE D CA 1
ATOM 5143 C C . ILE D 1 118 ? 43.342 61.679 151.255 1.00 43.45 116 ILE D C 1
ATOM 5144 O O . ILE D 1 118 ? 43.512 62.890 151.175 1.00 43.51 116 ILE D O 1
ATOM 5149 N N . PRO D 1 119 ? 43.215 61.028 152.439 1.00 43.45 117 PRO D N 1
ATOM 5150 C CA . PRO D 1 119 ? 43.238 61.685 153.771 1.00 42.57 117 PRO D CA 1
ATOM 5151 C C . PRO D 1 119 ? 44.561 62.395 154.139 1.00 42.05 117 PRO D C 1
ATOM 5152 O O . PRO D 1 119 ? 44.520 63.467 154.752 1.00 41.66 117 PRO D O 1
ATOM 5156 N N . ALA D 1 120 ? 45.707 61.830 153.747 1.00 41.49 118 ALA D N 1
ATOM 5157 C CA . ALA D 1 120 ? 46.999 62.522 153.898 1.00 41.43 118 ALA D CA 1
ATOM 5158 C C . ALA D 1 120 ? 47.052 63.847 153.120 1.00 41.32 118 ALA D C 1
ATOM 5159 O O . ALA D 1 120 ? 47.574 64.847 153.619 1.00 41.32 118 ALA D O 1
ATOM 5161 N N . LEU D 1 121 ? 46.480 63.857 151.917 1.00 41.13 119 LEU D N 1
ATOM 5162 C CA . LEU D 1 121 ? 46.294 65.092 151.149 1.00 40.82 119 LEU D CA 1
ATOM 5163 C C . LEU D 1 121 ? 45.243 66.022 151.736 1.00 40.48 119 LEU D C 1
ATOM 5164 O O . LEU D 1 121 ? 45.449 67.241 151.791 1.00 40.11 119 LEU D O 1
ATOM 5169 N N . VAL D 1 122 ? 44.125 65.455 152.184 1.00 40.25 120 VAL D N 1
ATOM 5170 C CA . VAL D 1 122 ? 43.035 66.254 152.746 1.00 40.55 120 VAL D CA 1
ATOM 5171 C C . VAL D 1 122 ? 43.490 66.971 154.029 1.00 40.49 120 VAL D C 1
ATOM 5172 O O . VAL D 1 122 ? 43.082 68.109 154.289 1.00 40.80 120 VAL D O 1
ATOM 5176 N N . ALA D 1 123 ? 44.340 66.299 154.814 1.00 40.35 121 ALA D N 1
ATOM 5177 C CA . ALA D 1 123 ? 44.917 66.872 156.041 1.00 40.10 121 ALA D CA 1
ATOM 5178 C C . ALA D 1 123 ? 45.828 68.070 155.744 1.00 39.82 121 ALA D C 1
ATOM 5179 O O . ALA D 1 123 ? 45.765 69.085 156.434 1.00 40.00 121 ALA D O 1
ATOM 5181 N N . PHE D 1 124 ? 46.670 67.928 154.717 1.00 39.58 122 PHE D N 1
ATOM 5182 C CA . PHE D 1 124 ? 47.692 68.914 154.366 1.00 39.25 122 PHE D CA 1
ATOM 5183 C C . PHE D 1 124 ? 47.092 70.188 153.775 1.00 39.94 122 PHE D C 1
ATOM 5184 O O . PHE D 1 124 ? 47.508 71.289 154.136 1.00 38.93 122 PHE D O 1
ATOM 5192 N N . GLN D 1 125 ? 46.127 70.044 152.861 1.00 40.43 123 GLN D N 1
ATOM 5193 C CA . GLN D 1 125 ? 45.359 71.194 152.369 1.00 41.58 123 GLN D CA 1
ATOM 5194 C C . GLN D 1 125 ? 44.867 72.089 153.515 1.00 41.84 123 GLN D C 1
ATOM 5195 O O . GLN D 1 125 ? 45.105 73.293 153.505 1.00 41.54 123 GLN D O 1
ATOM 5201 N N . LYS D 1 126 ? 44.188 71.498 154.496 1.00 42.70 124 LYS D N 1
ATOM 5202 C CA . LYS D 1 126 ? 43.682 72.253 155.647 1.00 43.18 124 LYS D CA 1
ATOM 5203 C C . LYS D 1 126 ? 44.793 72.994 156.393 1.00 42.84 124 LYS D C 1
ATOM 5204 O O . LYS D 1 126 ? 44.670 74.192 156.678 1.00 42.77 124 LYS D O 1
ATOM 5210 N N . THR D 1 127 ? 45.869 72.268 156.693 1.00 42.17 125 THR D N 1
ATOM 5211 C CA . THR D 1 127 ? 47.008 72.804 157.434 1.00 41.89 125 THR D CA 1
ATOM 5212 C C . THR D 1 127 ? 47.652 73.999 156.723 1.00 41.73 125 THR D C 1
ATOM 5213 O O . THR D 1 127 ? 47.868 75.038 157.340 1.00 40.60 125 THR D O 1
ATOM 5217 N N . PHE D 1 128 ? 47.930 73.853 155.425 1.00 41.33 126 PHE D N 1
ATOM 5218 C CA . PHE D 1 128 ? 48.663 74.882 154.678 1.00 41.20 126 PHE D CA 1
ATOM 5219 C C . PHE D 1 128 ? 47.798 75.865 153.896 1.00 41.43 126 PHE D C 1
ATOM 5220 O O . PHE D 1 128 ? 48.303 76.871 153.396 1.00 41.19 126 PHE D O 1
ATOM 5228 N N . ASN D 1 129 ? 46.498 75.576 153.836 1.00 42.07 127 ASN D N 1
ATOM 5229 C CA . ASN D 1 129 ? 45.526 76.303 153.000 1.00 42.46 127 ASN D CA 1
ATOM 5230 C C . ASN D 1 129 ? 46.009 76.578 151.584 1.00 42.11 127 ASN D C 1
ATOM 5231 O O . ASN D 1 129 ? 46.048 77.717 151.126 1.00 42.20 127 ASN D O 1
ATOM 5236 N N . LEU D 1 130 ? 46.374 75.504 150.896 1.00 41.45 128 LEU D N 1
ATOM 5237 C CA . LEU D 1 130 ? 46.806 75.596 149.516 1.00 40.77 128 LEU D CA 1
ATOM 5238 C C . LEU D 1 130 ? 45.588 75.578 148.589 1.00 40.37 128 LEU D C 1
ATOM 5239 O O . LEU D 1 130 ? 44.442 75.551 149.042 1.00 40.19 128 LEU D O 1
ATOM 5244 N N . ARG D 1 131 ? 45.833 75.625 147.290 1.00 39.88 129 ARG D N 1
ATOM 5245 C CA . ARG D 1 131 ? 44.750 75.466 146.341 1.00 39.75 129 ARG D CA 1
ATOM 5246 C C . ARG D 1 131 ? 44.845 74.043 145.844 1.00 39.65 129 ARG D C 1
ATOM 5247 O O . ARG D 1 131 ? 45.350 73.781 144.767 1.00 39.62 129 ARG D O 1
ATOM 5255 N N . LEU D 1 132 ? 44.415 73.128 146.703 1.00 39.65 130 LEU D N 1
ATOM 5256 C CA . LEU D 1 132 ? 44.382 71.705 146.408 1.00 40.16 130 LEU D CA 1
ATOM 5257 C C . LEU D 1 132 ? 42.928 71.273 146.494 1.00 39.99 130 LEU D C 1
ATOM 5258 O O . LEU D 1 132 ? 42.454 70.858 147.565 1.00 40.01 130 LEU D O 1
ATOM 5263 N N . ASP D 1 133 ? 42.223 71.412 145.367 1.00 39.30 131 ASP D N 1
ATOM 5264 C CA . ASP D 1 133 ? 40.812 71.067 145.266 1.00 39.09 131 ASP D CA 1
ATOM 5265 C C . ASP D 1 133 ? 40.728 69.565 144.976 1.00 39.09 131 ASP D C 1
ATOM 5266 O O . ASP D 1 133 ? 41.107 69.104 143.898 1.00 38.82 131 ASP D O 1
ATOM 5271 N N . GLN D 1 134 ? 40.239 68.804 145.949 1.00 38.90 132 GLN D N 1
ATOM 5272 C CA . GLN D 1 134 ? 40.296 67.338 145.877 1.00 38.66 132 GLN D CA 1
ATOM 5273 C C . GLN D 1 134 ? 38.907 66.764 145.686 1.00 38.12 132 GLN D C 1
ATOM 5274 O O . GLN D 1 134 ? 37.975 67.113 146.412 1.00 38.03 132 GLN D O 1
ATOM 5280 N N . ARG D 1 135 ? 38.779 65.892 144.692 1.00 37.13 133 ARG D N 1
ATOM 5281 C CA . ARG D 1 135 ? 37.470 65.429 144.238 1.00 36.57 133 ARG D CA 1
ATOM 5282 C C . ARG D 1 135 ? 37.518 63.944 143.980 1.00 35.90 133 ARG D C 1
ATOM 5283 O O . ARG D 1 135 ? 38.593 63.371 143.936 1.00 36.01 133 ARG D O 1
ATOM 5291 N N . SER D 1 136 ? 36.355 63.323 143.821 1.00 35.93 134 SER D N 1
ATOM 5292 C CA . SER D 1 136 ? 36.265 61.913 143.432 1.00 36.17 134 SER D CA 1
ATOM 5293 C C . SER D 1 136 ? 35.246 61.727 142.298 1.00 36.35 134 SER D C 1
ATOM 5294 O O . SER D 1 136 ? 34.437 62.614 142.017 1.00 35.54 134 SER D O 1
ATOM 5297 N N . TYR D 1 137 ? 35.311 60.560 141.660 1.00 36.59 135 TYR D N 1
ATOM 5298 C CA . TYR D 1 137 ? 34.447 60.198 140.553 1.00 37.42 135 TYR D CA 1
ATOM 5299 C C . TYR D 1 137 ? 34.344 58.659 140.552 1.00 37.96 135 TYR D C 1
ATOM 5300 O O . TYR D 1 137 ? 35.197 57.986 141.122 1.00 37.01 135 TYR D O 1
ATOM 5309 N N . ILE D 1 138 ? 33.295 58.130 139.917 1.00 39.16 136 ILE D N 1
ATOM 5310 C CA . ILE D 1 138 ? 33.129 56.686 139.675 1.00 40.33 136 ILE D CA 1
ATOM 5311 C C . ILE D 1 138 ? 33.153 56.420 138.164 1.00 40.75 136 ILE D C 1
ATOM 5312 O O . ILE D 1 138 ? 33.893 55.570 137.687 1.00 41.37 136 ILE D O 1
ATOM 5317 N N . THR D 1 139 ? 32.355 57.176 137.422 1.00 41.24 137 THR D N 1
ATOM 5318 C CA . THR D 1 139 ? 32.138 56.935 135.998 1.00 42.24 137 THR D CA 1
ATOM 5319 C C . THR D 1 139 ? 32.906 57.943 135.127 1.00 42.28 137 THR D C 1
ATOM 5320 O O . THR D 1 139 ? 33.385 58.954 135.629 1.00 41.25 137 THR D O 1
ATOM 5324 N N . GLU D 1 140 ? 33.010 57.661 133.831 1.00 42.49 138 GLU D N 1
ATOM 5325 C CA . GLU D 1 140 ? 33.731 58.547 132.916 1.00 43.03 138 GLU D CA 1
ATOM 5326 C C . GLU D 1 140 ? 33.003 59.884 132.819 1.00 42.25 138 GLU D C 1
ATOM 5327 O O . GLU D 1 140 ? 33.641 60.932 132.813 1.00 42.01 138 GLU D O 1
ATOM 5333 N N . GLU D 1 141 ? 31.667 59.827 132.754 1.00 41.31 139 GLU D N 1
ATOM 5334 C CA . GLU D 1 141 ? 30.800 61.002 132.901 1.00 40.14 139 GLU D CA 1
ATOM 5335 C C . GLU D 1 141 ? 31.112 61.821 134.149 1.00 39.02 139 GLU D C 1
ATOM 5336 O O . GLU D 1 141 ? 31.172 63.048 134.073 1.00 38.93 139 GLU D O 1
ATOM 5342 N N . ASP D 1 142 ? 31.275 61.152 135.296 1.00 37.70 140 ASP D N 1
ATOM 5343 C CA . ASP D 1 142 ? 31.630 61.834 136.550 1.00 36.69 140 ASP D CA 1
ATOM 5344 C C . ASP D 1 142 ? 32.957 62.582 136.382 1.00 35.77 140 ASP D C 1
ATOM 5345 O O . ASP D 1 142 ? 33.058 63.771 136.689 1.00 34.95 140 ASP D O 1
ATOM 5350 N N . ALA D 1 143 ? 33.962 61.848 135.908 1.00 34.43 141 ALA D N 1
ATOM 5351 C CA . ALA D 1 143 ? 35.312 62.361 135.709 1.00 34.22 141 ALA D CA 1
ATOM 5352 C C . ALA D 1 143 ? 35.306 63.629 134.845 1.00 34.15 141 ALA D C 1
ATOM 5353 O O . ALA D 1 143 ? 35.906 64.637 135.220 1.00 34.45 141 ALA D O 1
ATOM 5355 N N . ARG D 1 144 ? 34.591 63.573 133.720 1.00 33.69 142 ARG D N 1
ATOM 5356 C CA . ARG D 1 144 ? 34.459 64.698 132.791 1.00 34.12 142 ARG D CA 1
ATOM 5357 C C . ARG D 1 144 ? 33.822 65.930 133.446 1.00 34.85 142 ARG D C 1
ATOM 5358 O O . ARG D 1 144 ? 34.286 67.056 133.238 1.00 35.32 142 ARG D O 1
ATOM 5366 N N . GLY D 1 145 ? 32.769 65.710 134.235 1.00 34.62 143 GLY D N 1
ATOM 5367 C CA . GLY D 1 145 ? 32.125 66.778 135.004 1.00 35.18 143 GLY D CA 1
ATOM 5368 C C . GLY D 1 145 ? 33.041 67.425 136.037 1.00 34.80 143 GLY D C 1
ATOM 5369 O O . GLY D 1 145 ? 33.044 68.637 136.183 1.00 34.68 143 GLY D O 1
ATOM 5370 N N . GLN D 1 146 ? 33.830 66.616 136.740 1.00 34.94 144 GLN D N 1
ATOM 5371 C CA . GLN D 1 146 ? 34.799 67.126 137.716 1.00 35.55 144 GLN D CA 1
ATOM 5372 C C . GLN D 1 146 ? 35.886 67.996 137.066 1.00 35.37 144 GLN D C 1
ATOM 5373 O O . GLN D 1 146 ? 36.203 69.083 137.564 1.00 35.93 144 GLN D O 1
ATOM 5379 N N . ILE D 1 147 ? 36.439 67.506 135.952 1.00 35.18 145 ILE D N 1
ATOM 5380 C CA . ILE D 1 147 ? 37.478 68.185 135.170 1.00 34.54 145 ILE D CA 1
ATOM 5381 C C . ILE D 1 147 ? 36.979 69.523 134.630 1.00 34.95 145 ILE D C 1
ATOM 5382 O O . ILE D 1 147 ? 37.695 70.524 134.662 1.00 34.34 145 ILE D O 1
ATOM 5387 N N . ASN D 1 148 ? 35.746 69.525 134.130 1.00 36.00 146 ASN D N 1
ATOM 5388 C CA . ASN D 1 148 ? 35.084 70.734 133.658 1.00 37.03 146 ASN D CA 1
ATOM 5389 C C . ASN D 1 148 ? 34.899 71.777 134.758 1.00 37.61 146 ASN D C 1
ATOM 5390 O O . ASN D 1 148 ? 35.064 72.978 134.512 1.00 37.83 146 ASN D O 1
ATOM 5395 N N . GLU D 1 149 ? 34.555 71.322 135.962 1.00 38.44 147 GLU D N 1
ATOM 5396 C CA . GLU D 1 149 ? 34.428 72.218 137.110 1.00 39.84 147 GLU D CA 1
ATOM 5397 C C . GLU D 1 149 ? 35.784 72.784 137.513 1.00 39.13 147 GLU D C 1
ATOM 5398 O O . GLU D 1 149 ? 35.921 73.981 137.719 1.00 39.93 147 GLU D O 1
ATOM 5404 N N . LEU D 1 150 ? 36.796 71.931 137.605 1.00 38.92 148 LEU D N 1
ATOM 5405 C CA . LEU D 1 150 ? 38.158 72.410 137.861 1.00 38.11 148 LEU D CA 1
ATOM 5406 C C . LEU D 1 150 ? 38.636 73.442 136.814 1.00 38.35 148 LEU D C 1
ATOM 5407 O O . LEU D 1 150 ? 39.220 74.467 137.176 1.00 38.14 148 LEU D O 1
ATOM 5412 N N . LYS D 1 151 ? 38.382 73.197 135.531 1.00 38.40 149 LYS D N 1
ATOM 5413 C CA . LYS D 1 151 ? 38.822 74.148 134.504 1.00 38.94 149 LYS D CA 1
ATOM 5414 C C . LYS D 1 151 ? 38.196 75.539 134.699 1.00 39.14 149 LYS D C 1
ATOM 5415 O O . LYS D 1 151 ? 38.909 76.560 134.706 1.00 38.86 149 LYS D O 1
ATOM 5421 N N . ALA D 1 152 ? 36.879 75.560 134.910 1.00 39.12 150 ALA D N 1
ATOM 5422 C CA . ALA D 1 152 ? 36.103 76.813 135.026 1.00 39.20 150 ALA D CA 1
ATOM 5423 C C . ALA D 1 152 ? 36.351 77.640 136.304 1.00 39.46 150 ALA D C 1
ATOM 5424 O O . ALA D 1 152 ? 35.822 78.751 136.434 1.00 39.83 150 ALA D O 1
ATOM 5426 N N . ASN D 1 153 ? 37.124 77.121 137.254 1.00 39.49 151 ASN D N 1
ATOM 5427 C CA . ASN D 1 153 ? 37.683 78.012 138.293 1.00 39.70 151 ASN D CA 1
ATOM 5428 C C . ASN D 1 153 ? 39.209 78.072 138.359 1.00 38.95 151 ASN D C 1
ATOM 5429 O O . ASN D 1 153 ? 39.794 78.203 139.436 1.00 39.56 151 ASN D O 1
ATOM 5434 N N . GLY D 1 154 ? 39.830 77.991 137.186 1.00 38.10 152 GLY D N 1
ATOM 5435 C CA . GLY D 1 154 ? 41.238 78.325 137.010 1.00 37.44 152 GLY D CA 1
ATOM 5436 C C . GLY D 1 154 ? 42.236 77.271 137.436 1.00 36.81 152 GLY D C 1
ATOM 5437 O O . GLY D 1 154 ? 43.412 77.584 137.643 1.00 37.02 152 GLY D O 1
ATOM 5438 N N . THR D 1 155 ? 41.789 76.022 137.575 1.00 35.88 153 THR D N 1
ATOM 5439 C CA . THR D 1 155 ? 42.708 74.943 137.947 1.00 35.19 153 THR D CA 1
ATOM 5440 C C . THR D 1 155 ? 43.757 74.809 136.841 1.00 35.18 153 THR D C 1
ATOM 5441 O O . THR D 1 155 ? 43.441 74.866 135.654 1.00 35.21 153 THR D O 1
ATOM 5445 N N . GLU D 1 156 ? 45.013 74.699 137.242 1.00 35.36 154 GLU D N 1
ATOM 5446 C CA . GLU D 1 156 ? 46.130 74.736 136.318 1.00 35.91 154 GLU D CA 1
ATOM 5447 C C . GLU D 1 156 ? 46.652 73.363 135.971 1.00 35.17 154 GLU D C 1
ATOM 5448 O O . GLU D 1 156 ? 47.124 73.130 134.855 1.00 35.74 154 GLU D O 1
ATOM 5454 N N . ALA D 1 157 ? 46.591 72.470 136.947 1.00 34.50 155 ALA D N 1
ATOM 5455 C CA . ALA D 1 157 ? 47.102 71.096 136.826 1.00 33.81 155 ALA D CA 1
ATOM 5456 C C . ALA D 1 157 ? 46.258 70.168 137.693 1.00 33.11 155 ALA D C 1
ATOM 5457 O O . ALA D 1 157 ? 45.760 70.571 138.743 1.00 31.92 155 ALA D O 1
ATOM 5459 N N . VAL D 1 158 ? 46.121 68.923 137.249 1.00 32.22 156 VAL D N 1
ATOM 5460 C CA . VAL D 1 158 ? 45.282 67.959 137.941 1.00 31.07 156 VAL D CA 1
ATOM 5461 C C . VAL D 1 158 ? 46.053 66.672 138.135 1.00 31.26 156 VAL D C 1
ATOM 5462 O O . VAL D 1 158 ? 46.653 66.142 137.175 1.00 31.13 156 VAL D O 1
ATOM 5466 N N . VAL D 1 159 ? 45.998 66.172 139.369 1.00 30.12 157 VAL D N 1
ATOM 5467 C CA . VAL D 1 159 ? 46.576 64.888 139.730 1.00 30.47 157 VAL D CA 1
ATOM 5468 C C . VAL D 1 159 ? 45.499 63.776 139.636 1.00 29.82 157 VAL D C 1
ATOM 5469 O O . VAL D 1 159 ? 44.399 63.932 140.146 1.00 28.02 157 VAL D O 1
ATOM 5473 N N . GLY D 1 160 ? 45.828 62.674 138.976 1.00 30.71 158 GLY D N 1
ATOM 5474 C CA . GLY D 1 160 ? 44.925 61.529 138.900 1.00 32.91 158 GLY D CA 1
ATOM 5475 C C . GLY D 1 160 ? 45.531 60.397 138.092 1.00 34.89 158 GLY D C 1
ATOM 5476 O O . GLY D 1 160 ? 46.714 60.459 137.726 1.00 35.83 158 GLY D O 1
ATOM 5477 N N . ALA D 1 161 ? 44.737 59.363 137.813 1.00 35.09 159 ALA D N 1
ATOM 5478 C CA . ALA D 1 161 ? 45.213 58.241 136.997 1.00 36.59 159 ALA D CA 1
ATOM 5479 C C . ALA D 1 161 ? 45.031 58.604 135.540 1.00 36.80 159 ALA D C 1
ATOM 5480 O O . ALA D 1 161 ? 44.775 59.768 135.223 1.00 36.48 159 ALA D O 1
ATOM 5482 N N . GLY D 1 162 ? 45.163 57.623 134.650 1.00 37.40 160 GLY D N 1
ATOM 5483 C CA . GLY D 1 162 ? 45.242 57.920 133.212 1.00 37.68 160 GLY D CA 1
ATOM 5484 C C . GLY D 1 162 ? 44.085 58.694 132.590 1.00 37.99 160 GLY D C 1
ATOM 5485 O O . GLY D 1 162 ? 44.310 59.602 131.787 1.00 38.77 160 GLY D O 1
ATOM 5486 N N . LEU D 1 163 ? 42.846 58.333 132.929 1.00 37.95 161 LEU D N 1
ATOM 5487 C CA . LEU D 1 163 ? 41.674 59.003 132.362 1.00 37.73 161 LEU D CA 1
ATOM 5488 C C . LEU D 1 163 ? 41.643 60.485 132.742 1.00 37.25 161 LEU D C 1
ATOM 5489 O O . LEU D 1 163 ? 41.393 61.371 131.910 1.00 37.29 161 LEU D O 1
ATOM 5494 N N . ILE D 1 164 ? 41.896 60.722 134.020 1.00 36.74 162 ILE D N 1
ATOM 5495 C CA . ILE D 1 164 ? 41.908 62.037 134.613 1.00 36.44 162 ILE D CA 1
ATOM 5496 C C . ILE D 1 164 ? 43.018 62.903 134.024 1.00 36.55 162 ILE D C 1
ATOM 5497 O O . ILE D 1 164 ? 42.775 64.056 133.707 1.00 36.33 162 ILE D O 1
ATOM 5502 N N . THR D 1 165 ? 44.219 62.334 133.860 1.00 37.26 163 THR D N 1
ATOM 5503 C CA . THR D 1 165 ? 45.356 63.093 133.302 1.00 37.91 163 THR D CA 1
ATOM 5504 C C . THR D 1 165 ? 45.097 63.479 131.832 1.00 36.79 163 THR D C 1
ATOM 5505 O O . THR D 1 165 ? 45.356 64.613 131.431 1.00 37.03 163 THR D O 1
ATOM 5509 N N . ASP D 1 166 ? 44.580 62.538 131.056 1.00 36.88 164 ASP D N 1
ATOM 5510 C CA . ASP D 1 166 ? 44.186 62.769 129.658 1.00 37.11 164 ASP D CA 1
ATOM 5511 C C . ASP D 1 166 ? 43.134 63.855 129.520 1.00 37.08 164 ASP D C 1
ATOM 5512 O O . ASP D 1 166 ? 43.266 64.751 128.677 1.00 37.54 164 ASP D O 1
ATOM 5517 N N . LEU D 1 167 ? 42.089 63.756 130.342 1.00 36.80 165 LEU D N 1
ATOM 5518 C CA . LEU D 1 167 ? 41.005 64.743 130.382 1.00 36.42 165 LEU D CA 1
ATOM 5519 C C . LEU D 1 167 ? 41.513 66.129 130.773 1.00 35.97 165 LEU D C 1
ATOM 5520 O O . LEU D 1 167 ? 41.067 67.127 130.208 1.00 35.04 165 LEU D O 1
ATOM 5525 N N . ALA D 1 168 ? 42.453 66.188 131.726 1.00 34.78 166 ALA D N 1
ATOM 5526 C CA . ALA D 1 168 ? 43.005 67.477 132.141 1.00 34.52 166 ALA D CA 1
ATOM 5527 C C . ALA D 1 168 ? 43.735 68.120 130.973 1.00 33.76 166 ALA D C 1
ATOM 5528 O O . ALA D 1 168 ? 43.586 69.315 130.740 1.00 33.27 166 ALA D O 1
ATOM 5530 N N . GLU D 1 169 ? 44.497 67.317 130.232 1.00 34.22 167 GLU D N 1
ATOM 5531 C CA . GLU D 1 169 ? 45.293 67.802 129.081 1.00 34.20 167 GLU D CA 1
ATOM 5532 C C . GLU D 1 169 ? 44.415 68.391 127.979 1.00 34.00 167 GLU D C 1
ATOM 5533 O O . GLU D 1 169 ? 44.659 69.534 127.535 1.00 33.88 167 GLU D O 1
ATOM 5539 N N . GLU D 1 170 ? 43.388 67.640 127.556 1.00 33.25 168 GLU D N 1
ATOM 5540 C CA . GLU D 1 170 ? 42.431 68.141 126.542 1.00 33.75 168 GLU D CA 1
ATOM 5541 C C . GLU D 1 170 ? 41.794 69.438 126.982 1.00 32.48 168 GLU D C 1
ATOM 5542 O O . GLU D 1 170 ? 41.432 70.243 126.152 1.00 32.07 168 GLU D O 1
ATOM 5548 N N . ALA D 1 171 ? 41.644 69.609 128.292 1.00 32.41 169 ALA D N 1
ATOM 5549 C CA . ALA D 1 171 ? 41.050 70.816 128.872 1.00 32.24 169 ALA D CA 1
ATOM 5550 C C . ALA D 1 171 ? 42.066 71.937 129.065 1.00 32.33 169 ALA D C 1
ATOM 5551 O O . ALA D 1 171 ? 41.715 73.000 129.586 1.00 32.53 169 ALA D O 1
ATOM 5553 N N . GLY D 1 172 ? 43.311 71.708 128.637 1.00 32.16 170 GLY D N 1
ATOM 5554 C CA . GLY D 1 172 ? 44.367 72.722 128.734 1.00 32.35 170 GLY D CA 1
ATOM 5555 C C . GLY D 1 172 ? 44.965 72.877 130.126 1.00 32.33 170 GLY D C 1
ATOM 5556 O O . GLY D 1 172 ? 45.439 73.967 130.495 1.00 32.33 170 GLY D O 1
ATOM 5557 N N . MET D 1 173 ? 44.928 71.795 130.901 1.00 31.79 171 MET D N 1
ATOM 5558 C CA . MET D 1 173 ? 45.534 71.775 132.229 1.00 30.97 171 MET D CA 1
ATOM 5559 C C . MET D 1 173 ? 46.685 70.755 132.212 1.00 33.11 171 MET D C 1
ATOM 5560 O O . MET D 1 173 ? 46.673 69.815 131.416 1.00 33.13 171 MET D O 1
ATOM 5565 N N . THR D 1 174 ? 47.684 70.939 133.073 1.00 34.62 172 THR D N 1
ATOM 5566 C CA . THR D 1 174 ? 48.737 69.921 133.243 1.00 36.08 172 THR D CA 1
ATOM 5567 C C . THR D 1 174 ? 48.168 68.666 133.935 1.00 36.32 172 THR D C 1
ATOM 5568 O O . THR D 1 174 ? 47.605 68.753 135.005 1.00 37.83 172 THR D O 1
ATOM 5572 N N . GLY D 1 175 ? 48.294 67.508 133.291 1.00 36.38 173 GLY D N 1
ATOM 5573 C CA . GLY D 1 175 ? 47.935 66.231 133.889 1.00 35.66 173 GLY D CA 1
ATOM 5574 C C . GLY D 1 175 ? 49.149 65.621 134.576 1.00 35.45 173 GLY D C 1
ATOM 5575 O O . GLY D 1 175 ? 50.170 65.338 133.940 1.00 35.60 173 GLY D O 1
ATOM 5576 N N . ILE D 1 176 ? 49.038 65.434 135.884 1.00 34.72 174 ILE D N 1
ATOM 5577 C CA . ILE D 1 176 ? 50.085 64.789 136.686 1.00 34.67 174 ILE D CA 1
ATOM 5578 C C . ILE D 1 176 ? 49.639 63.393 137.142 1.00 35.06 174 ILE D C 1
ATOM 5579 O O . ILE D 1 176 ? 48.685 63.256 137.918 1.00 34.11 174 ILE D O 1
ATOM 5584 N N . PHE D 1 177 ? 50.307 62.371 136.617 1.00 35.55 175 PHE D N 1
ATOM 5585 C CA . PHE D 1 177 ? 49.980 60.969 136.908 1.00 36.53 175 PHE D CA 1
ATOM 5586 C C . PHE D 1 177 ? 50.198 60.677 138.390 1.00 36.80 175 PHE D C 1
ATOM 5587 O O . PHE D 1 177 ? 51.209 61.069 138.959 1.00 36.47 175 PHE D O 1
ATOM 5595 N N . ILE D 1 178 ? 49.232 60.007 139.015 1.00 36.70 176 ILE D N 1
ATOM 5596 C CA . ILE D 1 178 ? 49.230 59.913 140.476 1.00 37.36 176 ILE D CA 1
ATOM 5597 C C . ILE D 1 178 ? 50.279 58.919 141.019 1.00 37.62 176 ILE D C 1
ATOM 5598 O O . ILE D 1 178 ? 50.715 59.043 142.154 1.00 37.37 176 ILE D O 1
ATOM 5603 N N . TYR D 1 179 ? 50.660 57.927 140.214 1.00 38.43 177 TYR D N 1
ATOM 5604 C CA . TYR D 1 179 ? 51.695 56.961 140.631 1.00 39.65 177 TYR D CA 1
ATOM 5605 C C . TYR D 1 179 ? 53.077 57.430 140.155 1.00 39.39 177 TYR D C 1
ATOM 5606 O O . TYR D 1 179 ? 53.306 57.539 138.969 1.00 39.60 177 TYR D O 1
ATOM 5615 N N . SER D 1 180 ? 53.998 57.710 141.071 1.00 39.63 178 SER D N 1
ATOM 5616 C CA . SER D 1 180 ? 55.343 58.154 140.674 1.00 39.43 178 SER D CA 1
ATOM 5617 C C . SER D 1 180 ? 56.307 56.981 140.589 1.00 38.75 178 SER D C 1
ATOM 5618 O O . SER D 1 180 ? 56.030 55.903 141.134 1.00 39.00 178 SER D O 1
ATOM 5621 N N . ALA D 1 181 ? 57.436 57.198 139.910 1.00 38.02 179 ALA D N 1
ATOM 5622 C CA . ALA D 1 181 ? 58.533 56.234 139.878 1.00 36.42 179 ALA D CA 1
ATOM 5623 C C . ALA D 1 181 ? 58.943 55.766 141.302 1.00 36.51 179 ALA D C 1
ATOM 5624 O O . ALA D 1 181 ? 59.146 54.567 141.541 1.00 35.49 179 ALA D O 1
ATOM 5626 N N . ALA D 1 182 ? 59.029 56.717 142.238 1.00 36.05 180 ALA D N 1
ATOM 5627 C CA . ALA D 1 182 ? 59.313 56.444 143.653 1.00 36.03 180 ALA D CA 1
ATOM 5628 C C . ALA D 1 182 ? 58.361 55.434 144.308 1.00 36.27 180 ALA D C 1
ATOM 5629 O O . ALA D 1 182 ? 58.796 54.563 145.063 1.00 35.66 180 ALA D O 1
ATOM 5631 N N . THR D 1 183 ? 57.070 55.542 144.009 1.00 36.59 181 THR D N 1
ATOM 5632 C CA . THR D 1 183 ? 56.076 54.684 144.636 1.00 37.54 181 THR D CA 1
ATOM 5633 C C . THR D 1 183 ? 56.231 53.269 144.096 1.00 36.15 181 THR D C 1
ATOM 5634 O O . THR D 1 183 ? 56.162 52.324 144.850 1.00 35.73 181 THR D O 1
ATOM 5638 N N . VAL D 1 184 ? 56.468 53.145 142.791 1.00 35.80 182 VAL D N 1
ATOM 5639 C CA . VAL D 1 184 ? 56.642 51.844 142.151 1.00 34.49 182 VAL D CA 1
ATOM 5640 C C . VAL D 1 184 ? 57.959 51.230 142.608 1.00 34.85 182 VAL D C 1
ATOM 5641 O O . VAL D 1 184 ? 58.007 50.030 142.931 1.00 33.71 182 VAL D O 1
ATOM 5645 N N . ARG D 1 185 ? 59.013 52.062 142.661 1.00 34.21 183 ARG D N 1
ATOM 5646 C CA . ARG D 1 185 ? 60.307 51.648 143.207 1.00 35.35 183 ARG D CA 1
ATOM 5647 C C . ARG D 1 185 ? 60.188 51.039 144.608 1.00 35.13 183 ARG D C 1
ATOM 5648 O O . ARG D 1 185 ? 60.680 49.931 144.834 1.00 35.78 183 ARG D O 1
ATOM 5656 N N . GLN D 1 186 ? 59.541 51.756 145.528 1.00 34.67 184 GLN D N 1
ATOM 5657 C CA . GLN D 1 186 ? 59.263 51.271 146.883 1.00 35.08 184 GLN D CA 1
ATOM 5658 C C . GLN D 1 186 ? 58.501 49.916 146.942 1.00 34.64 184 GLN D C 1
ATOM 5659 O O . GLN D 1 186 ? 58.739 49.116 147.835 1.00 35.18 184 GLN D O 1
ATOM 5665 N N . ALA D 1 187 ? 57.607 49.661 145.992 1.00 34.34 185 ALA D N 1
ATOM 5666 C CA . ALA D 1 187 ? 56.897 48.375 145.897 1.00 34.38 185 ALA D CA 1
ATOM 5667 C C . ALA D 1 187 ? 57.848 47.221 145.524 1.00 34.46 185 ALA D C 1
ATOM 5668 O O . ALA D 1 187 ? 57.735 46.128 146.043 1.00 33.69 185 ALA D O 1
ATOM 5670 N N . PHE D 1 188 ? 58.803 47.478 144.636 1.00 35.51 186 PHE D N 1
ATOM 5671 C CA . PHE D 1 188 ? 59.782 46.440 144.272 1.00 35.72 186 PHE D CA 1
ATOM 5672 C C . PHE D 1 188 ? 60.704 46.122 145.435 1.00 35.31 186 PHE D C 1
ATOM 5673 O O . PHE D 1 188 ? 60.983 44.950 145.703 1.00 34.21 186 PHE D O 1
ATOM 5681 N N . SER D 1 189 ? 61.133 47.167 146.144 1.00 35.31 187 SER D N 1
ATOM 5682 C CA . SER D 1 189 ? 61.929 47.015 147.366 1.00 36.48 187 SER D CA 1
ATOM 5683 C C . SER D 1 189 ? 61.208 46.238 148.457 1.00 35.62 187 SER D C 1
ATOM 5684 O O . SER D 1 189 ? 61.806 45.393 149.113 1.00 36.00 187 SER D O 1
ATOM 5687 N N . ASP D 1 190 ? 59.934 46.562 148.662 1.00 35.94 188 ASP D N 1
ATOM 5688 C CA . ASP D 1 190 ? 59.074 45.913 149.656 1.00 35.07 188 ASP D CA 1
ATOM 5689 C C . ASP D 1 190 ? 58.884 44.432 149.335 1.00 34.76 188 ASP D C 1
ATOM 5690 O O . ASP D 1 190 ? 58.868 43.597 150.240 1.00 34.02 188 ASP D O 1
ATOM 5695 N N . ALA D 1 191 ? 58.693 44.123 148.051 1.00 33.62 189 ALA D N 1
ATOM 5696 C CA . ALA D 1 191 ? 58.622 42.738 147.582 1.00 33.87 189 ALA D CA 1
ATOM 5697 C C . ALA D 1 191 ? 59.891 41.993 147.934 1.00 34.21 189 ALA D C 1
ATOM 5698 O O . ALA D 1 191 ? 59.829 40.890 148.413 1.00 34.07 189 ALA D O 1
ATOM 5700 N N . LEU D 1 192 ? 61.042 42.619 147.708 1.00 35.04 190 LEU D N 1
ATOM 5701 C CA . LEU D 1 192 ? 62.321 41.988 148.018 1.00 35.10 190 LEU D CA 1
ATOM 5702 C C . LEU D 1 192 ? 62.562 41.857 149.519 1.00 34.69 190 LEU D C 1
ATOM 5703 O O . LEU D 1 192 ? 62.984 40.807 149.983 1.00 35.40 190 LEU D O 1
ATOM 5708 N N . ASP D 1 193 ? 62.309 42.923 150.276 1.00 34.45 191 ASP D N 1
ATOM 5709 C CA . ASP D 1 193 ? 62.340 42.855 151.746 1.00 33.95 191 ASP D CA 1
ATOM 5710 C C . ASP D 1 193 ? 61.471 41.749 152.348 1.00 33.41 191 ASP D C 1
ATOM 5711 O O . ASP D 1 193 ? 61.914 41.068 153.258 1.00 32.26 191 ASP D O 1
ATOM 5716 N N . MET D 1 194 ? 60.239 41.603 151.853 1.00 32.40 192 MET D N 1
ATOM 5717 C CA . MET D 1 194 ? 59.304 40.576 152.327 1.00 33.00 192 MET D CA 1
ATOM 5718 C C . MET D 1 194 ? 59.800 39.149 152.036 1.00 33.52 192 MET D C 1
ATOM 5719 O O . MET D 1 194 ? 59.676 38.264 152.894 1.00 32.74 192 MET D O 1
ATOM 5724 N N . THR D 1 195 ? 60.342 38.925 150.838 1.00 34.20 193 THR D N 1
ATOM 5725 C CA . THR D 1 195 ? 60.852 37.594 150.493 1.00 36.29 193 THR D CA 1
ATOM 5726 C C . THR D 1 195 ? 62.066 37.280 151.352 1.00 36.56 193 THR D C 1
ATOM 5727 O O . THR D 1 195 ? 62.226 36.160 151.810 1.00 36.91 193 THR D O 1
ATOM 5731 N N . ARG D 1 196 ? 62.888 38.300 151.606 1.00 37.79 194 ARG D N 1
ATOM 5732 C CA . ARG D 1 196 ? 64.032 38.193 152.503 1.00 38.76 194 ARG D CA 1
ATOM 5733 C C . ARG D 1 196 ? 63.632 37.820 153.931 1.00 38.47 194 ARG D C 1
ATOM 5734 O O . ARG D 1 196 ? 64.311 36.992 154.558 1.00 38.86 194 ARG D O 1
ATOM 5742 N N . MET D 1 197 ? 62.563 38.430 154.453 1.00 37.65 195 MET D N 1
ATOM 5743 C CA . MET D 1 197 ? 62.049 38.094 155.789 1.00 37.05 195 MET D CA 1
ATOM 5744 C C . MET D 1 197 ? 61.601 36.649 155.862 1.00 38.45 195 MET D C 1
ATOM 5745 O O . MET D 1 197 ? 61.809 35.984 156.872 1.00 37.79 195 MET D O 1
ATOM 5750 N N . SER D 1 198 ? 60.933 36.196 154.806 1.00 40.11 196 SER D N 1
ATOM 5751 C CA . SER D 1 198 ? 60.423 34.837 154.737 1.00 42.66 196 SER D CA 1
ATOM 5752 C C . SER D 1 198 ? 61.531 33.847 155.014 1.00 44.26 196 SER D C 1
ATOM 5753 O O . SER D 1 198 ? 61.418 33.010 155.925 1.00 45.06 196 SER D O 1
ATOM 5756 N N . LEU D 1 199 ? 62.600 33.971 154.226 1.00 45.65 197 LEU D N 1
ATOM 5757 C CA . LEU D 1 199 ? 63.761 33.089 154.277 1.00 46.97 197 LEU D CA 1
ATOM 5758 C C . LEU D 1 199 ? 64.436 33.018 155.646 1.00 47.94 197 LEU D C 1
ATOM 5759 O O . LEU D 1 199 ? 64.942 31.961 156.034 1.00 48.60 197 LEU D O 1
ATOM 5762 N N . ARG D 1 200 ? 64.447 34.122 156.390 1.00 48.74 198 ARG D N 1
ATOM 5763 C CA . ARG D 1 200 ? 65.129 34.102 157.684 1.00 49.32 198 ARG D CA 1
ATOM 5764 C C . ARG D 1 200 ? 64.259 33.613 158.860 1.00 49.58 198 ARG D C 1
ATOM 5765 O O . ARG D 1 200 ? 64.751 33.498 159.978 1.00 49.74 198 ARG D O 1
ATOM 5773 N N . HIS D 1 201 ? 62.995 33.280 158.595 1.00 49.80 199 HIS D N 1
ATOM 5774 C CA . HIS D 1 201 ? 62.090 32.774 159.639 1.00 49.89 199 HIS D CA 1
ATOM 5775 C C . HIS D 1 201 ? 62.483 31.386 160.184 1.00 50.13 199 HIS D C 1
ATOM 5776 O O . HIS D 1 201 ? 62.567 31.197 161.405 1.00 49.58 199 HIS D O 1
ATOM 5783 N N . ASN D 1 202 ? 62.738 30.437 159.280 1.00 50.40 200 ASN D N 1
ATOM 5784 C CA . ASN D 1 202 ? 63.159 29.076 159.652 1.00 50.92 200 ASN D CA 1
ATOM 5785 C C . ASN D 1 202 ? 64.540 29.028 160.310 1.00 51.18 200 ASN D C 1
ATOM 5786 O O . ASN D 1 202 ? 64.833 28.103 161.071 1.00 51.30 200 ASN D O 1
ATOM 5791 N N . THR D 1 203 ? 65.375 30.023 160.009 1.00 51.69 201 THR D N 1
ATOM 5792 C CA . THR D 1 203 ? 66.718 30.148 160.593 1.00 52.32 201 THR D CA 1
ATOM 5793 C C . THR D 1 203 ? 66.695 30.429 162.097 1.00 52.85 201 THR D C 1
ATOM 5794 O O . THR D 1 203 ? 67.309 29.679 162.869 1.00 52.92 201 THR D O 1
ATOM 5798 N N . HIS D 1 204 ? 66.003 31.488 162.526 1.00 53.48 202 HIS D N 1
ATOM 5799 C CA . HIS D 1 204 ? 65.925 31.735 163.973 1.00 54.27 202 HIS D CA 1
ATOM 5800 C C . HIS D 1 204 ? 64.933 30.826 164.705 1.00 54.48 202 HIS D C 1
ATOM 5801 O O . HIS D 1 204 ? 65.011 30.667 165.921 1.00 54.19 202 HIS D O 1
ATOM 5808 N N . ASP D 1 205 ? 64.036 30.197 163.946 1.00 54.97 203 ASP D N 1
ATOM 5809 C CA . ASP D 1 205 ? 63.259 29.059 164.440 1.00 55.52 203 ASP D CA 1
ATOM 5810 C C . ASP D 1 205 ? 64.209 27.911 164.863 1.00 55.71 203 ASP D C 1
ATOM 5811 O O . ASP D 1 205 ? 64.059 27.328 165.949 1.00 55.42 203 ASP D O 1
ATOM 5816 N N . ALA D 1 206 ? 65.201 27.626 164.014 1.00 55.82 204 ALA D N 1
ATOM 5817 C CA . ALA D 1 206 ? 66.220 26.613 164.290 1.00 56.29 204 ALA D CA 1
ATOM 5818 C C . ALA D 1 206 ? 67.192 27.035 165.398 1.00 56.72 204 ALA D C 1
ATOM 5819 O O . ALA D 1 206 ? 67.566 26.219 166.245 1.00 56.55 204 ALA D O 1
ATOM 5821 N N . THR D 1 207 ? 67.587 28.310 165.390 1.00 57.44 205 THR D N 1
ATOM 5822 C CA . THR D 1 207 ? 68.647 28.809 166.281 1.00 57.76 205 THR D CA 1
ATOM 5823 C C . THR D 1 207 ? 68.163 28.921 167.722 1.00 58.12 205 THR D C 1
ATOM 5824 O O . THR D 1 207 ? 68.729 28.287 168.618 1.00 58.94 205 THR D O 1
ATOM 5828 N N . THR D 1 213 ? 64.793 23.441 174.623 1.00 44.43 211 THR D N 1
ATOM 5829 C CA . THR D 1 213 ? 63.848 22.502 175.230 1.00 44.47 211 THR D CA 1
ATOM 5830 C C . THR D 1 213 ? 62.377 22.815 174.866 1.00 43.63 211 THR D C 1
ATOM 5831 O O . THR D 1 213 ? 61.945 23.962 174.948 1.00 44.09 211 THR D O 1
ATOM 5835 N N . ARG D 1 214 ? 61.625 21.789 174.456 1.00 42.11 212 ARG D N 1
ATOM 5836 C CA . ARG D 1 214 ? 60.177 21.897 174.203 1.00 41.01 212 ARG D CA 1
ATOM 5837 C C . ARG D 1 214 ? 59.371 22.373 175.430 1.00 39.30 212 ARG D C 1
ATOM 5838 O O . ARG D 1 214 ? 58.345 23.032 175.290 1.00 38.12 212 ARG D O 1
ATOM 5846 N N . TYR D 1 215 ? 59.821 21.991 176.620 1.00 37.56 213 TYR D N 1
ATOM 5847 C CA . TYR D 1 215 ? 59.246 22.484 177.874 1.00 37.32 213 TYR D CA 1
ATOM 5848 C C . TYR D 1 215 ? 59.153 24.018 177.903 1.00 37.91 213 TYR D C 1
ATOM 5849 O O . TYR D 1 215 ? 58.114 24.572 178.254 1.00 37.55 213 TYR D O 1
ATOM 5858 N N . VAL D 1 216 ? 60.251 24.678 177.536 1.00 39.76 214 VAL D N 1
ATOM 5859 C CA . VAL D 1 216 ? 60.393 26.154 177.615 1.00 41.83 214 VAL D CA 1
ATOM 5860 C C . VAL D 1 216 ? 59.704 26.811 176.447 1.00 43.50 214 VAL D C 1
ATOM 5861 O O . VAL D 1 216 ? 59.019 27.813 176.608 1.00 43.77 214 VAL D O 1
ATOM 5865 N N . LEU D 1 217 ? 59.898 26.235 175.265 1.00 45.61 215 LEU D N 1
ATOM 5866 C CA . LEU D 1 217 ? 59.327 26.755 174.019 1.00 47.56 215 LEU D CA 1
ATOM 5867 C C . LEU D 1 217 ? 57.792 26.635 173.986 1.00 48.14 215 LEU D C 1
ATOM 5868 O O . LEU D 1 217 ? 57.100 27.427 173.341 1.00 48.58 215 LEU D O 1
ATOM 5873 N N . GLU D 1 218 ? 57.275 25.650 174.705 1.00 48.71 216 GLU D N 1
ATOM 5874 C CA . GLU D 1 218 ? 55.843 25.395 174.806 1.00 49.66 216 GLU D CA 1
ATOM 5875 C C . GLU D 1 218 ? 55.245 26.224 175.959 1.00 49.03 216 GLU D C 1
ATOM 5876 O O . GLU D 1 218 ? 54.050 26.136 176.240 1.00 48.97 216 GLU D O 1
ATOM 5882 N N . GLY D 1 219 ? 56.095 27.001 176.638 1.00 48.48 217 GLY D N 1
ATOM 5883 C CA . GLY D 1 219 ? 55.670 27.927 177.689 1.00 48.65 217 GLY D CA 1
ATOM 5884 C C . GLY D 1 219 ? 55.486 27.379 179.101 1.00 48.79 217 GLY D C 1
ATOM 5885 O O . GLY D 1 219 ? 54.878 28.045 179.958 1.00 48.53 217 GLY D O 1
ATOM 5886 N N . HIS D 1 220 ? 56.020 26.187 179.372 1.00 48.36 218 HIS D N 1
ATOM 5887 C CA . HIS D 1 220 ? 55.906 25.611 180.722 1.00 48.04 218 HIS D CA 1
ATOM 5888 C C . HIS D 1 220 ? 56.798 26.294 181.789 1.00 47.74 218 HIS D C 1
ATOM 5889 O O . HIS D 1 220 ? 56.542 26.164 182.979 1.00 47.42 218 HIS D O 1
ATOM 5896 N N . HIS D 1 221 ? 57.811 27.055 181.365 1.00 47.92 219 HIS D N 1
ATOM 5897 C CA . HIS D 1 221 ? 58.657 27.818 182.302 1.00 47.86 219 HIS D CA 1
ATOM 5898 C C . HIS D 1 221 ? 57.908 28.904 183.078 1.00 48.68 219 HIS D C 1
ATOM 5899 O O . HIS D 1 221 ? 58.322 29.289 184.179 1.00 48.62 219 HIS D O 1
ATOM 5906 N N . HIS D 1 222 ? 56.812 29.394 182.502 1.00 49.26 220 HIS D N 1
ATOM 5907 C CA . HIS D 1 222 ? 55.961 30.379 183.168 1.00 49.80 220 HIS D CA 1
ATOM 5908 C C . HIS D 1 222 ? 55.394 29.897 184.511 1.00 49.91 220 HIS D C 1
ATOM 5909 O O . HIS D 1 222 ? 54.791 30.670 185.242 1.00 50.07 220 HIS D O 1
ATOM 5916 N N . HIS D 1 223 ? 55.611 28.629 184.850 1.00 49.89 221 HIS D N 1
ATOM 5917 C CA . HIS D 1 223 ? 55.137 28.095 186.126 1.00 49.61 221 HIS D CA 1
ATOM 5918 C C . HIS D 1 223 ? 56.224 28.139 187.215 1.00 48.92 221 HIS D C 1
ATOM 5919 O O . HIS D 1 223 ? 55.977 27.808 188.387 1.00 48.31 221 HIS D O 1
ATOM 5926 N N . HIS D 1 224 ? 57.420 28.575 186.819 1.00 47.89 222 HIS D N 1
ATOM 5927 C CA . HIS D 1 224 ? 58.574 28.636 187.718 1.00 47.20 222 HIS D CA 1
ATOM 5928 C C . HIS D 1 224 ? 58.652 29.948 188.518 1.00 47.76 222 HIS D C 1
ATOM 5929 O O . HIS D 1 224 ? 59.432 30.845 188.196 1.00 48.12 222 HIS D O 1
ATOM 5936 N N . HIS D 1 225 ? 57.854 30.038 189.579 1.00 48.57 223 HIS D N 1
ATOM 5937 C CA . HIS D 1 225 ? 57.821 31.233 190.430 1.00 49.24 223 HIS D CA 1
ATOM 5938 C C . HIS D 1 225 ? 58.835 31.204 191.584 1.00 49.93 223 HIS D C 1
ATOM 5939 O O . HIS D 1 225 ? 59.330 30.139 191.986 1.00 50.00 223 HIS D O 1
#

B-factor: mean 39.95, std 5.45, range [13.54, 62.11]